Protein AF-A0A8H4J637-F1 (afdb_monomer_lite)

InterPro domains:
  IPR002347 Short-chain dehydrogenase/reductase SDR [PF00106] (34-231)
  IPR002347 Short-chain dehydrogenase/reductase SDR [PR00080] (111-122)
  IPR002347 Short-chain dehydrogenase/reductase SDR [PR00080] (170-178)
  IPR002347 Short-chain dehydrogenase/reductase SDR [PR00080] (190-209)
  IPR002347 Short-chain dehydrogenase/reductase SDR [PR00081] (35-52)
  IPR002347 Short-chain dehydrogenase/reductase SDR [PR00081] (111-122)
  IPR002347 Short-chain dehydrogenase/reductase SDR [PR00081] (164-180)
  IPR002347 Short-chain dehydrogenase/reductase SDR [PR00081] (190-209)
  IPR002347 Short-chain dehydrogenase/reductase SDR [PR00081] (212-229)
  IPR002347 Short-chain dehydrogenase/reductase SDR [PR00081] (251-271)
  IPR020904 Short-chain dehydrogenase/reductase, conserved site [PS00061] (177-205)
  IPR024761 Transcription factor IIIC, 90kDa subunit, N-terminal [PF12657] (303-774)
  IPR024764 Transcription factor IIIC, putative zinc-finger [PF12660] (960-1113)
  IPR036291 NAD(P)-binding domain superfamily [SSF51735] (32-277)

Organism: NCBI:txid55169

Structure (mmCIF, N/CA/C/O backbone):
data_AF-A0A8H4J637-F1
#
_entry.id   AF-A0A8H4J637-F1
#
loop_
_atom_site.group_PDB
_atom_site.id
_atom_site.type_symbol
_atom_site.label_atom_id
_atom_site.label_alt_id
_atom_site.label_comp_id
_atom_site.label_asym_id
_atom_site.label_entity_id
_atom_site.label_seq_id
_atom_site.pdbx_PDB_ins_code
_atom_site.Cartn_x
_atom_site.Cartn_y
_atom_site.Cartn_z
_atom_site.occupancy
_atom_site.B_iso_or_equiv
_atom_site.auth_seq_id
_atom_site.auth_comp_id
_atom_site.auth_asym_id
_atom_site.auth_atom_id
_atom_site.pdbx_PDB_model_num
ATOM 1 N N . MET A 1 1 ? 51.122 30.339 42.042 1.00 33.25 1 MET A N 1
ATOM 2 C CA . MET A 1 1 ? 51.150 31.579 41.240 1.00 33.25 1 MET A CA 1
ATOM 3 C C . MET A 1 1 ? 49.736 31.823 40.741 1.00 33.25 1 MET A C 1
ATOM 5 O O . MET A 1 1 ? 49.238 30.938 40.066 1.00 33.25 1 MET A O 1
ATOM 9 N N . SER A 1 2 ? 49.131 32.930 41.206 1.00 28.73 2 SER A N 1
ATOM 10 C CA . SER A 1 2 ? 48.133 33.833 40.570 1.00 28.73 2 SER A CA 1
ATOM 11 C C . SER A 1 2 ? 47.030 33.281 39.650 1.00 28.73 2 SER A C 1
ATOM 13 O O . SER A 1 2 ? 47.307 32.439 38.815 1.00 28.73 2 SER A O 1
ATOM 15 N N . ALA A 1 3 ? 45.824 33.839 39.542 1.00 30.41 3 ALA A N 1
ATOM 16 C CA . ALA A 1 3 ? 45.003 34.821 40.263 1.00 30.41 3 ALA A CA 1
ATOM 17 C C . ALA A 1 3 ? 43.721 34.991 39.402 1.00 30.41 3 ALA A C 1
ATOM 19 O O . ALA A 1 3 ? 43.816 34.920 38.183 1.00 30.41 3 ALA A O 1
ATOM 20 N N . GLU A 1 4 ? 42.575 35.191 40.062 1.00 31.62 4 GLU A N 1
ATOM 21 C CA . GLU A 1 4 ? 41.431 36.080 39.741 1.00 31.62 4 GLU A CA 1
ATOM 22 C C . GLU A 1 4 ? 40.896 36.298 38.302 1.00 31.62 4 GLU A C 1
ATOM 24 O O . GLU A 1 4 ? 41.634 36.611 37.375 1.00 31.62 4 GLU A O 1
ATOM 29 N N . GLY A 1 5 ? 39.554 36.357 38.176 1.00 28.81 5 GLY A N 1
ATOM 30 C CA . GLY A 1 5 ? 38.908 37.184 37.140 1.00 28.81 5 GLY A CA 1
ATOM 31 C C . GLY A 1 5 ? 37.484 36.806 36.709 1.00 28.81 5 GLY A C 1
ATOM 32 O O . GLY A 1 5 ? 37.292 36.168 35.687 1.00 28.81 5 GLY A O 1
ATOM 33 N N . SER A 1 6 ? 36.485 37.265 37.460 1.00 28.22 6 SER A N 1
ATOM 34 C CA . SER A 1 6 ? 35.027 37.135 37.270 1.00 28.22 6 SER A CA 1
ATOM 35 C C . SER A 1 6 ? 34.410 37.841 36.044 1.00 28.22 6 SER A C 1
ATOM 37 O O . SER A 1 6 ? 34.829 38.950 35.713 1.00 28.22 6 SER A O 1
ATOM 39 N N . ARG A 1 7 ? 33.247 37.354 35.568 1.00 28.98 7 ARG A N 1
ATOM 40 C CA . ARG A 1 7 ? 32.063 38.210 35.308 1.00 28.98 7 ARG A CA 1
ATOM 41 C C . ARG A 1 7 ? 30.745 37.422 35.368 1.00 28.98 7 ARG A C 1
ATOM 43 O O . ARG A 1 7 ? 30.606 36.377 34.746 1.00 28.98 7 ARG A O 1
ATOM 50 N N . ALA A 1 8 ? 29.813 37.950 36.160 1.00 27.31 8 ALA A N 1
ATOM 51 C CA . ALA A 1 8 ? 28.506 37.397 36.497 1.00 27.31 8 ALA A CA 1
ATOM 52 C C . ALA A 1 8 ? 27.410 37.794 35.490 1.00 27.31 8 ALA A C 1
ATOM 54 O O . ALA A 1 8 ? 27.463 38.884 34.920 1.00 27.31 8 ALA A O 1
ATOM 55 N N . VAL A 1 9 ? 26.386 36.944 35.358 1.00 30.98 9 VAL A N 1
ATOM 56 C CA . VAL A 1 9 ? 25.078 37.261 34.758 1.00 30.98 9 VAL A CA 1
ATOM 57 C C . VAL A 1 9 ? 24.000 37.018 35.823 1.00 30.98 9 VAL A C 1
ATOM 59 O O . VAL A 1 9 ? 24.049 36.032 36.554 1.00 30.98 9 VAL A O 1
ATOM 62 N N . SER A 1 10 ? 23.088 37.980 35.952 1.00 26.70 10 SER A N 1
ATOM 63 C CA . SER A 1 10 ? 22.083 38.137 37.011 1.00 26.70 10 SER A CA 1
ATOM 64 C C . SER A 1 10 ? 21.003 37.034 37.045 1.00 26.70 10 SER A C 1
ATOM 66 O O . SER A 1 10 ? 20.682 36.481 35.994 1.00 26.70 10 SER A O 1
ATOM 68 N N . PRO A 1 11 ? 20.365 36.754 38.204 1.00 27.47 11 PRO A N 1
ATOM 69 C CA . PRO A 1 11 ? 19.273 35.787 38.313 1.00 27.47 11 PRO A CA 1
ATOM 70 C C . PRO A 1 11 ? 17.901 36.408 37.995 1.00 27.47 11 PRO A C 1
ATOM 72 O O . PRO A 1 11 ? 17.584 37.509 38.443 1.00 27.47 11 PRO A O 1
ATOM 75 N N . ILE A 1 12 ? 17.069 35.662 37.264 1.00 29.38 12 ILE A N 1
ATOM 76 C CA . ILE A 1 12 ? 15.636 35.932 37.055 1.00 29.38 12 ILE A CA 1
ATOM 77 C C . ILE A 1 12 ? 14.861 35.503 38.328 1.00 29.38 12 ILE A C 1
ATOM 79 O O . ILE A 1 12 ? 15.235 34.494 38.936 1.00 29.38 12 ILE A O 1
ATOM 83 N N . PRO A 1 13 ? 13.815 36.229 38.781 1.00 27.88 13 PRO A N 1
ATOM 84 C CA . PRO A 1 13 ? 13.176 35.991 40.077 1.00 27.88 13 PRO A CA 1
ATOM 85 C C . PRO A 1 13 ? 12.314 34.719 40.074 1.00 27.88 13 PRO A C 1
ATOM 87 O O . PRO A 1 13 ? 11.590 34.451 39.117 1.00 27.88 13 PRO A O 1
ATOM 90 N N . ARG A 1 14 ? 12.345 33.961 41.177 1.00 27.88 14 ARG A N 1
ATOM 91 C CA . ARG A 1 14 ? 11.391 32.871 41.446 1.00 27.88 14 ARG A CA 1
ATOM 92 C C . ARG A 1 14 ? 10.028 33.459 41.843 1.00 27.88 14 ARG A C 1
ATOM 94 O O . ARG A 1 14 ? 10.020 34.328 42.713 1.00 27.88 14 ARG A O 1
ATOM 101 N N . PRO A 1 15 ? 8.893 32.966 41.317 1.00 29.30 15 PRO A N 1
ATOM 102 C CA . PRO A 1 15 ? 7.592 33.270 41.895 1.00 29.30 15 PRO A CA 1
ATOM 103 C C . PRO A 1 15 ? 7.423 32.509 43.214 1.00 29.30 15 PRO A C 1
ATOM 105 O O . PRO A 1 15 ? 7.674 31.303 43.294 1.00 29.30 15 PRO A O 1
ATOM 108 N N . GLU A 1 16 ? 7.006 33.231 44.247 1.00 29.34 16 GLU A N 1
ATOM 109 C CA . GLU A 1 16 ? 6.632 32.711 45.558 1.00 29.34 16 GLU A CA 1
ATOM 110 C C . GLU A 1 16 ? 5.425 31.764 45.430 1.00 29.34 16 GLU A C 1
ATOM 112 O O . GLU A 1 16 ? 4.379 32.130 44.895 1.00 29.34 16 GLU A O 1
ATOM 117 N N . ARG A 1 17 ? 5.565 30.525 45.923 1.00 31.83 17 ARG A N 1
ATOM 118 C CA . ARG A 1 17 ? 4.435 29.605 46.107 1.00 31.83 17 ARG A CA 1
ATOM 119 C C . ARG A 1 17 ? 3.643 30.052 47.332 1.00 31.83 17 ARG A C 1
ATOM 121 O O . ARG A 1 17 ? 4.052 29.782 48.457 1.00 31.83 17 ARG A O 1
ATOM 128 N N . GLY A 1 18 ? 2.507 30.701 47.103 1.00 28.88 18 GLY A N 1
ATOM 129 C CA . GLY A 1 18 ? 1.421 30.735 48.075 1.00 28.88 18 GLY A CA 1
ATOM 130 C C . GLY A 1 18 ? 0.741 29.367 48.119 1.00 28.88 18 GLY A C 1
ATOM 131 O O . GLY A 1 18 ? 0.280 28.869 47.094 1.00 28.88 18 GLY A O 1
ATOM 132 N N . GLU A 1 19 ? 0.707 28.754 49.299 1.00 38.88 19 GLU A N 1
ATOM 133 C CA . GLU A 1 19 ? -0.114 27.583 49.596 1.00 38.88 19 GLU A CA 1
ATOM 134 C C . GLU A 1 19 ? -1.595 27.912 49.359 1.00 38.88 19 GLU A C 1
ATOM 136 O O . GLU A 1 19 ? -2.231 28.619 50.138 1.00 38.88 19 GLU A O 1
ATOM 141 N N . GLN A 1 20 ? -2.158 27.370 48.282 1.00 27.89 20 GLN A N 1
ATOM 142 C CA . GLN A 1 20 ? -3.582 27.076 48.195 1.00 27.89 20 GLN A CA 1
ATOM 143 C C . GLN A 1 20 ? -3.714 25.566 48.024 1.00 27.89 20 GLN A C 1
ATOM 145 O O . GLN A 1 20 ? -3.155 24.984 47.094 1.00 27.89 20 GLN A O 1
ATOM 150 N N . ALA A 1 21 ? -4.410 24.929 48.967 1.00 27.83 21 ALA A N 1
ATOM 151 C CA . ALA A 1 21 ? -4.774 23.522 48.885 1.00 27.83 21 ALA A CA 1
ATOM 152 C C . ALA A 1 21 ? -5.475 23.241 47.541 1.00 27.83 21 ALA A C 1
ATOM 154 O O . ALA A 1 21 ? -6.267 24.080 47.097 1.00 27.83 21 ALA A O 1
ATOM 155 N N . PRO A 1 22 ? -5.210 22.094 46.886 1.00 28.56 22 PRO A N 1
ATOM 156 C CA . PRO A 1 22 ? -5.816 21.786 45.601 1.00 28.56 22 PRO A CA 1
ATOM 157 C C . PRO A 1 22 ? -7.336 21.754 45.761 1.00 28.56 22 PRO A C 1
ATOM 159 O O . PRO A 1 22 ? -7.895 20.962 46.522 1.00 28.56 22 PRO A O 1
ATOM 162 N N . THR A 1 23 ? -8.010 22.651 45.051 1.00 27.16 23 THR A N 1
ATOM 163 C CA . THR A 1 23 ? -9.452 22.599 44.854 1.00 27.16 23 THR A CA 1
ATOM 164 C C . THR A 1 23 ? -9.750 21.328 44.066 1.00 27.16 23 THR A C 1
ATOM 166 O O . THR A 1 23 ? -9.355 21.185 42.914 1.00 27.16 23 THR A O 1
ATOM 169 N N . VAL A 1 24 ? -10.402 20.370 44.729 1.00 30.77 24 VAL A N 1
ATOM 170 C CA . VAL A 1 24 ? -10.871 19.114 44.135 1.00 30.77 24 VAL A CA 1
ATOM 171 C C . VAL A 1 24 ? -11.756 19.456 42.937 1.00 30.77 24 VAL A C 1
ATOM 173 O O . VAL A 1 24 ? -12.840 20.016 43.106 1.00 30.77 24 VAL A O 1
ATOM 176 N N . SER A 1 25 ? -11.286 19.144 41.726 1.00 30.86 25 SER A N 1
ATOM 177 C CA . SER A 1 25 ? -12.090 19.254 40.513 1.00 30.86 25 SER A CA 1
ATOM 178 C C . SER A 1 25 ? -13.346 18.403 40.678 1.00 30.86 25 SER A C 1
ATOM 180 O O . SER A 1 25 ? -13.259 17.237 41.067 1.00 30.86 25 SER A O 1
ATOM 182 N N . ILE A 1 26 ? -14.512 18.975 40.389 1.00 40.03 26 ILE A N 1
ATOM 183 C CA . ILE A 1 26 ? -15.789 18.262 40.390 1.00 40.03 26 ILE A CA 1
ATOM 184 C C . ILE A 1 26 ? -15.709 17.194 39.291 1.00 40.03 26 ILE A C 1
ATOM 186 O O . ILE A 1 26 ? -15.887 17.503 38.115 1.00 40.03 26 ILE A O 1
ATOM 190 N N . VAL A 1 27 ? -15.396 15.949 39.660 1.00 52.50 27 VAL A N 1
ATOM 191 C CA . VAL A 1 27 ? -15.491 14.806 38.746 1.00 52.50 27 VAL A CA 1
ATOM 192 C C . VAL A 1 27 ? -16.965 14.695 38.334 1.00 52.50 27 VAL A C 1
ATOM 194 O O . VAL A 1 27 ? -17.827 14.611 39.217 1.00 52.50 27 VAL A O 1
ATOM 197 N N . PRO A 1 28 ? -17.301 14.744 37.031 1.00 59.03 28 PRO A N 1
ATOM 198 C CA . PRO A 1 28 ? -18.675 14.566 36.584 1.00 59.03 28 PRO A CA 1
ATOM 199 C C . PRO A 1 28 ? -19.211 13.233 37.119 1.00 59.03 28 PRO A C 1
ATOM 201 O O . PRO A 1 28 ? -18.548 12.207 36.988 1.00 59.03 28 PRO A O 1
ATOM 204 N N . SER A 1 29 ? -20.401 13.223 37.729 1.00 80.62 29 SER A N 1
ATOM 205 C CA . SER A 1 29 ? -21.023 11.995 38.253 1.00 80.62 29 SER A CA 1
ATOM 206 C C . SER A 1 29 ? -21.611 11.128 37.127 1.00 80.62 29 SER A C 1
ATOM 208 O O . SER A 1 29 ? -22.809 10.842 37.110 1.00 80.62 29 SER A O 1
ATOM 210 N N . SER A 1 30 ? -20.780 10.765 36.148 1.00 87.44 30 SER A N 1
ATOM 211 C CA . SER A 1 30 ? -21.153 10.051 34.922 1.00 87.44 30 SER A CA 1
ATOM 212 C C . SER A 1 30 ? -21.674 8.635 35.173 1.00 87.44 30 SER A C 1
ATOM 214 O O . SER A 1 30 ? -22.438 8.122 34.361 1.00 87.44 30 SER A O 1
ATOM 216 N N . LEU A 1 31 ? -21.316 8.023 36.307 1.00 92.56 31 LEU A N 1
ATOM 217 C CA . LEU A 1 31 ? -21.710 6.664 36.696 1.00 92.56 31 LEU A CA 1
ATOM 218 C C . LEU A 1 31 ? -22.735 6.652 37.836 1.00 92.56 31 LEU A C 1
ATOM 220 O O . LEU A 1 31 ? -22.899 5.647 38.528 1.00 92.56 31 LEU A O 1
ATOM 224 N N . ARG A 1 32 ? -23.432 7.772 38.063 1.00 92.31 32 ARG A N 1
ATOM 225 C CA . ARG A 1 32 ? -24.406 7.893 39.151 1.00 92.31 32 ARG A CA 1
ATOM 226 C C . ARG A 1 32 ? -25.466 6.790 39.085 1.00 92.31 32 ARG A C 1
ATOM 228 O O . ARG A 1 32 ? -26.199 6.684 38.106 1.00 92.31 32 ARG A O 1
ATOM 235 N N . GLY A 1 33 ? -25.587 6.031 40.174 1.00 88.19 33 GLY A N 1
ATOM 236 C CA . GLY A 1 33 ? -26.599 4.978 40.321 1.00 88.19 33 GLY A CA 1
ATOM 237 C C . GLY A 1 33 ? -26.280 3.679 39.574 1.00 88.19 33 GLY A C 1
ATOM 238 O O . GLY A 1 33 ? -27.129 2.794 39.534 1.00 88.19 33 GLY A O 1
ATOM 239 N N . LYS A 1 34 ? -25.080 3.557 38.994 1.00 94.56 34 LYS A N 1
ATOM 240 C CA . LYS A 1 34 ? -24.568 2.311 38.413 1.00 94.56 34 LYS A CA 1
ATOM 241 C C . LYS A 1 34 ? -23.966 1.428 39.497 1.00 94.56 34 LYS A C 1
ATOM 243 O O . LYS A 1 34 ? -23.293 1.948 40.380 1.00 94.56 34 LYS A O 1
ATOM 248 N N . THR A 1 35 ? -24.156 0.114 39.417 1.00 97.38 35 THR A N 1
ATOM 249 C CA . THR A 1 35 ? -23.536 -0.840 40.354 1.00 97.38 35 THR A CA 1
ATOM 250 C C . THR A 1 35 ? -22.340 -1.536 39.713 1.00 97.38 35 THR A C 1
ATOM 252 O O . THR A 1 35 ? -22.473 -2.122 38.639 1.00 97.38 35 THR A O 1
ATOM 255 N N . ALA A 1 36 ? -21.185 -1.509 40.380 1.00 98.12 36 ALA A N 1
ATOM 256 C CA . ALA A 1 36 ? -19.939 -2.099 39.915 1.00 98.12 36 ALA A CA 1
ATOM 257 C C . ALA A 1 36 ? -19.403 -3.173 40.871 1.00 98.12 36 ALA A C 1
ATOM 259 O O . ALA A 1 36 ? -19.192 -2.918 42.058 1.00 98.12 36 ALA A O 1
ATOM 260 N N . ILE A 1 37 ? -19.104 -4.356 40.333 1.00 98.56 37 ILE A N 1
ATOM 261 C CA . ILE A 1 37 ? -18.324 -5.387 41.024 1.00 98.56 37 ILE A CA 1
ATOM 262 C C . ILE A 1 37 ? -16.882 -5.313 40.533 1.00 98.56 37 ILE A C 1
ATOM 264 O O . ILE A 1 37 ? -16.626 -5.511 39.347 1.00 98.56 37 ILE A O 1
ATOM 268 N N . VAL A 1 38 ? -15.934 -5.071 41.442 1.00 98.19 38 VAL A N 1
ATOM 269 C CA . VAL A 1 38 ? -14.495 -5.116 41.143 1.00 98.19 38 VAL A CA 1
ATOM 270 C C . VAL A 1 38 ? -13.879 -6.252 41.951 1.00 98.19 38 VAL A C 1
ATOM 272 O O . VAL A 1 38 ? -13.854 -6.202 43.179 1.00 98.19 38 VAL A O 1
ATOM 275 N N . SER A 1 39 ? -13.387 -7.292 41.280 1.00 97.38 39 SER A N 1
ATOM 276 C CA . SER A 1 39 ? -12.758 -8.439 41.955 1.00 97.38 39 SER A CA 1
ATOM 277 C C . SER A 1 39 ? -11.345 -8.116 42.458 1.00 97.38 39 SER A C 1
ATOM 279 O O . SER A 1 39 ? -10.598 -7.396 41.795 1.00 97.38 39 SER A O 1
ATOM 281 N N . GLY A 1 40 ? -10.953 -8.657 43.619 1.00 94.88 40 GLY A N 1
ATOM 282 C CA . GLY A 1 40 ? -9.624 -8.441 44.212 1.00 94.88 40 GLY A CA 1
ATOM 283 C C . GLY A 1 40 ? -9.291 -6.961 44.432 1.00 94.88 40 GLY A C 1
ATOM 284 O O . GLY A 1 40 ? -8.280 -6.471 43.932 1.00 94.88 40 GLY A O 1
ATOM 285 N N . SER A 1 41 ? -10.176 -6.232 45.111 1.00 96.00 41 SER A N 1
ATOM 286 C CA . SER A 1 41 ? -10.208 -4.764 45.123 1.00 96.00 41 SER A CA 1
ATOM 287 C C . SER A 1 41 ? -9.974 -4.110 46.482 1.00 96.00 41 SER A C 1
ATOM 289 O O . SER A 1 41 ? -10.109 -2.897 46.597 1.00 96.00 41 SER A O 1
ATOM 291 N N . CYS A 1 42 ? -9.560 -4.869 47.497 1.00 91.19 42 CYS A N 1
ATOM 292 C CA . CYS A 1 42 ? -9.188 -4.310 48.801 1.00 91.19 42 CYS A CA 1
ATOM 293 C C . CYS A 1 42 ? -7.853 -3.537 48.797 1.00 91.19 42 CYS A C 1
ATOM 295 O O . CYS A 1 42 ? -7.636 -2.718 49.682 1.00 91.19 42 CYS A O 1
ATOM 297 N N . HIS A 1 43 ? -6.976 -3.741 47.802 1.00 90.25 43 HIS A N 1
ATOM 298 C CA . HIS A 1 43 ? -5.696 -3.030 47.674 1.00 90.25 43 HIS A CA 1
ATOM 299 C C . HIS A 1 43 ? -5.226 -2.888 46.210 1.00 90.25 43 HIS A C 1
ATOM 301 O O . HIS A 1 43 ? -5.741 -3.537 45.297 1.00 90.25 43 HIS A O 1
ATOM 307 N N . GLY A 1 44 ? -4.184 -2.080 45.979 1.00 92.44 44 GLY A N 1
ATOM 308 C CA . GLY A 1 44 ? -3.511 -1.947 44.679 1.00 92.44 44 GLY A CA 1
ATOM 309 C C . GLY A 1 44 ? -4.415 -1.401 43.566 1.00 92.44 44 GLY A C 1
ATOM 310 O O . GLY A 1 44 ? -5.212 -0.496 43.798 1.00 92.44 44 GLY A O 1
ATOM 311 N N . ILE A 1 45 ? -4.295 -1.964 42.357 1.00 93.56 45 ILE A N 1
ATOM 312 C CA . ILE A 1 45 ? -5.059 -1.541 41.166 1.00 93.56 45 ILE A CA 1
ATOM 313 C C . ILE A 1 45 ? -6.571 -1.608 41.411 1.00 93.56 45 ILE A C 1
ATOM 315 O O . ILE A 1 45 ? -7.288 -0.663 41.094 1.00 93.56 45 ILE A O 1
ATOM 319 N N . GLY A 1 46 ? -7.061 -2.684 42.032 1.00 95.62 46 GLY A N 1
ATOM 320 C CA . GLY A 1 46 ? -8.490 -2.841 42.297 1.00 95.62 46 GLY A CA 1
ATOM 321 C C . GLY A 1 46 ? -9.045 -1.781 43.258 1.00 95.62 46 GLY A C 1
ATOM 322 O O . GLY A 1 46 ? -10.147 -1.286 43.030 1.00 95.62 46 GLY A O 1
ATOM 323 N N . ALA A 1 47 ? -8.271 -1.369 44.268 1.00 96.06 47 ALA A N 1
ATOM 324 C CA . ALA A 1 47 ? -8.669 -0.294 45.182 1.00 96.06 47 ALA A CA 1
ATOM 325 C C . ALA A 1 47 ? -8.741 1.072 44.479 1.00 96.06 47 ALA A C 1
ATOM 327 O O . ALA A 1 47 ? -9.681 1.838 44.710 1.00 96.06 47 ALA A O 1
ATOM 328 N N . ALA A 1 48 ? -7.798 1.357 43.575 1.00 96.12 48 ALA A N 1
ATOM 329 C CA . ALA A 1 48 ? -7.833 2.567 42.755 1.00 96.12 48 ALA A CA 1
ATOM 330 C C . ALA A 1 48 ? -9.051 2.577 41.813 1.00 96.12 48 ALA A C 1
ATOM 332 O O . ALA A 1 48 ? -9.743 3.589 41.722 1.00 96.12 48 ALA A O 1
ATOM 333 N N . ILE A 1 49 ? -9.379 1.438 41.187 1.00 97.50 49 ILE A N 1
ATOM 334 C CA . ILE A 1 49 ? -10.572 1.296 40.333 1.00 97.50 49 ILE A CA 1
ATOM 335 C C . ILE A 1 49 ? -11.854 1.545 41.136 1.00 97.50 49 ILE A C 1
ATOM 337 O O . ILE A 1 49 ? -12.699 2.325 40.707 1.00 97.50 49 ILE A O 1
ATOM 341 N N . VAL A 1 50 ? -12.006 0.922 42.309 1.00 97.50 50 VAL A N 1
ATOM 342 C CA . VAL A 1 50 ? -13.175 1.140 43.180 1.00 97.50 50 VAL A CA 1
ATOM 343 C C . VAL A 1 50 ? -13.297 2.610 43.579 1.00 97.50 50 VAL A C 1
ATOM 345 O O . VAL A 1 50 ? -14.393 3.169 43.530 1.00 97.50 50 VAL A O 1
ATOM 348 N N . THR A 1 51 ? -12.181 3.245 43.942 1.00 96.56 51 THR A N 1
ATOM 349 C CA . THR A 1 51 ? -12.146 4.658 44.340 1.00 96.56 51 THR A CA 1
ATOM 350 C C . THR A 1 51 ? -12.571 5.569 43.191 1.00 96.56 51 THR A C 1
ATOM 352 O O . THR A 1 51 ? -13.405 6.450 43.390 1.00 96.56 51 THR A O 1
ATOM 355 N N . GLU A 1 52 ? -12.070 5.324 41.980 1.00 96.62 52 GLU A N 1
ATOM 356 C CA . GLU A 1 52 ? -12.402 6.104 40.786 1.00 96.62 52 GLU A CA 1
ATOM 357 C C . GLU A 1 52 ? -13.870 5.918 40.361 1.00 96.62 52 GLU A C 1
ATOM 359 O O . GLU A 1 52 ? -14.588 6.899 40.151 1.00 96.62 52 GLU A O 1
ATOM 364 N N . LEU A 1 53 ? -14.359 4.672 40.291 1.00 96.56 53 LEU A N 1
ATOM 365 C CA . LEU A 1 53 ? -15.756 4.383 39.940 1.00 96.56 53 LEU A CA 1
ATOM 366 C C . LEU A 1 53 ? -16.723 4.960 40.985 1.00 96.56 53 LEU A C 1
ATOM 368 O O . LEU A 1 53 ? -17.735 5.569 40.626 1.00 96.56 53 LEU A O 1
ATOM 372 N N . SER A 1 54 ? -16.389 4.836 42.275 1.00 95.94 54 SER A N 1
ATOM 373 C CA . SER A 1 54 ? -17.147 5.475 43.352 1.00 95.94 54 SER A CA 1
ATOM 374 C C . SER A 1 54 ? -17.091 6.997 43.234 1.00 95.94 54 SER A C 1
ATOM 376 O O . SER A 1 54 ? -18.125 7.644 43.345 1.00 95.94 54 SER A O 1
ATOM 378 N N . GLY A 1 55 ? -15.936 7.592 42.924 1.00 93.50 55 GLY A N 1
ATOM 379 C CA . GLY A 1 55 ? -15.784 9.033 42.689 1.00 93.50 55 GLY A CA 1
ATOM 380 C C . GLY A 1 55 ? -16.696 9.575 41.581 1.00 93.50 55 GLY A C 1
ATOM 381 O O . GLY A 1 55 ? -17.188 10.699 41.681 1.00 93.50 55 GLY A O 1
ATOM 382 N N . ARG A 1 56 ? -17.009 8.745 40.578 1.00 93.94 56 ARG A N 1
ATOM 383 C CA . ARG A 1 56 ? -17.950 9.043 39.479 1.00 93.94 56 ARG A CA 1
ATOM 384 C C . ARG A 1 56 ? -19.416 8.726 39.795 1.00 93.94 56 ARG A C 1
ATOM 386 O O . ARG A 1 56 ? -20.284 8.949 38.950 1.00 93.94 56 ARG A O 1
ATOM 393 N N . GLY A 1 57 ? -19.723 8.261 41.006 1.00 93.75 57 GLY A N 1
ATOM 394 C CA . GLY A 1 57 ? -21.090 8.053 41.494 1.00 93.75 57 GLY A CA 1
ATOM 395 C C . GLY A 1 57 ? -21.601 6.610 41.461 1.00 93.75 57 GLY A C 1
ATOM 396 O O . GLY A 1 57 ? -22.792 6.409 41.721 1.00 93.75 57 GLY A O 1
ATOM 397 N N . ALA A 1 58 ? -20.751 5.625 41.154 1.00 96.19 58 ALA A N 1
ATOM 398 C CA . ALA A 1 58 ? -21.143 4.218 41.168 1.00 96.19 58 ALA A CA 1
ATOM 399 C C . ALA A 1 58 ? -21.264 3.667 42.600 1.00 96.19 58 ALA A C 1
ATOM 401 O O . ALA A 1 58 ? -20.529 4.068 43.507 1.00 96.19 58 ALA A O 1
ATOM 402 N N . TYR A 1 59 ? -22.170 2.709 42.787 1.00 97.88 59 TYR A N 1
ATOM 403 C CA . TYR A 1 59 ? -22.187 1.819 43.942 1.00 97.88 59 TYR A CA 1
ATOM 404 C C . TYR A 1 59 ? -21.180 0.708 43.696 1.00 97.88 59 TYR A C 1
ATOM 406 O O . TYR A 1 59 ? -21.164 0.130 42.612 1.00 97.88 59 TYR A O 1
ATOM 414 N N . VAL A 1 60 ? -20.317 0.424 44.663 1.00 97.94 60 VAL A N 1
ATOM 415 C CA . VAL A 1 60 ? -19.135 -0.412 44.417 1.00 97.94 60 VAL A CA 1
ATOM 416 C C . VAL A 1 60 ? -19.027 -1.558 45.411 1.00 97.94 60 VAL A C 1
ATOM 418 O O . VAL A 1 60 ? -19.228 -1.389 46.612 1.00 97.94 60 VAL A O 1
ATOM 421 N N . VAL A 1 61 ? -18.677 -2.735 44.903 1.00 98.19 61 VAL A N 1
ATOM 422 C CA . VAL A 1 61 ? -18.395 -3.922 45.712 1.00 98.19 61 VAL A CA 1
ATOM 423 C C . VAL A 1 61 ? -16.889 -4.107 45.817 1.00 98.19 61 VAL A C 1
ATOM 425 O O . VAL A 1 61 ? -16.203 -4.251 44.802 1.00 98.19 61 VAL A O 1
ATOM 428 N N . ILE A 1 62 ? -16.396 -4.132 47.054 1.00 98.06 62 ILE A N 1
ATOM 429 C CA . ILE A 1 62 ? -15.007 -4.427 47.392 1.00 98.06 62 ILE A CA 1
ATOM 430 C C . ILE A 1 62 ? -14.906 -5.923 47.679 1.00 98.06 62 ILE A C 1
ATOM 432 O O . ILE A 1 62 ? -15.492 -6.418 48.639 1.00 98.06 62 ILE A O 1
ATOM 436 N N . ASN A 1 63 ? -14.161 -6.654 46.858 1.00 97.81 63 ASN A N 1
ATOM 437 C CA . ASN A 1 63 ? -13.940 -8.084 47.042 1.00 97.81 63 ASN A CA 1
ATOM 438 C C . ASN A 1 63 ? -12.545 -8.352 47.611 1.00 97.81 63 ASN A C 1
ATOM 440 O O . ASN A 1 63 ? -11.548 -7.831 47.105 1.00 97.81 63 ASN A O 1
ATOM 444 N N . TYR A 1 64 ? -12.489 -9.226 48.613 1.00 96.38 64 TYR A N 1
ATOM 445 C CA . TYR A 1 64 ? -11.261 -9.752 49.199 1.00 96.38 64 TYR A CA 1
ATOM 446 C C . TYR A 1 64 ? -11.387 -11.273 49.435 1.00 96.38 64 TYR A C 1
ATOM 448 O O . TYR A 1 64 ? -12.495 -11.758 49.673 1.00 96.38 64 TYR A O 1
ATOM 456 N N . PRO A 1 65 ? -10.293 -12.050 49.326 1.00 93.56 65 PRO A N 1
ATOM 457 C CA . PRO A 1 65 ? -10.371 -13.515 49.294 1.00 93.56 65 PRO A CA 1
ATOM 458 C C . PRO A 1 65 ? -10.376 -14.200 50.669 1.00 93.56 65 PRO A C 1
ATOM 460 O O . PRO A 1 65 ? -10.831 -15.335 50.754 1.00 93.56 65 PRO A O 1
ATOM 463 N N . ASP A 1 66 ? -9.863 -13.552 51.721 1.00 92.00 66 ASP A N 1
ATOM 464 C CA . ASP A 1 66 ? -9.647 -14.170 53.039 1.00 92.00 66 ASP A CA 1
ATOM 465 C C . ASP A 1 66 ? -10.099 -13.243 54.182 1.00 92.00 66 ASP A C 1
ATOM 467 O O . ASP A 1 66 ? -9.837 -12.038 54.105 1.00 92.00 66 ASP A O 1
ATOM 471 N N . PRO A 1 67 ? -10.733 -13.759 55.254 1.00 93.69 67 PRO A N 1
ATOM 472 C CA . PRO A 1 67 ? -11.131 -12.962 56.416 1.00 93.69 67 PRO A CA 1
ATOM 473 C C . PRO A 1 67 ? -10.008 -12.115 57.035 1.00 93.69 67 PRO A C 1
ATOM 475 O O . PRO A 1 67 ? -10.292 -11.068 57.613 1.00 93.69 67 PRO A O 1
ATOM 478 N N . SER A 1 68 ? -8.736 -12.500 56.889 1.00 94.00 68 SER A N 1
ATOM 479 C CA . SER A 1 68 ? -7.595 -11.720 57.380 1.00 94.00 68 SER A CA 1
ATOM 480 C C . SER A 1 68 ? -7.483 -10.328 56.749 1.00 94.00 68 SER A C 1
ATOM 482 O O . SER A 1 68 ? -6.843 -9.457 57.329 1.00 94.00 68 SER A O 1
ATOM 484 N N . LEU A 1 69 ? -8.080 -10.114 55.571 1.00 94.06 69 LEU A N 1
ATOM 485 C CA . LEU A 1 69 ? -8.078 -8.839 54.842 1.00 94.06 69 LEU A CA 1
ATOM 486 C C . LEU A 1 69 ? -9.344 -8.001 55.091 1.00 94.06 69 LEU A C 1
ATOM 488 O O . LEU A 1 69 ? -9.514 -6.947 54.476 1.00 94.06 69 LEU A O 1
ATOM 492 N N . GLU A 1 70 ? -10.238 -8.444 55.982 1.00 93.81 70 GLU A N 1
ATOM 493 C CA . GLU A 1 70 ? -11.500 -7.751 56.261 1.00 93.81 70 GLU A CA 1
ATOM 494 C C . GLU A 1 70 ? -11.278 -6.318 56.760 1.00 93.81 70 GLU A C 1
ATOM 496 O O . GLU A 1 70 ? -11.961 -5.400 56.307 1.00 93.81 70 GLU A O 1
ATOM 501 N N . GLU A 1 71 ? -10.305 -6.105 57.648 1.00 93.94 71 GLU A N 1
ATOM 502 C CA . GLU A 1 71 ? -10.014 -4.773 58.187 1.00 93.94 71 GLU A CA 1
ATOM 503 C C . GLU A 1 71 ? -9.550 -3.806 57.087 1.00 93.94 71 GLU A C 1
ATOM 505 O O . GLU A 1 71 ? -10.036 -2.681 57.003 1.00 93.94 71 GLU A O 1
ATOM 510 N N . GLU A 1 72 ? -8.673 -4.253 56.182 1.00 92.56 72 GLU A N 1
ATOM 511 C CA . GLU A 1 72 ? -8.213 -3.445 55.043 1.00 92.56 72 GLU A CA 1
ATOM 512 C C . GLU A 1 72 ? -9.369 -3.089 54.101 1.00 92.56 72 GLU A C 1
ATOM 514 O O . GLU A 1 72 ? -9.512 -1.936 53.684 1.00 92.56 72 GLU A O 1
ATOM 519 N N . ALA A 1 73 ? -10.239 -4.061 53.807 1.00 94.56 73 ALA A N 1
ATOM 520 C CA . ALA A 1 73 ? -11.408 -3.844 52.966 1.00 94.56 73 ALA A CA 1
ATOM 521 C C . ALA A 1 73 ? -12.403 -2.858 53.607 1.00 94.56 73 ALA A C 1
ATOM 523 O O . ALA A 1 73 ? -12.913 -1.973 52.915 1.00 94.56 73 ALA A O 1
ATOM 524 N N . ARG A 1 74 ? -12.639 -2.956 54.924 1.00 94.75 74 ARG A N 1
ATOM 525 C CA . ARG A 1 74 ? -13.486 -2.018 55.683 1.00 94.75 74 ARG A CA 1
ATOM 526 C C . ARG A 1 74 ? -12.871 -0.623 55.768 1.00 94.75 74 ARG A C 1
ATOM 528 O O . ARG A 1 74 ? -13.600 0.365 55.656 1.00 94.75 74 ARG A O 1
ATOM 535 N N . MET A 1 75 ? -11.549 -0.517 55.909 1.00 93.81 75 MET A N 1
ATOM 536 C CA . MET A 1 75 ? -10.863 0.773 55.858 1.00 93.81 75 MET A CA 1
ATOM 537 C C . MET A 1 75 ? -11.063 1.441 54.499 1.00 93.81 75 MET A C 1
ATOM 539 O O . MET A 1 75 ? -11.510 2.587 54.469 1.00 93.81 75 MET A O 1
ATOM 543 N N . LEU A 1 76 ? -10.835 0.731 53.386 1.00 95.12 76 LEU A N 1
ATOM 544 C CA . LEU A 1 76 ? -11.108 1.265 52.048 1.00 95.12 76 LEU A CA 1
ATOM 545 C C . LEU A 1 76 ? -12.578 1.679 51.913 1.00 95.12 76 LEU A C 1
ATOM 547 O O . LEU A 1 76 ? -12.848 2.809 51.510 1.00 95.12 76 LEU A O 1
ATOM 551 N N . GLN A 1 77 ? -13.514 0.817 52.322 1.00 95.75 77 GLN A N 1
ATOM 552 C CA . GLN A 1 77 ? -14.954 1.096 52.297 1.00 95.75 77 GLN A CA 1
ATOM 553 C C . GLN A 1 77 ? -15.298 2.414 53.008 1.00 95.75 77 GLN A C 1
ATOM 555 O O . GLN A 1 77 ? -16.060 3.219 52.477 1.00 95.75 77 GLN A O 1
ATOM 560 N N . SER A 1 78 ? -14.692 2.676 54.171 1.00 94.94 78 SER A N 1
ATOM 561 C CA . SER A 1 78 ? -14.941 3.891 54.960 1.00 94.94 78 SER A CA 1
ATOM 562 C C . SER A 1 78 ? -14.498 5.193 54.273 1.00 94.94 78 SER A C 1
ATOM 564 O O . SER A 1 78 ? -14.979 6.269 54.631 1.00 94.94 78 SER A O 1
ATOM 566 N N . THR A 1 79 ? -13.608 5.113 53.275 1.00 93.88 79 THR A N 1
ATOM 567 C CA . THR A 1 79 ? -13.138 6.279 52.504 1.00 93.88 79 THR A CA 1
ATOM 568 C C . THR A 1 79 ? -14.068 6.657 51.347 1.00 93.88 79 THR A C 1
ATOM 570 O O . THR A 1 79 ? -13.977 7.765 50.811 1.00 93.88 79 THR A O 1
ATOM 573 N N . LEU A 1 80 ? -14.977 5.758 50.960 1.00 93.69 80 LEU A N 1
ATOM 574 C CA . LEU A 1 80 ? -15.843 5.923 49.799 1.00 93.69 80 LEU A CA 1
ATOM 575 C C . LEU A 1 80 ? -17.105 6.703 50.168 1.00 93.69 80 LEU A C 1
ATOM 577 O O . LEU A 1 80 ? -17.747 6.463 51.186 1.00 93.69 80 LEU A O 1
ATOM 581 N N . ARG A 1 81 ? -17.481 7.657 49.312 1.00 87.56 81 ARG A N 1
ATOM 582 C CA . ARG A 1 81 ? -18.634 8.542 49.559 1.00 87.56 81 ARG A CA 1
ATOM 583 C C . ARG A 1 81 ? -19.966 7.950 49.105 1.00 87.56 81 ARG A C 1
ATOM 585 O O . ARG A 1 81 ? -21.008 8.351 49.614 1.00 87.56 81 ARG A O 1
ATOM 592 N N . ASN A 1 82 ? -19.937 7.051 48.124 1.00 92.81 82 ASN A N 1
ATOM 593 C CA . ASN A 1 82 ? -21.126 6.399 47.579 1.00 92.81 82 ASN A CA 1
ATOM 594 C C . ASN A 1 82 ? -21.332 5.015 48.217 1.00 92.81 82 ASN A C 1
ATOM 596 O O . ASN A 1 82 ? -20.370 4.450 48.746 1.00 92.81 82 ASN A O 1
ATOM 600 N N . PRO A 1 83 ? -22.563 4.464 48.178 1.00 95.19 83 PRO A N 1
ATOM 601 C CA . PRO A 1 83 ? -22.862 3.134 48.697 1.00 95.19 83 PRO A CA 1
ATOM 602 C C . PRO A 1 83 ? -21.837 2.088 48.261 1.00 95.19 83 PRO A C 1
ATOM 604 O O . PRO A 1 83 ? -21.519 1.950 47.079 1.00 95.19 83 PRO A O 1
ATOM 607 N N . SER A 1 84 ? -21.304 1.367 49.237 1.00 96.88 84 SER A N 1
ATOM 608 C CA . SER A 1 84 ? -20.310 0.330 49.013 1.00 96.88 84 SER A CA 1
ATOM 609 C C . SER A 1 84 ? -20.481 -0.797 50.020 1.00 96.88 84 SER A C 1
ATOM 611 O O . SER A 1 84 ? -20.939 -0.564 51.140 1.00 96.88 84 SER A O 1
ATOM 613 N N . THR A 1 85 ? -20.110 -2.013 49.628 1.00 97.50 85 THR A N 1
ATOM 614 C CA . THR A 1 85 ? -20.058 -3.187 50.514 1.00 97.50 85 THR A CA 1
ATOM 615 C C . THR A 1 85 ? -18.726 -3.911 50.346 1.00 97.50 85 THR A C 1
ATOM 617 O O . THR A 1 85 ? -18.181 -3.954 49.240 1.00 97.50 85 THR A O 1
ATOM 620 N N . ALA A 1 86 ? -18.191 -4.456 51.437 1.00 97.50 86 ALA A N 1
ATOM 621 C CA . ALA A 1 86 ? -16.992 -5.282 51.441 1.00 97.50 86 ALA A CA 1
ATOM 622 C C . ALA A 1 86 ? -17.397 -6.747 51.653 1.00 97.50 86 ALA A C 1
ATOM 624 O O . ALA A 1 86 ? -17.991 -7.079 52.675 1.00 97.50 86 ALA A O 1
ATOM 625 N N . ILE A 1 87 ? -17.077 -7.615 50.690 1.00 97.88 87 ILE A N 1
ATOM 626 C CA . ILE A 1 87 ? -17.516 -9.016 50.670 1.00 97.88 87 ILE A CA 1
ATOM 627 C C . ILE A 1 87 ? -16.308 -9.951 50.577 1.00 97.88 87 ILE A C 1
ATOM 629 O O . ILE A 1 87 ? -15.520 -9.895 49.622 1.00 97.88 87 ILE A O 1
ATOM 633 N N . CYS A 1 88 ? -16.209 -10.856 51.554 1.00 97.62 88 CYS A N 1
ATOM 634 C CA . CYS A 1 88 ? -15.239 -11.943 51.554 1.00 97.62 88 CYS A CA 1
ATOM 635 C C . CYS A 1 88 ? -15.696 -13.050 50.596 1.00 97.62 88 CYS A C 1
ATOM 637 O O . CYS A 1 88 ? -16.684 -13.735 50.857 1.00 97.62 88 CYS A O 1
ATOM 639 N N . ALA A 1 89 ? -14.989 -13.230 49.483 1.00 97.25 89 ALA A N 1
ATOM 640 C CA . ALA A 1 89 ? -15.256 -14.314 48.546 1.00 97.25 89 ALA A CA 1
ATOM 641 C C . ALA A 1 89 ? -13.976 -14.726 47.812 1.00 97.25 89 ALA A C 1
ATOM 643 O O . ALA A 1 89 ? -13.385 -13.926 47.079 1.00 97.25 89 ALA A O 1
ATOM 644 N N . ASP A 1 90 ? -13.582 -15.990 47.972 1.00 96.44 90 ASP A N 1
ATOM 645 C CA . ASP A 1 90 ? -12.471 -16.592 47.238 1.00 96.44 90 ASP A CA 1
ATOM 646 C C . ASP A 1 90 ? -12.904 -16.975 45.817 1.00 96.44 90 ASP A C 1
ATOM 648 O O . ASP A 1 90 ? -13.625 -17.949 45.600 1.00 96.44 90 ASP A O 1
ATOM 652 N N . LEU A 1 91 ? -12.439 -16.210 44.831 1.00 97.19 91 LEU A N 1
ATOM 653 C CA . LEU A 1 91 ? -12.770 -16.420 43.421 1.00 97.19 91 LEU A CA 1
ATOM 654 C C . LEU A 1 91 ? -12.029 -17.595 42.772 1.00 97.19 91 LEU A C 1
ATOM 656 O O . LEU A 1 91 ? -12.359 -17.958 41.645 1.00 97.19 91 LEU A O 1
ATOM 660 N N . SER A 1 92 ? -11.062 -18.210 43.461 1.00 95.25 92 SER A N 1
ATOM 661 C CA . SER A 1 92 ? -10.479 -19.478 43.016 1.00 95.25 92 SER A CA 1
ATOM 662 C C . SER A 1 92 ? -11.402 -20.667 43.319 1.00 95.25 92 SER A C 1
ATOM 664 O O . SER A 1 92 ? -11.358 -21.685 42.617 1.00 95.25 92 SER A O 1
ATOM 666 N N . ALA A 1 93 ? -12.299 -20.530 44.304 1.00 94.06 93 ALA A N 1
ATOM 667 C CA . ALA A 1 93 ? -13.271 -21.549 44.671 1.00 94.06 93 ALA A CA 1
ATOM 668 C C . ALA A 1 93 ? -14.475 -21.572 43.702 1.00 94.06 93 ALA A C 1
ATOM 670 O O . ALA A 1 93 ? -15.003 -20.515 43.343 1.00 94.06 93 ALA A O 1
ATOM 671 N N . PRO A 1 94 ? -15.009 -22.757 43.336 1.00 91.06 94 PRO A N 1
ATOM 672 C CA . PRO A 1 94 ? -16.134 -22.868 42.398 1.00 91.06 94 PRO A CA 1
ATOM 673 C C . PRO A 1 94 ? -17.403 -22.098 42.800 1.00 91.06 94 PRO A C 1
ATOM 675 O O . PRO A 1 94 ? -18.178 -21.690 41.939 1.00 91.06 94 PRO A O 1
ATOM 678 N N . THR A 1 95 ? -17.637 -21.898 44.100 1.00 93.94 95 THR A N 1
ATOM 679 C CA . THR A 1 95 ? -18.822 -21.202 44.631 1.00 93.94 95 THR A CA 1
ATOM 680 C C . THR A 1 95 ? -18.596 -19.715 44.898 1.00 93.94 95 THR A C 1
ATOM 682 O O . THR A 1 95 ? -19.571 -18.993 45.111 1.00 93.94 95 THR A O 1
ATOM 685 N N . GLY A 1 96 ? -17.346 -19.240 44.887 1.00 95.94 96 GLY A N 1
ATOM 686 C CA . GLY A 1 96 ? -17.003 -17.884 45.322 1.00 95.94 96 GLY A CA 1
ATOM 687 C C . GLY A 1 96 ? -17.601 -16.797 44.437 1.00 95.94 96 GLY A C 1
ATOM 688 O O . GLY A 1 96 ? -18.198 -15.851 44.942 1.00 95.94 96 GLY A O 1
ATOM 689 N N . ALA A 1 97 ? -17.531 -16.975 43.116 1.00 97.31 97 ALA A N 1
ATOM 690 C CA . ALA A 1 97 ? -18.122 -16.057 42.142 1.00 97.31 97 ALA A CA 1
ATOM 691 C C . ALA A 1 97 ? -19.633 -15.857 42.356 1.00 97.31 97 ALA A C 1
ATOM 693 O O . ALA A 1 97 ? -20.120 -14.729 42.388 1.00 97.31 97 ALA A O 1
ATOM 694 N N . LYS A 1 98 ? -20.371 -16.958 42.546 1.00 96.94 98 LYS A N 1
ATOM 695 C CA . LYS A 1 98 ? -21.818 -16.923 42.784 1.00 96.94 98 LYS A CA 1
ATOM 696 C C . LYS A 1 98 ? -22.149 -16.237 44.111 1.00 96.94 98 LYS A C 1
ATOM 698 O O . LYS A 1 98 ? -23.014 -15.368 44.135 1.00 96.94 98 LYS A O 1
ATOM 703 N N . HIS A 1 99 ? -21.431 -16.588 45.181 1.00 97.69 99 HIS A N 1
ATOM 704 C CA . HIS A 1 99 ? -21.610 -15.970 46.494 1.00 97.69 99 HIS A CA 1
ATOM 705 C C . HIS A 1 99 ? -21.375 -14.453 46.454 1.00 97.69 99 HIS A C 1
ATOM 707 O O . HIS A 1 99 ? -22.192 -13.702 46.981 1.00 97.69 99 HIS A O 1
ATOM 713 N N . LEU A 1 100 ? -20.313 -14.000 45.772 1.00 98.31 100 LEU A N 1
ATOM 714 C CA . LEU A 1 100 ? -19.998 -12.578 45.629 1.00 98.31 100 LEU A CA 1
ATOM 715 C C . LEU A 1 100 ? -21.145 -11.800 44.969 1.00 98.31 100 LEU A C 1
ATOM 717 O O . LEU A 1 100 ? -21.522 -10.739 45.459 1.00 98.31 100 LEU A O 1
ATOM 721 N N . VAL A 1 101 ? -21.707 -12.326 43.876 1.00 98.19 101 VAL A N 1
ATOM 722 C CA . VAL A 1 101 ? -22.805 -11.667 43.148 1.00 98.19 101 VAL A CA 1
ATOM 723 C C . VAL A 1 101 ? -24.094 -11.655 43.972 1.00 98.19 101 VAL A C 1
ATOM 725 O O . VAL A 1 101 ? -24.733 -10.612 44.078 1.00 98.19 101 VAL A O 1
ATOM 728 N N . GLU A 1 102 ? -24.473 -12.779 44.586 1.00 97.62 102 GLU A N 1
ATOM 729 C CA . GLU A 1 102 ? -25.696 -12.866 45.398 1.00 97.62 102 GLU A CA 1
ATOM 730 C C . GLU A 1 102 ? -25.641 -11.927 46.608 1.00 97.62 102 GLU A C 1
ATOM 732 O O . GLU A 1 102 ? -26.596 -11.193 46.863 1.00 97.62 102 GLU A O 1
ATOM 737 N N . GLN A 1 103 ? -24.507 -11.893 47.312 1.00 97.56 103 GLN A N 1
ATOM 738 C CA . GLN A 1 103 ? -24.330 -11.019 48.467 1.00 97.56 103 GLN A CA 1
ATOM 739 C C . GLN A 1 103 ? -24.278 -9.538 48.057 1.00 97.56 103 GLN A C 1
ATOM 741 O O . GLN A 1 103 ? -24.872 -8.702 48.733 1.00 97.56 103 GLN A O 1
ATOM 746 N N . ALA A 1 104 ? -23.657 -9.207 46.918 1.00 97.69 104 ALA A N 1
ATOM 747 C CA . ALA A 1 104 ? -23.621 -7.842 46.391 1.00 97.69 104 ALA A CA 1
ATOM 748 C C . ALA A 1 104 ? -25.019 -7.270 46.115 1.00 97.69 104 ALA A C 1
ATOM 750 O O . ALA A 1 104 ? -25.298 -6.125 46.473 1.00 97.69 104 ALA A O 1
ATOM 751 N N . LEU A 1 105 ? -25.898 -8.067 45.496 1.00 97.19 105 LEU A N 1
ATOM 752 C CA . LEU A 1 105 ? -27.280 -7.672 45.206 1.00 97.19 105 LEU A CA 1
ATOM 753 C C . LEU A 1 105 ? -28.069 -7.398 46.497 1.00 97.19 105 LEU A C 1
ATOM 755 O O . LEU A 1 105 ? -28.822 -6.425 46.564 1.00 97.19 105 LEU A O 1
ATOM 759 N N . VAL A 1 106 ? -27.867 -8.231 47.526 1.00 97.38 106 VAL A N 1
ATOM 760 C CA . VAL A 1 106 ? -28.520 -8.097 48.839 1.00 97.38 106 VAL A CA 1
ATOM 761 C C . VAL A 1 106 ? -28.011 -6.869 49.593 1.00 97.38 106 VAL A C 1
ATOM 763 O O . VAL A 1 106 ? -28.815 -6.034 50.002 1.00 97.38 106 VAL A O 1
ATOM 766 N N . ASP A 1 107 ? -26.694 -6.731 49.751 1.00 96.81 107 ASP A N 1
ATOM 767 C CA . ASP A 1 107 ? -26.080 -5.684 50.576 1.00 96.81 107 ASP A CA 1
ATOM 768 C C . ASP A 1 107 ? -26.307 -4.279 50.012 1.00 96.81 107 ASP A C 1
ATOM 770 O O . ASP A 1 107 ? -26.553 -3.335 50.765 1.00 96.81 107 ASP A O 1
ATOM 774 N N . LEU A 1 108 ? -26.230 -4.128 48.685 1.00 95.00 108 LEU A N 1
ATOM 775 C CA . LEU A 1 108 ? -26.474 -2.849 48.015 1.00 95.00 108 LEU A CA 1
ATOM 776 C C . LEU A 1 108 ? -27.962 -2.611 47.719 1.00 95.00 108 LEU A C 1
ATOM 778 O O . LEU A 1 108 ? -28.323 -1.510 47.303 1.00 95.00 108 LEU A O 1
ATOM 782 N N . ASN A 1 109 ? -28.821 -3.609 47.958 1.00 95.50 109 ASN A N 1
ATOM 783 C CA . ASN A 1 109 ? -30.255 -3.581 47.673 1.00 95.50 109 ASN A CA 1
ATOM 784 C C . ASN A 1 109 ? -30.559 -3.156 46.220 1.00 95.50 109 ASN A C 1
ATOM 786 O O . ASN A 1 109 ? -31.336 -2.231 45.962 1.00 95.50 109 ASN A O 1
ATOM 790 N N . VAL A 1 110 ? -29.917 -3.832 45.264 1.00 94.44 110 VAL A N 1
ATOM 791 C CA . VAL A 1 110 ? -30.038 -3.577 43.819 1.00 94.44 110 VAL A CA 1
ATOM 792 C C . VAL A 1 110 ? -30.466 -4.838 43.070 1.00 94.44 110 VAL A C 1
ATOM 794 O O . VAL A 1 110 ? -30.286 -5.955 43.544 1.00 94.44 110 VAL A O 1
ATOM 797 N N . SER A 1 111 ? -31.044 -4.665 41.879 1.00 92.81 111 SER A N 1
ATOM 798 C CA . SER A 1 111 ? -31.493 -5.779 41.025 1.00 92.81 111 SER A CA 1
ATOM 799 C C . SER A 1 111 ? -30.580 -6.051 39.828 1.00 92.81 111 SER A C 1
ATOM 801 O O . SER A 1 111 ? -30.715 -7.091 39.185 1.00 92.81 111 SER A O 1
ATOM 803 N N . THR A 1 112 ? -29.657 -5.135 39.529 1.00 94.25 112 THR A N 1
ATOM 804 C CA . THR A 1 112 ? -28.764 -5.208 38.371 1.00 94.25 112 THR A CA 1
ATOM 805 C C . THR A 1 112 ? -27.323 -4.915 38.756 1.00 94.25 112 THR A C 1
ATOM 807 O O . THR A 1 112 ? -27.059 -4.104 39.644 1.00 94.25 112 THR A O 1
ATOM 810 N N . ILE A 1 113 ? -26.396 -5.531 38.027 1.00 97.19 113 ILE A N 1
ATOM 811 C CA . ILE A 1 113 ? -24.968 -5.218 38.054 1.00 97.19 113 ILE A CA 1
ATOM 812 C C . ILE A 1 113 ? -24.628 -4.573 36.711 1.00 97.19 113 ILE A C 1
ATOM 814 O O . ILE A 1 113 ? -24.677 -5.228 35.674 1.00 97.19 113 ILE A O 1
ATOM 818 N N . ASP A 1 114 ? -24.329 -3.276 36.710 1.00 96.00 114 ASP A N 1
ATOM 819 C CA . ASP A 1 114 ? -24.043 -2.531 35.482 1.00 96.00 114 ASP A CA 1
ATOM 820 C C . ASP A 1 114 ? -22.613 -2.759 34.988 1.00 96.00 114 ASP A C 1
ATOM 822 O O . ASP A 1 114 ? -22.376 -2.783 33.781 1.00 96.00 114 ASP A O 1
ATOM 826 N N . ILE A 1 115 ? -21.660 -2.900 35.912 1.00 97.88 115 ILE A N 1
ATOM 827 C CA . ILE A 1 115 ? -20.227 -2.956 35.622 1.00 97.88 115 ILE A CA 1
ATOM 828 C C . ILE A 1 115 ? -19.611 -4.178 36.314 1.00 97.88 115 ILE A C 1
ATOM 830 O O . ILE A 1 115 ? -19.719 -4.343 37.528 1.00 97.88 115 ILE A O 1
ATOM 834 N N . LEU A 1 116 ? -18.908 -5.010 35.551 1.00 98.38 116 LEU A N 1
ATOM 835 C CA . LEU A 1 116 ? -18.038 -6.064 36.061 1.00 98.38 116 LEU A CA 1
ATOM 836 C C . LEU A 1 116 ? -16.592 -5.755 35.678 1.00 98.38 116 LEU A C 1
ATOM 838 O O . LEU A 1 116 ? -16.258 -5.703 34.497 1.00 98.38 116 LEU A O 1
ATOM 842 N N . VAL A 1 117 ? -15.727 -5.620 36.679 1.00 98.31 117 VAL A N 1
ATOM 843 C CA . VAL A 1 117 ? -14.281 -5.525 36.496 1.00 98.31 117 VAL A CA 1
ATOM 844 C C . VAL A 1 117 ? -13.619 -6.784 37.049 1.00 98.31 117 VAL A C 1
ATOM 846 O O . VAL A 1 117 ? -13.501 -6.993 38.264 1.00 98.31 117 VAL A O 1
ATOM 849 N N . ASN A 1 118 ? -13.166 -7.638 36.138 1.00 98.00 118 ASN A N 1
ATOM 850 C CA . ASN A 1 118 ? -12.358 -8.798 36.470 1.00 98.00 118 ASN A CA 1
ATOM 851 C C . ASN A 1 118 ? -10.902 -8.344 36.648 1.00 98.00 118 ASN A C 1
ATOM 853 O O . ASN A 1 118 ? -10.220 -8.067 35.667 1.00 98.00 118 ASN A O 1
ATOM 857 N N . ASN A 1 119 ? -10.447 -8.230 37.897 1.00 97.06 119 ASN A N 1
ATOM 858 C CA . ASN A 1 119 ? -9.123 -7.742 38.286 1.00 97.06 119 ASN A CA 1
ATOM 859 C C . ASN A 1 119 ? -8.347 -8.743 39.159 1.00 97.06 119 ASN A C 1
ATOM 861 O O . ASN A 1 119 ? -7.121 -8.780 39.073 1.00 97.06 119 ASN A O 1
ATOM 865 N N . ALA A 1 120 ? -9.023 -9.593 39.941 1.00 95.12 120 ALA A N 1
ATOM 866 C CA . ALA A 1 120 ? -8.357 -10.539 40.839 1.00 95.12 120 ALA A CA 1
ATOM 867 C C . ALA A 1 120 ? -7.352 -11.435 40.095 1.00 95.12 120 ALA A C 1
ATOM 869 O O . ALA A 1 120 ? -7.711 -12.148 39.162 1.00 95.12 120 ALA A O 1
ATOM 870 N N . ALA A 1 121 ? -6.089 -11.411 40.511 1.00 92.62 121 ALA A N 1
ATOM 871 C CA . ALA A 1 121 ? -5.066 -12.267 39.935 1.00 92.62 121 ALA A CA 1
ATOM 872 C C . ALA A 1 121 ? -3.967 -12.584 40.950 1.00 92.62 121 ALA A C 1
ATOM 874 O O . ALA A 1 121 ? -3.674 -11.786 41.841 1.00 92.62 121 ALA A O 1
ATOM 875 N N . ARG A 1 122 ? -3.327 -13.739 40.773 1.00 90.31 122 ARG A N 1
ATOM 876 C CA . ARG A 1 122 ? -2.091 -14.127 41.455 1.00 90.31 122 ARG A CA 1
ATOM 877 C C . ARG A 1 122 ? -0.972 -14.314 40.443 1.00 90.31 122 ARG A C 1
ATOM 879 O O . ARG A 1 122 ? -1.200 -14.723 39.302 1.00 90.31 122 ARG A O 1
ATOM 886 N N . ILE A 1 123 ? 0.239 -14.012 40.889 1.00 88.69 123 ILE A N 1
ATOM 887 C CA . ILE A 1 123 ? 1.469 -14.203 40.133 1.00 88.69 123 ILE A CA 1
ATOM 888 C C . ILE A 1 123 ? 2.401 -15.096 40.943 1.00 88.69 123 ILE A C 1
ATOM 890 O O . ILE A 1 123 ? 2.599 -14.874 42.136 1.00 88.69 123 ILE A O 1
ATOM 894 N N . VAL A 1 124 ? 2.956 -16.113 40.290 1.00 89.31 124 VAL A N 1
ATOM 895 C CA . VAL A 1 124 ? 4.056 -16.918 40.822 1.00 89.31 124 VAL A CA 1
ATOM 896 C C . VAL A 1 124 ? 5.216 -16.791 39.848 1.00 89.31 124 VAL A C 1
ATOM 898 O O . VAL A 1 124 ? 5.080 -17.136 38.676 1.00 89.31 124 VAL A O 1
ATOM 901 N N . LEU A 1 125 ? 6.338 -16.264 40.337 1.00 88.00 125 LEU A N 1
ATOM 902 C CA . LEU A 1 125 ? 7.561 -16.079 39.562 1.00 88.00 125 LEU A CA 1
ATOM 903 C C . LEU A 1 125 ? 8.519 -17.229 39.865 1.00 88.00 125 LEU A C 1
ATOM 905 O O . LEU A 1 125 ? 9.175 -17.223 40.905 1.00 88.00 125 LEU A O 1
ATOM 909 N N . LYS A 1 126 ? 8.590 -18.225 38.979 1.00 89.38 126 LYS A N 1
ATOM 910 C CA . LYS A 1 126 ? 9.541 -19.341 39.092 1.00 89.38 126 LYS A CA 1
ATOM 911 C C . LYS A 1 126 ? 10.070 -19.762 37.716 1.00 89.38 126 LYS A C 1
ATOM 913 O O . LYS A 1 126 ? 9.323 -19.696 36.735 1.00 89.38 126 LYS A O 1
ATOM 918 N N . PRO A 1 127 ? 11.333 -20.214 37.632 1.00 88.88 127 PRO A N 1
ATOM 919 C CA . PRO A 1 127 ? 11.832 -20.940 36.470 1.00 88.88 127 PRO A CA 1
ATOM 920 C C . PRO A 1 127 ? 10.926 -22.125 36.120 1.00 88.88 127 PRO A C 1
ATOM 922 O O . PRO A 1 127 ? 10.317 -22.730 37.006 1.00 88.88 127 PRO A O 1
ATOM 925 N N . LEU A 1 128 ? 10.831 -22.467 34.831 1.00 90.56 128 LEU A N 1
ATOM 926 C CA . LEU A 1 128 ? 9.899 -23.497 34.357 1.00 90.56 128 LEU A CA 1
ATOM 927 C C . LEU A 1 128 ? 10.131 -24.866 35.019 1.00 90.56 128 LEU A C 1
ATOM 929 O O . LEU A 1 128 ? 9.172 -25.566 35.318 1.00 90.56 128 LEU A O 1
ATOM 933 N N . ASP A 1 129 ? 11.385 -25.222 35.284 1.00 92.38 129 ASP A N 1
ATOM 934 C CA . ASP A 1 129 ? 11.807 -26.465 35.940 1.00 92.38 129 ASP A CA 1
ATOM 935 C C . ASP A 1 129 ? 11.498 -26.514 37.448 1.00 92.38 129 ASP A C 1
ATOM 937 O O . ASP A 1 129 ? 11.586 -27.576 38.060 1.00 92.38 129 ASP A O 1
ATOM 941 N N . GLN A 1 130 ? 11.105 -25.385 38.045 1.00 94.81 130 GLN A N 1
ATOM 942 C CA . GLN A 1 130 ? 10.752 -25.263 39.464 1.00 94.81 130 GLN A CA 1
ATOM 943 C C . GLN A 1 130 ? 9.252 -25.041 39.696 1.00 94.81 130 GLN A C 1
ATOM 945 O O . GLN A 1 130 ? 8.808 -24.978 40.846 1.00 94.81 130 GLN A O 1
ATOM 950 N N . LEU A 1 131 ? 8.469 -24.895 38.625 1.00 93.62 131 LEU A N 1
ATOM 951 C CA . LEU A 1 131 ? 7.022 -24.752 38.719 1.00 93.62 131 LEU A CA 1
ATOM 952 C C . LEU A 1 131 ? 6.370 -26.087 39.074 1.00 93.62 131 LEU A C 1
ATOM 954 O O . LEU A 1 131 ? 6.624 -27.118 38.454 1.00 93.62 131 LEU A O 1
ATOM 958 N N . LEU A 1 132 ? 5.489 -26.046 40.069 1.00 95.75 132 LEU A N 1
ATOM 959 C CA . LEU A 1 132 ? 4.708 -27.191 40.516 1.00 95.75 132 LEU A CA 1
ATOM 960 C C . LEU A 1 132 ? 3.296 -27.143 39.927 1.00 95.75 132 LEU A C 1
ATOM 962 O O . LEU A 1 132 ? 2.777 -26.086 39.569 1.00 95.75 132 LEU A O 1
ATOM 966 N N . LEU A 1 133 ? 2.622 -28.293 39.899 1.00 95.19 133 LEU A N 1
ATOM 967 C CA . LEU A 1 133 ? 1.211 -28.365 39.506 1.00 95.19 133 LEU A CA 1
ATOM 968 C C . LEU A 1 133 ? 0.317 -27.487 40.405 1.00 95.19 133 LEU A C 1
ATOM 970 O O . LEU A 1 133 ? -0.655 -26.897 39.943 1.00 95.19 133 LEU A O 1
ATOM 974 N N . GLU A 1 134 ? 0.675 -27.341 41.678 1.00 96.06 134 GLU A N 1
ATOM 975 C CA . GLU A 1 134 ? -0.007 -26.438 42.611 1.00 96.06 134 GLU A CA 1
ATOM 976 C C . GLU A 1 134 ? 0.121 -24.961 42.200 1.00 96.06 134 GLU A C 1
ATOM 978 O O . GLU A 1 134 ? -0.835 -24.200 42.361 1.00 96.06 134 GLU A O 1
ATOM 983 N N . ASP A 1 135 ? 1.251 -24.553 41.606 1.00 95.00 135 ASP A N 1
ATOM 984 C CA . ASP A 1 135 ? 1.432 -23.194 41.076 1.00 95.00 135 ASP A CA 1
ATOM 985 C C . ASP A 1 135 ? 0.522 -22.965 39.859 1.00 95.00 135 ASP A C 1
ATOM 987 O O . ASP A 1 135 ? -0.094 -21.903 39.728 1.00 95.00 135 ASP A O 1
ATOM 991 N N . TYR A 1 136 ? 0.383 -23.984 38.998 1.00 95.81 136 TYR A N 1
ATOM 992 C CA . TYR A 1 136 ? -0.571 -23.970 37.887 1.00 95.81 136 TYR A CA 1
ATOM 993 C C . TYR A 1 136 ? -2.000 -23.786 38.392 1.00 95.81 136 TYR A C 1
ATOM 995 O O . TYR A 1 136 ? -2.672 -22.854 37.953 1.00 95.81 136 TYR A O 1
ATOM 1003 N N . HIS A 1 137 ? -2.443 -24.618 39.342 1.00 95.19 137 HIS A N 1
ATOM 1004 C CA . HIS A 1 137 ? -3.777 -24.495 39.929 1.00 95.19 137 HIS A CA 1
ATOM 1005 C C . HIS A 1 137 ? -3.975 -23.117 40.554 1.00 95.19 137 HIS A C 1
ATOM 1007 O O . HIS A 1 137 ? -4.947 -22.445 40.239 1.00 95.19 137 HIS A O 1
ATOM 1013 N N . THR A 1 138 ? -3.012 -22.633 41.337 1.00 93.69 138 THR A N 1
ATOM 1014 C CA . THR A 1 138 ? -3.092 -21.318 41.985 1.00 93.69 138 THR A CA 1
ATOM 1015 C C . THR A 1 138 ? -3.305 -20.175 40.986 1.00 93.69 138 THR A C 1
ATOM 1017 O O . THR A 1 138 ? -4.114 -19.281 41.243 1.00 93.69 138 THR A O 1
ATOM 1020 N N . MET A 1 139 ? -2.597 -20.180 39.850 1.00 95.25 139 MET A N 1
ATOM 1021 C CA . MET A 1 139 ? -2.715 -19.121 38.842 1.00 95.25 139 MET A CA 1
ATOM 1022 C C . MET A 1 139 ? -3.928 -19.303 37.929 1.00 95.25 139 MET A C 1
ATOM 1024 O O . MET A 1 139 ? -4.680 -18.352 37.739 1.00 95.25 139 MET A O 1
ATOM 1028 N N . PHE A 1 140 ? -4.155 -20.491 37.364 1.00 97.06 140 PHE A N 1
ATOM 1029 C CA . PHE A 1 140 ? -5.259 -20.712 36.422 1.00 97.06 140 PHE A CA 1
ATOM 1030 C C . PHE A 1 140 ? -6.628 -20.695 37.105 1.00 97.06 140 PHE A C 1
ATOM 1032 O O . PHE A 1 140 ? -7.580 -20.155 36.533 1.00 97.06 140 PHE A O 1
ATOM 1039 N N . ASP A 1 141 ? -6.735 -21.219 38.329 1.00 96.56 141 ASP A N 1
ATOM 1040 C CA . ASP A 1 141 ? -8.010 -21.276 39.044 1.00 96.56 141 ASP A CA 1
ATOM 1041 C C . ASP A 1 141 ? -8.521 -19.876 39.405 1.00 96.56 141 ASP A C 1
ATOM 1043 O O . ASP A 1 141 ? -9.724 -19.627 39.358 1.00 96.56 141 ASP A O 1
ATOM 1047 N N . LEU A 1 142 ? -7.619 -18.939 39.707 1.00 96.12 142 LEU A N 1
ATOM 1048 C CA . LEU A 1 142 ? -7.988 -17.555 39.988 1.00 96.12 142 LEU A CA 1
ATOM 1049 C C . LEU A 1 142 ? -8.033 -16.692 38.717 1.00 96.12 142 LEU A C 1
ATOM 1051 O O . LEU A 1 142 ? -9.065 -16.092 38.424 1.00 96.12 142 LEU A O 1
ATOM 1055 N N . ASN A 1 143 ? -6.937 -16.639 37.950 1.00 96.25 143 ASN A N 1
ATOM 1056 C CA . ASN A 1 143 ? -6.774 -15.680 36.850 1.00 96.25 143 ASN A CA 1
ATOM 1057 C C . ASN A 1 143 ? -7.690 -15.994 35.659 1.00 96.25 143 ASN A C 1
ATOM 1059 O O . ASN A 1 143 ? -8.083 -15.076 34.948 1.00 96.25 143 ASN A O 1
ATOM 1063 N N . ILE A 1 144 ? -8.015 -17.272 35.419 1.00 96.31 144 ILE A N 1
ATOM 1064 C CA . ILE A 1 144 ? -8.877 -17.691 34.302 1.00 96.31 144 ILE A CA 1
ATOM 1065 C C . ILE A 1 144 ? -10.221 -18.195 34.799 1.00 96.31 144 ILE A C 1
ATOM 1067 O O . ILE A 1 144 ? -11.261 -17.671 34.394 1.00 96.31 144 ILE A O 1
ATOM 1071 N N . ARG A 1 145 ? -10.221 -19.211 35.674 1.00 96.50 145 ARG A N 1
ATOM 1072 C CA . ARG A 1 145 ? -11.477 -19.819 36.123 1.00 96.50 145 ARG A CA 1
ATOM 1073 C C . ARG A 1 145 ? -12.336 -18.834 36.906 1.00 96.50 145 ARG A C 1
ATOM 1075 O O . ARG A 1 145 ? -13.530 -18.735 36.628 1.00 96.50 145 ARG A O 1
ATOM 1082 N N . GLY A 1 146 ? -11.724 -18.046 37.785 1.00 97.00 146 GLY A N 1
ATOM 1083 C CA . GLY A 1 146 ? -12.398 -16.949 38.474 1.00 97.00 146 GLY A CA 1
ATOM 1084 C C . GLY A 1 146 ? -13.069 -15.963 37.511 1.00 97.00 146 GLY A C 1
ATOM 1085 O O . GLY A 1 146 ? -14.235 -15.627 37.710 1.00 97.00 146 GLY A O 1
ATOM 1086 N N . TYR A 1 147 ? -12.390 -15.561 36.427 1.00 96.94 147 TYR A N 1
ATOM 1087 C CA . TYR A 1 147 ? -12.930 -14.603 35.448 1.00 96.94 147 TYR A CA 1
ATOM 1088 C C . TYR A 1 147 ? -14.162 -15.153 34.733 1.00 96.94 147 TYR A C 1
ATOM 1090 O O . TYR A 1 147 ? -15.179 -14.460 34.652 1.00 96.94 147 TYR A O 1
ATOM 1098 N N . PHE A 1 148 ? -14.111 -16.389 34.222 1.00 95.38 148 PHE A N 1
ATOM 1099 C CA . PHE A 1 148 ? -15.264 -16.923 33.495 1.00 95.38 148 PHE A CA 1
ATOM 1100 C C . PHE A 1 148 ? -16.437 -17.242 34.430 1.00 95.38 148 PHE A C 1
ATOM 1102 O O . PHE A 1 148 ? -17.576 -16.962 34.058 1.00 95.38 148 PHE A O 1
ATOM 1109 N N . LEU A 1 149 ? -16.192 -17.764 35.643 1.00 98.06 149 LEU A N 1
ATOM 1110 C CA . LEU A 1 149 ? -17.259 -18.054 36.610 1.00 98.06 149 LEU A CA 1
ATOM 1111 C C . LEU A 1 149 ? -17.933 -16.773 37.106 1.00 98.06 149 LEU A C 1
ATOM 1113 O O . LEU A 1 149 ? -19.160 -16.721 37.198 1.00 98.06 149 LEU A O 1
ATOM 1117 N N . LEU A 1 150 ? -17.152 -15.727 37.393 1.00 98.19 150 LEU A N 1
ATOM 1118 C CA . LEU A 1 150 ? -17.695 -14.437 37.811 1.00 98.19 150 LEU A CA 1
ATOM 1119 C C . LEU A 1 150 ? -18.468 -13.763 36.681 1.00 98.19 150 LEU A C 1
ATOM 1121 O O . LEU A 1 150 ? -19.574 -13.273 36.903 1.00 98.19 150 LEU A O 1
ATOM 1125 N N . THR A 1 151 ? -17.947 -13.827 35.455 1.00 97.88 151 THR A N 1
ATOM 1126 C CA . THR A 1 151 ? -18.670 -13.347 34.274 1.00 97.88 151 THR A CA 1
ATOM 1127 C C . THR A 1 151 ? -20.003 -14.079 34.124 1.00 97.88 151 THR A C 1
ATOM 1129 O O . THR A 1 151 ? -21.040 -13.424 34.077 1.00 97.88 151 THR A O 1
ATOM 1132 N N . GLN A 1 152 ? -20.011 -15.419 34.153 1.00 97.19 152 GLN A N 1
ATOM 1133 C CA . GLN A 1 152 ? -21.236 -16.226 34.079 1.00 97.19 152 GLN A CA 1
ATOM 1134 C C . GLN A 1 152 ? -22.250 -15.883 35.177 1.00 97.19 152 GLN A C 1
ATOM 1136 O O . GLN A 1 152 ? -23.446 -15.819 34.892 1.00 97.19 152 GLN A O 1
ATOM 1141 N N . ALA A 1 153 ? -21.790 -15.650 36.409 1.00 97.88 153 ALA A N 1
ATOM 1142 C CA . ALA A 1 153 ? -22.654 -15.298 37.532 1.00 97.88 153 ALA A CA 1
ATOM 1143 C C . ALA A 1 153 ? -23.311 -13.915 37.371 1.00 97.88 153 ALA A C 1
ATOM 1145 O O . ALA A 1 153 ? -24.437 -13.728 37.827 1.00 97.88 153 ALA A O 1
ATOM 1146 N N . VAL A 1 154 ? -22.642 -12.964 36.708 1.00 97.81 154 VAL A N 1
ATOM 1147 C CA . VAL A 1 154 ? -23.153 -11.601 36.479 1.00 97.81 154 VAL A CA 1
ATOM 1148 C C . VAL A 1 154 ? -24.116 -11.514 35.291 1.00 97.81 154 VAL A C 1
ATOM 1150 O O . VAL A 1 154 ? -25.045 -10.710 35.342 1.00 97.81 154 VAL A O 1
ATOM 1153 N N . LEU A 1 155 ? -23.953 -12.343 34.249 1.00 96.12 155 LEU A N 1
ATOM 1154 C CA . LEU A 1 155 ? -24.764 -12.283 33.016 1.00 96.12 155 LEU A CA 1
ATOM 1155 C C . LEU A 1 155 ? -26.289 -12.150 33.236 1.00 96.12 155 LEU A C 1
ATOM 1157 O O . LEU A 1 155 ? -26.902 -11.346 32.531 1.00 96.12 155 LEU A O 1
ATOM 1161 N N . PRO A 1 156 ? -26.935 -12.878 34.175 1.00 95.31 156 PRO A N 1
ATOM 1162 C CA . PRO A 1 156 ? -28.380 -12.767 34.404 1.00 95.31 156 PRO A CA 1
ATOM 1163 C C . PRO A 1 156 ? -28.832 -11.413 34.969 1.00 95.31 156 PRO A C 1
ATOM 1165 O O . PRO A 1 156 ? -30.013 -11.087 34.877 1.00 95.31 156 PRO A O 1
ATOM 1168 N N . TYR A 1 157 ? -27.909 -10.647 35.552 1.00 96.06 157 TYR A N 1
ATOM 1169 C CA . TYR A 1 157 ? -28.170 -9.388 36.252 1.00 96.06 157 TYR A CA 1
ATOM 1170 C C . TYR A 1 157 ? -27.677 -8.161 35.474 1.00 96.06 157 TYR A C 1
ATOM 1172 O O . TYR A 1 157 ? -27.757 -7.043 35.984 1.00 96.06 157 TYR A O 1
ATOM 1180 N N . LEU A 1 158 ? -27.164 -8.341 34.253 1.00 94.69 158 LEU A N 1
ATOM 1181 C CA . LEU A 1 158 ? -26.782 -7.217 33.403 1.00 94.69 158 LEU A CA 1
ATOM 1182 C C . LEU A 1 158 ? -28.025 -6.422 32.966 1.00 94.69 158 LEU A C 1
ATOM 1184 O O . LEU A 1 158 ? -29.054 -7.017 32.619 1.00 94.69 158 LEU A O 1
ATOM 1188 N N . PRO A 1 159 ? -27.952 -5.080 32.932 1.00 88.38 159 PRO A N 1
ATOM 1189 C CA . PRO A 1 159 ? -29.042 -4.265 32.420 1.00 88.38 159 PRO A CA 1
ATOM 1190 C C . PRO A 1 159 ? -29.210 -4.503 30.914 1.00 88.38 159 PRO A C 1
ATOM 1192 O O . PRO A 1 159 ? -28.234 -4.542 30.163 1.00 88.38 159 PRO A O 1
ATOM 1195 N N . LYS A 1 160 ? -30.459 -4.630 30.457 1.00 80.06 160 LYS A N 1
ATOM 1196 C CA . LYS A 1 160 ? -30.765 -4.731 29.024 1.00 80.06 160 LYS A CA 1
ATOM 1197 C C . LYS A 1 160 ? -30.559 -3.378 28.340 1.00 80.06 160 LYS A C 1
ATOM 1199 O O . LYS A 1 160 ? -30.815 -2.333 28.936 1.00 80.06 160 LYS A O 1
ATOM 1204 N N . LYS A 1 161 ? -30.115 -3.405 27.083 1.00 72.94 161 LYS A N 1
ATOM 1205 C CA . LYS A 1 161 ? -29.999 -2.206 26.241 1.00 72.94 161 LYS A CA 1
ATOM 1206 C C . LYS A 1 161 ? -31.398 -1.663 25.912 1.00 72.94 161 LYS A C 1
ATOM 1208 O O . LYS A 1 161 ? -32.323 -2.453 25.708 1.00 72.94 161 LYS A O 1
ATOM 1213 N N . ASN A 1 162 ? -31.562 -0.340 25.874 1.00 64.56 162 ASN A N 1
ATOM 1214 C CA . ASN A 1 162 ? -32.846 0.277 25.537 1.00 64.56 162 ASN A CA 1
ATOM 1215 C C . ASN A 1 162 ? -33.213 0.031 24.063 1.00 64.56 162 ASN A C 1
ATOM 1217 O O . ASN A 1 162 ? -32.348 -0.219 23.222 1.00 64.56 162 ASN A O 1
ATOM 1221 N N . THR A 1 163 ? -34.506 0.124 23.740 1.00 51.41 163 THR A N 1
ATOM 1222 C CA . THR A 1 163 ? -35.057 -0.152 22.398 1.00 51.41 163 THR A CA 1
ATOM 1223 C C . THR A 1 163 ? -34.549 0.782 21.299 1.00 51.41 163 THR A C 1
ATOM 1225 O O . THR A 1 163 ? -34.665 0.444 20.128 1.00 51.41 163 THR A O 1
ATOM 1228 N N . ASP A 1 164 ? -33.991 1.939 21.658 1.00 51.53 164 ASP A N 1
ATOM 1229 C CA . ASP A 1 164 ? -33.385 2.893 20.722 1.00 51.53 164 ASP A CA 1
ATOM 1230 C C . ASP A 1 164 ? -31.936 2.542 20.330 1.00 51.53 164 ASP A C 1
ATOM 1232 O O . ASP A 1 164 ? -31.365 3.197 19.467 1.00 51.53 164 ASP A O 1
ATOM 1236 N N . GLY A 1 165 ? -31.325 1.522 20.949 1.00 53.50 165 GLY A N 1
ATOM 1237 C CA . GLY A 1 165 ? -29.964 1.069 20.645 1.00 53.50 165 GLY A CA 1
ATOM 1238 C C . GLY A 1 165 ? -28.836 2.011 21.090 1.00 53.50 165 GLY A C 1
ATOM 1239 O O . GLY A 1 165 ? -27.667 1.639 20.951 1.00 53.50 165 GLY A O 1
ATOM 1240 N N . THR A 1 166 ? -29.159 3.179 21.658 1.00 46.97 166 THR A N 1
ATOM 1241 C CA . THR A 1 166 ? -28.215 4.288 21.914 1.00 46.97 166 THR A CA 1
ATOM 1242 C C . THR A 1 166 ? -27.869 4.492 23.386 1.00 46.97 166 THR A C 1
ATOM 1244 O O . THR A 1 166 ? -26.886 5.165 23.683 1.00 46.97 166 THR A O 1
ATOM 1247 N N . SER A 1 167 ? -28.643 3.911 24.310 1.00 55.03 167 SER A N 1
ATOM 1248 C CA . SER A 1 167 ? -28.423 4.070 25.750 1.00 55.03 167 SER A CA 1
ATOM 1249 C C . SER A 1 167 ? -28.623 2.772 26.546 1.00 55.03 167 SER A C 1
ATOM 1251 O O . SER A 1 167 ? -29.519 1.968 26.268 1.00 55.03 167 SER A O 1
ATOM 1253 N N . GLY A 1 168 ? -27.780 2.559 27.561 1.00 65.44 168 GLY A N 1
ATOM 1254 C CA . GLY A 1 168 ? -27.873 1.432 28.497 1.00 65.44 168 GLY A CA 1
ATOM 1255 C C . GLY A 1 168 ? -26.966 0.241 28.159 1.00 65.44 168 GLY A C 1
ATOM 1256 O O . GLY A 1 168 ? -26.043 0.336 27.349 1.00 65.44 168 GLY A O 1
ATOM 1257 N N . GLY A 1 169 ? -27.204 -0.898 28.816 1.00 83.56 169 GLY A N 1
ATOM 1258 C CA . GLY A 1 169 ? -26.376 -2.101 28.666 1.00 83.56 169 GLY A CA 1
ATOM 1259 C C . GLY A 1 169 ? -25.247 -2.238 29.693 1.00 83.56 169 GLY A C 1
ATOM 1260 O O . GLY A 1 169 ? -24.801 -1.255 30.283 1.00 83.56 169 GLY A O 1
ATOM 1261 N N . GLY A 1 170 ? -24.797 -3.473 29.925 1.00 91.75 170 GLY A N 1
ATOM 1262 C CA . GLY A 1 170 ? -23.714 -3.780 30.867 1.00 91.75 170 GLY A CA 1
ATOM 1263 C C . GLY A 1 170 ? -22.315 -3.421 30.351 1.00 91.75 170 GLY A C 1
ATOM 1264 O O . GLY A 1 170 ? -22.118 -3.213 29.150 1.00 91.75 170 GLY A O 1
ATOM 1265 N N . ARG A 1 171 ? -21.326 -3.380 31.247 1.00 94.12 171 ARG A N 1
ATOM 1266 C CA . ARG A 1 171 ? -19.902 -3.177 30.932 1.00 94.12 171 ARG A CA 1
ATOM 1267 C C . ARG A 1 171 ? -19.067 -4.267 31.594 1.00 94.12 171 ARG A C 1
ATOM 1269 O O . ARG A 1 171 ? -19.114 -4.416 32.811 1.00 94.12 171 ARG A O 1
ATOM 1276 N N . ILE A 1 172 ? -18.304 -5.020 30.808 1.00 96.69 172 ILE A N 1
ATOM 1277 C CA . ILE A 1 172 ? -17.362 -6.025 31.312 1.00 96.69 172 ILE A CA 1
ATOM 1278 C C . ILE A 1 172 ? -15.947 -5.580 30.942 1.00 96.69 172 ILE A C 1
ATOM 1280 O O . ILE A 1 172 ? -15.641 -5.384 29.766 1.00 96.69 172 ILE A O 1
ATOM 1284 N N . VAL A 1 173 ? -15.080 -5.426 31.941 1.00 96.94 173 VAL A N 1
ATOM 1285 C CA . VAL A 1 173 ? -13.675 -5.044 31.766 1.00 96.94 173 VAL A CA 1
ATOM 1286 C C . VAL A 1 173 ? -12.777 -6.103 32.394 1.00 96.94 173 VAL A C 1
ATOM 1288 O O . VAL A 1 173 ? -12.822 -6.336 33.601 1.00 96.94 173 VAL A O 1
ATOM 1291 N N . ASN A 1 174 ? -11.940 -6.735 31.578 1.00 96.44 174 ASN A N 1
ATOM 1292 C CA . ASN A 1 174 ? -10.987 -7.751 32.015 1.00 96.44 174 ASN A CA 1
ATOM 1293 C C . ASN A 1 174 ? -9.577 -7.158 32.109 1.00 96.44 174 ASN A C 1
ATOM 1295 O O . ASN A 1 174 ? -9.078 -6.572 31.146 1.00 96.44 174 ASN A O 1
ATOM 1299 N N . LEU A 1 175 ? -8.913 -7.330 33.253 1.00 94.00 175 LEU A N 1
ATOM 1300 C CA . LEU A 1 175 ? -7.533 -6.890 33.448 1.00 94.00 175 LEU A CA 1
ATOM 1301 C C . LEU A 1 175 ? -6.562 -7.975 32.965 1.00 94.00 175 LEU A C 1
ATOM 1303 O O . LEU A 1 175 ? -6.384 -9.035 33.572 1.00 94.00 175 LEU A O 1
ATOM 1307 N N . CYS A 1 176 ? -5.879 -7.675 31.871 1.00 89.12 176 CYS A N 1
ATOM 1308 C CA . CYS A 1 176 ? -4.796 -8.473 31.319 1.00 89.12 176 CYS A CA 1
ATOM 1309 C C . CYS A 1 176 ? -3.447 -8.055 31.938 1.00 89.12 176 CYS A C 1
ATOM 1311 O O . CYS A 1 176 ? -3.364 -7.835 33.147 1.00 89.12 176 CYS A O 1
ATOM 1313 N N . SER A 1 177 ? -2.378 -8.041 31.145 1.00 84.88 177 SER A N 1
ATOM 1314 C CA . SER A 1 177 ? -1.030 -7.587 31.490 1.00 84.88 177 SER A CA 1
ATOM 1315 C C . SER A 1 177 ? -0.201 -7.493 30.210 1.00 84.88 177 SER A C 1
ATOM 1317 O O . SER A 1 177 ? -0.387 -8.317 29.310 1.00 84.88 177 SER A O 1
ATOM 1319 N N . GLY A 1 178 ? 0.774 -6.580 30.161 1.00 75.69 178 GLY A N 1
ATOM 1320 C CA . GLY A 1 178 ? 1.823 -6.605 29.133 1.00 75.69 178 GLY A CA 1
ATOM 1321 C C . GLY A 1 178 ? 2.510 -7.976 29.010 1.00 75.69 178 GLY A C 1
ATOM 1322 O O . GLY A 1 178 ? 2.832 -8.402 27.900 1.00 75.69 178 GLY A O 1
ATOM 1323 N N . SER A 1 179 ? 2.594 -8.737 30.111 1.00 79.62 179 SER A N 1
ATOM 1324 C CA . SER A 1 179 ? 3.132 -10.107 30.142 1.00 79.62 179 SER A CA 1
ATOM 1325 C C . SER A 1 179 ? 2.377 -11.115 29.268 1.00 79.62 179 SER A C 1
ATOM 1327 O O . SER A 1 179 ? 2.899 -12.196 29.025 1.00 79.62 179 SER A O 1
ATOM 1329 N N . ALA A 1 180 ? 1.159 -10.810 28.800 1.00 78.81 180 ALA A N 1
ATOM 1330 C CA . ALA A 1 180 ? 0.443 -11.664 27.846 1.00 78.81 180 ALA A CA 1
ATOM 1331 C C . ALA A 1 180 ? 1.171 -11.792 26.501 1.00 78.81 180 ALA A C 1
ATOM 1333 O O . ALA A 1 180 ? 0.969 -12.770 25.785 1.00 78.81 180 ALA A O 1
ATOM 1334 N N . ARG A 1 181 ? 1.980 -10.784 26.155 1.00 73.50 181 ARG A N 1
ATOM 1335 C CA . ARG A 1 181 ? 2.683 -10.682 24.872 1.00 73.50 181 ARG A CA 1
ATOM 1336 C C . ARG A 1 181 ? 4.192 -10.546 25.041 1.00 73.50 181 ARG A C 1
ATOM 1338 O O . ARG A 1 181 ? 4.923 -11.103 24.236 1.00 73.50 181 ARG A O 1
ATOM 1345 N N . MET A 1 182 ? 4.633 -9.859 26.096 1.00 69.44 182 MET A N 1
ATOM 1346 C CA . MET A 1 182 ? 6.043 -9.666 26.454 1.00 69.44 182 MET A CA 1
ATOM 1347 C C . MET A 1 182 ? 6.293 -10.242 27.857 1.00 69.44 182 MET A C 1
ATOM 1349 O O . MET A 1 182 ? 6.278 -9.507 28.849 1.00 69.44 182 MET A O 1
ATOM 1353 N N . PRO A 1 183 ? 6.367 -11.578 27.994 1.00 75.19 183 PRO A N 1
ATOM 1354 C CA . PRO A 1 183 ? 6.548 -12.213 29.289 1.00 75.19 183 PRO A CA 1
ATOM 1355 C C . PRO A 1 183 ? 7.975 -12.027 29.808 1.00 75.19 183 PRO A C 1
ATOM 1357 O O . PRO A 1 183 ? 8.937 -12.378 29.135 1.00 75.19 183 PRO A O 1
ATOM 1360 N N . GLY A 1 184 ? 8.114 -11.573 31.054 1.00 69.38 184 GLY A N 1
ATOM 1361 C CA . GLY A 1 184 ? 9.416 -11.535 31.716 1.00 69.38 184 GLY A CA 1
ATOM 1362 C C . GLY A 1 184 ? 9.936 -12.933 32.077 1.00 69.38 184 GLY A C 1
ATOM 1363 O O . GLY A 1 184 ? 9.186 -13.914 32.144 1.00 69.38 184 GLY A O 1
ATOM 1364 N N . VAL A 1 185 ? 11.231 -13.024 32.388 1.00 78.12 185 VAL A N 1
ATOM 1365 C CA . VAL A 1 185 ? 11.854 -14.254 32.907 1.00 78.12 185 VAL A CA 1
ATOM 1366 C C . VAL A 1 185 ? 11.064 -14.773 34.119 1.00 78.12 185 VAL A C 1
ATOM 1368 O O . VAL A 1 185 ? 10.597 -13.994 34.950 1.00 78.12 185 VAL A O 1
ATOM 1371 N N . ASN A 1 186 ? 10.907 -16.098 34.220 1.00 87.75 186 ASN A N 1
ATOM 1372 C CA . ASN A 1 186 ? 10.169 -16.789 35.289 1.00 87.75 186 ASN A CA 1
ATOM 1373 C C . ASN A 1 186 ? 8.641 -16.545 35.319 1.00 87.75 186 ASN A C 1
ATOM 1375 O O . ASN A 1 186 ? 7.998 -16.862 36.318 1.00 87.75 186 ASN A O 1
ATOM 1379 N N . GLN A 1 187 ? 8.038 -16.017 34.243 1.00 89.31 187 GLN A N 1
ATOM 1380 C CA . GLN A 1 187 ? 6.593 -15.718 34.170 1.00 89.31 187 GLN A CA 1
ATOM 1381 C C . GLN A 1 187 ? 5.769 -16.701 33.324 1.00 89.31 187 GLN A C 1
ATOM 1383 O O . GLN A 1 187 ? 4.620 -16.399 33.019 1.00 89.31 187 GLN A O 1
ATOM 1388 N N . SER A 1 188 ? 6.303 -17.861 32.929 1.00 91.19 188 SER A N 1
ATOM 1389 C CA . SER A 1 188 ? 5.697 -18.740 31.907 1.00 91.19 188 SER A CA 1
ATOM 1390 C C . SER A 1 188 ? 4.197 -19.022 32.111 1.00 91.19 188 SER A C 1
ATOM 1392 O O . SER A 1 188 ? 3.393 -18.761 31.216 1.00 91.19 188 SER A O 1
ATOM 1394 N N . LEU A 1 189 ? 3.787 -19.491 33.295 1.00 94.25 189 LEU A N 1
ATOM 1395 C CA . LEU A 1 189 ? 2.373 -19.760 33.588 1.00 94.25 189 LEU A CA 1
ATOM 1396 C C . LEU A 1 189 ? 1.544 -18.484 33.772 1.00 94.25 189 LEU A C 1
ATOM 1398 O O . LEU A 1 189 ? 0.400 -18.437 33.325 1.00 94.25 189 LEU A O 1
ATOM 1402 N N . TYR A 1 190 ? 2.103 -17.433 34.376 1.00 93.25 190 TYR A N 1
ATOM 1403 C CA . TYR A 1 190 ? 1.401 -16.155 34.523 1.00 93.25 190 TYR A CA 1
ATOM 1404 C C . TYR A 1 190 ? 1.083 -15.536 33.155 1.00 93.25 190 TYR A C 1
ATOM 1406 O O . TYR A 1 190 ? -0.069 -15.196 32.881 1.00 93.25 190 TYR A O 1
ATOM 1414 N N . ALA A 1 191 ? 2.078 -15.474 32.272 1.00 89.94 191 ALA A N 1
ATOM 1415 C CA . ALA A 1 191 ? 1.941 -15.036 30.892 1.00 89.94 191 ALA A CA 1
ATOM 1416 C C . ALA A 1 191 ? 0.889 -15.851 30.136 1.00 89.94 191 ALA A C 1
ATOM 1418 O O . ALA A 1 191 ? 0.014 -15.267 29.499 1.00 89.94 191 ALA A O 1
ATOM 1419 N N . ALA A 1 192 ? 0.895 -17.181 30.292 1.00 94.44 192 ALA A N 1
ATOM 1420 C CA . ALA A 1 192 ? -0.125 -18.050 29.711 1.00 94.44 192 ALA A CA 1
ATOM 1421 C C . ALA A 1 192 ? -1.541 -17.683 30.194 1.00 94.44 192 ALA A C 1
ATOM 1423 O O . ALA A 1 192 ? -2.453 -17.576 29.374 1.00 94.44 192 ALA A O 1
ATOM 1424 N N . THR A 1 193 ? -1.735 -17.403 31.493 1.00 96.69 193 THR A N 1
ATOM 1425 C CA . THR A 1 193 ? -3.044 -16.927 31.985 1.00 96.69 193 THR A CA 1
ATOM 1426 C C . THR A 1 193 ? -3.432 -15.572 31.391 1.00 96.69 193 THR A C 1
ATOM 1428 O O . THR A 1 193 ? -4.589 -15.353 31.046 1.00 96.69 193 THR A O 1
ATOM 1431 N N . LYS A 1 194 ? -2.489 -14.645 31.208 1.00 93.06 194 LYS A N 1
ATOM 1432 C CA . LYS A 1 194 ? -2.800 -13.322 30.651 1.00 93.06 194 LYS A CA 1
ATOM 1433 C C . LYS A 1 194 ? -3.082 -13.382 29.142 1.00 93.06 194 LYS A C 1
ATOM 1435 O O . LYS A 1 194 ? -4.052 -12.776 28.695 1.00 93.06 194 LYS A O 1
ATOM 1440 N N . GLY A 1 195 ? -2.363 -14.210 28.384 1.00 89.94 195 GLY A N 1
ATOM 1441 C CA . GLY A 1 195 ? -2.690 -14.512 26.985 1.00 89.94 195 GLY A CA 1
ATOM 1442 C C . GLY A 1 195 ? -4.069 -15.165 26.827 1.00 89.94 195 GLY A C 1
ATOM 1443 O O . GLY A 1 195 ? -4.847 -14.784 25.949 1.00 89.94 195 GLY A O 1
ATOM 1444 N N . ALA A 1 196 ? -4.426 -16.082 27.732 1.00 94.69 196 ALA A N 1
ATOM 1445 C CA . ALA A 1 196 ? -5.757 -16.680 27.764 1.00 94.69 196 ALA A CA 1
ATOM 1446 C C . ALA A 1 196 ? -6.859 -15.654 28.095 1.00 94.69 196 ALA A C 1
ATOM 1448 O O . ALA A 1 196 ? -7.891 -15.676 27.432 1.00 94.69 196 ALA A O 1
ATOM 1449 N N . ILE A 1 197 ? -6.644 -14.705 29.020 1.00 93.31 197 ILE A N 1
ATOM 1450 C CA . ILE A 1 197 ? -7.584 -13.586 29.264 1.00 93.31 197 ILE A CA 1
ATOM 1451 C C . ILE A 1 197 ? -7.775 -12.734 28.009 1.00 93.31 197 ILE A C 1
ATOM 1453 O O . ILE A 1 197 ? -8.902 -12.334 27.709 1.00 93.31 197 ILE A O 1
ATOM 1457 N N . GLU A 1 198 ? -6.702 -12.446 27.270 1.00 87.19 198 GLU A N 1
ATOM 1458 C CA . GLU A 1 198 ? -6.794 -11.638 26.054 1.00 87.19 198 GLU A CA 1
ATOM 1459 C C . GLU A 1 198 ? -7.659 -12.330 24.989 1.00 87.19 198 GLU A C 1
ATOM 1461 O O . GLU A 1 198 ? -8.566 -11.718 24.423 1.00 87.19 198 GLU A O 1
ATOM 1466 N N . SER A 1 199 ? -7.416 -13.621 24.744 1.00 86.44 199 SER A N 1
ATOM 1467 C CA . SER A 1 199 ? -8.213 -14.420 23.808 1.00 86.44 199 SER A CA 1
ATOM 1468 C C . SER A 1 199 ? -9.663 -14.582 24.283 1.00 86.44 199 SER A C 1
ATOM 1470 O O . SER A 1 199 ? -10.594 -14.346 23.512 1.00 86.44 199 SER A O 1
ATOM 1472 N N . PHE A 1 200 ? -9.861 -14.875 25.570 1.00 90.94 200 PHE A N 1
ATOM 1473 C CA . PHE A 1 200 ? -11.176 -14.989 26.202 1.00 90.94 200 PHE A CA 1
ATOM 1474 C C . PHE A 1 200 ? -11.998 -13.704 26.055 1.00 90.94 200 PHE A C 1
ATOM 1476 O O . PHE A 1 200 ? -13.168 -13.751 25.685 1.00 90.94 200 PHE A O 1
ATOM 1483 N N . SER A 1 201 ? -11.378 -12.541 26.264 1.00 90.69 201 SER A N 1
ATOM 1484 C CA . SER A 1 201 ? -12.050 -11.242 26.133 1.00 90.69 201 SER A CA 1
ATOM 1485 C C . SER A 1 201 ? -12.508 -10.969 24.699 1.00 90.69 201 SER A C 1
ATOM 1487 O O . SER A 1 201 ? -13.609 -10.461 24.507 1.00 90.69 201 SER A O 1
ATOM 1489 N N . LYS A 1 202 ? -11.706 -11.348 23.692 1.00 83.62 202 LYS A N 1
ATOM 1490 C CA . LYS A 1 202 ? -12.079 -11.226 22.272 1.00 83.62 202 LYS A CA 1
ATOM 1491 C C . LYS A 1 202 ? -13.270 -12.117 21.920 1.00 83.62 202 LYS A C 1
ATOM 1493 O O . LYS A 1 202 ? -14.183 -11.647 21.251 1.00 83.62 202 LYS A O 1
ATOM 1498 N N . ALA A 1 203 ? -13.286 -13.362 22.400 1.00 86.25 203 ALA A N 1
ATOM 1499 C CA . ALA A 1 203 ? -14.413 -14.271 22.186 1.00 86.25 203 ALA A CA 1
ATOM 1500 C C . ALA A 1 203 ? -15.704 -13.714 22.811 1.00 86.25 203 ALA A C 1
ATOM 1502 O O . ALA A 1 203 ? -16.723 -13.573 22.138 1.00 86.25 203 ALA A O 1
ATOM 1503 N N . LEU A 1 204 ? -15.638 -13.276 24.072 1.00 89.75 204 LEU A N 1
ATOM 1504 C CA . LEU A 1 204 ? -16.789 -12.694 24.762 1.00 89.75 204 LEU A CA 1
ATOM 1505 C C . LEU A 1 204 ? -17.286 -11.387 24.129 1.00 89.75 204 LEU A C 1
ATOM 1507 O O . LEU A 1 204 ? -18.489 -11.130 24.142 1.00 89.75 204 LEU A O 1
ATOM 1511 N N . ALA A 1 205 ? -16.391 -10.572 23.563 1.00 88.06 205 ALA A N 1
ATOM 1512 C CA . ALA A 1 205 ? -16.754 -9.352 22.844 1.00 88.06 205 ALA A CA 1
ATOM 1513 C C . ALA A 1 205 ? -17.575 -9.629 21.577 1.00 88.06 205 ALA A C 1
ATOM 1515 O O . ALA A 1 205 ? -18.301 -8.747 21.130 1.00 88.06 205 ALA A O 1
ATOM 1516 N N . VAL A 1 206 ? -17.504 -10.836 21.015 1.00 78.44 206 VAL A N 1
ATOM 1517 C CA . VAL A 1 206 ? -18.354 -11.262 19.896 1.00 78.44 206 VAL A CA 1
ATOM 1518 C C . VAL A 1 206 ? -19.639 -11.919 20.412 1.00 78.44 206 VAL A C 1
ATOM 1520 O O . VAL A 1 206 ? -20.729 -11.610 19.937 1.00 78.44 206 VAL A O 1
ATOM 1523 N N . GLU A 1 207 ? -19.531 -12.796 21.413 1.00 87.00 207 GLU A N 1
ATOM 1524 C CA . GLU A 1 207 ? -20.646 -13.637 21.871 1.00 87.00 207 GLU A CA 1
ATOM 1525 C C . GLU A 1 207 ? -21.680 -12.907 22.740 1.00 87.00 207 GLU A C 1
ATOM 1527 O O . GLU A 1 207 ? -22.885 -13.156 22.631 1.00 87.00 207 GLU A O 1
ATOM 1532 N N . LEU A 1 208 ? -21.232 -12.036 23.648 1.00 88.88 208 LEU A N 1
ATOM 1533 C CA . LEU A 1 208 ? -22.097 -11.475 24.687 1.00 88.88 208 LEU A CA 1
ATOM 1534 C C . LEU A 1 208 ? -22.925 -10.260 24.244 1.00 88.88 208 LEU A C 1
ATOM 1536 O O . LEU A 1 208 ? -24.101 -10.214 24.623 1.00 88.88 208 LEU A O 1
ATOM 1540 N N . PRO A 1 209 ? -22.409 -9.291 23.456 1.00 88.56 209 PRO A N 1
ATOM 1541 C CA . PRO A 1 209 ? -23.183 -8.102 23.100 1.00 88.56 209 PRO A CA 1
ATOM 1542 C C . PRO A 1 209 ? -24.516 -8.389 22.394 1.00 88.56 209 PRO A C 1
ATOM 1544 O O . PRO A 1 209 ? -25.515 -7.809 22.824 1.00 88.56 209 PRO A O 1
ATOM 1547 N N . PRO A 1 210 ? -24.610 -9.305 21.401 1.00 82.25 210 PRO A N 1
ATOM 1548 C CA . PRO A 1 210 ? -25.881 -9.591 20.728 1.00 82.25 210 PRO A CA 1
ATOM 1549 C C . PRO A 1 210 ? -26.963 -10.139 21.668 1.00 82.25 210 PRO A C 1
ATOM 1551 O O . PRO A 1 210 ? -28.151 -9.903 21.459 1.00 82.25 210 PRO A O 1
ATOM 1554 N N . LYS A 1 211 ? -26.560 -10.874 22.714 1.00 86.56 211 LYS A N 1
ATOM 1555 C CA . LYS A 1 211 ? -27.478 -11.568 23.627 1.00 86.56 211 LYS A CA 1
ATOM 1556 C C . LYS A 1 211 ? -27.808 -10.766 24.887 1.00 86.56 211 LYS A C 1
ATOM 1558 O O . LYS A 1 211 ? -28.944 -10.809 25.355 1.00 86.56 211 LYS A O 1
ATOM 1563 N N . TYR A 1 212 ? -26.825 -10.067 25.449 1.00 86.69 212 TYR A N 1
ATOM 1564 C CA . TYR A 1 212 ? -26.937 -9.385 26.742 1.00 86.69 212 TYR A CA 1
ATOM 1565 C C . TYR A 1 212 ? -26.895 -7.857 26.629 1.00 86.69 212 TYR A C 1
ATOM 1567 O O . TYR A 1 212 ? -27.182 -7.171 27.606 1.00 86.69 212 TYR A O 1
ATOM 1575 N N . GLY A 1 213 ? -26.574 -7.304 25.454 1.00 85.88 213 GLY A N 1
ATOM 1576 C CA . GLY A 1 213 ? -26.506 -5.858 25.246 1.00 85.88 213 GLY A CA 1
ATOM 1577 C C . GLY A 1 213 ? -25.388 -5.178 26.037 1.00 85.88 213 GLY A C 1
ATOM 1578 O O . GLY A 1 213 ? -25.547 -4.026 26.425 1.00 85.88 213 GLY A O 1
ATOM 1579 N N . CYS A 1 214 ? -24.286 -5.879 26.316 1.00 89.88 214 CYS A N 1
ATOM 1580 C CA . CYS A 1 214 ? -23.123 -5.360 27.039 1.00 89.88 214 CYS A CA 1
ATOM 1581 C C . CYS A 1 214 ? -21.914 -5.141 26.120 1.00 89.88 214 CYS A C 1
ATOM 1583 O O . CYS A 1 214 ? -21.876 -5.682 25.021 1.00 89.88 214 CYS A O 1
ATOM 1585 N N . THR A 1 215 ? -20.900 -4.415 26.592 1.00 90.94 215 THR A N 1
ATOM 1586 C CA . THR A 1 215 ? -19.566 -4.392 25.965 1.00 90.94 215 THR A CA 1
ATOM 1587 C C . THR A 1 215 ? -18.585 -5.245 26.760 1.00 90.94 215 THR A C 1
ATOM 1589 O O . THR A 1 215 ? -18.724 -5.387 27.979 1.00 90.94 215 THR A O 1
ATOM 1592 N N . VAL A 1 216 ? -17.593 -5.815 26.073 1.00 92.44 216 VAL A N 1
ATOM 1593 C CA . VAL A 1 216 ? -16.501 -6.558 26.708 1.00 92.44 216 VAL A CA 1
ATOM 1594 C C . VAL A 1 216 ? -15.176 -5.985 26.232 1.00 92.44 216 VAL A C 1
ATOM 1596 O O . VAL A 1 216 ? -14.850 -6.020 25.047 1.00 92.44 216 VAL A O 1
ATOM 1599 N N . ASN A 1 217 ? -14.405 -5.450 27.172 1.00 91.06 217 ASN A N 1
ATOM 1600 C CA . ASN A 1 217 ? -13.123 -4.822 26.899 1.00 91.06 217 ASN A CA 1
ATOM 1601 C C . ASN A 1 217 ? -12.019 -5.417 27.765 1.00 91.06 217 ASN A C 1
ATOM 1603 O O . ASN A 1 217 ? -12.251 -5.955 28.847 1.00 91.06 217 ASN A O 1
ATOM 1607 N N . CYS A 1 218 ? -10.795 -5.293 27.273 1.00 89.19 218 CYS A N 1
ATOM 1608 C CA . CYS A 1 218 ? -9.596 -5.758 27.941 1.00 89.19 218 CYS A CA 1
ATOM 1609 C C . CYS A 1 218 ? -8.663 -4.567 28.177 1.00 89.19 218 CYS A C 1
ATOM 1611 O O . CYS A 1 218 ? -8.369 -3.822 27.243 1.00 89.19 218 CYS A O 1
ATOM 1613 N N . VAL A 1 219 ? -8.189 -4.396 29.412 1.00 89.06 219 VAL A N 1
ATOM 1614 C CA . VAL A 1 219 ? -7.176 -3.394 29.776 1.00 89.06 219 VAL A CA 1
ATOM 1615 C C . VAL A 1 219 ? -5.886 -4.128 30.097 1.00 89.06 219 VAL A C 1
ATOM 1617 O O . VAL A 1 219 ? -5.897 -5.079 30.873 1.00 89.06 219 VAL A O 1
ATOM 1620 N N . SE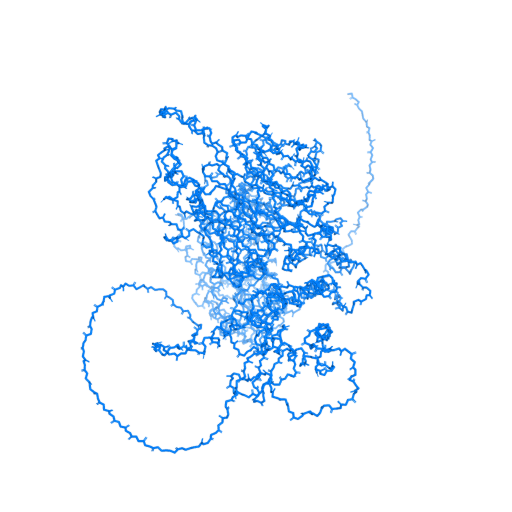R A 1 220 ? -4.772 -3.705 29.503 1.00 86.25 220 SER A N 1
ATOM 1621 C CA . SER A 1 220 ? -3.470 -4.354 29.672 1.00 86.25 220 SER A CA 1
ATOM 1622 C C . SER A 1 220 ? -2.465 -3.393 30.305 1.00 86.25 220 SER A C 1
ATOM 1624 O O . SER A 1 220 ? -1.774 -2.680 29.577 1.00 86.25 220 SER A O 1
ATOM 1626 N N . PRO A 1 221 ? -2.377 -3.339 31.646 1.00 83.06 221 PRO A N 1
ATOM 1627 C CA . PRO A 1 221 ? -1.389 -2.508 32.317 1.00 83.06 221 PRO A CA 1
ATOM 1628 C C . PRO A 1 221 ? 0.042 -2.947 31.989 1.00 83.06 221 PRO A C 1
ATOM 1630 O O . PRO A 1 221 ? 0.318 -4.141 31.833 1.00 83.06 221 PRO A O 1
ATOM 1633 N N . GLY A 1 222 ? 0.945 -1.967 31.920 1.00 79.56 222 GLY A N 1
ATOM 1634 C CA . GLY A 1 222 ? 2.387 -2.198 31.989 1.00 79.56 222 GLY A CA 1
ATOM 1635 C C . GLY A 1 222 ? 2.836 -2.482 33.426 1.00 79.56 222 GLY A C 1
ATOM 1636 O O . GLY A 1 222 ? 2.072 -2.987 34.249 1.00 79.56 222 GLY A O 1
ATOM 1637 N N . ILE A 1 223 ? 4.077 -2.130 33.757 1.00 80.81 223 ILE A N 1
ATOM 1638 C CA . ILE A 1 223 ? 4.593 -2.283 35.122 1.00 80.81 223 ILE A CA 1
ATOM 1639 C C . ILE A 1 223 ? 3.979 -1.196 36.012 1.00 80.81 223 ILE A C 1
ATOM 1641 O O . ILE A 1 223 ? 4.289 -0.014 35.859 1.00 80.81 223 ILE A O 1
ATOM 1645 N N . ILE A 1 224 ? 3.104 -1.608 36.933 1.00 85.38 224 ILE A N 1
ATOM 1646 C CA . ILE A 1 224 ? 2.449 -0.726 37.904 1.00 85.38 224 ILE A CA 1
ATOM 1647 C C . ILE A 1 224 ? 3.049 -0.958 39.283 1.00 85.38 224 ILE A C 1
ATOM 1649 O O . ILE A 1 224 ? 3.049 -2.077 39.801 1.00 85.38 224 ILE A O 1
ATOM 1653 N N . GLU A 1 225 ? 3.520 0.117 39.900 1.00 86.06 225 GLU A N 1
ATOM 1654 C CA . GLU A 1 225 ? 4.025 0.078 41.261 1.00 86.06 225 GLU A CA 1
ATOM 1655 C C . GLU A 1 225 ? 2.860 -0.104 42.237 1.00 86.06 225 GLU A C 1
ATOM 1657 O O . GLU A 1 225 ? 2.052 0.794 42.466 1.00 86.06 225 GLU A O 1
ATOM 1662 N N . THR A 1 226 ? 2.753 -1.303 42.807 1.00 84.56 226 THR A N 1
ATOM 1663 C CA . THR A 1 226 ? 1.699 -1.657 43.764 1.00 84.56 226 THR A CA 1
ATOM 1664 C C . THR A 1 226 ? 2.292 -2.043 45.117 1.00 84.56 226 THR A C 1
ATOM 1666 O O . THR A 1 226 ? 3.439 -2.499 45.176 1.00 84.56 226 THR A O 1
ATOM 1669 N N . PRO A 1 227 ? 1.513 -1.952 46.213 1.00 83.12 227 PRO A N 1
ATOM 1670 C CA . PRO A 1 227 ? 1.937 -2.472 47.512 1.00 83.12 227 PRO A CA 1
ATOM 1671 C C . PRO A 1 227 ? 2.356 -3.947 47.454 1.00 83.12 227 PRO A C 1
ATOM 1673 O O . PRO A 1 227 ? 3.357 -4.317 48.058 1.00 83.12 227 PRO A O 1
ATOM 1676 N N . GLY A 1 228 ? 1.648 -4.770 46.668 1.00 79.75 228 GLY A N 1
ATOM 1677 C CA . GLY A 1 228 ? 1.979 -6.185 46.474 1.00 79.75 228 GLY A CA 1
ATOM 1678 C C . GLY A 1 228 ? 3.330 -6.399 45.788 1.00 79.75 228 GLY A C 1
ATOM 1679 O O . GLY A 1 228 ? 4.115 -7.225 46.241 1.00 79.75 228 GLY A O 1
ATOM 1680 N N . MET A 1 229 ? 3.642 -5.610 44.753 1.00 81.56 229 MET A N 1
ATOM 1681 C CA . MET A 1 229 ? 4.955 -5.648 44.097 1.00 81.56 229 MET A CA 1
ATOM 1682 C C . MET A 1 229 ? 6.072 -5.240 45.067 1.00 81.56 229 MET A C 1
ATOM 1684 O O . MET A 1 229 ? 7.049 -5.970 45.218 1.00 81.56 229 MET A O 1
ATOM 1688 N N . ARG A 1 230 ? 5.897 -4.118 45.779 1.00 79.56 230 ARG A N 1
ATOM 1689 C CA . ARG A 1 230 ? 6.847 -3.630 46.795 1.00 79.56 230 ARG A CA 1
ATOM 1690 C C . ARG A 1 230 ? 7.082 -4.651 47.913 1.00 79.56 230 ARG A C 1
ATOM 1692 O O . ARG A 1 230 ? 8.208 -4.790 48.365 1.00 79.56 230 ARG A O 1
ATOM 1699 N N . ALA A 1 231 ? 6.037 -5.351 48.357 1.00 78.62 231 ALA A N 1
ATOM 1700 C CA . ALA A 1 231 ? 6.128 -6.357 49.416 1.00 78.62 231 ALA A CA 1
ATOM 1701 C C . ALA A 1 231 ? 6.790 -7.667 48.956 1.00 78.62 231 ALA A C 1
ATOM 1703 O O . ALA A 1 231 ? 7.284 -8.424 49.788 1.00 78.62 231 ALA A O 1
ATOM 1704 N N . SER A 1 232 ? 6.800 -7.937 47.647 1.00 74.38 232 SER A N 1
ATOM 1705 C CA . SER A 1 232 ? 7.399 -9.143 47.060 1.00 74.38 232 SER A CA 1
ATOM 1706 C C . SER A 1 232 ? 8.905 -9.040 46.791 1.00 74.38 232 SER A C 1
ATOM 1708 O O . SER A 1 232 ? 9.485 -10.005 46.304 1.00 74.38 232 SER A O 1
ATOM 1710 N N . MET A 1 233 ? 9.525 -7.893 47.088 1.00 79.56 233 MET A N 1
ATOM 1711 C CA . MET A 1 233 ? 10.934 -7.605 46.799 1.00 79.56 233 MET A CA 1
ATOM 1712 C C . MET A 1 233 ? 11.638 -7.026 48.028 1.00 79.56 233 MET A C 1
ATOM 1714 O O . MET A 1 233 ? 11.045 -6.253 48.785 1.00 79.56 233 MET A O 1
ATOM 1718 N N . THR A 1 234 ? 12.920 -7.343 48.217 1.00 82.50 234 THR A N 1
ATOM 1719 C CA . THR A 1 234 ? 13.743 -6.637 49.212 1.00 82.50 234 THR A CA 1
ATOM 1720 C C . THR A 1 234 ? 14.077 -5.213 48.738 1.00 82.50 234 THR A C 1
ATOM 1722 O O . THR A 1 234 ? 13.997 -4.914 47.541 1.00 82.50 234 THR A O 1
ATOM 1725 N N . PRO A 1 235 ? 14.475 -4.293 49.640 1.00 80.94 235 PRO A N 1
ATOM 1726 C CA . PRO A 1 235 ? 14.918 -2.955 49.245 1.00 80.94 235 PRO A CA 1
ATOM 1727 C C . PRO A 1 235 ? 16.059 -2.965 48.216 1.00 80.94 235 PRO A C 1
ATOM 1729 O O . PRO A 1 235 ? 16.096 -2.104 47.338 1.00 80.94 235 PRO A O 1
ATOM 1732 N N . GLU A 1 236 ? 16.965 -3.939 48.303 1.00 79.75 236 GLU A N 1
ATOM 1733 C CA . GLU A 1 236 ? 18.082 -4.119 47.374 1.00 79.75 236 GLU A CA 1
ATOM 1734 C C . GLU A 1 236 ? 17.604 -4.601 45.996 1.00 79.75 236 GLU A C 1
ATOM 1736 O O . GLU A 1 236 ? 18.026 -4.055 44.978 1.00 79.75 236 GLU A O 1
ATOM 1741 N N . GLU A 1 237 ? 16.683 -5.570 45.949 1.00 78.44 237 GLU A N 1
ATOM 1742 C CA . GLU A 1 237 ? 16.073 -6.052 44.700 1.00 78.44 237 GLU A CA 1
ATOM 1743 C C . GLU A 1 237 ? 15.286 -4.940 43.999 1.00 78.44 237 GLU A C 1
ATOM 1745 O O . GLU A 1 237 ? 15.412 -4.745 42.789 1.00 78.44 237 GLU A O 1
ATOM 1750 N N . TRP A 1 238 ? 14.536 -4.143 44.764 1.00 79.94 238 TRP A N 1
ATOM 1751 C CA . TRP A 1 238 ? 13.833 -2.978 44.236 1.00 79.94 238 TRP A CA 1
ATOM 1752 C C . TRP A 1 238 ? 14.802 -1.933 43.670 1.00 79.94 238 TRP A C 1
ATOM 1754 O O . TRP A 1 238 ? 14.574 -1.418 42.577 1.00 79.94 238 TRP A O 1
ATOM 1764 N N . GLN A 1 239 ? 15.904 -1.632 44.367 1.00 81.12 239 GLN A N 1
ATOM 1765 C CA . GLN A 1 239 ? 16.931 -0.708 43.863 1.00 81.12 239 GLN A CA 1
ATOM 1766 C C . GLN A 1 239 ? 17.617 -1.214 42.590 1.00 81.12 239 GLN A C 1
ATOM 1768 O O . GLN A 1 239 ? 18.019 -0.397 41.764 1.00 81.12 239 GLN A O 1
ATOM 1773 N N . PHE A 1 240 ? 17.735 -2.531 42.418 1.00 78.62 240 PHE A N 1
ATOM 1774 C CA . PHE A 1 240 ? 18.310 -3.137 41.221 1.00 78.62 240 PHE A CA 1
ATOM 1775 C C . PHE A 1 240 ? 17.348 -3.114 40.023 1.00 78.62 240 PHE A C 1
ATOM 1777 O O . PHE A 1 240 ? 17.755 -2.782 38.910 1.00 78.62 240 PHE A O 1
ATOM 1784 N N . ILE A 1 241 ? 16.068 -3.426 40.243 1.00 76.19 241 ILE A N 1
ATOM 1785 C CA . ILE A 1 241 ? 15.057 -3.526 39.179 1.00 76.19 241 ILE A CA 1
ATOM 1786 C C . ILE A 1 241 ? 14.519 -2.146 38.777 1.00 76.19 241 ILE A C 1
ATOM 1788 O O . ILE A 1 241 ? 14.178 -1.928 37.614 1.00 76.19 241 ILE A O 1
ATOM 1792 N N . LYS A 1 242 ? 14.458 -1.184 39.707 1.00 78.31 242 LYS A N 1
ATOM 1793 C CA . LYS A 1 242 ? 13.890 0.147 39.447 1.00 78.31 242 LYS A CA 1
ATOM 1794 C C . LYS A 1 242 ? 14.515 0.836 38.223 1.00 78.31 242 LYS A C 1
ATOM 1796 O O . LYS A 1 242 ? 13.740 1.188 37.342 1.00 78.31 242 LYS A O 1
ATOM 1801 N N . PRO A 1 243 ? 15.850 0.951 38.066 1.00 77.38 243 PRO A N 1
ATOM 1802 C CA . PRO A 1 243 ? 16.447 1.546 36.865 1.00 77.38 243 PRO A CA 1
ATOM 1803 C C . PRO A 1 243 ? 16.074 0.824 35.561 1.00 77.38 243 PRO A C 1
ATOM 1805 O O . PRO A 1 243 ? 15.949 1.464 34.520 1.00 77.38 243 PRO A O 1
ATOM 1808 N N . GLN A 1 244 ? 15.860 -0.498 35.604 1.00 73.62 244 GLN A N 1
ATOM 1809 C CA . GLN A 1 244 ? 15.424 -1.272 34.437 1.00 73.62 244 GLN A CA 1
ATOM 1810 C C . GLN A 1 244 ? 13.991 -0.894 34.047 1.00 73.62 244 GLN A C 1
ATOM 1812 O O . GLN A 1 244 ? 13.735 -0.594 32.884 1.00 73.62 244 GLN A O 1
ATOM 1817 N N . ILE A 1 245 ? 13.081 -0.793 35.022 1.00 70.44 245 ILE A N 1
ATOM 1818 C CA . ILE A 1 245 ? 11.712 -0.305 34.793 1.00 70.44 245 ILE A CA 1
ATOM 1819 C C . ILE A 1 245 ? 11.737 1.121 34.229 1.00 70.44 245 ILE A C 1
ATOM 1821 O O . ILE A 1 245 ? 11.047 1.409 33.256 1.00 70.44 245 ILE A O 1
ATOM 1825 N N . GLU A 1 246 ? 12.553 2.007 34.805 1.00 75.75 246 GLU A N 1
ATOM 1826 C CA . GLU A 1 246 ? 12.697 3.390 34.337 1.00 75.75 246 GLU A CA 1
ATOM 1827 C C . GLU A 1 246 ? 13.216 3.458 32.891 1.00 75.75 246 GLU A C 1
ATOM 1829 O O . GLU A 1 246 ? 12.774 4.313 32.129 1.00 75.75 246 GLU A O 1
ATOM 1834 N N . SER A 1 247 ? 14.086 2.528 32.483 1.00 68.88 247 SER A N 1
ATOM 1835 C CA . SER A 1 247 ? 14.576 2.437 31.101 1.00 68.88 247 SER A CA 1
ATOM 1836 C C . SER A 1 247 ? 13.547 1.882 30.106 1.00 68.88 247 SER A C 1
ATOM 1838 O O . SER A 1 247 ? 13.608 2.207 28.924 1.00 68.88 247 SER A O 1
ATOM 1840 N N . MET A 1 248 ? 12.584 1.080 30.576 1.00 60.59 248 MET A N 1
ATOM 1841 C CA . MET A 1 248 ? 11.539 0.469 29.742 1.00 60.59 248 MET A CA 1
ATOM 1842 C C . MET A 1 248 ? 10.303 1.366 29.558 1.00 60.59 248 MET A C 1
ATOM 1844 O O . MET A 1 248 ? 9.477 1.083 28.692 1.00 60.59 248 MET A O 1
ATOM 1848 N N . VAL A 1 249 ? 10.143 2.433 30.355 1.00 60.50 249 VAL A N 1
ATOM 1849 C CA . VAL A 1 249 ? 8.967 3.323 30.308 1.00 60.50 249 VAL A CA 1
ATOM 1850 C C . VAL A 1 249 ? 9.317 4.672 29.650 1.00 60.50 249 VAL A C 1
ATOM 1852 O O . VAL A 1 249 ? 9.837 5.569 30.322 1.00 60.50 249 VAL A O 1
ATOM 1855 N N . PRO A 1 250 ? 8.985 4.877 28.358 1.00 56.38 250 PRO A N 1
ATOM 1856 C CA . PRO A 1 250 ? 9.501 5.996 27.558 1.00 56.38 250 PRO A CA 1
ATOM 1857 C C . PRO A 1 250 ? 8.967 7.383 27.952 1.00 56.38 250 PRO A C 1
ATOM 1859 O O . PRO A 1 250 ? 9.638 8.383 27.721 1.00 56.38 250 PRO A O 1
ATOM 1862 N N . VAL A 1 251 ? 7.771 7.469 28.543 1.00 52.12 251 VAL A N 1
ATOM 1863 C CA . VAL A 1 251 ? 7.065 8.748 28.778 1.00 52.12 251 VAL A CA 1
ATOM 1864 C C . VAL A 1 251 ? 7.406 9.394 30.130 1.00 52.12 251 VAL A C 1
ATOM 1866 O O . VAL A 1 251 ? 7.125 10.573 30.334 1.00 52.12 251 VAL A O 1
ATOM 1869 N N . GLY A 1 252 ? 8.033 8.674 31.067 1.00 62.47 252 GLY A N 1
ATOM 1870 C CA . GLY A 1 252 ? 8.217 9.218 32.419 1.00 62.47 252 GLY A CA 1
ATOM 1871 C C . GLY A 1 252 ? 9.317 8.622 33.282 1.00 62.47 252 GLY A C 1
ATOM 1872 O O . GLY A 1 252 ? 9.393 9.023 34.441 1.00 62.47 252 GLY A O 1
ATOM 1873 N N . ALA A 1 253 ? 10.133 7.692 32.765 1.00 76.31 253 ALA A N 1
ATOM 1874 C CA . ALA A 1 253 ? 11.191 7.013 33.520 1.00 76.31 253 ALA A CA 1
ATOM 1875 C C . ALA A 1 253 ? 10.740 6.608 34.940 1.00 76.31 253 ALA A C 1
ATOM 1877 O O . ALA A 1 253 ? 11.403 6.907 35.929 1.00 76.31 253 ALA A O 1
ATOM 1878 N N . ARG A 1 254 ? 9.551 5.997 35.043 1.00 82.56 254 ARG A N 1
ATOM 1879 C CA . ARG A 1 254 ? 8.960 5.479 36.286 1.00 82.56 254 ARG A CA 1
ATOM 1880 C C . ARG A 1 254 ? 7.971 4.361 35.983 1.00 82.56 254 ARG A C 1
ATOM 1882 O O . ARG A 1 254 ? 7.416 4.312 34.890 1.00 82.56 254 ARG A O 1
ATOM 1889 N N . ALA A 1 255 ? 7.686 3.526 36.977 1.00 79.56 255 ALA A N 1
ATOM 1890 C CA . ALA A 1 255 ? 6.524 2.647 36.930 1.00 79.56 255 ALA A CA 1
ATOM 1891 C C . ALA A 1 255 ? 5.217 3.464 36.859 1.00 79.56 255 ALA A C 1
ATOM 1893 O O . ALA A 1 255 ? 5.137 4.602 37.346 1.00 79.56 255 ALA A O 1
ATOM 1894 N N . GLY A 1 256 ? 4.185 2.873 36.259 1.00 82.31 256 GLY A N 1
ATOM 1895 C CA . GLY A 1 256 ? 2.838 3.429 36.319 1.00 82.31 256 GLY A CA 1
ATOM 1896 C C . GLY A 1 256 ? 2.283 3.369 37.742 1.00 82.31 256 GLY A C 1
ATOM 1897 O O . GLY A 1 256 ? 2.736 2.564 38.561 1.00 82.31 256 GLY A O 1
ATOM 1898 N N . VAL A 1 257 ? 1.289 4.201 38.035 1.00 88.31 257 VAL A N 1
ATOM 1899 C CA . VAL A 1 257 ? 0.568 4.170 39.317 1.00 88.31 257 VAL A CA 1
ATOM 1900 C C . VAL A 1 257 ? -0.838 3.581 39.137 1.00 88.31 257 VAL A C 1
ATOM 1902 O O . VAL A 1 257 ? -1.403 3.674 38.044 1.00 88.31 257 VAL A O 1
ATOM 1905 N N . PRO A 1 258 ? -1.420 2.937 40.167 1.00 89.75 258 PRO A N 1
ATOM 1906 C CA . PRO A 1 258 ? -2.747 2.318 40.091 1.00 89.75 258 PRO A CA 1
ATOM 1907 C C . PRO A 1 258 ? -3.859 3.212 39.518 1.00 89.75 258 PRO A C 1
ATOM 1909 O O . PRO A 1 258 ? -4.736 2.723 38.804 1.00 89.75 258 PRO A O 1
ATOM 1912 N N . GLU A 1 259 ? -3.816 4.514 39.795 1.00 92.50 259 GLU A N 1
ATOM 1913 C CA . GLU A 1 259 ? -4.800 5.508 39.360 1.00 92.50 259 GLU A CA 1
ATOM 1914 C C . GLU A 1 259 ? -4.843 5.658 37.833 1.00 92.50 259 GLU A C 1
ATOM 1916 O O . GLU A 1 259 ? -5.917 5.819 37.256 1.00 92.50 259 GLU A O 1
ATOM 1921 N N . GLU A 1 260 ? -3.701 5.516 37.155 1.00 87.25 260 GLU A N 1
ATOM 1922 C CA . GLU A 1 260 ? -3.614 5.611 35.692 1.00 87.25 260 GLU A CA 1
ATOM 1923 C C . GLU A 1 260 ? -4.385 4.467 35.014 1.00 87.25 260 GLU A C 1
ATOM 1925 O O . GLU A 1 260 ? -5.050 4.665 33.995 1.00 87.25 260 GLU A O 1
ATOM 1930 N N . VAL A 1 261 ? -4.366 3.272 35.617 1.00 89.44 261 VAL A N 1
ATOM 1931 C CA . VAL A 1 261 ? -5.181 2.132 35.168 1.00 89.44 261 VAL A CA 1
ATOM 1932 C C . VAL A 1 261 ? -6.655 2.365 35.496 1.00 89.44 261 VAL A C 1
ATOM 1934 O O . VAL A 1 261 ? -7.525 2.064 34.676 1.00 89.44 261 VAL A O 1
ATOM 1937 N N . ALA A 1 262 ? -6.945 2.922 36.674 1.00 93.06 262 ALA A N 1
ATOM 1938 C CA . ALA A 1 262 ? -8.307 3.210 37.103 1.00 93.06 262 ALA A CA 1
ATOM 1939 C C . ALA A 1 262 ? -9.027 4.176 36.150 1.00 93.06 262 ALA A C 1
ATOM 1941 O O . ALA A 1 262 ? -10.191 3.942 35.826 1.00 93.06 262 ALA A O 1
ATOM 1942 N N . TRP A 1 263 ? -8.338 5.194 35.624 1.00 91.00 263 TRP A N 1
ATOM 1943 C CA . TRP A 1 263 ? -8.909 6.116 34.635 1.00 91.00 263 TRP A CA 1
ATOM 1944 C C . TRP A 1 263 ? -9.274 5.431 33.316 1.00 91.00 263 TRP A C 1
ATOM 1946 O O . TRP A 1 263 ? -10.351 5.688 32.774 1.00 91.00 263 TRP A O 1
ATOM 1956 N N . ALA A 1 264 ? -8.430 4.519 32.824 1.00 89.31 264 ALA A N 1
ATOM 1957 C CA . ALA A 1 264 ? -8.719 3.745 31.616 1.00 89.31 264 ALA A CA 1
ATOM 1958 C C . ALA A 1 264 ? -9.927 2.811 31.811 1.00 89.31 264 ALA A C 1
ATOM 1960 O O . ALA A 1 264 ? -10.799 2.723 30.945 1.00 89.31 264 ALA A O 1
ATOM 1961 N N . VAL A 1 265 ? -10.015 2.151 32.971 1.00 93.88 265 VAL A N 1
ATOM 1962 C CA . VAL A 1 265 ? -11.171 1.314 33.328 1.00 93.88 265 VAL A CA 1
ATOM 1963 C C . VAL A 1 265 ? -12.437 2.161 33.449 1.00 93.88 265 VAL A C 1
ATOM 1965 O O . VAL A 1 265 ? -13.475 1.781 32.912 1.00 93.88 265 VAL A O 1
ATOM 1968 N N . ALA A 1 266 ? -12.361 3.323 34.099 1.00 93.25 266 ALA A N 1
ATOM 1969 C CA . ALA A 1 266 ? -13.501 4.215 34.260 1.00 93.25 266 ALA A CA 1
ATOM 1970 C C . ALA A 1 266 ? -14.031 4.714 32.912 1.00 93.25 266 ALA A C 1
ATOM 1972 O O . ALA A 1 266 ? -15.239 4.667 32.700 1.00 93.25 266 ALA A O 1
ATOM 1973 N N . PHE A 1 267 ? -13.146 5.096 31.982 1.00 91.25 267 PHE A N 1
ATOM 1974 C CA . PHE A 1 267 ? -13.510 5.466 30.609 1.00 91.25 267 PHE A CA 1
ATOM 1975 C C . PHE A 1 267 ? -14.334 4.372 29.912 1.00 91.25 267 PHE A C 1
ATOM 1977 O O . PHE A 1 267 ? -15.398 4.663 29.369 1.00 91.25 267 PHE A O 1
ATOM 1984 N N . LEU A 1 268 ? -13.889 3.113 29.998 1.00 91.06 268 LEU A N 1
ATOM 1985 C CA . LEU A 1 268 ? -14.581 1.946 29.429 1.00 91.06 268 LEU A CA 1
ATOM 1986 C C . LEU A 1 268 ? -15.924 1.624 30.098 1.00 91.06 268 LEU A C 1
ATOM 1988 O O . LEU A 1 268 ? -16.715 0.839 29.573 1.00 91.06 268 LEU A O 1
ATOM 1992 N N . CYS A 1 269 ? -16.173 2.194 31.274 1.00 92.25 269 CYS A N 1
ATOM 1993 C CA . CYS A 1 269 ? -17.433 2.043 31.985 1.00 92.25 269 CYS A CA 1
ATOM 1994 C C . CYS A 1 269 ? -18.439 3.153 31.642 1.00 92.25 269 CYS A C 1
ATOM 1996 O O . CYS A 1 269 ? -19.618 3.016 31.964 1.00 92.25 269 CYS A O 1
ATOM 1998 N N . GLU A 1 270 ? -18.015 4.244 30.995 1.00 88.94 270 GLU A N 1
ATOM 1999 C CA . GLU A 1 270 ? -18.899 5.367 30.672 1.00 88.94 270 GLU A CA 1
ATOM 2000 C C . GLU A 1 270 ? -19.763 5.106 29.436 1.00 88.94 270 GLU A C 1
ATOM 2002 O O . GLU A 1 270 ? -19.395 4.369 28.521 1.00 88.94 270 GLU A O 1
ATOM 2007 N N . GLU A 1 271 ? -20.902 5.796 29.349 1.00 83.19 271 GLU A N 1
ATOM 2008 C CA . GLU A 1 271 ? -21.815 5.694 28.202 1.00 83.19 271 GLU A CA 1
ATOM 2009 C C . GLU A 1 271 ? -21.165 6.118 26.876 1.00 83.19 271 GLU A C 1
ATOM 2011 O O . GLU A 1 271 ? -21.476 5.572 25.820 1.00 83.19 271 GLU A O 1
ATOM 2016 N N . ARG A 1 272 ? -20.196 7.041 26.927 1.00 78.81 272 ARG A N 1
ATOM 2017 C CA . ARG A 1 272 ? -19.429 7.497 25.754 1.00 78.81 272 ARG A CA 1
ATOM 2018 C C . ARG A 1 272 ? -18.575 6.392 25.122 1.00 78.81 272 ARG A C 1
ATOM 2020 O O . ARG A 1 272 ? -18.182 6.527 23.972 1.00 78.81 272 ARG A O 1
ATOM 2027 N N . SER A 1 273 ? -18.323 5.302 25.850 1.00 76.50 273 SER A N 1
ATOM 2028 C CA . SER A 1 273 ? -17.619 4.109 25.363 1.00 76.50 273 SER A CA 1
ATOM 2029 C C . SER A 1 273 ? -18.570 2.975 24.942 1.00 76.50 273 SER A C 1
ATOM 2031 O O . SER A 1 273 ? -18.145 1.838 24.759 1.00 76.50 273 SER A O 1
ATOM 2033 N N . SER A 1 274 ? -19.868 3.261 24.769 1.00 70.50 274 SER A N 1
ATOM 2034 C CA . SER A 1 274 ? -20.913 2.267 24.452 1.00 70.50 274 SER A CA 1
ATOM 2035 C C . SER A 1 274 ? -20.697 1.489 23.150 1.00 70.50 274 SER A C 1
ATOM 2037 O O . SER A 1 274 ? -21.298 0.426 22.989 1.00 70.50 274 SER A O 1
ATOM 2039 N N . ASN A 1 275 ? -19.839 1.984 22.249 1.00 60.53 275 ASN A N 1
ATOM 2040 C CA . ASN A 1 275 ? -19.454 1.298 21.013 1.00 60.53 275 ASN A CA 1
ATOM 2041 C C . ASN A 1 275 ? -17.982 0.840 20.990 1.00 60.53 275 ASN A C 1
ATOM 2043 O O . ASN A 1 275 ? -17.483 0.405 19.956 1.00 60.53 275 ASN A O 1
ATOM 2047 N N . THR A 1 276 ? -17.280 0.929 22.122 1.00 65.25 276 THR A N 1
ATOM 2048 C CA . THR A 1 276 ? -15.925 0.396 22.279 1.00 65.25 276 THR A CA 1
ATOM 2049 C C . THR A 1 276 ? -16.022 -1.064 22.708 1.00 65.25 276 THR A C 1
ATOM 2051 O O . THR A 1 276 ? -16.553 -1.370 23.780 1.00 65.25 276 THR A O 1
ATOM 2054 N N . ASN A 1 277 ? -15.528 -1.974 21.872 1.00 46.44 277 ASN A N 1
ATOM 2055 C CA . ASN A 1 277 ? -15.592 -3.412 22.107 1.00 46.44 277 ASN A CA 1
ATOM 2056 C C . ASN A 1 277 ? -14.279 -4.071 21.652 1.00 46.44 277 ASN A C 1
ATOM 2058 O O . ASN A 1 277 ? -13.619 -3.591 20.733 1.00 46.44 277 ASN A O 1
ATOM 2062 N N . ALA A 1 278 ? -13.901 -5.175 22.290 1.00 41.44 278 ALA A N 1
ATOM 2063 C CA . ALA A 1 278 ? -12.695 -5.962 22.036 1.00 41.44 278 ALA A CA 1
ATOM 2064 C C . ALA A 1 278 ? -11.346 -5.388 22.526 1.00 41.44 278 ALA A C 1
ATOM 2066 O O . ALA A 1 278 ? -10.611 -6.194 23.089 1.00 41.44 278 ALA A O 1
ATOM 2067 N N . ASN A 1 279 ? -10.978 -4.097 22.385 1.00 52.66 279 ASN A N 1
ATOM 2068 C CA . ASN A 1 279 ? -9.714 -3.548 22.950 1.00 52.66 279 ASN A CA 1
ATOM 2069 C C . ASN A 1 279 ? -9.640 -2.004 23.031 1.00 52.66 279 ASN A C 1
ATOM 2071 O O . ASN A 1 279 ? -9.968 -1.321 22.068 1.00 52.66 279 ASN A O 1
ATOM 2075 N N . VAL A 1 280 ? -9.033 -1.469 24.104 1.00 38.66 280 VAL A N 1
ATOM 2076 C CA . VAL A 1 280 ? -8.402 -0.130 24.115 1.00 38.66 280 VAL A CA 1
ATOM 2077 C C . VAL A 1 280 ? -6.904 -0.304 24.340 1.00 38.66 280 VAL A C 1
ATOM 2079 O O . VAL A 1 280 ? -6.476 -0.902 25.327 1.00 38.66 280 VAL A O 1
ATOM 2082 N N . ARG A 1 281 ? -6.105 0.207 23.401 1.00 44.22 281 ARG A N 1
ATOM 2083 C CA . ARG A 1 281 ? -4.644 0.307 23.489 1.00 44.22 281 ARG A CA 1
ATOM 2084 C C . ARG A 1 281 ? -4.306 1.783 23.680 1.00 44.22 281 ARG A C 1
ATOM 2086 O O . ARG A 1 281 ? -4.874 2.617 22.983 1.00 44.22 281 ARG A O 1
ATOM 2093 N N . ALA A 1 282 ? -3.409 2.114 24.604 1.00 27.30 282 ALA A N 1
ATOM 2094 C CA . ALA A 1 282 ? -2.823 3.450 24.616 1.00 27.30 282 ALA A CA 1
ATOM 2095 C C . ALA A 1 282 ? -1.957 3.583 23.350 1.00 27.30 282 ALA A C 1
ATOM 2097 O O . ALA A 1 282 ? -0.971 2.864 23.208 1.00 27.30 282 ALA A O 1
ATOM 2098 N N . LEU A 1 283 ? -2.393 4.422 22.409 1.00 24.72 283 LEU A N 1
ATOM 2099 C CA . LEU A 1 283 ? -1.733 4.690 21.130 1.00 24.72 283 LEU A CA 1
ATOM 2100 C C . LEU A 1 283 ? -0.925 5.986 21.232 1.00 24.72 283 LEU A C 1
ATOM 2102 O O . LEU A 1 283 ? -1.433 6.988 21.735 1.00 24.72 283 LEU A O 1
ATOM 2106 N N . ALA A 1 284 ? 0.302 5.974 20.714 1.00 24.06 284 ALA A N 1
ATOM 2107 C CA . ALA A 1 284 ? 1.083 7.172 20.432 1.00 24.06 284 ALA A CA 1
ATOM 2108 C C . ALA A 1 284 ? 1.507 7.165 18.949 1.00 24.06 284 ALA A C 1
ATOM 2110 O O . ALA A 1 284 ? 2.165 6.226 18.524 1.00 24.06 284 ALA A O 1
ATOM 2111 N N . MET A 1 285 ? 1.055 8.212 18.240 1.00 31.11 285 MET A N 1
ATOM 2112 C CA 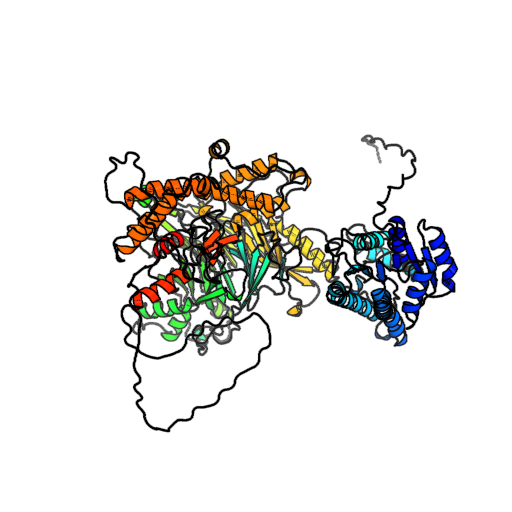. MET A 1 285 ? 1.486 8.884 16.989 1.00 31.11 285 MET A CA 1
ATOM 2113 C C . MET A 1 285 ? 2.065 8.104 15.780 1.00 31.11 285 MET A C 1
ATOM 2115 O O . MET A 1 285 ? 2.908 7.230 15.916 1.00 31.11 285 MET A O 1
ATOM 2119 N N . HIS A 1 286 ? 1.616 8.541 14.586 1.00 42.94 286 HIS A N 1
ATOM 2120 C CA . HIS A 1 286 ? 1.973 8.134 13.211 1.00 42.94 286 HIS A CA 1
ATOM 2121 C C . HIS A 1 286 ? 2.116 6.617 12.987 1.00 42.94 286 HIS A C 1
ATOM 2123 O O . HIS A 1 286 ? 3.216 6.069 12.949 1.00 42.94 286 HIS A O 1
ATOM 2129 N N . GLU A 1 287 ? 0.990 5.924 12.782 1.00 54.16 287 GLU A N 1
ATOM 2130 C CA . GLU A 1 287 ? 1.005 4.491 12.470 1.00 54.16 287 GLU A CA 1
ATOM 2131 C C . GLU A 1 287 ? 1.585 4.238 11.067 1.00 54.16 287 GLU A C 1
ATOM 2133 O O . GLU A 1 287 ? 0.956 4.521 10.046 1.00 54.16 287 GLU A O 1
ATOM 2138 N N . ALA A 1 288 ? 2.793 3.669 11.012 1.00 64.62 288 ALA A N 1
ATOM 2139 C CA . ALA A 1 288 ? 3.313 3.046 9.801 1.00 64.62 288 ALA A CA 1
ATOM 2140 C C . ALA A 1 288 ? 2.377 1.909 9.355 1.00 64.62 288 ALA A C 1
ATOM 2142 O O . ALA A 1 288 ? 1.855 1.155 10.178 1.00 64.62 288 ALA A O 1
ATOM 2143 N N . ILE A 1 289 ? 2.188 1.747 8.046 1.00 82.06 289 ILE A N 1
ATOM 2144 C CA . ILE A 1 289 ? 1.362 0.667 7.500 1.00 82.06 289 ILE A CA 1
ATOM 2145 C C . ILE A 1 289 ? 2.163 -0.632 7.605 1.00 82.06 289 ILE A C 1
ATOM 2147 O O . ILE A 1 289 ? 3.237 -0.745 7.014 1.00 82.06 289 ILE A O 1
ATOM 2151 N N . ILE A 1 290 ? 1.653 -1.613 8.349 1.00 82.88 290 ILE A N 1
ATOM 2152 C CA . ILE A 1 290 ? 2.337 -2.891 8.576 1.00 82.88 290 ILE A CA 1
ATOM 2153 C C . ILE A 1 290 ? 1.696 -3.981 7.714 1.00 82.88 290 ILE A C 1
ATOM 2155 O O . ILE A 1 290 ? 0.526 -4.317 7.895 1.00 82.88 290 ILE A O 1
ATOM 2159 N N . LEU A 1 291 ? 2.481 -4.565 6.810 1.00 84.06 291 LEU A N 1
ATOM 2160 C CA . LEU A 1 291 ? 2.077 -5.665 5.933 1.00 84.06 291 LEU A CA 1
ATOM 2161 C C . LEU A 1 291 ? 2.715 -6.982 6.373 1.00 84.06 291 LEU A C 1
ATOM 2163 O O . LEU A 1 291 ? 3.816 -6.996 6.920 1.00 84.06 291 LEU A O 1
ATOM 2167 N N . ALA A 1 292 ? 2.019 -8.094 6.136 1.00 76.06 292 ALA A N 1
ATOM 2168 C CA . ALA A 1 292 ? 2.368 -9.414 6.668 1.00 76.06 292 ALA A CA 1
ATOM 2169 C C . ALA A 1 292 ? 3.448 -10.177 5.877 1.00 76.06 292 ALA A C 1
ATOM 2171 O O . ALA A 1 292 ? 3.799 -11.284 6.275 1.00 76.06 292 ALA A O 1
ATOM 2172 N N . ASN A 1 293 ? 3.953 -9.602 4.783 1.00 79.31 293 ASN A N 1
ATOM 2173 C CA . ASN A 1 293 ? 4.905 -10.237 3.876 1.00 79.31 293 ASN A CA 1
ATOM 2174 C C . ASN A 1 293 ? 6.171 -9.387 3.735 1.00 79.31 293 ASN A C 1
ATOM 2176 O O . ASN A 1 293 ? 6.102 -8.156 3.804 1.00 79.31 293 ASN A O 1
ATOM 2180 N N . TRP A 1 294 ? 7.320 -10.030 3.519 1.00 80.81 294 TRP A N 1
ATOM 2181 C CA . TRP A 1 294 ? 8.573 -9.346 3.194 1.00 80.81 294 TRP A CA 1
ATOM 2182 C C . TRP A 1 294 ? 8.664 -8.948 1.725 1.00 80.81 294 TRP A C 1
ATOM 2184 O O . TRP A 1 294 ? 8.093 -9.632 0.874 1.00 80.81 294 TRP A O 1
ATOM 2194 N N . PRO A 1 295 ? 9.435 -7.896 1.407 1.00 88.25 295 PRO A N 1
ATOM 2195 C CA . PRO A 1 295 ? 9.669 -7.528 0.026 1.00 88.25 295 PRO A CA 1
ATOM 2196 C C . PRO A 1 295 ? 10.581 -8.552 -0.662 1.00 88.25 295 PRO A C 1
ATOM 2198 O O . PRO A 1 295 ? 11.538 -9.028 -0.055 1.00 88.25 295 PRO A O 1
ATOM 2201 N N . SER A 1 296 ? 10.306 -8.892 -1.923 1.00 86.88 296 SER A N 1
ATOM 2202 C CA . SER A 1 296 ? 11.100 -9.889 -2.674 1.00 86.88 296 SER A CA 1
ATOM 2203 C C . SER A 1 296 ? 12.300 -9.314 -3.418 1.00 86.88 296 SER A C 1
ATOM 2205 O O . SER A 1 296 ? 13.230 -10.045 -3.752 1.00 86.88 296 SER A O 1
ATOM 2207 N N . CYS A 1 297 ? 12.289 -8.017 -3.714 1.00 88.31 297 CYS A N 1
ATOM 2208 C CA . CYS A 1 297 ? 13.300 -7.371 -4.543 1.00 88.31 297 CYS A CA 1
ATOM 2209 C C . CYS A 1 297 ? 13.686 -5.990 -3.998 1.00 88.31 297 CYS A C 1
ATOM 2211 O O . CYS A 1 297 ? 12.993 -5.409 -3.162 1.00 88.31 297 CYS A O 1
ATOM 2213 N N . LEU A 1 298 ? 14.805 -5.450 -4.482 1.00 87.50 298 LEU A N 1
ATOM 2214 C CA . LEU A 1 298 ? 15.134 -4.037 -4.277 1.00 87.50 298 LEU A CA 1
ATOM 2215 C C . LEU A 1 298 ? 14.216 -3.170 -5.150 1.00 87.50 298 LEU A C 1
ATOM 2217 O O . LEU A 1 298 ? 13.764 -3.619 -6.202 1.00 87.50 298 LEU A O 1
ATOM 2221 N N . ASN A 1 299 ? 13.947 -1.933 -4.724 1.00 88.56 299 ASN A N 1
ATOM 2222 C CA . ASN A 1 299 ? 12.977 -1.045 -5.372 1.00 88.56 299 ASN A CA 1
ATOM 2223 C C . ASN A 1 299 ? 11.594 -1.720 -5.529 1.00 88.56 299 ASN A C 1
ATOM 2225 O O . ASN A 1 299 ? 10.932 -1.613 -6.556 1.00 88.56 299 ASN A O 1
ATOM 2229 N N . SER A 1 300 ? 11.164 -2.434 -4.487 1.00 92.00 300 SER A N 1
ATOM 2230 C CA . SER A 1 300 ? 9.914 -3.202 -4.422 1.00 92.00 300 SER A CA 1
ATOM 2231 C C . SER A 1 300 ? 8.632 -2.374 -4.318 1.00 92.00 300 SER A C 1
ATOM 2233 O O . SER A 1 300 ? 7.566 -2.970 -4.209 1.00 92.00 300 SER A O 1
ATOM 2235 N N . LEU A 1 301 ? 8.700 -1.040 -4.325 1.00 93.62 301 LEU A N 1
ATOM 2236 C CA . LEU A 1 301 ? 7.553 -0.156 -4.101 1.00 93.62 301 LEU A CA 1
ATOM 2237 C C . LEU A 1 301 ? 7.335 0.778 -5.293 1.00 93.62 301 LEU A C 1
ATOM 2239 O O . LEU A 1 301 ? 8.272 1.446 -5.735 1.00 93.62 301 LEU A O 1
ATOM 2243 N N . ALA A 1 302 ? 6.093 0.871 -5.765 1.00 93.94 302 ALA A N 1
ATOM 2244 C CA . ALA A 1 302 ? 5.699 1.779 -6.841 1.00 93.94 302 ALA A CA 1
ATOM 2245 C C . ALA A 1 302 ? 4.352 2.452 -6.536 1.00 93.94 302 ALA A C 1
ATOM 2247 O O . ALA A 1 302 ? 3.399 1.791 -6.117 1.00 93.94 302 ALA A O 1
ATOM 2248 N N . TRP A 1 303 ? 4.244 3.759 -6.791 1.00 93.50 303 TRP A N 1
ATOM 2249 C CA . TRP A 1 303 ? 3.027 4.542 -6.543 1.00 93.50 303 TRP A CA 1
ATOM 2250 C C . TRP A 1 303 ? 2.381 4.978 -7.859 1.00 93.50 303 TRP A C 1
ATOM 2252 O O . TRP A 1 303 ? 2.998 5.665 -8.669 1.00 93.50 303 TRP A O 1
ATOM 2262 N N . SER A 1 304 ? 1.134 4.569 -8.084 1.00 92.38 304 SER A N 1
ATOM 2263 C CA . SER A 1 304 ? 0.384 4.909 -9.297 1.00 92.38 304 SER A CA 1
ATOM 2264 C C . SER A 1 304 ? -0.190 6.328 -9.271 1.00 92.38 304 SER A C 1
ATOM 2266 O O . SER A 1 304 ? -0.472 6.890 -8.211 1.00 92.38 304 SER A O 1
ATOM 2268 N N . HIS A 1 305 ? -0.509 6.856 -10.457 1.00 85.12 305 HIS A N 1
ATOM 2269 C CA . HIS A 1 305 ? -1.278 8.100 -10.633 1.00 85.12 305 HIS A CA 1
ATOM 2270 C C . HIS A 1 305 ? -2.718 8.007 -10.084 1.00 85.12 305 HIS A C 1
ATOM 2272 O O . HIS A 1 305 ? -3.390 9.031 -9.916 1.00 85.12 305 HIS A O 1
ATOM 2278 N N . ASP A 1 306 ? -3.157 6.792 -9.744 1.00 83.38 306 ASP A N 1
ATOM 2279 C CA . ASP A 1 306 ? -4.465 6.458 -9.171 1.00 83.38 306 ASP A CA 1
ATOM 2280 C C . ASP A 1 306 ? -4.436 6.388 -7.637 1.00 83.38 306 ASP A C 1
ATOM 2282 O O . ASP A 1 306 ? -5.410 5.975 -7.013 1.00 83.38 306 ASP A O 1
ATOM 2286 N N . CYS A 1 307 ? -3.316 6.795 -7.031 1.00 86.31 307 CYS A N 1
ATOM 2287 C CA . CYS A 1 307 ? -3.057 6.754 -5.594 1.00 86.31 307 CYS A CA 1
ATOM 2288 C C . CYS A 1 307 ? -2.962 5.340 -5.000 1.00 86.31 307 CYS A C 1
ATOM 2290 O O . CYS A 1 307 ? -2.960 5.181 -3.786 1.00 86.31 307 CYS A O 1
ATOM 2292 N N . ILE A 1 308 ? -2.830 4.310 -5.835 1.00 92.38 308 ILE A N 1
ATOM 2293 C CA . ILE A 1 308 ? -2.597 2.930 -5.393 1.00 92.38 308 ILE A CA 1
ATOM 2294 C C . ILE A 1 308 ? -1.094 2.714 -5.225 1.00 92.38 308 ILE A C 1
ATOM 2296 O O . ILE A 1 308 ? -0.333 2.966 -6.168 1.00 92.38 308 ILE A O 1
ATOM 2300 N N . LEU A 1 309 ? -0.682 2.245 -4.050 1.00 94.56 309 LEU A N 1
ATOM 2301 C CA . LEU A 1 309 ? 0.694 1.842 -3.762 1.00 94.56 309 LEU A CA 1
ATOM 2302 C C . LEU A 1 309 ? 0.820 0.331 -3.978 1.00 94.56 309 LEU A C 1
ATOM 2304 O O . LEU A 1 309 ? 0.003 -0.424 -3.464 1.00 94.56 309 LEU A O 1
ATOM 2308 N N . ALA A 1 310 ? 1.825 -0.116 -4.725 1.00 95.81 310 ALA A N 1
ATOM 2309 C CA . ALA A 1 310 ? 2.119 -1.532 -4.923 1.00 95.81 310 ALA A CA 1
ATOM 2310 C C . ALA A 1 310 ? 3.423 -1.902 -4.220 1.00 95.81 310 ALA A C 1
ATOM 2312 O O . ALA A 1 310 ? 4.417 -1.199 -4.400 1.00 95.81 310 ALA A O 1
ATOM 2313 N N . LEU A 1 311 ? 3.421 -3.008 -3.475 1.00 95.44 311 LEU A N 1
ATOM 2314 C CA . LEU A 1 311 ? 4.602 -3.627 -2.878 1.00 95.44 311 LEU A CA 1
ATOM 2315 C C . LEU A 1 311 ? 4.801 -5.040 -3.447 1.00 95.44 311 LEU A C 1
ATOM 2317 O O . LEU A 1 311 ? 3.924 -5.893 -3.333 1.00 95.44 311 LEU A O 1
ATOM 2321 N N . ALA A 1 312 ? 5.975 -5.300 -4.018 1.00 94.38 312 ALA A N 1
ATOM 2322 C CA . ALA A 1 312 ? 6.410 -6.630 -4.434 1.00 94.38 312 ALA A CA 1
ATOM 2323 C C . ALA A 1 312 ? 6.818 -7.463 -3.211 1.00 94.38 312 ALA A C 1
ATOM 2325 O O . ALA A 1 312 ? 7.812 -7.141 -2.559 1.00 94.38 312 ALA A O 1
ATOM 2326 N N . ALA A 1 313 ? 6.060 -8.519 -2.910 1.00 89.88 313 ALA A N 1
ATOM 2327 C CA . ALA A 1 313 ? 6.197 -9.311 -1.694 1.00 89.88 313 ALA A CA 1
ATOM 2328 C C . ALA A 1 313 ? 6.162 -10.825 -1.982 1.00 89.88 313 ALA A C 1
ATOM 2330 O O . ALA A 1 313 ? 5.124 -11.491 -1.895 1.00 89.88 313 ALA A O 1
ATOM 2331 N N . GLY A 1 314 ? 7.319 -11.378 -2.349 1.00 85.69 314 GLY A N 1
ATOM 2332 C CA . GLY A 1 314 ? 7.493 -12.805 -2.639 1.00 85.69 314 GLY A CA 1
ATOM 2333 C C . GLY A 1 314 ? 6.724 -13.235 -3.887 1.00 85.69 314 GLY A C 1
ATOM 2334 O O . GLY A 1 314 ? 6.967 -12.760 -4.995 1.00 85.69 314 GLY A O 1
ATOM 2335 N N . GLU A 1 315 ? 5.768 -14.138 -3.689 1.00 89.00 315 GLU A N 1
ATOM 2336 C CA . GLU A 1 315 ? 4.861 -14.650 -4.724 1.00 89.00 315 GLU A CA 1
ATOM 2337 C C . GLU A 1 315 ? 3.700 -13.695 -5.058 1.00 89.00 315 GLU A C 1
ATOM 2339 O O . GLU A 1 315 ? 2.890 -13.965 -5.954 1.00 89.00 315 GLU A O 1
ATOM 2344 N N . THR A 1 316 ? 3.580 -12.605 -4.300 1.00 91.00 316 THR A N 1
ATOM 2345 C CA . THR A 1 316 ? 2.427 -11.707 -4.333 1.00 91.00 316 THR A CA 1
ATOM 2346 C C . THR A 1 316 ? 2.829 -10.258 -4.563 1.00 91.00 316 THR A C 1
ATOM 2348 O O . THR A 1 316 ? 3.960 -9.848 -4.303 1.00 91.00 316 THR A O 1
ATOM 2351 N N . VAL A 1 317 ? 1.876 -9.471 -5.050 1.00 94.44 317 VAL A N 1
ATOM 2352 C CA . VAL A 1 317 ? 1.920 -8.014 -4.986 1.00 94.44 317 VAL A CA 1
ATOM 2353 C C . VAL A 1 317 ? 0.808 -7.554 -4.049 1.00 94.44 317 VAL A C 1
ATOM 2355 O O . VAL A 1 317 ? -0.361 -7.889 -4.247 1.00 94.44 317 VAL A O 1
ATOM 2358 N N . GLU A 1 318 ? 1.190 -6.788 -3.036 1.00 93.75 318 GLU A N 1
ATOM 2359 C CA . GLU A 1 318 ? 0.289 -6.138 -2.087 1.00 93.75 318 GLU A CA 1
ATOM 2360 C C . GLU A 1 318 ? -0.083 -4.763 -2.652 1.00 93.75 318 GLU A C 1
ATOM 2362 O O . GLU A 1 318 ? 0.796 -3.930 -2.887 1.00 93.75 318 GLU A O 1
ATOM 2367 N N . LEU A 1 319 ? -1.368 -4.518 -2.898 1.00 94.31 319 LEU A N 1
ATOM 2368 C CA . LEU A 1 319 ? -1.874 -3.226 -3.351 1.00 94.31 319 LEU A CA 1
ATOM 2369 C C . LEU A 1 319 ? -2.585 -2.514 -2.207 1.00 94.31 319 LEU A C 1
ATOM 2371 O O . LEU A 1 319 ? -3.596 -2.991 -1.697 1.00 94.31 319 LEU A O 1
ATOM 2375 N N . LEU A 1 320 ? -2.105 -1.330 -1.854 1.00 92.19 320 LEU A N 1
ATOM 2376 C CA . LEU A 1 320 ? -2.764 -0.453 -0.901 1.00 92.19 320 LEU A CA 1
ATOM 2377 C C . LEU A 1 320 ? -3.608 0.560 -1.664 1.00 92.19 320 LEU A C 1
ATOM 2379 O O . LEU A 1 320 ? -3.084 1.388 -2.411 1.00 92.19 320 LEU A O 1
ATOM 2383 N N . VAL A 1 321 ? -4.923 0.489 -1.467 1.00 89.44 321 VAL A N 1
ATOM 2384 C CA . VAL A 1 321 ? -5.912 1.407 -2.043 1.00 89.44 321 VAL A CA 1
ATOM 2385 C C . VAL A 1 321 ? -6.422 2.338 -0.937 1.00 89.44 321 VAL A C 1
ATOM 2387 O O . VAL A 1 321 ? -6.908 1.843 0.082 1.00 89.44 321 VAL A O 1
ATOM 2390 N N . PRO A 1 322 ? -6.340 3.670 -1.083 1.00 82.31 322 PRO A N 1
ATOM 2391 C CA . PRO A 1 322 ? -6.704 4.580 -0.005 1.00 82.31 322 PRO A CA 1
ATOM 2392 C C . PRO A 1 322 ? -8.220 4.605 0.226 1.00 82.31 322 PRO A C 1
ATOM 2394 O O . PRO A 1 322 ? -9.029 4.572 -0.708 1.00 82.31 322 PRO A O 1
ATOM 2397 N N . VAL A 1 323 ? -8.623 4.715 1.491 1.00 75.50 323 VAL A N 1
ATOM 2398 C CA . VAL A 1 323 ? -10.022 4.895 1.890 1.00 75.50 323 VAL A CA 1
ATOM 2399 C C . VAL A 1 323 ? -10.359 6.383 1.864 1.00 75.50 323 VAL A C 1
ATOM 2401 O O . VAL A 1 323 ? -9.985 7.156 2.748 1.00 75.50 323 VAL A O 1
ATOM 2404 N N . LEU A 1 324 ? -11.077 6.790 0.816 1.00 68.38 324 LEU A N 1
ATOM 2405 C CA . LEU A 1 324 ? -11.442 8.189 0.561 1.00 68.38 324 LEU A CA 1
ATOM 2406 C C . LEU A 1 324 ? -12.872 8.550 0.985 1.00 68.38 324 LEU A C 1
ATOM 2408 O O . LEU A 1 324 ? -13.266 9.709 0.880 1.00 68.38 324 LEU A O 1
ATOM 2412 N N . ARG A 1 325 ? -13.655 7.573 1.455 1.00 60.66 325 ARG A N 1
ATOM 2413 C CA . ARG A 1 325 ? -15.025 7.772 1.935 1.00 60.66 325 ARG A CA 1
ATOM 2414 C C . ARG A 1 325 ? -15.117 7.595 3.442 1.00 60.66 325 ARG A C 1
ATOM 2416 O O . ARG A 1 325 ? -14.597 6.624 3.976 1.00 60.66 325 ARG A O 1
ATOM 2423 N N . ALA A 1 326 ? -15.839 8.499 4.098 1.00 47.03 326 ALA A N 1
ATOM 2424 C CA . ALA A 1 326 ? -16.506 8.196 5.359 1.00 47.03 326 ALA A CA 1
ATOM 2425 C C . ALA A 1 326 ? -17.878 7.613 5.012 1.00 47.03 326 ALA A C 1
ATOM 2427 O O . ALA A 1 326 ? -18.851 8.360 4.928 1.00 47.03 326 ALA A O 1
ATOM 2428 N N . ASP A 1 327 ? -17.954 6.318 4.717 1.00 41.84 327 ASP A N 1
ATOM 2429 C CA . ASP A 1 327 ? -19.257 5.684 4.535 1.00 41.84 327 ASP A CA 1
ATOM 2430 C C . ASP A 1 327 ? -19.887 5.450 5.912 1.00 41.84 327 ASP A C 1
ATOM 2432 O O . ASP A 1 327 ? -19.369 4.697 6.734 1.00 41.84 327 ASP A O 1
ATOM 2436 N N . SER A 1 328 ? -21.003 6.134 6.170 1.00 34.84 328 SER A N 1
ATOM 2437 C CA . SER A 1 328 ? -21.934 5.809 7.255 1.00 34.84 328 SER A CA 1
ATOM 2438 C C . SER A 1 328 ? -22.919 4.698 6.870 1.00 34.84 328 SER A C 1
ATOM 2440 O O . SER A 1 328 ? -23.665 4.249 7.735 1.00 34.84 328 SER A O 1
ATOM 2442 N N . ASP A 1 329 ? -22.926 4.256 5.602 1.00 34.19 329 ASP A N 1
ATOM 2443 C CA . ASP A 1 329 ? -24.034 3.471 5.035 1.00 34.19 329 ASP A CA 1
ATOM 2444 C C . ASP A 1 329 ? -23.621 2.101 4.441 1.00 34.19 329 ASP A C 1
ATOM 2446 O O . ASP A 1 329 ? -24.499 1.281 4.175 1.00 34.19 329 ASP A O 1
ATOM 2450 N N . ASP A 1 330 ? -22.325 1.787 4.285 1.00 37.97 330 ASP A N 1
ATOM 2451 C CA . ASP A 1 330 ? -21.869 0.446 3.863 1.00 37.97 330 ASP A CA 1
ATOM 2452 C C . ASP A 1 330 ? -21.739 -0.485 5.084 1.00 37.97 330 ASP A C 1
ATOM 2454 O O . ASP A 1 330 ? -20.666 -0.692 5.651 1.00 37.97 330 ASP A O 1
ATOM 2458 N N . ILE A 1 331 ? -22.873 -1.053 5.500 1.00 34.84 331 ILE A N 1
ATOM 2459 C CA . ILE A 1 331 ? -23.005 -1.964 6.653 1.00 34.84 331 ILE A CA 1
ATOM 2460 C C . ILE A 1 331 ? -22.402 -3.369 6.391 1.00 34.84 331 ILE A C 1
ATOM 2462 O O . ILE A 1 331 ? -22.234 -4.142 7.331 1.00 34.84 331 ILE A O 1
ATOM 2466 N N . ASP A 1 332 ? -21.977 -3.699 5.166 1.00 32.03 332 ASP A N 1
ATOM 2467 C CA . ASP A 1 332 ? -21.695 -5.095 4.773 1.00 32.03 332 ASP A CA 1
ATOM 2468 C C . ASP A 1 332 ? -20.214 -5.521 4.681 1.00 32.03 332 ASP A C 1
ATOM 2470 O O . ASP A 1 332 ? -19.934 -6.679 4.378 1.00 32.03 332 ASP A O 1
ATOM 2474 N N . THR A 1 333 ? -19.229 -4.652 4.951 1.00 36.47 333 THR A N 1
ATOM 2475 C CA . THR A 1 333 ? -17.803 -5.038 4.782 1.00 36.47 333 THR A CA 1
ATOM 2476 C C . THR A 1 333 ? -17.096 -5.526 6.048 1.00 36.47 333 THR A C 1
ATOM 2478 O O . THR A 1 333 ? -15.950 -5.961 5.968 1.00 36.47 333 THR A O 1
ATOM 2481 N N . GLY A 1 334 ? -17.735 -5.491 7.223 1.00 32.25 334 GLY A N 1
ATOM 2482 C CA . GLY A 1 334 ? -17.131 -5.987 8.472 1.00 32.25 334 GLY A CA 1
ATOM 2483 C C . GLY A 1 334 ? -15.849 -5.256 8.921 1.00 32.25 334 GLY A C 1
ATOM 2484 O O . GLY A 1 334 ? -15.212 -5.679 9.886 1.00 32.25 334 GLY A O 1
ATOM 2485 N N . LEU A 1 335 ? -15.466 -4.159 8.258 1.00 33.22 335 LEU A N 1
ATOM 2486 C CA . LEU A 1 335 ? -14.275 -3.366 8.562 1.00 33.22 335 LEU A CA 1
ATOM 2487 C C . LEU A 1 335 ? -14.592 -2.358 9.679 1.00 33.22 335 LEU A C 1
ATOM 2489 O O . LEU A 1 335 ? -15.087 -1.260 9.439 1.00 33.22 335 LEU A O 1
ATOM 2493 N N . GLN A 1 336 ? -14.325 -2.746 10.927 1.00 29.17 336 GLN A N 1
ATOM 2494 C CA . GLN A 1 336 ? -14.343 -1.846 12.084 1.00 29.17 336 GLN A CA 1
ATOM 2495 C C . GLN A 1 336 ? -12.967 -1.169 12.257 1.00 29.17 336 GLN A C 1
ATOM 2497 O O . GLN A 1 336 ? -11.983 -1.858 12.518 1.00 29.17 336 GLN A O 1
ATOM 2502 N N . GLY A 1 337 ? -12.895 0.169 12.193 1.00 34.97 337 GLY A N 1
ATOM 2503 C CA . GLY A 1 337 ? -11.754 0.962 12.692 1.00 34.97 337 GLY A CA 1
ATOM 2504 C C . GLY A 1 337 ? -11.032 1.866 11.679 1.00 34.97 337 GLY A C 1
ATOM 2505 O O . GLY A 1 337 ? -11.281 1.819 10.482 1.00 34.97 337 GLY A O 1
ATOM 2506 N N . THR A 1 338 ? -10.124 2.695 12.204 1.00 42.69 338 THR A N 1
ATOM 2507 C CA . THR A 1 338 ? -9.314 3.802 11.635 1.00 42.69 338 THR A CA 1
ATOM 2508 C C . THR A 1 338 ? -8.430 3.494 10.408 1.00 42.69 338 THR A C 1
ATOM 2510 O O . THR A 1 338 ? -7.498 4.245 10.122 1.00 42.69 338 THR A O 1
ATOM 2513 N N . GLN A 1 339 ? -8.680 2.414 9.664 1.00 52.09 339 GLN A N 1
ATOM 2514 C CA . GLN A 1 339 ? -7.840 2.008 8.535 1.00 52.09 339 GLN A CA 1
ATOM 2515 C C . GLN A 1 339 ? -7.919 3.011 7.372 1.00 52.09 339 GLN A C 1
ATOM 2517 O O . GLN A 1 339 ? -8.946 3.154 6.711 1.00 52.09 339 GLN A O 1
ATOM 2522 N N . GLN A 1 340 ? -6.803 3.697 7.102 1.00 68.75 340 GLN A N 1
ATOM 2523 C CA . GLN A 1 340 ? -6.672 4.643 5.984 1.00 68.75 340 GLN A CA 1
ATOM 2524 C C . GLN A 1 340 ? -6.499 3.956 4.619 1.00 68.75 340 GLN A C 1
ATOM 2526 O O . GLN A 1 340 ? -6.702 4.593 3.584 1.00 68.75 340 GLN A O 1
ATOM 2531 N N . TRP A 1 341 ? -6.145 2.670 4.611 1.00 81.81 341 TRP A N 1
ATOM 2532 C CA . TRP A 1 341 ? -5.815 1.893 3.418 1.00 81.81 341 TRP A CA 1
ATOM 2533 C C . TRP A 1 341 ? -6.516 0.534 3.440 1.00 81.81 341 TRP A C 1
ATOM 2535 O O . TRP A 1 341 ? -6.539 -0.140 4.468 1.00 81.81 341 TRP A O 1
ATOM 2545 N N . ILE A 1 342 ? -7.047 0.122 2.291 1.00 84.88 342 ILE A N 1
ATOM 2546 C CA . ILE A 1 342 ? -7.507 -1.242 2.022 1.00 84.88 342 ILE A CA 1
ATOM 2547 C C . ILE A 1 342 ? -6.347 -1.987 1.377 1.00 84.88 342 ILE A C 1
ATOM 2549 O O . ILE A 1 342 ? -5.826 -1.542 0.354 1.00 84.88 342 ILE A O 1
ATOM 2553 N N . ASN A 1 343 ? -5.962 -3.114 1.967 1.00 88.19 343 ASN A N 1
ATOM 2554 C CA . ASN A 1 343 ? -4.951 -3.989 1.396 1.00 88.19 343 ASN A CA 1
ATOM 2555 C C . ASN A 1 343 ? -5.596 -5.046 0.492 1.00 88.19 343 ASN A C 1
ATOM 2557 O O . ASN A 1 343 ? -6.516 -5.753 0.905 1.00 88.19 343 ASN A O 1
ATOM 2561 N N . VAL A 1 344 ? -5.105 -5.145 -0.738 1.00 89.62 344 VAL A N 1
ATOM 2562 C CA . VAL A 1 344 ? -5.536 -6.103 -1.750 1.00 89.62 344 VAL A CA 1
ATOM 2563 C C . VAL A 1 344 ? -4.345 -6.960 -2.156 1.00 89.62 344 VAL A C 1
ATOM 2565 O O . VAL A 1 344 ? -3.359 -6.470 -2.697 1.00 89.62 344 VAL A O 1
ATOM 2568 N N . HIS A 1 345 ? -4.462 -8.263 -1.938 1.00 89.31 345 HIS A N 1
ATOM 2569 C CA . HIS A 1 345 ? -3.395 -9.222 -2.201 1.00 89.31 345 HIS A CA 1
ATOM 2570 C C . HIS A 1 345 ? -3.599 -9.889 -3.564 1.00 89.31 345 HIS A C 1
ATOM 2572 O O . HIS A 1 345 ? -4.636 -10.516 -3.795 1.00 89.31 345 HIS A O 1
ATOM 2578 N N . ILE A 1 346 ? -2.613 -9.794 -4.461 1.00 92.25 346 ILE A N 1
ATOM 2579 C CA . ILE A 1 346 ? -2.652 -10.441 -5.780 1.00 92.25 346 ILE A CA 1
ATOM 2580 C C . ILE A 1 346 ? -1.506 -11.435 -5.885 1.00 92.25 346 ILE A C 1
ATOM 2582 O O . ILE A 1 346 ? -0.340 -11.066 -5.774 1.00 92.25 346 ILE A O 1
ATOM 2586 N N . ARG A 1 347 ? -1.825 -12.701 -6.158 1.00 91.75 347 ARG A N 1
ATOM 2587 C CA . ARG A 1 347 ? -0.818 -13.732 -6.418 1.00 91.75 347 ARG A CA 1
ATOM 2588 C C . ARG A 1 347 ? -0.392 -13.698 -7.882 1.00 91.75 347 ARG A C 1
ATOM 2590 O O . ARG A 1 347 ? -1.202 -13.966 -8.767 1.00 91.75 347 ARG A O 1
ATOM 2597 N N . THR A 1 348 ? 0.870 -13.366 -8.134 1.00 91.38 348 THR A N 1
ATOM 2598 C CA . THR A 1 348 ? 1.378 -13.075 -9.484 1.00 91.38 348 THR A CA 1
ATOM 2599 C C . THR A 1 348 ? 2.284 -14.165 -10.046 1.00 91.38 348 THR A C 1
ATOM 2601 O O . THR A 1 348 ? 2.513 -14.178 -11.256 1.00 91.38 348 THR A O 1
ATOM 2604 N N . ASN A 1 349 ? 2.745 -15.103 -9.213 1.00 89.25 349 ASN A N 1
ATOM 2605 C CA . ASN A 1 349 ? 3.643 -16.187 -9.613 1.00 89.25 349 ASN A CA 1
ATOM 2606 C C . ASN A 1 349 ? 2.958 -17.362 -10.332 1.00 89.25 349 ASN A C 1
ATOM 2608 O O . ASN A 1 349 ? 3.633 -18.216 -10.901 1.00 89.25 349 ASN A O 1
ATOM 2612 N N . LEU A 1 350 ? 1.624 -17.434 -10.321 1.00 89.75 350 LEU A N 1
ATOM 2613 C CA . LEU A 1 350 ? 0.887 -18.521 -10.963 1.00 89.75 350 LEU A CA 1
ATOM 2614 C C . LEU A 1 350 ? 0.744 -18.261 -12.468 1.00 89.75 350 LEU A C 1
ATOM 2616 O O . LEU A 1 350 ? 0.085 -17.307 -12.887 1.00 89.75 350 LEU A O 1
ATOM 2620 N N . PHE A 1 351 ? 1.352 -19.114 -13.289 1.00 88.50 351 PHE A N 1
ATOM 2621 C CA . PHE A 1 351 ? 1.227 -19.093 -14.747 1.00 88.50 351 PHE A CA 1
ATOM 2622 C C . PHE A 1 351 ? 0.525 -20.359 -15.232 1.00 88.50 351 PHE A C 1
ATOM 2624 O O . PHE A 1 351 ? 0.819 -21.468 -14.787 1.00 88.50 351 PHE A O 1
ATOM 2631 N N . THR A 1 352 ? -0.411 -20.196 -16.159 1.00 88.75 352 THR A N 1
ATOM 2632 C CA . THR A 1 352 ? -0.987 -21.311 -16.910 1.00 88.75 352 THR A CA 1
ATOM 2633 C C . THR A 1 352 ? 0.013 -21.810 -17.955 1.00 88.75 352 THR A C 1
ATOM 2635 O O . THR A 1 352 ? 0.861 -21.054 -18.430 1.00 88.75 352 THR A O 1
ATOM 2638 N N . SER A 1 353 ? -0.120 -23.066 -18.393 1.00 84.38 353 SER A N 1
ATOM 2639 C CA . SER A 1 353 ? 0.759 -23.647 -19.425 1.00 84.38 353 SER A CA 1
ATOM 2640 C C . SER A 1 353 ? 0.713 -22.906 -20.770 1.00 84.38 353 SER A C 1
ATOM 2642 O O . SER A 1 353 ? 1.646 -23.012 -21.565 1.00 84.38 353 SER A O 1
ATOM 2644 N N . ASN A 1 354 ? -0.365 -22.154 -21.020 1.00 84.94 354 ASN A N 1
ATOM 2645 C CA . ASN A 1 354 ? -0.516 -21.311 -22.205 1.00 84.94 354 ASN A CA 1
ATOM 2646 C C . ASN A 1 354 ? 0.239 -19.978 -22.082 1.00 84.94 354 ASN A C 1
ATOM 2648 O O . ASN A 1 354 ? 0.644 -19.424 -23.097 1.00 84.94 354 ASN A O 1
ATOM 2652 N N . GLU A 1 355 ? 0.406 -19.457 -20.863 1.00 87.25 355 GLU A N 1
ATOM 2653 C CA . GLU A 1 355 ? 1.136 -18.210 -20.599 1.00 87.25 355 GLU A CA 1
ATOM 2654 C C . GLU A 1 355 ? 2.645 -18.445 -20.503 1.00 87.25 355 GLU A C 1
ATOM 2656 O O . GLU A 1 355 ? 3.437 -17.655 -21.006 1.00 87.25 355 GLU A O 1
ATOM 2661 N N . VAL A 1 356 ? 3.061 -19.536 -19.860 1.00 84.62 356 VAL A N 1
ATOM 2662 C CA . VAL A 1 356 ? 4.468 -19.940 -19.794 1.00 84.62 356 VAL A CA 1
ATOM 2663 C C . VAL A 1 356 ? 4.541 -21.429 -20.082 1.00 84.62 356 VAL A C 1
ATOM 2665 O O . VAL A 1 356 ? 4.138 -22.264 -19.273 1.00 84.62 356 VAL A O 1
ATOM 2668 N N . THR A 1 357 ? 5.038 -21.764 -21.269 1.00 81.94 357 THR A N 1
ATOM 2669 C CA . THR A 1 357 ? 5.216 -23.156 -21.676 1.00 81.94 357 THR A CA 1
ATOM 2670 C C . THR A 1 357 ? 6.432 -23.748 -20.960 1.00 81.94 357 THR A C 1
ATOM 2672 O O . THR A 1 357 ? 7.520 -23.174 -21.069 1.00 81.94 357 THR A O 1
ATOM 2675 N N . PRO A 1 358 ? 6.290 -24.891 -20.263 1.00 77.62 358 PRO A N 1
ATOM 2676 C CA . PRO A 1 358 ? 7.426 -25.602 -19.691 1.00 77.62 358 PRO A CA 1
ATOM 2677 C C . PRO A 1 358 ? 8.402 -26.005 -20.798 1.00 77.62 358 PRO A C 1
ATOM 2679 O O . PRO A 1 358 ? 8.001 -26.596 -21.802 1.00 77.62 358 PRO A O 1
ATOM 2682 N N . VAL A 1 359 ? 9.675 -25.675 -20.622 1.00 79.31 359 VAL A N 1
ATOM 2683 C CA . VAL A 1 359 ? 10.748 -25.958 -21.581 1.00 79.31 359 VAL A CA 1
ATOM 2684 C C . VAL A 1 359 ? 11.953 -26.532 -20.848 1.00 79.31 359 VAL A C 1
ATOM 2686 O O . VAL A 1 359 ? 12.134 -26.268 -19.662 1.00 79.31 359 VAL A O 1
ATOM 2689 N N . ASP A 1 360 ? 12.786 -27.299 -21.551 1.00 78.19 360 ASP A N 1
ATOM 2690 C CA . ASP A 1 360 ? 14.031 -27.820 -20.983 1.00 78.19 360 ASP A CA 1
ATOM 2691 C C . ASP A 1 360 ? 15.087 -26.706 -20.814 1.00 78.19 360 ASP A C 1
ATOM 2693 O O . ASP A 1 360 ? 15.119 -25.765 -21.622 1.00 78.19 360 ASP A O 1
ATOM 2697 N N . PRO A 1 361 ? 15.991 -26.803 -19.819 1.00 77.81 361 PRO A N 1
ATOM 2698 C CA . PRO A 1 361 ? 17.065 -25.832 -19.613 1.00 77.81 361 PRO A CA 1
ATOM 2699 C C . PRO A 1 361 ? 17.937 -25.614 -20.857 1.00 77.81 361 PRO A C 1
ATOM 2701 O O . PRO A 1 361 ? 18.291 -26.567 -21.555 1.00 77.81 361 PRO A O 1
ATOM 2704 N N . LEU A 1 362 ? 18.322 -24.361 -21.132 1.00 76.00 362 LEU A N 1
ATOM 2705 C CA . LEU A 1 362 ? 19.299 -24.076 -22.194 1.00 76.00 362 LEU A CA 1
ATOM 2706 C C . LEU A 1 362 ? 20.693 -24.644 -21.846 1.00 76.00 362 LEU A C 1
ATOM 2708 O O . LEU A 1 362 ? 21.013 -24.840 -20.670 1.00 76.00 362 LEU A O 1
ATOM 2712 N N . PRO A 1 363 ? 21.568 -24.861 -22.851 1.00 72.56 363 PRO A N 1
ATOM 2713 C CA . PRO A 1 363 ? 22.933 -25.328 -22.622 1.00 72.56 363 PRO A CA 1
ATOM 2714 C C . PRO A 1 363 ? 23.716 -24.431 -21.654 1.00 72.56 363 PRO A C 1
ATOM 2716 O O . PRO A 1 363 ? 23.511 -23.219 -21.613 1.00 72.56 363 PRO A O 1
ATOM 2719 N N . SER A 1 364 ? 24.706 -24.998 -20.955 1.00 65.38 364 SER A N 1
ATOM 2720 C CA . SER A 1 364 ? 25.552 -24.268 -19.991 1.00 65.38 364 SER A CA 1
ATOM 2721 C C . SER A 1 364 ? 26.222 -23.017 -20.569 1.00 65.38 364 SER A C 1
ATOM 2723 O O . SER A 1 364 ? 26.425 -22.044 -19.855 1.00 65.38 364 SER A O 1
ATOM 2725 N N . ARG A 1 365 ? 26.496 -22.997 -21.879 1.00 62.50 365 ARG A N 1
ATOM 2726 C CA . ARG A 1 365 ? 27.039 -21.832 -22.603 1.00 62.50 365 ARG A CA 1
ATOM 2727 C C . ARG A 1 365 ? 26.103 -20.614 -22.622 1.00 62.50 365 ARG A C 1
ATOM 2729 O O . ARG A 1 365 ? 26.564 -19.512 -22.885 1.00 62.50 365 ARG A O 1
ATOM 2736 N N . ALA A 1 366 ? 24.811 -20.814 -22.373 1.00 64.06 366 ALA A N 1
ATOM 2737 C CA . ALA A 1 366 ? 23.802 -19.764 -22.278 1.00 64.06 366 ALA A CA 1
ATOM 2738 C C . ALA A 1 366 ? 23.500 -19.352 -20.822 1.00 64.06 366 ALA A C 1
ATOM 2740 O O . ALA A 1 366 ? 22.588 -18.557 -20.614 1.00 64.06 366 ALA A O 1
ATOM 2741 N N . ASN A 1 367 ? 24.217 -19.906 -19.827 1.00 64.19 367 ASN A N 1
ATOM 2742 C CA . ASN A 1 367 ? 24.083 -19.586 -18.396 1.00 64.19 367 ASN A CA 1
ATOM 2743 C C . ASN A 1 367 ? 22.621 -19.511 -17.904 1.00 64.19 367 ASN A C 1
ATOM 2745 O O . ASN A 1 367 ? 22.229 -18.617 -17.155 1.00 64.19 367 ASN A O 1
ATOM 2749 N N . SER A 1 368 ? 21.796 -20.461 -18.345 1.00 65.06 368 SER A N 1
ATOM 2750 C CA . SER A 1 368 ? 20.362 -20.478 -18.080 1.00 65.06 368 SER A CA 1
ATOM 2751 C C . SER A 1 368 ? 19.993 -21.563 -17.090 1.00 65.06 368 SER A C 1
ATOM 2753 O O . SER A 1 368 ? 20.109 -22.747 -17.396 1.00 65.06 368 SER A O 1
ATOM 2755 N N . VAL A 1 369 ? 19.446 -21.157 -15.952 1.00 59.66 369 VAL A N 1
ATOM 2756 C CA . VAL A 1 369 ? 18.805 -22.084 -15.013 1.00 59.66 369 VAL A CA 1
ATOM 2757 C C . VAL A 1 369 ? 17.379 -21.631 -14.661 1.00 59.66 369 VAL A C 1
ATOM 2759 O O . VAL A 1 369 ? 16.690 -22.330 -13.943 1.00 59.66 369 VAL A O 1
ATOM 2762 N N . GLY A 1 370 ? 16.944 -20.445 -15.105 1.00 57.50 370 GLY A N 1
ATOM 2763 C CA . GLY A 1 370 ? 15.971 -19.632 -14.368 1.00 57.50 370 GLY A CA 1
ATOM 2764 C C . GLY A 1 370 ? 14.521 -19.594 -14.855 1.00 57.50 370 GLY A C 1
ATOM 2765 O O . GLY A 1 370 ? 13.685 -19.196 -14.062 1.00 57.50 370 GLY A O 1
ATOM 2766 N N . GLU A 1 371 ? 14.162 -19.972 -16.084 1.00 71.69 371 GLU A N 1
ATOM 2767 C CA . GLU A 1 371 ? 12.724 -20.015 -16.449 1.00 71.69 371 GLU A CA 1
ATOM 2768 C C . GLU A 1 371 ? 12.092 -21.361 -16.064 1.00 71.69 371 GLU A C 1
ATOM 2770 O O . GLU A 1 371 ? 10.899 -21.442 -15.792 1.00 71.69 371 GLU A O 1
ATOM 2775 N N . GLU A 1 372 ? 12.914 -22.407 -15.984 1.00 67.62 372 GLU A N 1
ATOM 2776 C CA . GLU A 1 372 ? 12.493 -23.800 -15.865 1.00 67.62 372 GLU A CA 1
ATOM 2777 C C . GLU A 1 372 ? 12.362 -24.280 -14.411 1.00 67.62 372 GLU A C 1
ATOM 2779 O O . GLU A 1 372 ? 11.566 -25.174 -14.131 1.00 67.62 372 GLU A O 1
ATOM 2784 N N . ILE A 1 373 ? 13.137 -23.700 -13.483 1.00 76.19 373 ILE A N 1
ATOM 2785 C CA . ILE A 1 373 ? 13.139 -24.087 -12.055 1.00 76.19 373 ILE A CA 1
ATOM 2786 C C . ILE A 1 373 ? 12.641 -22.977 -11.123 1.00 76.19 373 ILE A C 1
ATOM 2788 O O . ILE A 1 373 ? 12.618 -23.160 -9.906 1.00 76.19 373 ILE A O 1
ATOM 2792 N N . SER A 1 374 ? 12.316 -21.805 -11.666 1.00 82.62 374 SER A N 1
ATOM 2793 C CA . SER A 1 374 ? 11.984 -20.636 -10.856 1.00 82.62 374 SER A CA 1
ATOM 2794 C C . SER A 1 374 ? 10.606 -20.746 -10.207 1.00 82.62 374 SER A C 1
ATOM 2796 O O . SER A 1 374 ? 9.623 -21.133 -10.838 1.00 82.62 374 SER A O 1
ATOM 2798 N N . THR A 1 375 ? 10.524 -20.297 -8.953 1.00 83.69 375 THR A N 1
ATOM 2799 C CA . THR A 1 375 ? 9.275 -20.101 -8.198 1.00 83.69 375 THR A CA 1
ATOM 2800 C C . THR A 1 375 ? 8.429 -18.941 -8.730 1.00 83.69 375 THR A C 1
ATOM 2802 O O . THR A 1 375 ? 7.295 -18.750 -8.292 1.00 83.69 375 THR A O 1
ATOM 2805 N N . SER A 1 376 ? 8.955 -18.192 -9.708 1.00 88.38 376 SER A N 1
ATOM 2806 C CA . SER A 1 376 ? 8.306 -17.063 -10.380 1.00 88.38 376 SER A CA 1
ATOM 2807 C C . SER A 1 376 ? 7.894 -15.931 -9.433 1.00 88.38 376 SER A C 1
ATOM 2809 O O . SER A 1 376 ? 6.899 -15.248 -9.663 1.00 88.38 376 SER A O 1
ATOM 2811 N N . GLU A 1 377 ? 8.673 -15.725 -8.371 1.00 91.19 377 GLU A N 1
ATOM 2812 C CA . GLU A 1 377 ? 8.555 -14.587 -7.455 1.00 91.19 377 GLU A CA 1
ATOM 2813 C C . GLU A 1 377 ? 8.707 -13.240 -8.170 1.00 91.19 377 GLU A C 1
ATOM 2815 O O . GLU A 1 377 ? 9.281 -13.144 -9.257 1.00 91.19 377 GLU A O 1
ATOM 2820 N N . VAL A 1 378 ? 8.202 -12.175 -7.553 1.00 93.38 378 VAL A N 1
ATOM 2821 C CA . VAL A 1 378 ? 8.233 -10.831 -8.131 1.00 93.38 378 VAL A CA 1
ATOM 2822 C C . VAL A 1 378 ? 9.644 -10.244 -8.053 1.00 93.38 378 VAL A C 1
ATOM 2824 O O . VAL A 1 378 ? 10.188 -10.062 -6.966 1.00 93.38 378 VAL A O 1
ATOM 2827 N N . ALA A 1 379 ? 10.214 -9.908 -9.210 1.00 91.69 379 ALA A N 1
ATOM 2828 C CA . ALA A 1 379 ? 11.556 -9.349 -9.357 1.00 91.69 379 ALA A CA 1
ATOM 2829 C C . ALA A 1 379 ? 11.568 -7.825 -9.571 1.00 91.69 379 ALA A C 1
ATOM 2831 O O . ALA A 1 379 ? 12.528 -7.168 -9.176 1.00 91.69 379 ALA A O 1
ATOM 2832 N N . ALA A 1 380 ? 10.532 -7.261 -10.202 1.00 93.06 380 ALA A N 1
ATOM 2833 C CA . ALA A 1 380 ? 10.349 -5.815 -10.341 1.00 93.06 380 ALA A CA 1
ATOM 2834 C C . ALA A 1 380 ? 8.885 -5.466 -10.642 1.00 93.06 380 ALA A C 1
ATOM 2836 O O . ALA A 1 380 ? 8.168 -6.248 -11.273 1.00 93.06 380 ALA A O 1
ATOM 2837 N N . ILE A 1 381 ? 8.463 -4.271 -10.228 1.00 95.81 381 ILE A N 1
ATOM 2838 C CA . ILE A 1 381 ? 7.133 -3.722 -10.504 1.00 95.81 381 ILE A CA 1
ATOM 2839 C C . ILE A 1 381 ? 7.224 -2.257 -10.926 1.00 95.81 381 ILE A C 1
ATOM 2841 O O . ILE A 1 381 ? 8.099 -1.533 -10.455 1.00 95.81 381 ILE A O 1
ATOM 2845 N N . ASP A 1 382 ? 6.307 -1.823 -11.788 1.00 94.88 382 ASP A N 1
ATOM 2846 C CA . ASP A 1 382 ? 6.097 -0.402 -12.077 1.00 94.88 382 ASP A CA 1
ATOM 2847 C C . ASP A 1 382 ? 4.708 -0.157 -12.682 1.00 94.88 382 ASP A C 1
ATOM 2849 O O . ASP A 1 382 ? 4.120 -1.035 -13.325 1.00 94.88 382 ASP A O 1
ATOM 2853 N N . TRP A 1 383 ? 4.185 1.050 -12.500 1.00 94.69 383 TRP A N 1
ATOM 2854 C CA . TRP A 1 383 ? 2.867 1.436 -12.994 1.00 94.69 383 TRP A CA 1
ATOM 2855 C C . TRP A 1 383 ? 2.945 2.063 -14.382 1.00 94.69 383 TRP A C 1
ATOM 2857 O O . TRP A 1 383 ? 3.791 2.911 -14.654 1.00 94.69 383 TRP A O 1
ATOM 2867 N N . SER A 1 384 ? 2.002 1.701 -15.251 1.00 92.06 384 SER A N 1
ATOM 2868 C CA . SER A 1 384 ? 1.813 2.404 -16.515 1.00 92.06 384 SER A CA 1
ATOM 2869 C C . SER A 1 384 ? 1.358 3.849 -16.270 1.00 92.06 384 SER A C 1
ATOM 2871 O O . SER A 1 384 ? 0.727 4.141 -15.247 1.00 92.06 384 SER A O 1
ATOM 2873 N N . PRO A 1 385 ? 1.548 4.748 -17.250 1.00 84.94 385 PRO A N 1
ATOM 2874 C CA . PRO A 1 385 ? 0.808 6.002 -17.291 1.00 84.94 385 PRO A CA 1
ATOM 2875 C C . PRO A 1 385 ? -0.713 5.749 -17.265 1.00 84.94 385 PRO A C 1
ATOM 2877 O O . PRO A 1 385 ? -1.169 4.677 -17.696 1.00 84.94 385 PRO A O 1
ATOM 2880 N N . PRO A 1 386 ? -1.514 6.719 -16.791 1.00 79.56 386 PRO A N 1
ATOM 2881 C CA . PRO A 1 386 ? -2.968 6.606 -16.787 1.00 79.56 386 PRO A CA 1
ATOM 2882 C C . PRO A 1 386 ? -3.517 6.552 -18.218 1.00 79.56 386 PRO A C 1
ATOM 2884 O O . PRO A 1 386 ? -2.992 7.196 -19.128 1.00 79.56 386 PRO A O 1
ATOM 2887 N N . GLY A 1 387 ? -4.603 5.802 -18.418 1.00 75.56 387 GLY A N 1
ATOM 2888 C CA . GLY A 1 387 ? -5.265 5.665 -19.724 1.00 75.56 387 GLY A CA 1
ATOM 2889 C C . GLY A 1 387 ? -5.234 4.258 -20.317 1.00 75.56 387 GLY A C 1
ATOM 2890 O O . GLY A 1 387 ? -5.937 4.005 -21.293 1.00 75.56 387 GLY A O 1
ATOM 2891 N N . LEU A 1 388 ? -4.456 3.343 -19.733 1.00 80.50 388 LEU A N 1
ATOM 2892 C CA . LEU A 1 388 ? -4.290 1.990 -20.259 1.00 80.50 388 LEU A CA 1
ATOM 2893 C C . LEU A 1 388 ? -5.352 1.016 -19.716 1.00 80.50 388 LEU A C 1
ATOM 2895 O O . LEU A 1 388 ? -5.902 0.212 -20.471 1.00 80.50 388 LEU A O 1
ATOM 2899 N N . ALA A 1 389 ? -5.682 1.102 -18.426 1.00 81.94 389 ALA A N 1
ATOM 2900 C CA . ALA A 1 389 ? -6.743 0.305 -17.808 1.00 81.94 389 ALA A CA 1
ATOM 2901 C C . ALA A 1 389 ? -8.119 0.996 -17.905 1.00 81.94 389 ALA A C 1
ATOM 2903 O O . ALA A 1 389 ? -8.234 2.171 -18.272 1.00 81.94 389 ALA A O 1
ATOM 2904 N N . LYS A 1 390 ? -9.183 0.254 -17.574 1.00 77.19 390 LYS A N 1
ATOM 2905 C CA . LYS A 1 390 ? -10.576 0.725 -17.626 1.00 77.19 390 LYS A CA 1
ATOM 2906 C C . LYS A 1 390 ? -10.752 2.033 -16.837 1.00 77.19 390 LYS A C 1
ATOM 2908 O O . LYS A 1 390 ? -10.095 2.243 -15.821 1.00 77.19 390 LYS A O 1
ATOM 2913 N N . HIS A 1 391 ? -11.619 2.926 -17.323 1.00 72.88 391 HIS A N 1
ATOM 2914 C CA . HIS A 1 391 ? -11.862 4.254 -16.727 1.00 72.88 391 HIS A CA 1
ATOM 2915 C C . HIS A 1 391 ? -10.589 5.107 -16.591 1.00 72.88 391 HIS A C 1
ATOM 2917 O O . HIS A 1 391 ? -10.361 5.767 -15.576 1.00 72.88 391 HIS A O 1
ATOM 2923 N N . THR A 1 392 ? -9.736 5.085 -17.622 1.00 72.44 392 THR A N 1
ATOM 2924 C CA . THR A 1 392 ? -8.430 5.771 -17.647 1.00 72.44 392 THR A CA 1
ATOM 2925 C C . THR A 1 392 ? -7.514 5.372 -16.483 1.00 72.44 392 THR A C 1
ATOM 2927 O O . THR A 1 392 ? -6.768 6.183 -15.938 1.00 72.44 392 THR A O 1
ATOM 2930 N N . GLY A 1 393 ? -7.605 4.114 -16.053 1.00 79.94 393 GLY A N 1
ATOM 2931 C CA . GLY A 1 393 ? -6.783 3.533 -14.996 1.00 79.94 393 GLY A CA 1
ATOM 2932 C C . GLY A 1 393 ? -5.320 3.343 -15.391 1.00 79.94 393 GLY A C 1
ATOM 2933 O O . GLY A 1 393 ? -4.981 3.304 -16.579 1.00 79.94 393 GLY A O 1
ATOM 2934 N N . CYS A 1 394 ? -4.469 3.177 -14.383 1.00 88.69 394 CYS A N 1
ATOM 2935 C CA . CYS A 1 394 ? -3.124 2.629 -14.549 1.00 88.69 394 CYS A CA 1
ATOM 2936 C C . CYS A 1 394 ? -3.184 1.091 -14.600 1.00 88.69 394 CYS A C 1
ATOM 2938 O O . CYS A 1 394 ? -3.994 0.468 -13.914 1.00 88.69 394 CYS A O 1
ATOM 2940 N N . ALA A 1 395 ? -2.311 0.472 -15.392 1.00 93.25 395 ALA A N 1
ATOM 2941 C CA . ALA A 1 395 ? -2.042 -0.962 -15.349 1.00 93.25 395 ALA A CA 1
ATOM 2942 C C . ALA A 1 395 ? -0.716 -1.212 -14.616 1.00 93.25 395 ALA A C 1
ATOM 2944 O O . ALA A 1 395 ? 0.193 -0.384 -14.670 1.00 93.25 395 ALA A O 1
ATOM 2945 N N . LEU A 1 396 ? -0.594 -2.348 -13.940 1.00 96.75 396 LEU A N 1
ATOM 2946 C CA . LEU A 1 396 ? 0.617 -2.737 -13.226 1.00 96.75 396 LEU A CA 1
ATOM 2947 C C . LEU A 1 396 ? 1.454 -3.676 -14.098 1.00 96.75 396 LEU A C 1
ATOM 2949 O O . LEU A 1 396 ? 0.966 -4.722 -14.523 1.00 96.75 396 LEU A O 1
ATOM 2953 N N . ALA A 1 397 ? 2.718 -3.340 -14.334 1.00 97.44 397 ALA A N 1
ATOM 2954 C CA . ALA A 1 397 ? 3.687 -4.272 -14.895 1.00 97.44 397 ALA A CA 1
ATOM 2955 C C . ALA A 1 397 ? 4.385 -5.041 -13.768 1.00 97.44 397 ALA A C 1
ATOM 2957 O O . ALA A 1 397 ? 4.845 -4.442 -12.797 1.00 97.44 397 ALA A O 1
ATOM 2958 N N . VAL A 1 398 ? 4.475 -6.363 -13.913 1.00 97.19 398 VAL A N 1
ATOM 2959 C CA . VAL A 1 398 ? 5.111 -7.272 -12.955 1.00 97.19 398 VAL A CA 1
ATOM 2960 C C . VAL A 1 398 ? 6.093 -8.165 -13.704 1.00 97.19 398 VAL A C 1
ATOM 2962 O O . VAL A 1 398 ? 5.681 -9.003 -14.514 1.00 97.19 398 VAL A O 1
ATOM 2965 N N . LEU A 1 399 ? 7.385 -7.979 -13.431 1.00 95.25 399 LEU A N 1
ATOM 2966 C CA . LEU A 1 399 ? 8.459 -8.858 -13.883 1.00 95.25 399 LEU A CA 1
ATOM 2967 C C . LEU A 1 399 ? 8.689 -9.935 -12.826 1.00 95.25 399 LEU A C 1
ATOM 2969 O O . LEU A 1 399 ? 8.971 -9.611 -11.673 1.00 95.25 399 LEU A O 1
ATOM 2973 N N . ALA A 1 400 ? 8.590 -11.201 -13.217 1.00 93.50 400 ALA A N 1
ATOM 2974 C CA . ALA A 1 400 ? 8.870 -12.335 -12.345 1.00 93.50 400 ALA A CA 1
ATOM 2975 C C . ALA A 1 400 ? 10.308 -12.857 -12.526 1.00 93.50 400 ALA A C 1
ATOM 2977 O O . ALA A 1 400 ? 10.959 -12.620 -13.546 1.00 93.50 400 ALA A O 1
ATOM 2978 N N . THR A 1 401 ? 10.815 -13.609 -11.547 1.00 90.62 401 THR A N 1
ATOM 2979 C CA . THR A 1 401 ? 12.169 -14.198 -11.550 1.00 90.62 401 THR A CA 1
ATOM 2980 C C . THR A 1 401 ? 12.383 -15.237 -12.654 1.00 90.62 401 THR A C 1
ATOM 2982 O O . THR A 1 401 ? 13.522 -15.541 -12.994 1.00 90.62 401 THR A O 1
ATOM 2985 N N . ASN A 1 402 ? 11.307 -15.748 -13.259 1.00 89.06 402 ASN A N 1
ATOM 2986 C CA . ASN A 1 402 ? 11.346 -16.560 -14.480 1.00 89.06 402 ASN A CA 1
ATOM 2987 C C . ASN A 1 402 ? 11.551 -15.723 -15.768 1.00 89.06 402 ASN A C 1
ATOM 2989 O O . ASN A 1 402 ? 11.440 -16.257 -16.869 1.00 89.06 402 ASN A O 1
ATOM 2993 N N . LEU A 1 403 ? 11.838 -14.419 -15.640 1.00 90.75 403 LEU A N 1
ATOM 2994 C CA . LEU A 1 403 ? 12.066 -13.460 -16.732 1.00 90.75 403 LEU A CA 1
ATOM 2995 C C . LEU A 1 403 ? 10.837 -13.214 -17.619 1.00 90.75 403 LEU A C 1
ATOM 2997 O O . LEU A 1 403 ? 10.964 -12.760 -18.764 1.00 90.75 403 LEU A O 1
ATOM 3001 N N . SER A 1 404 ? 9.643 -13.494 -17.088 1.00 92.44 404 SER A N 1
ATOM 3002 C CA . SER A 1 404 ? 8.374 -13.149 -17.721 1.00 92.44 404 SER A CA 1
ATOM 3003 C C . SER A 1 404 ? 7.853 -11.800 -17.227 1.00 92.44 404 SER A C 1
ATOM 3005 O O . SER A 1 404 ? 7.755 -11.554 -16.023 1.00 92.44 404 SER A O 1
ATOM 3007 N N . LEU A 1 405 ? 7.530 -10.907 -18.165 1.00 95.94 405 LEU A N 1
ATOM 3008 C CA . LEU A 1 405 ? 6.930 -9.606 -17.881 1.00 95.94 405 LEU A CA 1
ATOM 3009 C C . LEU A 1 405 ? 5.441 -9.662 -18.194 1.00 95.94 405 LEU A C 1
ATOM 3011 O O . LEU A 1 405 ? 5.033 -9.847 -19.344 1.00 95.94 405 LEU A O 1
ATOM 3015 N N . SER A 1 406 ? 4.633 -9.477 -17.159 1.00 96.38 406 SER A N 1
ATOM 3016 C CA . SER A 1 406 ? 3.180 -9.535 -17.239 1.00 96.38 406 SER A CA 1
ATOM 3017 C C . SER A 1 406 ? 2.538 -8.185 -16.938 1.00 96.38 406 SER A C 1
ATOM 3019 O O . SER A 1 406 ? 3.039 -7.426 -16.112 1.00 96.38 406 SER A O 1
ATOM 3021 N N . ILE A 1 407 ? 1.426 -7.884 -17.608 1.00 96.56 407 ILE A N 1
ATOM 3022 C CA . ILE A 1 407 ? 0.618 -6.684 -17.367 1.00 96.56 407 ILE A CA 1
ATOM 3023 C C . ILE A 1 407 ? -0.664 -7.096 -16.654 1.00 96.56 407 ILE A C 1
ATOM 3025 O O . ILE A 1 407 ? -1.345 -8.030 -17.085 1.00 96.56 407 ILE A O 1
ATOM 3029 N N . TRP A 1 408 ? -0.996 -6.380 -15.588 1.00 96.12 408 TRP A N 1
ATOM 3030 C CA . TRP A 1 408 ? -2.162 -6.594 -14.745 1.00 96.12 408 TRP A CA 1
ATOM 3031 C C . TRP A 1 408 ? -3.052 -5.356 -14.751 1.00 96.12 408 TRP A C 1
ATOM 3033 O O . TRP A 1 408 ? -2.566 -4.229 -14.663 1.00 96.12 408 TRP A O 1
ATOM 3043 N N . ALA A 1 409 ? -4.363 -5.555 -14.836 1.00 92.69 409 ALA A N 1
ATOM 3044 C CA . ALA A 1 409 ? -5.339 -4.472 -14.782 1.00 92.69 409 ALA A CA 1
ATOM 3045 C C . ALA A 1 409 ? -6.582 -4.905 -13.997 1.00 92.69 409 ALA A C 1
ATOM 3047 O O . ALA A 1 409 ? -6.928 -6.088 -13.980 1.00 92.69 409 ALA A O 1
ATOM 3048 N N . SER A 1 410 ? -7.248 -3.939 -13.360 1.00 89.38 410 SER A N 1
ATOM 3049 C CA . SER A 1 410 ? -8.568 -4.144 -12.759 1.00 89.38 410 SER A CA 1
ATOM 3050 C C . SER A 1 410 ? -9.660 -4.044 -13.826 1.00 89.38 410 SER A C 1
ATOM 3052 O O . SER A 1 410 ? -9.736 -3.055 -14.560 1.00 89.38 410 SER A O 1
ATOM 3054 N N . ASP A 1 411 ? -10.540 -5.044 -13.878 1.00 79.31 411 ASP A N 1
ATOM 3055 C CA . ASP A 1 411 ? -11.734 -5.044 -14.736 1.00 79.31 411 ASP A CA 1
ATOM 3056 C C . ASP A 1 411 ? -12.907 -4.230 -14.142 1.00 79.31 411 ASP A C 1
ATOM 3058 O O . ASP A 1 411 ? -13.854 -3.882 -14.858 1.00 79.31 411 ASP A O 1
ATOM 3062 N N . SER A 1 412 ? -12.877 -3.969 -12.829 1.00 75.00 412 SER A N 1
ATOM 3063 C CA . SER A 1 412 ? -13.958 -3.323 -12.060 1.00 75.00 412 SER A CA 1
ATOM 3064 C C . SER A 1 412 ? -13.395 -2.562 -10.845 1.00 75.00 412 SER A C 1
ATOM 3066 O O . SER A 1 412 ? -12.544 -1.689 -11.019 1.00 75.00 412 SER A O 1
ATOM 3068 N N . ASP A 1 413 ? -13.844 -2.860 -9.622 1.00 79.38 413 ASP A N 1
ATOM 3069 C CA . ASP A 1 413 ? -13.399 -2.179 -8.401 1.00 79.38 413 ASP A CA 1
ATOM 3070 C C . ASP A 1 413 ? -11.972 -2.617 -8.004 1.00 79.38 413 ASP A C 1
ATOM 3072 O O . ASP A 1 413 ? -11.763 -3.795 -7.685 1.00 79.38 413 ASP A O 1
ATOM 3076 N N . PRO A 1 414 ? -10.980 -1.704 -7.983 1.00 82.69 414 PRO A N 1
ATOM 3077 C CA . PRO A 1 414 ? -9.603 -2.033 -7.616 1.00 82.69 414 PRO A CA 1
ATOM 3078 C C . PRO A 1 414 ? -9.442 -2.498 -6.160 1.00 82.69 414 PRO A C 1
ATOM 3080 O O . PRO A 1 414 ? -8.407 -3.077 -5.840 1.00 82.69 414 PRO A O 1
ATOM 3083 N N . LYS A 1 415 ? -10.439 -2.285 -5.287 1.00 84.19 415 LYS A N 1
ATOM 3084 C CA . LYS A 1 415 ? -10.436 -2.738 -3.884 1.00 84.19 415 LYS A CA 1
ATOM 3085 C C . LYS A 1 415 ? -10.688 -4.238 -3.726 1.00 84.19 415 LYS A C 1
ATOM 3087 O O . LYS A 1 415 ? -10.533 -4.773 -2.633 1.00 84.19 415 LYS A O 1
ATOM 3092 N N . ILE A 1 416 ? -11.109 -4.925 -4.786 1.00 83.44 416 ILE A N 1
ATOM 3093 C CA . ILE A 1 416 ? -11.456 -6.346 -4.735 1.00 83.44 416 ILE A CA 1
ATOM 3094 C C . ILE A 1 416 ? -10.364 -7.153 -5.435 1.00 83.44 416 ILE A C 1
ATOM 3096 O O . ILE A 1 416 ? -10.172 -7.008 -6.633 1.00 83.44 416 ILE A O 1
ATOM 3100 N N . ALA A 1 417 ? -9.708 -8.086 -4.742 1.00 84.50 417 ALA A N 1
ATOM 3101 C CA . ALA A 1 417 ? -8.612 -8.879 -5.323 1.00 84.50 417 ALA A CA 1
ATOM 3102 C C . ALA A 1 417 ? -8.981 -9.577 -6.647 1.00 84.50 417 ALA A C 1
ATOM 3104 O O . ALA A 1 417 ? -8.207 -9.555 -7.599 1.00 84.50 417 ALA A O 1
ATOM 3105 N N . ARG A 1 418 ? -10.199 -10.129 -6.753 1.00 86.12 418 ARG A N 1
ATOM 3106 C CA . ARG A 1 418 ? -10.677 -10.835 -7.960 1.00 86.12 418 ARG A CA 1
ATOM 3107 C C . ARG A 1 418 ? -10.864 -9.941 -9.195 1.00 86.12 418 ARG A C 1
ATOM 3109 O O . ARG A 1 418 ? -11.076 -10.470 -10.286 1.00 86.12 418 ARG A O 1
ATOM 3116 N N . SER A 1 419 ? -10.891 -8.615 -9.031 1.00 86.88 419 SER A N 1
ATOM 3117 C CA . SER A 1 419 ? -11.034 -7.684 -10.157 1.00 86.88 419 SER A CA 1
ATOM 3118 C C . SER A 1 419 ? -9.739 -7.558 -10.954 1.00 86.88 419 SER A C 1
ATOM 3120 O O . SER A 1 419 ? -9.795 -7.275 -12.150 1.00 86.88 419 SER A O 1
ATOM 3122 N N . TRP A 1 420 ? -8.597 -7.811 -10.312 1.00 92.19 420 TRP A N 1
ATOM 3123 C CA . TRP A 1 420 ? -7.280 -7.749 -10.920 1.00 92.19 420 TRP A CA 1
ATOM 3124 C C . TRP A 1 420 ? -6.969 -9.031 -11.676 1.00 92.19 420 TRP A C 1
ATOM 3126 O O . TRP A 1 420 ? -7.002 -10.130 -11.120 1.00 92.19 420 TRP A O 1
ATOM 3136 N N . LYS A 1 421 ? -6.635 -8.888 -12.957 1.00 92.62 421 LYS A N 1
ATOM 3137 C CA . LYS A 1 421 ? -6.291 -10.015 -13.825 1.00 92.62 421 LYS A CA 1
ATOM 3138 C C . LYS A 1 421 ? -5.036 -9.723 -14.620 1.00 92.62 421 LYS A C 1
ATOM 3140 O O . LYS A 1 421 ? -4.794 -8.583 -15.021 1.00 92.62 421 LYS A O 1
ATOM 3145 N N . ARG A 1 422 ? -4.274 -10.780 -14.900 1.00 94.38 422 ARG A N 1
ATOM 3146 C CA . ARG A 1 422 ? -3.201 -10.733 -15.888 1.00 94.38 422 ARG A CA 1
ATOM 3147 C C . ARG A 1 422 ? -3.825 -10.628 -17.278 1.00 94.38 422 ARG A C 1
ATOM 3149 O O . ARG A 1 422 ? -4.556 -11.519 -17.701 1.00 94.38 422 ARG A O 1
ATOM 3156 N N . VAL A 1 423 ? -3.562 -9.524 -17.970 1.00 93.69 423 VAL A N 1
ATOM 3157 C CA . VAL A 1 423 ? -4.137 -9.233 -19.293 1.00 93.69 423 VAL A CA 1
ATOM 3158 C C . VAL A 1 423 ? -3.171 -9.537 -20.435 1.00 93.69 423 VAL A C 1
ATOM 3160 O O . VAL A 1 423 ? -3.618 -9.870 -21.531 1.00 93.69 423 VAL A O 1
ATOM 3163 N N . LEU A 1 424 ? -1.858 -9.445 -20.192 1.00 94.50 424 LEU A N 1
ATOM 3164 C CA . LEU A 1 424 ? -0.812 -9.712 -21.183 1.00 94.50 424 LEU A CA 1
ATOM 3165 C C . LEU A 1 424 ? 0.430 -10.338 -20.541 1.00 94.50 424 LEU A C 1
ATOM 3167 O O . LEU A 1 424 ? 0.776 -10.020 -19.404 1.00 94.50 424 LEU A O 1
ATOM 3171 N N . VAL A 1 425 ? 1.140 -11.153 -21.324 1.00 95.56 425 VAL A N 1
ATOM 3172 C CA . VAL A 1 425 ? 2.525 -11.584 -21.081 1.00 95.56 425 VAL A CA 1
ATOM 3173 C C . VAL A 1 425 ? 3.351 -11.136 -22.284 1.00 95.56 425 VAL A C 1
ATOM 3175 O O . VAL A 1 425 ? 3.153 -11.624 -23.399 1.00 95.56 425 VAL A O 1
ATOM 3178 N N . LEU A 1 426 ? 4.240 -10.161 -22.083 1.00 95.38 426 LEU A N 1
ATOM 3179 C CA . LEU A 1 426 ? 4.923 -9.460 -23.178 1.00 95.38 426 LEU A CA 1
ATOM 3180 C C . LEU A 1 426 ? 5.959 -10.332 -23.898 1.00 95.38 426 LEU A C 1
ATOM 3182 O O . LEU A 1 426 ? 6.265 -10.091 -25.066 1.00 95.38 426 LEU A O 1
ATOM 3186 N N . ASN A 1 427 ? 6.445 -11.389 -23.248 1.00 93.94 427 ASN A N 1
ATOM 3187 C CA . ASN A 1 427 ? 7.397 -12.337 -23.828 1.00 93.94 427 ASN A CA 1
ATOM 3188 C C . ASN A 1 427 ? 6.869 -12.993 -25.115 1.00 93.94 427 ASN A C 1
ATOM 3190 O O . ASN A 1 427 ? 7.651 -13.231 -26.034 1.00 93.94 427 ASN A O 1
ATOM 3194 N N . HIS A 1 428 ? 5.556 -13.237 -25.217 1.00 92.50 428 HIS A N 1
ATOM 3195 C CA . HIS A 1 428 ? 4.951 -13.806 -26.426 1.00 92.50 428 HIS A CA 1
ATOM 3196 C C . HIS A 1 428 ? 5.061 -12.874 -27.633 1.00 92.50 428 HIS A C 1
ATOM 3198 O O . HIS A 1 428 ? 5.208 -13.341 -28.761 1.00 92.50 428 HIS A O 1
ATOM 3204 N N . GLU A 1 429 ? 4.981 -11.560 -27.415 1.00 92.38 429 GLU A N 1
ATOM 3205 C CA . GLU A 1 429 ? 5.112 -10.598 -28.507 1.00 92.38 429 GLU A CA 1
ATOM 3206 C C . GLU A 1 429 ? 6.563 -10.490 -28.973 1.00 92.38 429 GLU A C 1
ATOM 3208 O O . GLU A 1 429 ? 6.815 -10.488 -30.175 1.00 92.38 429 GLU A O 1
ATOM 3213 N N . LEU A 1 430 ? 7.528 -10.503 -28.046 1.00 90.81 430 LEU A N 1
ATOM 3214 C CA . LEU A 1 430 ? 8.950 -10.567 -28.401 1.00 90.81 430 LEU A CA 1
ATOM 3215 C C . LEU A 1 430 ? 9.269 -11.814 -29.226 1.00 90.81 430 LEU A C 1
ATOM 3217 O O . LEU A 1 430 ? 9.985 -11.740 -30.221 1.00 90.81 430 LEU A O 1
ATOM 3221 N N . GLU A 1 431 ? 8.704 -12.955 -28.843 1.00 87.88 431 GLU A N 1
ATOM 3222 C CA . GLU A 1 431 ? 8.874 -14.208 -29.567 1.00 87.88 431 GLU A CA 1
ATOM 3223 C C . GLU A 1 431 ? 8.333 -14.136 -31.003 1.00 87.88 431 GLU A C 1
ATOM 3225 O O . GLU A 1 431 ? 9.048 -14.497 -31.942 1.00 87.88 431 GLU A O 1
ATOM 3230 N N . ARG A 1 432 ? 7.112 -13.614 -31.192 1.00 88.25 432 ARG A N 1
ATOM 3231 C CA . ARG A 1 432 ? 6.518 -13.399 -32.525 1.00 88.25 432 ARG A CA 1
ATOM 3232 C C . ARG A 1 432 ? 7.329 -12.408 -33.356 1.00 88.25 432 ARG A C 1
ATOM 3234 O O . ARG A 1 432 ? 7.582 -12.644 -34.535 1.00 88.25 432 ARG A O 1
ATOM 3241 N N . TYR A 1 433 ? 7.762 -11.312 -32.743 1.00 86.81 433 TYR A N 1
ATOM 3242 C CA . TYR A 1 433 ? 8.562 -10.288 -33.404 1.00 86.81 433 TYR A CA 1
ATOM 3243 C C . TYR A 1 433 ? 9.910 -10.837 -33.888 1.00 86.81 433 TYR A C 1
ATOM 3245 O O . TYR A 1 433 ? 10.288 -10.629 -35.042 1.00 86.81 433 TYR A O 1
ATOM 3253 N N . CYS A 1 434 ? 10.610 -11.608 -33.048 1.00 81.69 434 CYS A N 1
ATOM 3254 C CA . CYS A 1 434 ? 11.872 -12.242 -33.424 1.00 81.69 434 CYS A CA 1
ATOM 3255 C C . CYS A 1 434 ? 11.719 -13.221 -34.597 1.00 81.69 434 CYS A C 1
ATOM 3257 O O . CYS A 1 434 ? 12.586 -13.243 -35.471 1.00 81.69 434 CYS A O 1
ATOM 3259 N N . GLN A 1 435 ? 10.631 -13.998 -34.643 1.00 80.88 435 GLN A N 1
ATOM 3260 C CA . GLN A 1 435 ? 10.340 -14.898 -35.767 1.00 80.88 435 GLN A CA 1
ATOM 3261 C C . GLN A 1 435 ? 10.167 -14.130 -37.084 1.00 80.88 435 GLN A C 1
ATOM 3263 O O . GLN A 1 435 ? 10.717 -14.533 -38.108 1.00 80.88 435 GLN A O 1
ATOM 3268 N N . ASN A 1 436 ? 9.450 -13.004 -37.045 1.00 80.38 436 ASN A N 1
ATOM 3269 C CA . ASN A 1 436 ? 9.147 -12.210 -38.235 1.00 80.38 436 ASN A CA 1
ATOM 3270 C C . ASN A 1 436 ? 10.380 -11.517 -38.834 1.00 80.38 436 ASN A C 1
ATOM 3272 O O . ASN A 1 436 ? 10.470 -11.394 -40.052 1.00 80.38 436 ASN A O 1
ATOM 3276 N N . ILE A 1 437 ? 11.315 -11.049 -38.001 1.00 73.56 437 ILE A N 1
ATOM 3277 C CA . ILE A 1 437 ? 12.479 -10.281 -38.472 1.00 73.56 437 ILE A CA 1
ATOM 3278 C C . ILE A 1 437 ? 13.599 -11.167 -38.998 1.00 73.56 437 ILE A C 1
ATOM 3280 O O . ILE A 1 437 ? 14.202 -10.846 -40.020 1.00 73.56 437 ILE A O 1
ATOM 3284 N N . TYR A 1 438 ? 13.925 -12.241 -38.280 1.00 69.00 438 TYR A N 1
ATOM 3285 C CA . TYR A 1 438 ? 15.150 -12.988 -38.557 1.00 69.00 438 TYR A CA 1
ATOM 3286 C C . TYR A 1 438 ? 14.930 -14.204 -39.464 1.00 69.00 438 TYR A C 1
ATOM 3288 O O . TYR A 1 438 ? 15.884 -14.626 -40.118 1.00 69.00 438 TYR A O 1
ATOM 3296 N N . GLY A 1 439 ? 13.698 -14.725 -39.565 1.00 57.34 439 GLY A N 1
ATOM 3297 C CA . GLY A 1 439 ? 13.388 -15.941 -40.327 1.00 57.34 439 GLY A CA 1
ATOM 3298 C C . GLY A 1 439 ? 14.231 -17.162 -39.909 1.00 57.34 439 GLY A C 1
ATOM 3299 O O . GLY A 1 439 ? 15.116 -17.079 -39.060 1.00 57.34 439 GLY A O 1
ATOM 3300 N N . GLU A 1 440 ? 13.986 -18.326 -40.515 1.00 52.72 440 GLU A N 1
ATOM 3301 C CA . GLU A 1 440 ? 14.829 -19.519 -40.287 1.00 52.72 440 GLU A CA 1
ATOM 3302 C C . GLU A 1 440 ? 16.217 -19.411 -40.967 1.00 52.72 440 GLU A C 1
ATOM 3304 O O . GLU A 1 440 ? 17.141 -20.141 -40.613 1.00 52.72 440 GLU A O 1
ATOM 3309 N N . GLU A 1 441 ? 16.400 -18.487 -41.921 1.00 45.75 441 GLU A N 1
ATOM 3310 C CA . GLU A 1 441 ? 17.574 -18.439 -42.814 1.00 45.75 441 GLU A CA 1
ATOM 3311 C C . GLU A 1 441 ? 18.740 -17.538 -42.349 1.00 45.75 441 GLU A C 1
ATOM 3313 O O . GLU A 1 441 ? 19.800 -17.539 -42.981 1.00 45.75 441 GLU A O 1
ATOM 3318 N N . ALA A 1 442 ? 18.632 -16.806 -41.232 1.00 49.38 442 ALA A N 1
ATOM 3319 C CA . ALA A 1 442 ? 19.718 -15.956 -40.715 1.00 49.38 442 ALA A CA 1
ATOM 3320 C C . ALA A 1 442 ? 20.820 -16.756 -39.977 1.00 49.38 442 ALA A C 1
ATOM 3322 O O . ALA A 1 442 ? 21.193 -16.466 -38.837 1.00 49.38 442 ALA A O 1
ATOM 3323 N N . ILE A 1 443 ? 21.366 -17.793 -40.619 1.00 47.09 443 ILE A N 1
ATOM 3324 C CA . ILE A 1 443 ? 22.387 -18.676 -40.041 1.00 47.09 443 ILE A CA 1
ATOM 3325 C C . ILE A 1 443 ? 23.787 -18.205 -40.449 1.00 47.09 443 ILE A C 1
ATOM 3327 O O . ILE A 1 443 ? 24.399 -18.731 -41.376 1.00 47.09 443 ILE A O 1
ATOM 3331 N N . ARG A 1 444 ? 24.342 -17.250 -39.694 1.00 46.25 444 ARG A N 1
ATOM 3332 C CA . ARG A 1 444 ? 25.788 -17.214 -39.401 1.00 46.25 444 ARG A CA 1
ATOM 3333 C C . ARG A 1 444 ? 26.007 -16.825 -37.936 1.00 46.25 444 ARG A C 1
ATOM 3335 O O . ARG A 1 444 ? 25.614 -15.751 -37.499 1.00 46.25 444 ARG A O 1
ATOM 3342 N N . GLY A 1 445 ? 26.579 -17.744 -37.162 1.00 54.41 445 GLY A N 1
ATOM 3343 C CA . GLY A 1 445 ? 27.034 -17.568 -35.776 1.00 54.41 445 GLY A CA 1
ATOM 3344 C C . GLY A 1 445 ? 26.975 -18.891 -34.999 1.00 54.41 445 GLY A C 1
ATOM 3345 O O . GLY A 1 445 ? 26.296 -19.817 -35.432 1.00 54.41 445 GLY A O 1
ATOM 3346 N N . GLU A 1 446 ? 27.677 -18.983 -33.870 1.00 55.28 446 GLU A N 1
ATOM 3347 C CA . GLU A 1 446 ? 27.948 -20.254 -33.169 1.00 55.28 446 GLU A CA 1
ATOM 3348 C C . GLU A 1 446 ? 26.771 -20.838 -32.358 1.00 55.28 446 GLU A C 1
ATOM 3350 O O . GLU A 1 446 ? 26.761 -22.037 -32.088 1.00 55.28 446 GLU A O 1
ATOM 3355 N N . LEU A 1 447 ? 25.777 -20.022 -31.976 1.00 65.62 447 LEU A N 1
ATOM 3356 C CA . LEU A 1 447 ? 24.567 -20.458 -31.253 1.00 65.62 447 LEU A CA 1
ATOM 3357 C C . LEU A 1 447 ? 23.437 -20.833 -32.221 1.00 65.62 447 LEU A C 1
ATOM 3359 O O . LEU A 1 447 ? 23.219 -20.107 -33.197 1.00 65.62 447 LEU A O 1
ATOM 3363 N N . ASP A 1 448 ? 22.691 -21.898 -31.919 1.00 74.25 448 ASP A N 1
ATOM 3364 C CA . ASP A 1 448 ? 21.503 -22.317 -32.668 1.00 74.25 448 ASP A CA 1
ATOM 3365 C C . ASP A 1 448 ? 20.366 -21.287 -32.561 1.00 74.25 448 ASP A C 1
ATOM 3367 O O . ASP A 1 448 ? 20.297 -20.477 -31.630 1.00 74.25 448 ASP A O 1
ATOM 3371 N N . TRP A 1 449 ? 19.483 -21.292 -33.561 1.00 75.12 449 TRP A N 1
ATOM 3372 C CA . TRP A 1 449 ? 18.380 -20.334 -33.674 1.00 75.12 449 TRP A CA 1
ATOM 3373 C C . TRP A 1 449 ? 17.477 -20.348 -32.432 1.00 75.12 449 TRP A C 1
ATOM 3375 O O . TRP A 1 449 ? 17.153 -19.285 -31.899 1.00 75.12 449 TRP A O 1
ATOM 3385 N N . GLU A 1 450 ? 17.126 -21.537 -31.939 1.00 78.31 450 GLU A N 1
ATOM 3386 C CA . GLU A 1 450 ? 16.177 -21.694 -30.838 1.00 78.31 450 GLU A CA 1
ATOM 3387 C C . GLU A 1 450 ? 16.742 -21.119 -29.532 1.00 78.31 450 GLU A C 1
ATOM 3389 O O . GLU A 1 450 ? 16.039 -20.408 -28.811 1.00 78.31 450 GLU A O 1
ATOM 3394 N N . THR A 1 451 ? 18.042 -21.298 -29.271 1.00 79.38 451 THR A N 1
ATOM 3395 C CA . THR A 1 451 ? 18.710 -20.634 -28.141 1.00 79.38 451 THR A CA 1
ATOM 3396 C C . THR A 1 451 ? 18.675 -19.113 -28.272 1.00 79.38 451 THR A C 1
ATOM 3398 O O . THR A 1 451 ? 18.331 -18.427 -27.311 1.00 79.38 451 THR A O 1
ATOM 3401 N N . ARG A 1 452 ? 18.974 -18.545 -29.450 1.00 78.56 452 ARG A N 1
ATOM 3402 C CA . ARG A 1 452 ? 18.929 -17.079 -29.644 1.00 78.56 452 ARG A CA 1
ATOM 3403 C C . ARG A 1 452 ? 17.524 -16.525 -29.448 1.00 78.56 452 ARG A C 1
ATOM 3405 O O . ARG A 1 452 ? 17.359 -15.514 -28.773 1.00 78.56 452 ARG A O 1
ATOM 3412 N N . ARG A 1 453 ? 16.515 -17.197 -30.001 1.00 82.25 453 ARG A N 1
ATOM 3413 C CA . ARG A 1 453 ? 15.099 -16.861 -29.814 1.00 82.25 453 ARG A CA 1
ATOM 3414 C C . ARG A 1 453 ? 14.724 -16.861 -28.331 1.00 82.25 453 ARG A C 1
ATOM 3416 O O . ARG A 1 453 ? 14.114 -15.903 -27.857 1.00 82.25 453 ARG A O 1
ATOM 3423 N N . ARG A 1 454 ? 15.133 -17.893 -27.583 1.00 83.75 454 ARG A N 1
ATOM 3424 C CA . ARG A 1 454 ? 14.886 -17.995 -26.136 1.00 83.75 454 ARG A CA 1
ATOM 3425 C C . ARG A 1 454 ? 15.592 -16.902 -25.332 1.00 83.75 454 ARG A C 1
ATOM 3427 O O . ARG A 1 454 ? 14.987 -16.357 -24.418 1.00 83.75 454 ARG A O 1
ATOM 3434 N N . LEU A 1 455 ? 16.815 -16.515 -25.687 1.00 83.81 455 LEU A N 1
ATOM 3435 C CA . LEU A 1 455 ? 17.492 -15.378 -25.046 1.00 83.81 455 LEU A CA 1
ATOM 3436 C C . LEU A 1 455 ? 16.785 -14.048 -25.362 1.00 83.81 455 LEU A C 1
ATOM 3438 O O . LEU A 1 455 ? 16.598 -13.211 -24.483 1.00 83.81 455 LEU A O 1
ATOM 3442 N N . ARG A 1 456 ? 16.309 -13.858 -26.597 1.00 86.69 456 ARG A N 1
ATOM 3443 C CA . ARG A 1 456 ? 15.641 -12.611 -26.996 1.00 86.69 456 ARG A CA 1
ATOM 3444 C C . ARG A 1 456 ? 14.255 -12.411 -26.377 1.00 86.69 456 ARG A C 1
ATOM 3446 O O . ARG A 1 456 ? 13.837 -11.268 -26.197 1.00 86.69 456 ARG A O 1
ATOM 3453 N N . ARG A 1 457 ? 13.549 -13.491 -26.020 1.00 88.56 457 ARG A N 1
ATOM 3454 C CA . ARG A 1 457 ? 12.247 -13.399 -25.333 1.00 88.56 457 ARG A CA 1
ATOM 3455 C C . ARG A 1 457 ? 12.356 -13.151 -23.826 1.00 88.56 457 ARG A C 1
ATOM 3457 O O . ARG A 1 457 ? 11.348 -12.796 -23.228 1.00 88.56 457 ARG A O 1
ATOM 3464 N N . ARG A 1 458 ? 13.506 -13.402 -23.190 1.00 88.75 458 ARG A N 1
ATOM 3465 C CA . ARG A 1 458 ? 13.680 -13.320 -21.727 1.00 88.75 458 ARG A CA 1
ATOM 3466 C C . ARG A 1 458 ? 13.944 -11.890 -21.300 1.00 88.75 458 ARG A C 1
ATOM 3468 O O . ARG A 1 458 ? 14.986 -11.344 -21.643 1.00 88.75 458 ARG A O 1
ATOM 3475 N N . ILE A 1 459 ? 13.012 -11.299 -20.560 1.00 92.69 459 ILE A N 1
ATOM 3476 C CA . ILE A 1 459 ? 13.056 -9.878 -20.209 1.00 92.69 459 ILE A CA 1
ATOM 3477 C C . ILE A 1 459 ? 13.842 -9.687 -18.908 1.00 92.69 459 ILE A C 1
ATOM 3479 O O . ILE A 1 459 ? 13.602 -10.385 -17.927 1.00 92.69 459 ILE A O 1
ATOM 3483 N N . ARG A 1 460 ? 14.778 -8.733 -18.899 1.00 88.69 460 ARG A N 1
ATOM 3484 C CA . ARG A 1 460 ? 15.654 -8.422 -17.753 1.00 88.69 460 ARG A CA 1
ATOM 3485 C C . ARG A 1 460 ? 15.286 -7.141 -17.029 1.00 88.69 460 ARG A C 1
ATOM 3487 O O . ARG A 1 460 ? 15.415 -7.068 -15.813 1.00 88.69 460 ARG A O 1
ATOM 3494 N N . SER A 1 461 ? 14.858 -6.137 -17.777 1.00 92.00 461 SER A N 1
ATOM 3495 C CA . SER A 1 461 ? 14.496 -4.826 -17.258 1.00 92.00 461 SER A CA 1
ATOM 3496 C C . SER A 1 461 ? 13.420 -4.220 -18.138 1.00 92.00 461 SER A C 1
ATOM 3498 O O . SER A 1 461 ? 13.283 -4.591 -19.308 1.00 92.00 461 SER A O 1
ATOM 3500 N N . PHE A 1 462 ? 12.666 -3.276 -17.590 1.00 95.75 462 PHE A N 1
ATOM 3501 C CA . PHE A 1 462 ? 11.666 -2.539 -18.342 1.00 95.75 462 PHE A CA 1
ATOM 3502 C C . PHE A 1 462 ? 11.510 -1.113 -17.814 1.00 95.75 462 PHE A C 1
ATOM 3504 O O . PHE A 1 462 ? 11.835 -0.834 -16.664 1.00 95.75 462 PHE A O 1
ATOM 3511 N N . ALA A 1 463 ? 11.014 -0.219 -18.666 1.00 94.62 463 ALA A N 1
ATOM 3512 C CA . ALA A 1 463 ? 10.659 1.145 -18.295 1.00 94.62 463 ALA A CA 1
ATOM 3513 C C . ALA A 1 463 ? 9.449 1.613 -19.106 1.00 94.62 463 ALA A C 1
ATOM 3515 O O . ALA A 1 463 ? 9.437 1.511 -20.338 1.00 94.62 463 ALA A O 1
ATOM 3516 N N . TRP A 1 464 ? 8.437 2.141 -18.421 1.00 93.25 464 TRP A N 1
ATOM 3517 C CA . TRP A 1 464 ? 7.297 2.771 -19.075 1.00 93.25 464 TRP A CA 1
ATOM 3518 C C . TRP A 1 464 ? 7.681 4.121 -19.676 1.00 93.25 464 TRP A C 1
ATOM 3520 O O . TRP A 1 464 ? 8.429 4.894 -19.079 1.00 93.25 464 TRP A O 1
ATOM 3530 N N . SER A 1 465 ? 7.127 4.427 -20.847 1.00 89.31 465 SER A N 1
ATOM 3531 C CA . SER A 1 465 ? 7.215 5.765 -21.420 1.00 89.31 465 SER A CA 1
ATOM 3532 C C . SER A 1 465 ? 6.268 6.716 -20.682 1.00 89.31 465 SER A C 1
ATOM 3534 O O . SER A 1 465 ? 5.080 6.402 -20.575 1.00 89.31 465 SER A O 1
ATOM 3536 N N . PRO A 1 466 ? 6.735 7.879 -20.191 1.00 83.62 466 PRO A N 1
ATOM 3537 C CA . PRO A 1 466 ? 5.854 8.900 -19.631 1.00 83.62 466 PRO A CA 1
ATOM 3538 C C . PRO A 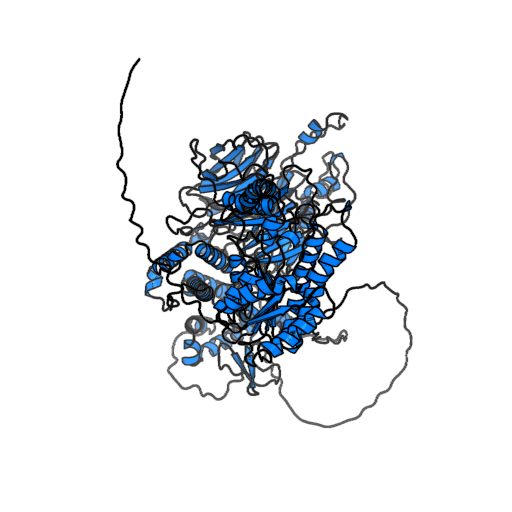1 466 ? 4.867 9.434 -20.675 1.00 83.62 466 PRO A C 1
ATOM 3540 O O . PRO A 1 466 ? 5.112 9.356 -21.879 1.00 83.62 466 PRO A O 1
ATOM 3543 N N . LYS A 1 467 ? 3.763 10.043 -20.234 1.00 74.69 467 LYS A N 1
ATOM 3544 C CA . LYS A 1 467 ? 2.830 10.698 -21.158 1.00 74.69 467 LYS A CA 1
ATOM 3545 C C . LYS A 1 467 ? 3.430 12.021 -21.681 1.00 74.69 467 LYS A C 1
ATOM 3547 O O . LYS A 1 467 ? 3.998 12.783 -20.895 1.00 74.69 467 LYS A O 1
ATOM 3552 N N . PRO A 1 468 ? 3.341 12.313 -22.989 1.00 69.56 468 PRO A N 1
ATOM 3553 C CA . PRO A 1 468 ? 3.785 13.584 -23.571 1.00 69.56 468 PRO A CA 1
ATOM 3554 C C . PRO A 1 468 ? 2.945 14.771 -23.070 1.00 69.56 468 PRO A C 1
ATOM 3556 O O . PRO A 1 468 ? 1.739 14.642 -22.860 1.00 69.56 468 PRO A O 1
ATOM 3559 N N . ARG A 1 469 ? 3.549 15.961 -22.949 1.00 60.66 469 ARG A N 1
ATOM 3560 C CA . ARG A 1 469 ? 2.829 17.170 -22.517 1.00 60.66 469 ARG A CA 1
ATOM 3561 C C . ARG A 1 469 ? 2.192 17.893 -23.699 1.00 60.66 469 ARG A C 1
ATOM 3563 O O . ARG A 1 469 ? 2.898 18.479 -24.509 1.00 60.66 469 ARG A O 1
ATOM 3570 N N . LEU A 1 470 ? 0.861 17.939 -23.748 1.00 53.09 470 LEU A N 1
ATOM 3571 C CA . LEU A 1 470 ? 0.116 18.587 -24.841 1.00 53.09 470 LEU A CA 1
ATOM 3572 C C . LEU A 1 470 ? 0.465 20.073 -25.038 1.00 53.09 470 LEU A C 1
ATOM 3574 O O . LEU A 1 470 ? 0.531 20.539 -26.170 1.00 53.09 470 LEU A O 1
ATOM 3578 N N . SER A 1 471 ? 0.759 20.801 -23.957 1.00 49.62 471 SER A N 1
ATOM 3579 C CA . SER A 1 471 ? 1.118 22.226 -23.996 1.00 49.62 471 SER A CA 1
ATOM 3580 C C . SER A 1 471 ? 2.481 22.532 -24.628 1.00 49.62 471 SER A C 1
ATOM 3582 O O . SER A 1 471 ? 2.762 23.692 -24.915 1.00 49.62 471 SER A O 1
ATOM 3584 N N . GLN A 1 472 ? 3.336 21.523 -24.831 1.00 48.81 472 GLN A N 1
ATOM 3585 C CA . GLN A 1 472 ? 4.634 21.686 -25.499 1.00 48.81 472 GLN A CA 1
ATOM 3586 C C . GLN A 1 472 ? 4.515 21.652 -27.030 1.00 48.81 472 GLN A C 1
ATOM 3588 O O . GLN A 1 472 ? 5.452 22.036 -27.723 1.00 48.81 472 GLN A O 1
ATOM 3593 N N . PHE A 1 473 ? 3.368 21.232 -27.568 1.00 51.03 473 PHE A N 1
ATOM 3594 C CA . PHE A 1 473 ? 3.122 21.179 -29.006 1.00 51.03 473 PHE A CA 1
ATOM 3595 C C . PHE A 1 473 ? 2.403 22.456 -29.470 1.00 51.03 473 PHE A C 1
ATOM 3597 O O . PHE A 1 473 ? 1.544 22.991 -28.772 1.00 51.03 473 PHE A O 1
ATOM 3604 N N . SER A 1 474 ? 2.769 22.983 -30.643 1.00 44.38 474 SER A N 1
ATOM 3605 C CA . SER A 1 474 ? 2.200 24.239 -31.157 1.00 44.38 474 SER A CA 1
ATOM 3606 C C . SER A 1 474 ? 0.695 24.128 -31.458 1.00 44.38 474 SER A C 1
ATOM 3608 O O . SER A 1 474 ? 0.222 23.074 -31.877 1.00 44.38 474 SER A O 1
ATOM 3610 N N . GLU A 1 475 ? -0.061 25.230 -31.338 1.00 40.44 475 GLU A N 1
ATOM 3611 C CA . GLU A 1 475 ? -1.499 25.269 -31.683 1.00 40.44 475 GLU A CA 1
ATOM 3612 C C . GLU A 1 475 ? -1.789 24.796 -33.118 1.00 40.44 475 GLU A C 1
ATOM 3614 O O . GLU A 1 475 ? -2.835 24.197 -33.360 1.00 40.44 475 GLU A O 1
ATOM 3619 N N . ARG A 1 476 ? -0.856 25.001 -34.062 1.00 35.41 476 ARG A N 1
ATOM 3620 C CA . ARG A 1 476 ? -0.972 24.475 -35.433 1.00 35.41 476 ARG A CA 1
ATOM 3621 C C . ARG A 1 476 ? -0.873 22.950 -35.481 1.00 35.41 476 ARG A C 1
ATOM 3623 O O . ARG A 1 476 ? -1.675 22.326 -36.164 1.00 35.41 476 ARG A O 1
ATOM 3630 N N . SER A 1 477 ? 0.035 22.340 -34.717 1.00 41.31 477 SER A N 1
ATOM 3631 C CA . SER A 1 477 ? 0.129 20.875 -34.626 1.00 41.31 477 SER A CA 1
ATOM 3632 C C . SER A 1 477 ? -1.072 20.249 -33.913 1.00 41.31 477 SER A C 1
ATOM 3634 O O . SER A 1 477 ? -1.388 19.102 -34.187 1.00 41.31 477 SER A O 1
ATOM 3636 N N . ILE A 1 478 ? -1.756 20.991 -33.037 1.00 40.41 478 ILE A N 1
ATOM 3637 C CA . ILE A 1 478 ? -2.970 20.543 -32.331 1.00 40.41 478 ILE A CA 1
ATOM 3638 C C . ILE A 1 478 ? -4.229 20.689 -33.206 1.00 40.41 478 ILE A C 1
ATOM 3640 O O . ILE A 1 478 ? -5.158 19.900 -33.065 1.00 40.41 478 ILE A O 1
ATOM 3644 N N . GLN A 1 479 ? -4.280 21.685 -34.099 1.00 36.78 479 GLN A N 1
ATOM 3645 C CA . GLN A 1 479 ? -5.412 21.903 -35.014 1.00 36.78 479 GLN A CA 1
ATOM 3646 C C . GLN A 1 479 ? -5.394 20.973 -36.236 1.00 36.78 479 GLN A C 1
ATOM 3648 O O . GLN A 1 479 ? -6.465 20.574 -36.688 1.00 36.78 479 GLN A O 1
ATOM 3653 N N . ASP A 1 480 ? -4.210 20.609 -36.740 1.00 33.19 480 ASP A N 1
ATOM 3654 C CA . ASP A 1 480 ? -4.059 19.673 -37.866 1.00 33.19 480 ASP A CA 1
ATOM 3655 C C . ASP A 1 480 ? -3.955 18.198 -37.419 1.00 33.19 480 ASP A C 1
ATOM 3657 O O . ASP A 1 480 ? -4.172 17.286 -38.219 1.00 33.19 480 ASP A O 1
ATOM 3661 N N . ALA A 1 481 ? -3.647 17.932 -36.143 1.00 35.94 481 ALA A N 1
ATOM 3662 C CA . ALA A 1 481 ? -3.738 16.593 -35.571 1.00 35.94 481 ALA A CA 1
ATOM 3663 C C . ALA A 1 481 ? -5.157 16.354 -35.054 1.00 35.94 481 ALA A C 1
ATOM 3665 O O . ALA A 1 481 ? -5.519 16.810 -33.972 1.00 35.94 481 ALA A O 1
ATOM 3666 N N . GLU A 1 482 ? -5.954 15.574 -35.788 1.00 33.75 482 GLU A N 1
ATOM 3667 C CA . GLU A 1 482 ? -7.282 15.143 -35.324 1.00 33.75 482 GLU A CA 1
ATOM 3668 C C . GLU A 1 482 ? -7.243 14.447 -33.945 1.00 33.75 482 GLU A C 1
ATOM 3670 O O . GLU A 1 482 ? -8.273 14.369 -33.282 1.00 33.75 482 GLU A O 1
ATOM 3675 N N . PHE A 1 483 ? -6.078 13.993 -33.463 1.00 39.75 483 PHE A N 1
ATOM 3676 C CA . PHE A 1 483 ? -5.865 13.455 -32.118 1.00 39.75 483 PHE A CA 1
ATOM 3677 C C . PHE A 1 483 ? -4.393 13.646 -31.722 1.00 39.75 483 PHE A C 1
ATOM 3679 O O . PHE A 1 483 ? -3.531 13.361 -32.553 1.00 39.75 483 PHE A O 1
ATOM 3686 N N . PRO A 1 484 ? -4.038 14.034 -30.481 1.00 41.59 484 PRO A N 1
ATOM 3687 C CA . PRO A 1 484 ? -2.672 13.843 -30.014 1.00 41.59 484 PRO A CA 1
ATOM 3688 C C . PRO A 1 484 ? -2.409 12.334 -29.929 1.00 41.59 484 PRO A C 1
ATOM 3690 O O . PRO A 1 484 ? -2.850 11.660 -28.997 1.00 41.59 484 PRO A O 1
ATOM 3693 N N . VAL A 1 485 ? -1.757 11.791 -30.954 1.00 47.84 485 VAL A N 1
ATOM 3694 C CA . VAL A 1 485 ? -1.306 10.401 -31.022 1.00 47.84 485 VAL A CA 1
ATOM 3695 C C . VAL A 1 485 ? -0.163 10.250 -30.029 1.00 47.84 485 VAL A C 1
ATOM 3697 O O . VAL A 1 485 ? 0.853 10.915 -30.181 1.00 47.84 485 VAL A O 1
ATOM 3700 N N . ASN A 1 486 ? -0.306 9.395 -29.018 1.00 51.97 486 ASN A N 1
ATOM 3701 C CA . ASN A 1 486 ? 0.836 8.713 -28.405 1.00 51.97 486 ASN A CA 1
ATOM 3702 C C . ASN A 1 486 ? 0.327 7.486 -27.637 1.00 51.97 486 ASN A C 1
ATOM 3704 O O . ASN A 1 486 ? -0.369 7.604 -26.629 1.00 51.97 486 ASN A O 1
ATOM 3708 N N . GLY A 1 487 ? 0.621 6.298 -28.171 1.00 61.59 487 GLY A N 1
ATOM 3709 C CA . GLY A 1 487 ? 0.283 5.020 -27.544 1.00 61.59 487 GLY A CA 1
ATOM 3710 C C . GLY A 1 487 ? 1.034 4.810 -26.227 1.00 61.59 487 GLY A C 1
ATOM 3711 O O . GLY A 1 487 ? 2.018 5.488 -25.934 1.00 61.59 487 GLY A O 1
ATOM 3712 N N . SER A 1 488 ? 0.582 3.853 -25.418 1.00 80.69 488 SER A N 1
ATOM 3713 C CA . SER A 1 488 ? 1.308 3.456 -24.211 1.00 80.69 488 SER A CA 1
ATOM 3714 C C . SER A 1 488 ? 2.519 2.613 -24.606 1.00 80.69 488 SER A C 1
ATOM 3716 O O . SER A 1 488 ? 2.367 1.455 -24.993 1.00 80.69 488 SER A O 1
ATOM 3718 N N . PHE A 1 489 ? 3.716 3.197 -24.534 1.00 88.56 489 PHE A N 1
ATOM 3719 C CA . PHE A 1 489 ? 4.962 2.500 -24.847 1.00 88.56 489 PHE A CA 1
ATOM 3720 C C . PHE A 1 489 ? 5.648 1.962 -23.590 1.00 88.56 489 PHE A C 1
ATOM 3722 O O . PHE A 1 489 ? 5.642 2.598 -22.535 1.00 88.56 489 PHE A O 1
ATOM 3729 N N . ILE A 1 490 ? 6.291 0.808 -23.732 1.00 93.38 490 ILE A N 1
ATOM 3730 C CA . ILE A 1 490 ? 7.168 0.206 -22.731 1.00 93.38 490 ILE A CA 1
ATOM 3731 C C . ILE A 1 490 ? 8.463 -0.235 -23.418 1.00 93.38 490 ILE A C 1
ATOM 3733 O O . ILE A 1 490 ? 8.430 -0.900 -24.453 1.00 93.38 490 ILE A O 1
ATOM 3737 N N . ALA A 1 491 ? 9.612 0.163 -22.876 1.00 94.88 491 ALA A N 1
ATOM 3738 C CA . ALA A 1 491 ? 10.909 -0.355 -23.300 1.00 94.88 491 ALA A CA 1
ATOM 3739 C C . ALA A 1 491 ? 11.242 -1.590 -22.468 1.00 94.88 491 ALA A C 1
ATOM 3741 O O . ALA A 1 491 ? 11.064 -1.567 -21.251 1.00 94.88 491 ALA A O 1
ATOM 3742 N N . VAL A 1 492 ? 11.750 -2.641 -23.106 1.00 95.81 492 VAL A N 1
ATOM 3743 C CA . VAL A 1 492 ? 12.195 -3.874 -22.448 1.00 95.81 492 VAL A CA 1
ATOM 3744 C C . VAL A 1 492 ? 13.599 -4.242 -22.910 1.00 95.81 492 VAL A C 1
ATOM 3746 O O . VAL A 1 492 ? 13.923 -4.077 -24.088 1.00 95.81 492 VAL A O 1
ATOM 3749 N N . SER A 1 493 ? 14.429 -4.743 -21.996 1.00 93.06 493 SER A N 1
ATOM 3750 C CA . SER A 1 493 ? 15.728 -5.340 -22.319 1.00 93.06 493 SER A CA 1
ATOM 3751 C C . SER A 1 493 ? 15.685 -6.856 -22.190 1.00 93.06 493 SER A C 1
ATOM 3753 O O . SER A 1 493 ? 14.896 -7.383 -21.402 1.00 93.06 493 SER A O 1
ATOM 3755 N N . ASN A 1 494 ? 16.539 -7.564 -22.933 1.00 89.06 494 ASN A N 1
ATOM 3756 C CA . ASN A 1 494 ? 16.584 -9.028 -22.908 1.00 89.06 494 ASN A CA 1
ATOM 3757 C C . ASN A 1 494 ? 17.984 -9.625 -22.670 1.00 89.06 494 ASN A C 1
ATOM 3759 O O . ASN A 1 494 ? 18.988 -8.911 -22.625 1.00 89.06 494 ASN A O 1
ATOM 3763 N N . ASP A 1 495 ? 18.052 -10.956 -22.539 1.00 83.44 495 ASP A N 1
ATOM 3764 C CA . ASP A 1 495 ? 19.312 -11.706 -22.368 1.00 83.44 495 ASP A CA 1
ATOM 3765 C C . ASP A 1 495 ? 20.262 -11.604 -23.561 1.00 83.44 495 ASP A C 1
ATOM 3767 O O . ASP A 1 495 ? 21.458 -11.860 -23.431 1.00 83.44 495 ASP A O 1
ATOM 3771 N N . TYR A 1 496 ? 19.745 -11.231 -24.728 1.00 80.88 496 TYR A N 1
ATOM 3772 C CA . TYR A 1 496 ? 20.549 -11.010 -25.922 1.00 80.88 496 TYR A CA 1
ATOM 3773 C C . TYR A 1 496 ? 21.113 -9.581 -26.005 1.00 80.88 496 TYR A C 1
ATOM 3775 O O . TYR A 1 496 ? 21.755 -9.230 -26.991 1.00 80.88 496 TYR A O 1
ATOM 3783 N N . ASN A 1 497 ? 20.905 -8.763 -24.966 1.00 81.75 497 ASN A N 1
ATOM 3784 C CA . ASN A 1 497 ? 21.311 -7.360 -24.907 1.00 81.75 497 ASN A CA 1
ATOM 3785 C C . ASN A 1 497 ? 20.610 -6.465 -25.946 1.00 81.75 497 ASN A C 1
ATOM 3787 O O . ASN A 1 497 ? 21.141 -5.431 -26.358 1.00 81.75 497 ASN A O 1
ATOM 3791 N N . ASP A 1 498 ? 19.406 -6.854 -26.368 1.00 86.44 498 ASP A N 1
ATOM 3792 C CA . ASP A 1 498 ? 18.539 -5.969 -27.130 1.00 86.44 498 ASP A CA 1
ATOM 3793 C C . ASP A 1 498 ? 17.745 -5.053 -26.209 1.00 86.44 498 ASP A C 1
ATOM 3795 O O . ASP A 1 498 ? 17.400 -5.416 -25.083 1.00 86.44 498 ASP A O 1
ATOM 3799 N N . VAL A 1 499 ? 17.360 -3.911 -26.764 1.00 91.44 499 VAL A N 1
ATOM 3800 C CA . VAL A 1 499 ? 16.293 -3.060 -26.260 1.00 91.44 499 VAL A CA 1
ATOM 3801 C C . VAL A 1 499 ? 15.177 -3.035 -27.296 1.00 91.44 499 VAL A C 1
ATOM 3803 O O . VAL A 1 499 ? 15.401 -2.687 -28.456 1.00 91.44 499 VAL A O 1
ATOM 3806 N N . VAL A 1 500 ? 13.965 -3.393 -26.888 1.00 91.94 500 VAL A N 1
ATOM 3807 C CA . VAL A 1 500 ? 12.773 -3.381 -27.743 1.00 91.94 500 VAL A CA 1
ATOM 3808 C C . VAL A 1 500 ? 11.753 -2.417 -27.151 1.00 91.94 500 VAL A C 1
ATOM 3810 O O . VAL A 1 500 ? 11.484 -2.458 -25.953 1.00 91.94 500 VAL A O 1
ATOM 3813 N N . ILE A 1 501 ? 11.175 -1.551 -27.983 1.00 92.31 501 ILE A N 1
ATOM 3814 C CA . ILE A 1 501 ? 10.022 -0.729 -27.606 1.00 92.31 501 ILE A CA 1
ATOM 3815 C C . ILE A 1 501 ? 8.768 -1.466 -28.055 1.00 92.31 501 ILE A C 1
ATOM 3817 O O . ILE A 1 501 ? 8.605 -1.772 -29.238 1.00 92.31 501 ILE A O 1
ATOM 3821 N N . LEU A 1 502 ? 7.878 -1.725 -27.106 1.00 91.69 502 LEU A N 1
ATOM 3822 C CA . LEU A 1 502 ? 6.567 -2.309 -27.336 1.00 91.69 502 LEU A CA 1
ATOM 3823 C C . LEU A 1 502 ? 5.502 -1.225 -27.151 1.00 91.69 502 LEU A C 1
ATOM 3825 O O . LEU A 1 502 ? 5.522 -0.490 -26.165 1.00 91.69 502 LEU A O 1
ATOM 3829 N N . ARG A 1 503 ? 4.549 -1.142 -28.077 1.00 89.06 503 ARG A N 1
ATOM 3830 C CA . ARG A 1 503 ? 3.290 -0.417 -27.895 1.00 89.06 503 ARG A CA 1
ATOM 3831 C C . ARG A 1 503 ? 2.258 -1.370 -27.316 1.00 89.06 503 ARG A C 1
ATOM 3833 O O . ARG A 1 503 ? 2.101 -2.476 -27.826 1.00 89.06 503 ARG A O 1
ATOM 3840 N N . ILE A 1 504 ? 1.546 -0.938 -26.285 1.00 88.12 504 ILE A N 1
ATOM 3841 C CA . ILE A 1 504 ? 0.448 -1.695 -25.690 1.00 88.12 504 ILE A CA 1
ATOM 3842 C C . ILE A 1 504 ? -0.873 -1.059 -26.097 1.00 88.12 504 ILE A C 1
ATOM 3844 O O . ILE A 1 504 ? -1.123 0.116 -25.824 1.00 88.12 504 ILE A O 1
ATOM 3848 N N . ASP A 1 505 ? -1.728 -1.869 -26.711 1.00 84.56 505 ASP A N 1
ATOM 3849 C CA . ASP A 1 505 ? -3.076 -1.496 -27.101 1.00 84.56 505 ASP A CA 1
ATOM 3850 C C . ASP A 1 505 ? -4.072 -2.184 -26.155 1.00 84.56 505 ASP A C 1
ATOM 3852 O O . ASP A 1 505 ? -4.054 -3.398 -25.948 1.00 84.56 505 ASP A O 1
ATOM 3856 N N . SER A 1 506 ? -4.944 -1.385 -25.545 1.00 81.31 506 SER A N 1
ATOM 3857 C CA . SER A 1 506 ? -5.987 -1.842 -24.622 1.00 81.31 506 SER A CA 1
ATOM 3858 C C . SER A 1 506 ? -7.359 -1.740 -25.293 1.00 81.31 506 SER A C 1
ATOM 3860 O O . SER A 1 506 ? -7.587 -0.786 -26.037 1.00 81.31 506 SER A O 1
ATOM 3862 N N . PRO A 1 507 ? -8.316 -2.642 -25.000 1.00 74.38 507 PRO A N 1
ATOM 3863 C CA . PRO A 1 507 ? -9.695 -2.525 -25.485 1.00 74.38 507 PRO A CA 1
ATOM 3864 C C . PRO A 1 507 ? -10.434 -1.311 -24.898 1.00 74.38 507 PRO A C 1
ATOM 3866 O O . PRO A 1 507 ? -11.531 -0.966 -25.339 1.00 74.38 507 PRO A O 1
ATOM 3869 N N . PHE A 1 508 ? -9.845 -0.686 -23.877 1.00 69.81 508 PHE A N 1
ATOM 3870 C CA . PHE A 1 508 ? -10.309 0.556 -23.271 1.00 69.81 508 PHE A CA 1
ATOM 3871 C C . PHE A 1 508 ? -9.537 1.776 -23.791 1.00 69.81 508 PHE A C 1
ATOM 3873 O O . PHE A 1 508 ? -9.912 2.905 -23.485 1.00 69.81 508 PHE A O 1
ATOM 3880 N N . SER A 1 509 ? -8.472 1.565 -24.575 1.00 58.66 509 SER A N 1
ATOM 3881 C CA . SER A 1 509 ? -7.693 2.649 -25.162 1.00 58.66 509 SER A CA 1
ATOM 3882 C C . SER A 1 509 ? -8.519 3.367 -26.219 1.00 58.66 509 SER A C 1
ATOM 3884 O O . SER A 1 509 ? -8.990 2.776 -27.192 1.00 58.66 509 SER A O 1
ATOM 3886 N N . PHE A 1 510 ? -8.639 4.679 -26.054 1.00 48.56 510 PHE A N 1
ATOM 3887 C CA . PHE A 1 510 ? -9.320 5.547 -27.007 1.00 48.56 510 PHE A CA 1
ATOM 3888 C C . PHE A 1 510 ? -8.646 5.550 -28.390 1.00 48.56 510 PHE A C 1
ATOM 3890 O O . PHE A 1 510 ? -9.305 5.762 -29.404 1.00 48.56 510 PHE A O 1
ATOM 3897 N N . PHE A 1 511 ? -7.338 5.287 -28.432 1.00 49.91 511 PHE A N 1
ATOM 3898 C CA . PHE A 1 511 ? -6.515 5.363 -29.640 1.00 49.91 511 PHE A CA 1
ATOM 3899 C C . PHE A 1 511 ? -6.664 4.142 -30.557 1.00 49.91 511 PHE A C 1
ATOM 3901 O O . PHE A 1 511 ? -6.300 4.210 -31.728 1.00 49.91 511 PHE A O 1
ATOM 3908 N N . SER A 1 512 ? -7.228 3.040 -30.049 1.00 49.19 512 SER A N 1
ATOM 3909 C CA . SER A 1 512 ? -7.517 1.838 -30.835 1.00 49.19 512 SER A CA 1
ATOM 3910 C C . SER A 1 512 ? -8.958 1.374 -30.593 1.00 49.19 512 SER A C 1
ATOM 3912 O O . SER A 1 512 ? -9.190 0.330 -29.986 1.00 49.19 512 SER A O 1
ATOM 3914 N N . PRO A 1 513 ? -9.971 2.115 -31.090 1.00 50.75 513 PRO A N 1
ATOM 3915 C CA . PRO A 1 513 ? -11.383 1.776 -30.873 1.00 50.75 513 PRO A CA 1
ATOM 3916 C C . PRO A 1 513 ? -11.796 0.446 -31.530 1.00 50.75 513 PRO A C 1
ATOM 3918 O O . PRO A 1 513 ? -12.866 -0.087 -31.241 1.00 50.75 513 PRO A O 1
ATOM 3921 N N . SER A 1 514 ? -10.952 -0.093 -32.418 1.00 49.41 514 SER A N 1
ATOM 3922 C CA . SER A 1 514 ? -11.122 -1.415 -33.030 1.00 49.41 514 SER A CA 1
ATOM 3923 C C . SER A 1 514 ? -10.562 -2.566 -32.181 1.00 49.41 514 SER A C 1
ATOM 3925 O O . SER A 1 514 ? -10.918 -3.723 -32.422 1.00 49.41 514 SER A O 1
ATOM 3927 N N . ALA A 1 515 ? -9.720 -2.279 -31.178 1.00 59.91 515 ALA A N 1
ATOM 3928 C CA . ALA A 1 515 ? -9.148 -3.293 -30.305 1.00 59.91 515 ALA A CA 1
ATOM 3929 C C . ALA A 1 515 ? -10.243 -3.899 -29.419 1.00 59.91 515 ALA A C 1
ATOM 3931 O O . ALA A 1 515 ? -10.854 -3.243 -28.580 1.00 59.91 515 ALA A O 1
ATOM 3932 N N . THR A 1 516 ? -10.504 -5.190 -29.607 1.00 69.19 516 THR A N 1
ATOM 3933 C CA . THR A 1 516 ? -11.476 -5.943 -28.794 1.00 69.19 516 THR A CA 1
ATOM 3934 C C . THR A 1 516 ? -10.822 -6.681 -27.629 1.00 69.19 516 THR A C 1
ATOM 3936 O O . THR A 1 516 ? -11.518 -7.163 -26.736 1.00 69.19 516 THR A O 1
ATOM 3939 N N . LYS A 1 517 ? -9.490 -6.776 -27.638 1.00 84.31 517 LYS A N 1
ATOM 3940 C CA . LYS A 1 517 ? -8.655 -7.443 -26.640 1.00 84.31 517 LYS A CA 1
ATOM 3941 C C . LYS A 1 517 ? -7.377 -6.641 -26.443 1.00 84.31 517 LYS A C 1
ATOM 3943 O O . LYS A 1 517 ? -7.010 -5.847 -27.303 1.00 84.31 517 LYS A O 1
ATOM 3948 N N . TRP A 1 518 ? -6.711 -6.889 -25.323 1.00 89.44 518 TRP A N 1
ATOM 3949 C CA . TRP A 1 518 ? -5.370 -6.380 -25.086 1.00 89.44 518 TRP A CA 1
ATOM 3950 C C . TRP A 1 518 ? -4.391 -6.995 -26.089 1.00 89.44 518 TRP A C 1
ATOM 3952 O O . TRP A 1 518 ? -4.438 -8.203 -26.340 1.00 89.44 518 TRP A O 1
ATOM 3962 N N . SER A 1 519 ? -3.503 -6.178 -26.643 1.00 90.06 519 SER A N 1
ATOM 3963 C CA . SER A 1 519 ? -2.400 -6.623 -27.492 1.00 90.06 519 SER A CA 1
ATOM 3964 C C . SER A 1 519 ? -1.152 -5.786 -27.237 1.00 90.06 519 SER A C 1
ATOM 3966 O O . SER A 1 519 ? -1.208 -4.685 -26.693 1.00 90.06 519 SER A O 1
ATOM 3968 N N . ALA A 1 520 ? -0.005 -6.338 -27.611 1.00 91.19 520 ALA A N 1
ATOM 3969 C CA . ALA A 1 520 ? 1.255 -5.621 -27.647 1.00 91.19 520 ALA A CA 1
ATOM 3970 C C . ALA A 1 520 ? 1.843 -5.761 -29.049 1.00 91.19 520 ALA A C 1
ATOM 3972 O O . ALA A 1 520 ? 1.615 -6.778 -29.701 1.00 91.19 520 ALA A O 1
ATOM 3973 N N . HIS A 1 521 ? 2.582 -4.750 -29.493 1.00 89.12 521 HIS A N 1
ATOM 3974 C CA . HIS A 1 521 ? 3.241 -4.729 -30.794 1.00 89.12 521 HIS A CA 1
ATOM 3975 C C . HIS A 1 521 ? 4.633 -4.127 -30.651 1.00 89.12 521 HIS A C 1
ATOM 3977 O O . HIS A 1 521 ? 4.781 -3.030 -30.113 1.00 89.12 521 HIS A O 1
ATOM 3983 N N . ALA A 1 522 ? 5.660 -4.822 -31.129 1.00 88.81 522 ALA A N 1
ATOM 3984 C CA . ALA A 1 522 ? 7.004 -4.259 -31.180 1.00 88.81 522 ALA A CA 1
ATOM 3985 C C . ALA A 1 522 ? 7.112 -3.200 -32.287 1.00 88.81 522 ALA A C 1
ATOM 3987 O O . ALA A 1 522 ? 6.800 -3.473 -33.444 1.00 88.81 522 ALA A O 1
ATOM 3988 N N . VAL A 1 523 ? 7.540 -1.990 -31.913 1.00 86.44 523 VAL A N 1
ATOM 3989 C CA . VAL A 1 523 ? 7.611 -0.824 -32.816 1.00 86.44 523 VAL A CA 1
ATOM 3990 C C . VAL A 1 523 ? 9.046 -0.426 -33.150 1.00 86.44 523 VAL A C 1
ATOM 3992 O O . VAL A 1 523 ? 9.307 0.057 -34.245 1.00 86.44 523 VAL A O 1
ATOM 3995 N N . ALA A 1 524 ? 9.983 -0.649 -32.226 1.00 85.31 524 ALA A N 1
ATOM 3996 C CA . ALA A 1 524 ? 11.390 -0.322 -32.416 1.00 85.31 524 ALA A CA 1
ATOM 3997 C C . ALA A 1 524 ? 12.277 -1.373 -31.759 1.00 85.31 524 ALA A C 1
ATOM 3999 O O . ALA A 1 524 ? 11.932 -1.931 -30.716 1.00 85.31 524 ALA A O 1
ATOM 4000 N N . HIS A 1 525 ? 13.456 -1.593 -32.328 1.00 87.19 525 HIS A N 1
ATOM 4001 C CA . HIS A 1 525 ? 14.451 -2.514 -31.796 1.00 87.19 525 HIS A CA 1
ATOM 4002 C C . HIS A 1 525 ? 15.851 -1.938 -31.972 1.00 87.19 525 HIS A C 1
ATOM 4004 O O . HIS A 1 525 ? 16.189 -1.393 -33.021 1.00 87.19 525 HIS A O 1
ATOM 4010 N N . LEU A 1 526 ? 16.650 -2.069 -30.922 1.00 85.94 526 LEU A N 1
ATOM 4011 C CA . LEU A 1 526 ? 18.068 -1.769 -30.887 1.00 85.94 526 LEU A CA 1
ATOM 4012 C C . LEU A 1 526 ? 18.788 -3.028 -30.404 1.00 85.94 526 LEU A C 1
ATOM 4014 O O . LEU A 1 526 ? 18.524 -3.504 -29.303 1.00 85.94 526 LEU A O 1
ATOM 4018 N N . SER A 1 527 ? 19.710 -3.550 -31.210 1.00 81.19 527 SER A N 1
ATOM 4019 C CA . SER A 1 527 ? 20.610 -4.631 -30.800 1.00 81.19 527 SER A CA 1
ATOM 4020 C C . SER A 1 527 ? 21.987 -4.042 -30.531 1.00 81.19 527 SER A C 1
ATOM 4022 O O . SER A 1 527 ? 22.566 -3.408 -31.413 1.00 81.19 527 SER A O 1
ATOM 4024 N N . GLN A 1 528 ? 22.507 -4.232 -29.324 1.00 70.44 528 GLN A N 1
ATOM 4025 C CA . GLN A 1 528 ? 23.915 -3.981 -29.039 1.00 70.44 528 GLN A CA 1
ATOM 4026 C C . GLN A 1 528 ? 24.663 -5.280 -29.332 1.00 70.44 528 GLN A C 1
ATOM 4028 O O . GLN A 1 528 ? 24.396 -6.279 -28.666 1.00 70.44 528 GLN A O 1
ATOM 4033 N N . GLU A 1 529 ? 25.552 -5.296 -30.337 1.00 56.12 529 GLU A N 1
ATOM 4034 C CA . GLU A 1 529 ? 26.325 -6.502 -30.662 1.00 56.12 529 GLU A CA 1
ATOM 4035 C C . GLU A 1 529 ? 27.031 -7.001 -29.394 1.00 56.12 529 GLU A C 1
ATOM 4037 O O . GLU A 1 529 ? 27.870 -6.285 -28.830 1.00 56.12 529 GLU A O 1
ATOM 4042 N N . PRO A 1 530 ? 26.713 -8.215 -28.915 1.00 53.69 530 PRO A N 1
ATOM 4043 C CA . PRO A 1 530 ? 27.505 -8.802 -27.861 1.00 53.69 530 PRO A CA 1
ATOM 4044 C C . PRO A 1 530 ? 28.900 -9.019 -28.451 1.00 53.69 530 PRO A C 1
ATOM 4046 O O . PRO A 1 530 ? 29.024 -9.596 -29.535 1.00 53.69 530 PRO A O 1
ATOM 4049 N N . LYS A 1 531 ? 29.961 -8.606 -27.753 1.00 48.66 531 LYS A N 1
ATOM 4050 C CA . LYS A 1 531 ? 31.310 -9.102 -28.054 1.00 48.66 531 LYS A CA 1
ATOM 4051 C C . LYS A 1 531 ? 31.367 -10.582 -27.663 1.00 48.66 531 LYS A C 1
ATOM 4053 O O . LYS A 1 531 ? 31.939 -10.938 -26.645 1.00 48.66 531 LYS A O 1
ATOM 4058 N N . LEU A 1 532 ? 30.706 -11.442 -28.433 1.00 48.84 532 LEU A N 1
ATOM 4059 C CA . LEU A 1 532 ? 30.783 -12.893 -28.304 1.00 48.84 532 LEU A CA 1
ATOM 4060 C C . LEU A 1 532 ? 32.124 -13.355 -28.888 1.00 48.84 532 LEU A C 1
ATOM 4062 O O . LEU A 1 532 ? 32.152 -14.068 -29.884 1.00 48.84 532 LEU A O 1
ATOM 4066 N N . ASP A 1 533 ? 33.237 -12.990 -28.254 1.00 43.81 533 ASP A N 1
ATOM 4067 C CA . ASP A 1 533 ? 34.436 -13.829 -28.314 1.00 43.81 533 ASP A CA 1
ATOM 4068 C C . ASP A 1 533 ? 34.215 -14.983 -27.323 1.00 43.81 533 ASP A C 1
ATOM 4070 O O . ASP A 1 533 ? 34.890 -15.104 -26.305 1.00 43.81 533 ASP A O 1
ATOM 4074 N N . LEU A 1 534 ? 33.207 -15.828 -27.586 1.00 46.50 534 LEU A N 1
ATOM 4075 C CA . LEU A 1 534 ? 33.029 -17.064 -26.831 1.00 46.50 534 LEU A CA 1
ATOM 4076 C C . LEU A 1 534 ? 34.261 -17.922 -27.100 1.00 46.50 534 LEU A C 1
ATOM 4078 O O . LEU A 1 534 ? 34.378 -18.556 -28.147 1.00 46.50 534 LEU A O 1
ATOM 4082 N N . HIS A 1 535 ? 35.209 -17.952 -26.167 1.00 40.16 535 HIS A N 1
ATOM 4083 C CA . HIS A 1 535 ? 36.314 -18.886 -26.282 1.00 40.16 535 HIS A CA 1
ATOM 4084 C C . HIS A 1 535 ? 35.740 -20.314 -26.382 1.00 40.16 535 HIS A C 1
ATOM 4086 O O . HIS A 1 535 ? 34.999 -20.743 -25.494 1.00 40.16 535 HIS A O 1
ATOM 4092 N N . PRO A 1 536 ? 36.094 -21.102 -27.419 1.00 41.78 536 PRO A N 1
ATOM 4093 C CA . PRO A 1 536 ? 35.489 -22.415 -27.668 1.00 41.78 536 PRO A CA 1
ATOM 4094 C C . PRO A 1 536 ? 35.804 -23.464 -26.585 1.00 41.78 536 PRO A C 1
ATOM 4096 O O . PRO A 1 536 ? 35.272 -24.573 -26.629 1.00 41.78 536 PRO A O 1
ATOM 4099 N N . ASN A 1 537 ? 36.632 -23.114 -25.595 1.00 40.62 537 ASN A N 1
ATOM 4100 C CA . ASN A 1 537 ? 36.922 -23.908 -24.410 1.00 40.62 537 ASN A CA 1
ATOM 4101 C C . ASN A 1 537 ? 36.759 -23.041 -23.151 1.00 40.62 537 ASN A C 1
ATOM 4103 O O . ASN A 1 537 ? 37.609 -22.173 -22.931 1.00 40.62 537 ASN A O 1
ATOM 4107 N N . PRO A 1 538 ? 35.759 -23.290 -22.284 1.00 42.56 538 PRO A N 1
ATOM 4108 C CA . PRO A 1 538 ? 35.801 -22.749 -20.933 1.00 42.56 538 PRO A CA 1
ATOM 4109 C C . PRO A 1 538 ? 37.062 -23.303 -20.264 1.00 42.56 538 PRO A C 1
ATOM 4111 O O . PRO A 1 538 ? 37.216 -24.518 -20.110 1.00 42.56 538 PRO A O 1
ATOM 4114 N N . ARG A 1 539 ? 38.019 -22.436 -19.917 1.00 44.41 539 ARG A N 1
ATOM 4115 C CA . ARG A 1 539 ? 39.146 -22.856 -19.080 1.00 44.41 539 ARG A CA 1
ATOM 4116 C C . ARG A 1 539 ? 38.557 -23.259 -17.722 1.00 44.41 539 ARG A C 1
ATOM 4118 O O . ARG A 1 539 ? 37.892 -22.432 -17.107 1.00 44.41 539 ARG A O 1
ATOM 4125 N N . PRO A 1 540 ? 38.790 -24.481 -17.221 1.00 44.28 540 PRO A N 1
ATOM 4126 C CA . PRO A 1 540 ? 38.057 -25.023 -16.072 1.00 44.28 540 PRO A CA 1
ATOM 4127 C C . PRO A 1 540 ? 38.358 -24.361 -14.708 1.00 44.28 540 PRO A C 1
ATOM 4129 O O . PRO A 1 540 ? 37.967 -24.908 -13.684 1.00 44.28 540 PRO A O 1
ATOM 4132 N N . PHE A 1 541 ? 39.043 -23.208 -14.658 1.00 43.44 541 PHE A N 1
ATOM 4133 C CA . PHE A 1 541 ? 39.576 -22.645 -13.408 1.00 43.44 541 PHE A CA 1
ATOM 4134 C C . PHE A 1 541 ? 39.433 -21.125 -13.208 1.00 43.44 541 PHE A C 1
ATOM 4136 O O . PHE A 1 541 ? 39.937 -20.625 -12.208 1.00 43.44 541 PHE A O 1
ATOM 4143 N N . LEU A 1 542 ? 38.743 -20.377 -14.077 1.00 47.25 542 LEU A N 1
ATOM 4144 C CA . LEU A 1 542 ? 38.527 -18.933 -13.875 1.00 47.25 542 LEU A CA 1
ATOM 4145 C C . LEU A 1 542 ? 37.053 -18.572 -14.086 1.00 47.25 542 LEU A C 1
ATOM 4147 O O . LEU A 1 542 ? 36.658 -18.139 -15.162 1.00 47.25 542 LEU A O 1
ATOM 4151 N N . LEU A 1 543 ? 36.248 -18.761 -13.034 1.00 52.34 543 LEU A N 1
ATOM 4152 C CA . LEU A 1 543 ? 34.848 -18.316 -12.975 1.00 52.34 543 LEU A CA 1
ATOM 4153 C C . LEU A 1 543 ? 34.723 -16.805 -13.262 1.00 52.34 543 LEU A C 1
ATOM 4155 O O . LEU A 1 543 ? 33.760 -16.390 -13.898 1.00 52.34 543 LEU A O 1
ATOM 4159 N N . ASP A 1 544 ? 35.722 -16.013 -12.858 1.00 46.56 544 ASP A N 1
ATOM 4160 C CA . ASP A 1 544 ? 35.761 -14.553 -13.027 1.00 46.56 544 ASP A CA 1
ATOM 4161 C C . ASP A 1 544 ? 35.772 -14.101 -14.497 1.00 46.56 544 ASP A C 1
ATOM 4163 O O . ASP A 1 544 ? 34.994 -13.224 -14.858 1.00 46.56 544 ASP A O 1
ATOM 4167 N N . GLU A 1 545 ? 36.587 -14.713 -15.369 1.00 46.09 545 GLU A N 1
ATOM 4168 C CA . GLU A 1 545 ? 36.650 -14.319 -16.792 1.00 46.09 545 GLU A CA 1
ATOM 4169 C C . GLU A 1 545 ? 35.334 -14.651 -17.517 1.00 46.09 545 GLU A C 1
ATOM 4171 O O . GLU A 1 545 ? 34.817 -13.844 -18.282 1.00 46.09 545 GLU A O 1
ATOM 4176 N N . THR A 1 546 ? 34.720 -15.799 -17.205 1.00 48.22 546 THR A N 1
ATOM 4177 C CA . THR A 1 546 ? 33.413 -16.190 -17.764 1.00 48.22 546 THR A CA 1
ATOM 4178 C C . THR A 1 546 ? 32.230 -15.377 -17.226 1.00 48.22 546 THR A C 1
ATOM 4180 O O . THR A 1 546 ? 31.207 -15.283 -17.902 1.00 48.22 546 THR A O 1
ATOM 4183 N N . LEU A 1 547 ? 32.346 -14.796 -16.026 1.00 51.66 547 LEU A N 1
ATOM 4184 C CA . LEU A 1 547 ? 31.362 -13.859 -15.468 1.00 51.66 547 LEU A CA 1
ATOM 4185 C C . LEU A 1 547 ? 31.517 -12.443 -16.051 1.00 51.66 547 LEU A C 1
ATOM 4187 O O . LEU A 1 547 ? 30.566 -11.661 -16.015 1.00 51.66 547 LEU A O 1
ATOM 4191 N N . ASP A 1 548 ? 32.691 -12.107 -16.591 1.00 49.91 548 ASP A N 1
ATOM 4192 C CA . ASP A 1 548 ? 32.987 -10.779 -17.129 1.00 49.91 548 ASP A CA 1
ATOM 4193 C C . ASP A 1 548 ? 32.502 -10.567 -18.581 1.00 49.91 548 ASP A C 1
ATOM 4195 O O . ASP A 1 548 ? 32.231 -9.418 -18.946 1.00 49.91 548 ASP A O 1
ATOM 4199 N N . ASP A 1 549 ? 32.300 -11.636 -19.366 1.00 51.09 549 ASP A N 1
ATOM 4200 C CA . ASP A 1 549 ? 32.002 -11.576 -20.814 1.00 51.09 549 ASP A CA 1
ATOM 4201 C C . ASP A 1 549 ? 30.519 -11.353 -21.192 1.00 51.09 549 ASP A C 1
ATOM 4203 O O . ASP A 1 549 ? 30.223 -10.957 -22.321 1.00 51.09 549 ASP A O 1
ATOM 4207 N N . GLN A 1 550 ? 29.557 -11.563 -20.282 1.00 53.44 550 GLN A N 1
ATOM 4208 C CA . GLN A 1 550 ? 28.121 -11.386 -20.572 1.00 53.44 550 GLN A CA 1
ATOM 4209 C C . GLN A 1 550 ? 27.453 -10.377 -19.630 1.00 53.44 550 GLN A C 1
ATOM 4211 O O . GLN A 1 550 ? 27.069 -10.709 -18.511 1.00 53.44 550 GLN A O 1
ATOM 4216 N N . ARG A 1 551 ? 27.250 -9.136 -20.101 1.00 66.62 551 ARG A N 1
ATOM 4217 C CA . ARG A 1 551 ? 26.545 -8.076 -19.354 1.00 66.62 551 ARG A CA 1
ATOM 4218 C C . ARG A 1 551 ? 25.329 -7.566 -20.118 1.00 66.62 551 ARG A C 1
ATOM 4220 O O . ARG A 1 551 ? 25.425 -6.637 -20.918 1.00 66.62 551 ARG A O 1
ATOM 4227 N N . TYR A 1 552 ? 24.188 -8.191 -19.844 1.00 76.00 552 TYR A N 1
ATOM 4228 C CA . TYR A 1 552 ? 22.876 -7.726 -20.291 1.00 76.00 552 TYR A CA 1
ATOM 4229 C C . TYR A 1 552 ? 22.513 -6.382 -19.642 1.00 76.00 552 TYR A C 1
ATOM 4231 O O . TYR A 1 552 ? 22.995 -6.039 -18.560 1.00 76.00 552 TYR A O 1
ATOM 4239 N N . ILE A 1 553 ? 21.632 -5.626 -20.293 1.00 84.56 553 ILE A N 1
ATOM 4240 C CA . ILE A 1 553 ? 21.066 -4.392 -19.741 1.00 84.56 553 ILE A CA 1
ATOM 4241 C C . ILE A 1 553 ? 20.150 -4.735 -18.560 1.00 84.56 553 ILE A C 1
ATOM 4243 O O . ILE A 1 553 ? 19.052 -5.263 -18.746 1.00 84.56 553 ILE A O 1
ATOM 4247 N N . SER A 1 554 ? 20.599 -4.419 -17.344 1.00 77.69 554 SER A N 1
ATOM 4248 C CA . SER A 1 554 ? 19.872 -4.666 -16.089 1.00 77.69 554 SER A CA 1
ATOM 4249 C C . SER A 1 554 ? 18.944 -3.521 -15.675 1.00 77.69 554 SER A C 1
ATOM 4251 O O . SER A 1 554 ? 17.981 -3.740 -14.942 1.00 77.69 554 SER A O 1
ATOM 4253 N N . ASN A 1 555 ? 19.209 -2.301 -16.146 1.00 84.94 555 ASN A N 1
ATOM 4254 C CA . ASN A 1 555 ? 18.477 -1.100 -15.754 1.00 84.94 555 ASN A CA 1
ATOM 4255 C C . ASN A 1 555 ? 18.121 -0.277 -16.994 1.00 84.94 555 ASN A C 1
ATOM 4257 O O . ASN A 1 555 ? 18.996 0.078 -17.786 1.00 84.94 555 ASN A O 1
ATOM 4261 N N . LEU A 1 556 ? 16.834 0.037 -17.124 1.00 91.19 556 LEU A N 1
ATOM 4262 C CA . LEU A 1 556 ? 16.270 0.930 -18.129 1.00 91.19 556 LEU A CA 1
ATOM 4263 C C . LEU A 1 556 ? 15.579 2.100 -17.434 1.00 91.19 556 LEU A C 1
ATOM 4265 O O . LEU A 1 556 ? 14.940 1.924 -16.401 1.00 91.19 556 LEU A O 1
ATOM 4269 N N . SER A 1 557 ? 15.687 3.292 -18.012 1.00 93.06 557 SER A N 1
ATOM 4270 C CA . SER A 1 557 ? 14.979 4.476 -17.528 1.00 93.06 557 SER A CA 1
ATOM 4271 C C . SER A 1 557 ? 14.630 5.392 -18.699 1.00 93.06 557 SER A C 1
ATOM 4273 O O . SER A 1 557 ? 15.496 5.743 -19.505 1.00 93.06 557 SER A O 1
ATOM 4275 N N . TRP A 1 558 ? 13.362 5.790 -18.801 1.00 92.94 558 TRP A N 1
ATOM 4276 C CA . TRP A 1 558 ? 12.821 6.581 -19.913 1.00 92.94 558 TRP A CA 1
ATOM 4277 C C . TRP A 1 558 ? 12.608 8.042 -19.487 1.00 92.94 558 TRP A C 1
ATOM 4279 O O . TRP A 1 558 ? 11.990 8.301 -18.455 1.00 92.94 558 TRP A O 1
ATOM 4289 N N . SER A 1 559 ? 13.134 9.004 -20.251 1.00 91.62 559 SER A N 1
ATOM 4290 C CA . SER A 1 559 ? 12.999 10.434 -19.943 1.00 91.62 559 SER A CA 1
ATOM 4291 C C . SER A 1 559 ? 11.585 10.974 -20.205 1.00 91.62 559 SER A C 1
ATOM 4293 O O . SER A 1 559 ? 10.813 10.404 -20.976 1.00 91.62 559 SER A O 1
ATOM 4295 N N . PRO A 1 560 ? 11.231 12.147 -19.669 1.00 86.19 560 PRO A N 1
ATOM 4296 C CA . PRO A 1 560 ? 10.071 12.874 -20.170 1.00 86.19 560 PRO A CA 1
ATOM 4297 C C . PRO A 1 560 ? 10.214 13.175 -21.672 1.00 86.19 560 PRO A C 1
ATOM 4299 O O . PRO A 1 560 ? 11.332 13.314 -22.178 1.00 86.19 560 PRO A O 1
ATOM 4302 N N . TRP A 1 561 ? 9.082 13.286 -22.370 1.00 82.56 561 TRP A N 1
ATOM 4303 C CA . TRP A 1 561 ? 9.055 13.733 -23.763 1.00 82.56 561 TRP A CA 1
ATOM 4304 C C . TRP A 1 561 ? 9.321 15.238 -23.855 1.00 82.56 561 TRP A C 1
ATOM 4306 O O . TRP A 1 561 ? 8.853 16.013 -23.015 1.00 82.56 561 TRP A O 1
ATOM 4316 N N . SER A 1 562 ? 10.027 15.636 -24.907 1.00 80.06 562 SER A N 1
ATOM 4317 C CA . SER A 1 562 ? 10.231 17.015 -25.340 1.00 80.06 562 SER A CA 1
ATOM 4318 C C . SER A 1 562 ? 9.888 17.160 -26.824 1.00 80.06 562 SER A C 1
ATOM 4320 O O . SER A 1 562 ? 9.652 16.178 -27.526 1.00 80.06 562 SER A O 1
ATOM 4322 N N . THR A 1 563 ? 9.829 18.394 -27.315 1.00 75.56 563 THR A N 1
ATOM 4323 C CA . THR A 1 563 ? 9.645 18.703 -28.739 1.00 75.56 563 THR A CA 1
ATOM 4324 C C . THR A 1 563 ? 10.914 19.314 -29.300 1.00 75.56 563 THR A C 1
ATOM 4326 O O . THR A 1 563 ? 11.459 20.245 -28.703 1.00 75.56 563 THR A O 1
ATOM 4329 N N . ASN A 1 564 ? 11.365 18.832 -30.456 1.00 71.75 564 ASN A N 1
ATOM 4330 C CA . ASN A 1 564 ? 12.474 19.457 -31.171 1.00 71.75 564 ASN A CA 1
ATOM 4331 C C . ASN A 1 564 ? 12.033 20.742 -31.912 1.00 71.75 564 ASN A C 1
ATOM 4333 O O . ASN A 1 564 ? 10.851 21.089 -31.931 1.00 71.75 564 ASN A O 1
ATOM 4337 N N . GLU A 1 565 ? 12.982 21.454 -32.533 1.00 70.69 565 GLU A N 1
ATOM 4338 C CA . GLU A 1 565 ? 12.709 22.690 -33.296 1.00 70.69 565 GLU A CA 1
ATOM 4339 C C . GLU A 1 565 ? 11.757 22.473 -34.489 1.00 70.69 565 GLU A C 1
ATOM 4341 O O . GLU A 1 565 ? 11.086 23.406 -34.927 1.00 70.69 565 GLU A O 1
ATOM 4346 N N . GLU A 1 566 ? 11.655 21.235 -34.981 1.00 67.19 566 GLU A N 1
ATOM 4347 C CA . GLU A 1 566 ? 10.760 20.816 -36.066 1.00 67.19 566 GLU A CA 1
ATOM 4348 C C . GLU A 1 566 ? 9.368 20.375 -35.562 1.00 67.19 566 GLU A C 1
ATOM 4350 O O . GLU A 1 566 ? 8.499 20.028 -36.360 1.00 67.19 566 GLU A O 1
ATOM 4355 N N . GLY A 1 567 ? 9.128 20.397 -34.243 1.00 67.19 567 GLY A N 1
ATOM 4356 C CA . GLY A 1 567 ? 7.859 20.014 -33.617 1.00 67.19 567 GLY A CA 1
ATOM 4357 C C . GLY A 1 567 ? 7.638 18.504 -33.456 1.00 67.19 567 GLY A C 1
ATOM 4358 O O . GLY A 1 567 ? 6.525 18.089 -33.126 1.00 67.19 567 GLY A O 1
ATOM 4359 N N . VAL A 1 568 ? 8.666 17.678 -33.670 1.00 73.25 568 VAL A N 1
ATOM 4360 C CA . VAL A 1 568 ? 8.616 16.219 -33.488 1.00 73.25 568 VAL A CA 1
ATOM 4361 C C . VAL A 1 568 ? 8.843 15.868 -32.008 1.00 73.25 568 VAL A C 1
ATOM 4363 O O . VAL A 1 568 ? 9.790 16.386 -31.405 1.00 73.25 568 VAL A O 1
ATOM 4366 N N . PRO A 1 569 ? 8.008 14.995 -31.407 1.00 77.44 569 PRO A N 1
ATOM 4367 C CA . PRO A 1 569 ? 8.249 14.465 -30.071 1.00 77.44 569 PRO A CA 1
ATOM 4368 C C . PRO A 1 569 ? 9.534 13.621 -30.004 1.00 77.44 569 PRO A C 1
ATOM 4370 O O . PRO A 1 569 ? 9.680 12.616 -30.707 1.00 77.44 569 PRO A O 1
ATOM 4373 N N . GLU A 1 570 ? 10.439 13.989 -29.101 1.00 84.12 570 GLU A N 1
ATOM 4374 C CA . GLU A 1 570 ? 11.676 13.267 -28.802 1.00 84.12 570 GLU A CA 1
ATOM 4375 C C . GLU A 1 570 ? 11.729 12.875 -27.315 1.00 84.12 570 GLU A C 1
ATOM 4377 O O . GLU A 1 570 ? 11.203 13.567 -26.445 1.00 84.12 570 GLU A O 1
ATOM 4382 N N . ALA A 1 571 ? 12.359 11.742 -27.015 1.00 88.62 571 ALA A N 1
ATOM 4383 C CA . ALA A 1 571 ? 12.672 11.302 -25.658 1.00 88.62 571 ALA A CA 1
ATOM 4384 C C . ALA A 1 571 ? 14.046 10.617 -25.629 1.00 88.62 571 ALA A C 1
ATOM 4386 O O . ALA A 1 571 ? 14.624 10.290 -26.668 1.00 88.62 571 ALA A O 1
ATOM 4387 N N . LEU A 1 572 ? 14.577 10.386 -24.433 1.00 92.25 572 LEU A N 1
ATOM 4388 C CA . LEU A 1 572 ? 15.855 9.731 -24.197 1.00 92.25 572 LEU A CA 1
ATOM 4389 C C . LEU A 1 572 ? 15.644 8.453 -23.393 1.00 92.25 572 LEU A C 1
ATOM 4391 O O . LEU A 1 572 ? 14.954 8.440 -22.374 1.00 92.25 572 LEU A O 1
ATOM 4395 N N . LEU A 1 573 ? 16.294 7.383 -23.831 1.00 93.12 573 LEU A N 1
ATOM 4396 C CA . LEU A 1 573 ? 16.384 6.142 -23.085 1.00 93.12 573 LEU A CA 1
ATOM 4397 C C . LEU A 1 573 ? 17.780 6.020 -22.488 1.00 93.12 573 LEU A C 1
ATOM 4399 O O . LEU A 1 573 ? 18.775 6.013 -23.215 1.00 93.12 573 LEU A O 1
ATOM 4403 N N . ALA A 1 574 ? 17.829 5.921 -21.164 1.00 92.81 574 ALA A N 1
ATOM 4404 C CA . ALA A 1 574 ? 19.045 5.671 -20.414 1.00 92.81 574 ALA A CA 1
ATOM 4405 C C . ALA A 1 574 ? 19.140 4.183 -20.082 1.00 92.81 574 ALA A C 1
ATOM 4407 O O . ALA A 1 574 ? 18.182 3.589 -19.579 1.00 92.81 574 ALA A O 1
ATOM 4408 N N . TYR A 1 575 ? 20.294 3.586 -20.358 1.00 90.06 575 TYR A N 1
ATOM 4409 C CA . TYR A 1 575 ? 20.552 2.179 -20.076 1.00 90.06 575 TYR A CA 1
ATOM 4410 C C . TYR A 1 575 ? 22.026 1.931 -19.784 1.00 90.06 575 TYR A C 1
ATOM 4412 O O . TYR A 1 575 ? 22.899 2.689 -20.206 1.00 90.06 575 TYR A O 1
ATOM 4420 N N . THR A 1 576 ? 22.308 0.857 -19.051 1.00 84.94 576 THR A N 1
ATOM 4421 C CA . THR A 1 576 ? 23.675 0.497 -18.663 1.00 84.94 576 THR A CA 1
ATOM 4422 C C . THR A 1 576 ? 24.049 -0.867 -19.220 1.00 84.94 576 THR A C 1
ATOM 4424 O O . THR A 1 576 ? 23.349 -1.847 -18.976 1.00 84.94 576 THR A O 1
ATOM 4427 N N . THR A 1 577 ? 25.159 -0.946 -19.948 1.00 80.25 577 THR A N 1
ATOM 4428 C CA . THR A 1 577 ? 25.736 -2.195 -20.471 1.00 80.25 577 THR A CA 1
ATOM 4429 C C . THR A 1 577 ? 27.253 -2.041 -20.548 1.00 80.25 577 THR A C 1
ATOM 4431 O O . THR A 1 577 ? 27.756 -0.923 -20.630 1.00 80.25 577 THR A O 1
ATOM 4434 N N . ASN A 1 578 ? 28.011 -3.139 -20.484 1.00 73.00 578 ASN A N 1
ATOM 4435 C CA . ASN A 1 578 ? 29.474 -3.119 -20.643 1.00 73.00 578 ASN A CA 1
ATOM 4436 C C . ASN A 1 578 ? 30.214 -2.067 -19.791 1.00 73.00 578 ASN A C 1
ATOM 4438 O O . ASN A 1 578 ? 31.171 -1.447 -20.257 1.00 73.00 578 ASN A O 1
ATOM 4442 N N . TYR A 1 579 ? 29.788 -1.879 -18.540 1.00 72.94 579 TYR A N 1
ATOM 4443 C CA . TYR A 1 579 ? 30.376 -0.912 -17.603 1.00 72.94 579 TYR A CA 1
ATOM 4444 C C . TYR A 1 579 ? 30.175 0.568 -17.962 1.00 72.94 579 TYR A C 1
ATOM 4446 O O . TYR A 1 579 ? 30.933 1.416 -17.498 1.00 72.94 579 TYR A O 1
ATOM 4454 N N . ARG A 1 580 ? 29.216 0.882 -18.836 1.00 80.25 580 ARG A N 1
ATOM 4455 C CA . ARG A 1 580 ? 28.986 2.233 -19.349 1.00 80.25 580 ARG A CA 1
ATOM 4456 C C . ARG A 1 580 ? 27.518 2.597 -19.265 1.00 80.25 580 ARG A C 1
ATOM 4458 O O . ARG A 1 580 ? 26.644 1.739 -19.407 1.00 80.25 580 ARG A O 1
ATOM 4465 N N . LEU A 1 581 ? 27.261 3.884 -19.064 1.00 87.81 581 LEU A N 1
ATOM 4466 C CA . LEU A 1 581 ? 25.928 4.461 -19.184 1.00 87.81 581 LEU A CA 1
ATOM 4467 C C . LEU A 1 581 ? 25.760 5.024 -20.592 1.00 87.81 581 LEU A C 1
ATOM 4469 O O . LEU A 1 581 ? 26.608 5.774 -21.066 1.00 87.81 581 LEU A O 1
ATOM 4473 N N . HIS A 1 582 ? 24.667 4.653 -21.247 1.00 88.56 582 HIS A N 1
ATOM 4474 C CA . HIS A 1 582 ? 24.327 5.059 -22.602 1.00 88.56 582 HIS A CA 1
ATOM 4475 C C . HIS A 1 582 ? 23.031 5.868 -22.584 1.00 88.56 582 HIS A C 1
ATOM 4477 O O . HIS A 1 582 ? 22.053 5.459 -21.954 1.00 88.56 582 HIS A O 1
ATOM 4483 N N . LEU A 1 583 ? 23.012 6.988 -23.308 1.00 91.81 583 LEU A N 1
ATOM 4484 C CA . LEU A 1 583 ? 21.804 7.753 -23.609 1.00 91.81 583 LEU A CA 1
ATOM 4485 C C . LEU A 1 583 ? 21.508 7.653 -25.104 1.00 91.81 583 LEU A C 1
ATOM 4487 O O . LEU A 1 583 ? 22.297 8.103 -25.939 1.00 91.81 583 LEU A O 1
ATOM 4491 N N . ARG A 1 584 ? 20.352 7.089 -25.451 1.00 91.38 584 ARG A N 1
ATOM 4492 C CA . ARG A 1 584 ? 19.894 6.940 -26.838 1.00 91.38 584 ARG A CA 1
ATOM 4493 C C . ARG A 1 584 ? 18.641 7.767 -27.075 1.00 91.38 584 ARG A C 1
ATOM 4495 O O . ARG A 1 584 ? 17.733 7.756 -26.249 1.00 91.38 584 ARG A O 1
ATOM 4502 N N . ARG A 1 585 ? 18.566 8.441 -28.225 1.00 90.50 585 ARG A N 1
ATOM 4503 C CA . ARG A 1 585 ? 17.354 9.159 -28.631 1.00 90.50 585 ARG A CA 1
ATOM 4504 C C . ARG A 1 585 ? 16.282 8.214 -29.141 1.00 90.50 585 ARG A C 1
ATOM 4506 O O . ARG A 1 585 ? 16.579 7.287 -29.896 1.00 90.50 585 ARG A O 1
ATOM 4513 N N . ILE A 1 586 ? 15.044 8.540 -28.804 1.00 88.38 586 ILE A N 1
ATOM 4514 C CA . ILE A 1 586 ? 13.834 7.978 -29.386 1.00 88.38 586 ILE A CA 1
ATOM 4515 C C . ILE A 1 586 ? 13.064 9.125 -30.041 1.00 88.38 586 ILE A C 1
ATOM 4517 O O . ILE A 1 586 ? 12.807 10.139 -29.392 1.00 88.38 586 ILE A O 1
ATOM 4521 N N . ARG A 1 587 ? 12.678 8.962 -31.309 1.00 82.94 587 ARG A N 1
ATOM 4522 C CA . ARG A 1 587 ? 11.735 9.859 -31.991 1.00 82.94 587 ARG A CA 1
ATOM 4523 C C . ARG A 1 587 ? 10.408 9.147 -32.194 1.00 82.94 587 ARG A C 1
ATOM 4525 O O . ARG A 1 587 ? 10.390 8.008 -32.663 1.00 82.94 587 ARG A O 1
ATOM 4532 N N . SER A 1 588 ? 9.313 9.822 -31.862 1.00 74.06 588 SER A N 1
ATOM 4533 C CA . SER A 1 588 ? 7.960 9.379 -32.204 1.00 74.06 588 SER A CA 1
ATOM 4534 C C . SER A 1 588 ? 7.409 10.285 -33.295 1.00 74.06 588 SER A C 1
ATOM 4536 O O . SER A 1 588 ? 7.582 11.501 -33.236 1.00 74.06 588 SER A O 1
ATOM 4538 N N . SER A 1 589 ? 6.756 9.716 -34.306 1.00 61.75 589 SER A N 1
ATOM 4539 C CA . SER A 1 589 ? 6.046 10.538 -35.286 1.00 61.75 589 SER A CA 1
ATOM 4540 C C . SER A 1 589 ? 4.760 11.078 -34.649 1.00 61.75 589 SER A C 1
ATOM 4542 O O . SER A 1 589 ? 3.976 10.281 -34.140 1.00 61.75 589 SER A O 1
ATOM 4544 N N . PRO A 1 590 ? 4.468 12.390 -34.727 1.00 47.69 590 PRO A N 1
ATOM 4545 C CA . PRO A 1 590 ? 3.250 12.964 -34.143 1.00 47.69 590 PRO A CA 1
ATOM 4546 C C . PRO A 1 590 ? 1.947 12.430 -34.770 1.00 47.69 590 PRO A C 1
ATOM 4548 O O . PRO A 1 590 ? 0.871 12.645 -34.218 1.00 47.69 590 PRO A O 1
ATOM 4551 N N . PHE A 1 591 ? 2.038 11.718 -35.901 1.00 44.91 591 PHE A N 1
ATOM 4552 C CA . PHE A 1 591 ? 0.903 11.154 -36.639 1.00 44.91 591 PHE A CA 1
ATOM 4553 C C . PHE A 1 591 ? 0.984 9.635 -36.846 1.00 44.91 591 PHE A C 1
ATOM 4555 O O . PHE A 1 591 ? 0.044 9.052 -37.385 1.00 44.91 591 PHE A O 1
ATOM 4562 N N . ALA A 1 592 ? 2.092 8.983 -36.468 1.00 46.84 592 ALA A N 1
ATOM 4563 C CA . ALA A 1 592 ? 2.261 7.541 -36.643 1.00 46.84 592 ALA A CA 1
ATOM 4564 C C . ALA A 1 592 ? 2.350 6.839 -35.292 1.00 46.84 592 ALA A C 1
ATOM 4566 O O . ALA A 1 592 ? 2.826 7.380 -34.302 1.00 46.84 592 ALA A O 1
ATOM 4567 N N . SER A 1 593 ? 1.905 5.592 -35.263 1.00 58.56 593 SER A N 1
ATOM 4568 C CA . SER A 1 593 ? 1.874 4.762 -34.064 1.00 58.56 593 SER A CA 1
ATOM 4569 C C . SER A 1 593 ? 3.230 4.139 -33.701 1.00 58.56 593 SER A C 1
ATOM 4571 O O . SER A 1 593 ? 3.276 3.156 -32.953 1.00 58.56 593 SER A O 1
ATOM 4573 N N . ASP A 1 594 ? 4.299 4.689 -34.275 1.00 65.44 594 ASP A N 1
ATOM 4574 C CA . ASP A 1 594 ? 5.608 4.070 -34.404 1.00 65.44 594 ASP A CA 1
ATOM 4575 C C . ASP A 1 594 ? 6.659 4.970 -33.750 1.00 65.44 594 ASP A C 1
ATOM 4577 O O . ASP A 1 594 ? 6.658 6.194 -33.916 1.00 65.44 594 ASP A O 1
ATOM 4581 N N . ALA A 1 595 ? 7.574 4.341 -33.021 1.00 73.00 595 ALA A N 1
ATOM 4582 C CA . ALA A 1 595 ? 8.743 4.983 -32.440 1.00 73.00 595 ALA A CA 1
ATOM 4583 C C . ALA A 1 595 ? 9.997 4.466 -33.152 1.00 73.00 595 ALA A C 1
ATOM 4585 O O . ALA A 1 595 ? 10.033 3.324 -33.605 1.00 73.00 595 ALA A O 1
ATOM 4586 N N . THR A 1 596 ? 11.037 5.288 -33.247 1.00 80.31 596 THR A N 1
ATOM 4587 C CA . THR A 1 596 ? 12.314 4.909 -33.867 1.00 80.31 596 THR A CA 1
ATOM 4588 C C . THR A 1 596 ? 13.485 5.304 -32.979 1.00 80.31 596 THR A C 1
ATOM 4590 O O . THR A 1 596 ? 13.438 6.324 -32.288 1.00 80.31 596 THR A O 1
ATOM 4593 N N . PHE A 1 597 ? 14.534 4.481 -32.981 1.00 79.25 597 PHE A N 1
ATOM 4594 C CA . PHE A 1 597 ? 15.794 4.786 -32.308 1.00 79.25 597 PHE A CA 1
ATOM 4595 C C . PHE A 1 597 ? 16.735 5.543 -33.241 1.00 79.25 597 PHE A C 1
ATOM 4597 O O . PHE A 1 597 ? 16.803 5.247 -34.436 1.00 79.25 597 PHE A O 1
ATOM 4604 N N . ASP A 1 598 ? 17.529 6.453 -32.678 1.00 78.62 598 ASP A N 1
ATOM 4605 C CA . ASP A 1 598 ? 18.686 6.996 -33.393 1.00 78.62 598 ASP A CA 1
ATOM 4606 C C . ASP A 1 598 ? 19.725 5.904 -33.682 1.00 78.62 598 ASP A C 1
ATOM 4608 O O . ASP A 1 598 ? 19.876 4.938 -32.931 1.00 78.62 598 ASP A O 1
ATOM 4612 N N . SER A 1 599 ? 20.493 6.066 -34.762 1.00 71.69 599 SER A N 1
ATOM 4613 C CA . SER A 1 599 ? 21.499 5.081 -35.178 1.00 71.69 599 SER A CA 1
ATOM 4614 C C . SER A 1 599 ? 22.702 4.995 -34.232 1.00 71.69 599 SER A C 1
ATOM 4616 O O . SER A 1 599 ? 23.344 3.948 -34.160 1.00 71.69 599 SER A O 1
ATOM 4618 N N . VAL A 1 600 ? 22.991 6.051 -33.460 1.00 80.06 600 VAL A N 1
ATOM 4619 C CA . VAL A 1 600 ? 24.111 6.114 -32.500 1.00 80.06 600 VAL A CA 1
ATOM 4620 C C . VAL A 1 600 ? 23.623 6.618 -31.136 1.00 80.06 600 VAL A C 1
ATOM 4622 O O . VAL A 1 600 ? 22.637 7.351 -31.060 1.00 80.06 600 VAL A O 1
ATOM 4625 N N . ASP A 1 601 ? 24.290 6.203 -30.054 1.00 82.06 601 ASP A N 1
ATOM 4626 C CA . ASP A 1 601 ? 24.084 6.795 -28.728 1.00 82.06 601 ASP A CA 1
ATOM 4627 C C . ASP A 1 601 ? 24.507 8.272 -28.749 1.00 82.06 601 ASP A C 1
ATOM 4629 O O . ASP A 1 601 ? 25.556 8.618 -29.290 1.00 82.06 601 ASP A O 1
ATOM 4633 N N . ILE A 1 602 ? 23.696 9.145 -28.153 1.00 86.81 602 ILE A N 1
ATOM 4634 C CA . ILE A 1 602 ? 23.978 10.586 -28.094 1.00 86.81 602 ILE A CA 1
ATOM 4635 C C . ILE A 1 602 ? 25.103 10.874 -27.096 1.00 86.81 602 ILE A C 1
ATOM 4637 O O . ILE A 1 602 ? 25.911 11.774 -27.303 1.00 86.81 602 ILE A O 1
ATOM 4641 N N . PHE A 1 603 ? 25.130 10.119 -25.999 1.00 87.69 603 PHE A N 1
ATOM 4642 C CA . PHE A 1 603 ? 26.079 10.296 -24.912 1.00 87.69 603 PHE A CA 1
ATOM 4643 C C . PHE A 1 603 ? 26.419 8.936 -24.301 1.00 87.69 603 PHE A C 1
ATOM 4645 O O . PHE A 1 603 ? 25.542 8.086 -24.124 1.00 87.69 603 PHE A O 1
ATOM 4652 N N . VAL A 1 604 ? 27.701 8.736 -23.995 1.00 86.19 604 VAL A N 1
ATOM 4653 C CA . VAL A 1 604 ? 28.217 7.527 -23.349 1.00 86.19 604 VAL A CA 1
ATOM 4654 C C . VAL A 1 604 ? 29.191 7.941 -22.258 1.00 86.19 604 VAL A C 1
ATOM 4656 O O . VAL A 1 604 ? 30.206 8.573 -22.545 1.00 86.19 604 VAL A O 1
ATOM 4659 N N . ASP A 1 605 ? 28.907 7.544 -21.024 1.00 83.00 605 ASP A N 1
ATOM 4660 C CA . ASP A 1 605 ? 29.782 7.789 -19.883 1.00 83.00 605 ASP A CA 1
ATOM 4661 C C . ASP A 1 605 ? 30.539 6.518 -19.486 1.00 83.00 605 ASP A C 1
ATOM 4663 O O . ASP A 1 605 ? 29.960 5.439 -19.332 1.00 83.00 605 ASP A O 1
ATOM 4667 N N . THR A 1 606 ? 31.854 6.660 -19.324 1.00 79.56 606 THR A N 1
ATOM 4668 C CA . THR A 1 606 ? 32.779 5.598 -18.905 1.00 79.56 606 THR A CA 1
ATOM 4669 C C . THR A 1 606 ? 33.254 5.747 -17.461 1.00 79.56 606 THR A C 1
ATOM 4671 O O . THR A 1 606 ? 34.038 4.920 -17.003 1.00 79.56 606 THR A O 1
ATOM 4674 N N . SER A 1 607 ? 32.872 6.827 -16.774 1.00 68.38 607 SER A N 1
ATOM 4675 C CA . SER A 1 607 ? 33.345 7.152 -15.425 1.00 68.38 607 SER A CA 1
ATOM 4676 C C . SER A 1 607 ? 32.621 6.370 -14.332 1.00 68.38 607 SER A C 1
ATOM 4678 O O . SER A 1 607 ? 33.221 6.046 -13.307 1.00 68.38 607 SER A O 1
ATOM 4680 N N . VAL A 1 608 ? 31.358 6.002 -14.559 1.00 66.62 608 VAL A N 1
ATOM 4681 C CA . VAL A 1 608 ? 30.628 5.142 -13.632 1.00 66.62 608 VAL A CA 1
ATOM 4682 C C . VAL A 1 608 ? 31.207 3.740 -13.732 1.00 66.62 608 VAL A C 1
ATOM 4684 O O . VAL A 1 608 ? 31.133 3.095 -14.774 1.00 66.62 608 VAL A O 1
ATOM 4687 N N . GLY A 1 609 ? 31.777 3.233 -12.642 1.00 60.31 609 GLY A N 1
ATOM 4688 C CA . GLY A 1 609 ? 32.136 1.823 -12.527 1.00 60.31 609 GLY A CA 1
ATOM 4689 C C . GLY A 1 609 ? 30.865 0.977 -12.458 1.00 60.31 609 GLY A C 1
ATOM 4690 O O . GLY A 1 609 ? 30.505 0.490 -11.390 1.00 60.31 609 GLY A O 1
ATOM 4691 N N . THR A 1 610 ? 30.142 0.810 -13.573 1.00 54.44 610 THR A N 1
ATOM 4692 C CA . THR A 1 610 ? 28.785 0.232 -13.584 1.00 54.44 610 THR A CA 1
ATOM 4693 C C . THR A 1 610 ? 28.776 -1.296 -13.438 1.00 54.44 610 THR A C 1
ATOM 4695 O O . THR A 1 610 ? 27.880 -1.962 -13.961 1.00 54.44 610 THR A O 1
ATOM 4698 N N . ARG A 1 611 ? 29.739 -1.898 -12.711 1.00 51.62 611 ARG A N 1
ATOM 4699 C CA . ARG A 1 611 ? 29.662 -3.329 -12.342 1.00 51.62 611 ARG A CA 1
ATOM 4700 C C . ARG A 1 611 ? 28.283 -3.641 -11.731 1.00 51.62 611 ARG A C 1
ATOM 4702 O O . ARG A 1 611 ? 27.798 -4.755 -11.896 1.00 51.62 611 ARG A O 1
ATOM 4709 N N . THR A 1 612 ? 27.689 -2.634 -11.078 1.00 51.44 612 THR A N 1
ATOM 4710 C CA . THR A 1 612 ? 26.450 -2.663 -10.301 1.00 51.44 612 THR A CA 1
ATOM 4711 C C . THR A 1 612 ? 25.780 -1.271 -10.277 1.00 51.44 612 THR A C 1
ATOM 4713 O O . THR A 1 612 ? 25.705 -0.651 -9.214 1.00 51.44 612 THR A O 1
ATOM 4716 N N . THR A 1 613 ? 25.351 -0.691 -11.406 1.00 55.44 613 THR A N 1
ATOM 4717 C CA . THR A 1 613 ? 24.404 0.443 -11.309 1.00 55.44 613 THR A CA 1
ATOM 4718 C C . THR A 1 613 ? 23.108 -0.096 -10.718 1.00 55.44 613 THR A C 1
ATOM 4720 O O . THR A 1 613 ? 22.417 -0.876 -11.358 1.00 55.44 613 THR A O 1
ATOM 4723 N N . GLN A 1 614 ? 22.829 0.233 -9.460 1.00 71.50 614 GLN A N 1
ATOM 4724 C CA . GLN A 1 614 ? 21.753 -0.403 -8.687 1.00 71.50 614 GLN A CA 1
ATOM 4725 C C . GLN A 1 614 ? 20.398 0.235 -8.978 1.00 71.50 614 GLN A C 1
ATOM 4727 O O . GLN A 1 614 ? 19.380 -0.451 -9.023 1.00 71.50 614 GLN A O 1
ATOM 4732 N N . LEU A 1 615 ? 20.399 1.545 -9.224 1.00 85.94 615 LEU A N 1
ATOM 4733 C CA . LEU A 1 615 ? 19.210 2.325 -9.522 1.00 85.94 615 LEU A CA 1
ATOM 4734 C C . LEU A 1 615 ? 19.549 3.387 -10.571 1.00 85.94 615 LEU A C 1
ATOM 4736 O O . LEU A 1 615 ? 20.553 4.092 -10.454 1.00 85.94 615 LEU A O 1
ATOM 4740 N N . LEU A 1 616 ? 18.696 3.484 -11.588 1.00 89.88 616 LEU A N 1
ATOM 4741 C CA . LEU A 1 616 ? 18.766 4.458 -12.671 1.00 89.88 616 LEU A CA 1
ATOM 4742 C C . LEU A 1 616 ? 17.376 5.082 -12.801 1.00 89.88 616 LEU A C 1
ATOM 4744 O O . LEU A 1 616 ? 16.425 4.359 -13.092 1.00 89.88 616 LEU A O 1
ATOM 4748 N N . ARG A 1 617 ? 17.229 6.386 -12.540 1.00 91.31 617 ARG A N 1
ATOM 4749 C CA . ARG A 1 617 ? 15.905 7.031 -12.542 1.00 91.31 617 ARG A CA 1
ATOM 4750 C C . ARG A 1 617 ? 15.972 8.469 -13.047 1.00 91.31 617 ARG A C 1
ATOM 4752 O O . ARG A 1 617 ? 16.776 9.267 -12.566 1.00 91.31 617 ARG A O 1
ATOM 4759 N N . TRP A 1 618 ? 15.114 8.792 -14.013 1.00 91.44 618 TRP A N 1
ATOM 4760 C CA . TRP A 1 618 ? 14.897 10.169 -14.460 1.00 91.44 618 TRP A CA 1
ATOM 4761 C C . TRP A 1 618 ? 14.045 10.926 -13.452 1.00 91.44 618 TRP A C 1
ATOM 4763 O O . TRP A 1 618 ? 13.101 10.373 -12.886 1.00 91.44 618 TRP A O 1
ATOM 4773 N N . MET A 1 619 ? 14.327 12.215 -13.294 1.00 86.69 619 MET A N 1
ATOM 4774 C CA . MET A 1 619 ? 13.358 13.120 -12.703 1.00 86.69 619 MET A CA 1
ATOM 4775 C C . MET A 1 619 ? 12.133 13.189 -13.638 1.00 86.69 619 MET A C 1
ATOM 4777 O O . MET A 1 619 ? 12.295 13.489 -14.824 1.00 86.69 619 MET A O 1
ATOM 4781 N N . PRO A 1 620 ? 10.904 12.948 -13.139 1.00 76.69 620 PRO A N 1
ATOM 4782 C CA . PRO A 1 620 ? 9.679 12.948 -13.956 1.00 76.69 620 PRO A CA 1
ATOM 4783 C C . PRO A 1 620 ? 9.396 14.259 -14.711 1.00 76.69 620 PRO A C 1
ATOM 4785 O O . PRO A 1 620 ? 8.555 14.314 -15.610 1.00 76.69 620 PRO A O 1
ATOM 4788 N N . ARG A 1 621 ? 10.100 15.335 -14.352 1.00 75.19 621 ARG A N 1
ATOM 4789 C CA . ARG A 1 621 ? 9.958 16.671 -14.913 1.00 75.19 621 ARG A CA 1
ATOM 4790 C C . ARG A 1 621 ? 11.334 17.313 -15.125 1.00 75.19 621 ARG A C 1
ATOM 4792 O O . ARG A 1 621 ? 12.229 17.145 -14.308 1.00 75.19 621 ARG A O 1
ATOM 4799 N N . GLY A 1 622 ? 11.458 18.104 -16.192 1.00 66.62 622 GLY A N 1
ATOM 4800 C CA . GLY A 1 622 ? 12.598 19.002 -16.393 1.00 66.62 622 GLY A CA 1
ATOM 4801 C C . GLY A 1 622 ? 12.533 20.239 -15.493 1.00 66.62 622 GLY A C 1
ATOM 4802 O O . GLY A 1 622 ? 11.452 20.787 -15.248 1.00 66.62 622 GLY A O 1
ATOM 4803 N N . CYS A 1 623 ? 13.694 20.670 -15.013 1.00 67.50 623 CYS A N 1
ATOM 4804 C CA . CYS A 1 623 ? 13.889 21.891 -14.239 1.00 67.50 623 CYS A CA 1
ATOM 4805 C C . CYS A 1 623 ? 14.478 22.947 -15.184 1.00 67.50 623 CYS A C 1
ATOM 4807 O O . CYS A 1 623 ? 15.603 22.796 -15.660 1.00 67.50 623 CYS A O 1
ATOM 4809 N N . GLY A 1 624 ? 13.703 23.976 -15.533 1.00 73.12 624 GLY A N 1
ATOM 4810 C CA . GLY A 1 624 ? 14.077 24.896 -16.612 1.00 73.12 624 GLY A CA 1
ATOM 4811 C C . GLY A 1 624 ? 14.250 24.176 -17.960 1.00 73.12 624 GLY A C 1
ATOM 4812 O O . GLY A 1 624 ? 13.349 23.467 -18.406 1.00 73.12 624 GLY A O 1
ATOM 4813 N N . GLU A 1 625 ? 15.411 24.348 -18.597 1.00 79.00 625 GLU A N 1
ATOM 4814 C CA . GLU A 1 625 ? 15.773 23.753 -19.900 1.00 79.00 625 GLU A CA 1
ATOM 4815 C C . GLU A 1 625 ? 16.603 22.455 -19.759 1.00 79.00 625 GLU A C 1
ATOM 4817 O O . GLU A 1 625 ? 17.309 22.062 -20.692 1.00 79.00 625 GLU A O 1
ATOM 4822 N N . VAL A 1 626 ? 16.557 21.790 -18.597 1.00 85.69 626 VAL A N 1
ATOM 4823 C CA . VAL A 1 626 ? 17.401 20.624 -18.275 1.00 85.69 626 VAL A CA 1
ATOM 4824 C C . VAL A 1 626 ? 16.576 19.479 -17.675 1.00 85.69 626 VAL A C 1
ATOM 4826 O O . VAL A 1 626 ? 15.675 19.696 -16.862 1.00 85.69 626 VAL A O 1
ATOM 4829 N N . TYR A 1 627 ? 16.901 18.242 -18.052 1.00 88.31 627 TYR A N 1
ATOM 4830 C CA . TYR A 1 627 ? 16.458 17.022 -17.376 1.00 88.31 627 TYR A CA 1
ATOM 4831 C C . TYR A 1 627 ? 17.560 16.476 -16.468 1.00 88.31 627 TYR A C 1
ATOM 4833 O O . TYR A 1 627 ? 18.723 16.441 -16.859 1.00 88.31 627 TYR A O 1
ATOM 4841 N N . TYR A 1 628 ? 17.182 15.984 -15.288 1.00 90.38 628 TYR A N 1
ATOM 4842 C CA . TYR A 1 628 ? 18.104 15.304 -14.380 1.00 90.38 628 TYR A CA 1
ATOM 4843 C C . TYR A 1 628 ? 17.912 13.788 -14.437 1.00 90.38 628 TYR A C 1
ATOM 4845 O O . TYR A 1 628 ? 16.788 13.288 -14.322 1.00 90.38 628 TYR A O 1
ATOM 4853 N N . LEU A 1 629 ? 19.015 13.058 -14.581 1.00 92.12 629 LEU A N 1
ATOM 4854 C CA . LEU A 1 629 ? 19.075 11.604 -14.457 1.00 92.12 629 LEU A CA 1
ATOM 4855 C C . LEU A 1 629 ? 19.995 11.242 -13.294 1.00 92.12 629 LEU A C 1
ATOM 4857 O O . LEU A 1 629 ? 21.146 11.669 -13.249 1.00 92.12 629 LEU A O 1
ATOM 4861 N N . MET A 1 630 ? 19.491 10.420 -12.377 1.00 91.25 630 MET A N 1
ATOM 4862 C CA . MET A 1 630 ? 20.267 9.900 -11.257 1.00 91.25 630 MET A CA 1
ATOM 4863 C C . MET A 1 630 ? 20.701 8.465 -11.538 1.00 91.25 630 MET A C 1
ATOM 4865 O O . MET A 1 630 ? 19.865 7.613 -11.855 1.00 91.25 630 MET A O 1
ATOM 4869 N N . ALA A 1 631 ? 21.995 8.198 -11.371 1.00 89.75 631 ALA A N 1
ATOM 4870 C CA . ALA A 1 631 ? 22.561 6.856 -11.382 1.00 89.75 631 ALA A CA 1
ATOM 4871 C C . ALA A 1 631 ? 23.333 6.597 -10.084 1.00 89.75 631 ALA A C 1
ATOM 4873 O O . ALA A 1 631 ? 24.147 7.413 -9.652 1.00 89.75 631 ALA A O 1
ATOM 4874 N N . PHE A 1 632 ? 23.095 5.442 -9.470 1.00 86.25 632 PHE A N 1
ATOM 4875 C CA . PHE A 1 632 ? 23.754 5.043 -8.227 1.00 86.25 632 PHE A CA 1
ATOM 4876 C C . PHE A 1 632 ? 24.620 3.810 -8.453 1.00 86.25 632 PHE A C 1
ATOM 4878 O O . PHE A 1 632 ? 24.173 2.827 -9.047 1.00 86.25 632 PHE A O 1
ATOM 4885 N N . SER A 1 633 ? 25.856 3.855 -7.965 1.00 82.12 633 SER A N 1
ATOM 4886 C CA . SER A 1 633 ? 26.806 2.743 -8.031 1.00 82.12 633 SER A CA 1
ATOM 4887 C C . SER A 1 633 ? 27.592 2.628 -6.725 1.00 82.12 633 SER A C 1
ATOM 4889 O O . SER A 1 633 ? 27.518 3.508 -5.869 1.00 82.12 633 SER A O 1
ATOM 4891 N N . GLN A 1 634 ? 28.412 1.583 -6.599 1.00 73.56 634 GLN A N 1
ATOM 4892 C CA . GLN A 1 634 ? 29.315 1.421 -5.453 1.00 73.56 634 GLN A CA 1
ATOM 4893 C C . GLN A 1 634 ? 30.327 2.570 -5.305 1.00 73.56 634 GLN A C 1
ATOM 4895 O O . GLN A 1 634 ? 30.840 2.779 -4.213 1.00 73.56 634 GLN A O 1
ATOM 4900 N N . SER A 1 635 ? 30.632 3.309 -6.379 1.00 74.06 635 SER A N 1
ATOM 4901 C CA . SER A 1 635 ? 31.575 4.433 -6.332 1.00 74.06 635 SER A CA 1
ATOM 4902 C C . SER A 1 635 ? 30.934 5.773 -5.961 1.00 74.06 635 SER A C 1
ATOM 4904 O O . SER A 1 635 ? 31.661 6.751 -5.822 1.00 74.06 635 SER A O 1
ATOM 4906 N N . GLY A 1 636 ? 29.605 5.847 -5.837 1.00 82.44 636 GLY A N 1
ATOM 4907 C CA . GLY A 1 636 ? 28.901 7.079 -5.478 1.00 82.44 636 GLY A CA 1
ATOM 4908 C C . GLY A 1 636 ? 27.585 7.295 -6.229 1.00 82.44 636 GLY A C 1
ATOM 4909 O O . GLY A 1 636 ? 27.141 6.449 -7.017 1.00 82.44 636 GLY A O 1
ATOM 4910 N N . ALA A 1 637 ? 26.976 8.457 -5.985 1.00 87.19 637 ALA A N 1
ATOM 4911 C CA . ALA A 1 637 ? 25.828 8.963 -6.733 1.00 87.19 637 ALA A CA 1
ATOM 4912 C C . ALA A 1 637 ? 26.292 9.884 -7.865 1.00 87.19 637 ALA A C 1
ATOM 4914 O O . ALA A 1 637 ? 27.115 10.770 -7.650 1.00 87.19 637 ALA A O 1
ATOM 4915 N N . PHE A 1 638 ? 25.727 9.692 -9.053 1.00 88.94 638 PHE A N 1
ATOM 4916 C CA . PHE A 1 638 ? 26.015 10.467 -10.253 1.00 88.94 638 PHE A CA 1
ATOM 4917 C C . PHE A 1 638 ? 24.737 11.172 -10.705 1.00 88.94 638 PHE A C 1
ATOM 4919 O O . PHE A 1 638 ? 23.700 10.529 -10.884 1.00 88.94 638 PHE A O 1
ATOM 4926 N N . CYS A 1 639 ? 24.817 12.488 -10.876 1.00 91.00 639 CYS A N 1
ATOM 4927 C CA . CYS A 1 639 ? 23.753 13.321 -11.416 1.00 91.00 639 CYS A CA 1
ATOM 4928 C C . CYS A 1 639 ? 24.159 13.790 -12.811 1.00 91.00 639 CYS A C 1
ATOM 4930 O O . CYS A 1 639 ? 25.163 14.484 -12.979 1.00 91.00 639 CYS A O 1
ATOM 4932 N N . TYR A 1 640 ? 23.366 13.401 -13.803 1.00 91.50 640 TYR A N 1
ATOM 4933 C CA . TYR A 1 640 ? 23.513 13.828 -15.186 1.00 91.50 640 TYR A CA 1
ATOM 4934 C C . TYR A 1 640 ? 22.543 14.965 -15.456 1.00 91.50 640 TYR A C 1
ATOM 4936 O O . TYR A 1 640 ? 21.329 14.797 -15.311 1.00 91.50 640 TYR A O 1
ATOM 4944 N N . GLU A 1 641 ? 23.077 16.104 -15.867 1.00 91.69 641 GLU A N 1
ATOM 4945 C CA . GLU A 1 641 ? 22.298 17.266 -16.272 1.00 91.69 641 GLU A CA 1
ATOM 4946 C C . GLU A 1 641 ? 22.251 17.269 -17.792 1.00 91.69 641 GLU A C 1
ATOM 4948 O O . GLU A 1 641 ? 23.256 17.486 -18.470 1.00 91.69 641 GLU A O 1
ATOM 4953 N N . VAL A 1 642 ? 21.081 16.948 -18.327 1.00 91.50 642 VAL A N 1
ATOM 4954 C CA . VAL A 1 642 ? 20.870 16.710 -19.750 1.00 91.50 642 VAL A CA 1
ATOM 4955 C C . VAL A 1 642 ? 20.088 17.887 -20.328 1.00 91.50 642 VAL A C 1
ATOM 4957 O O . VAL A 1 642 ? 18.888 18.005 -20.053 1.00 91.50 642 VAL A O 1
ATOM 4960 N N . PRO A 1 643 ? 20.716 18.777 -21.116 1.00 89.31 643 PRO A N 1
ATOM 4961 C CA . PRO A 1 643 ? 20.008 19.889 -21.739 1.00 89.31 643 PRO A CA 1
ATOM 4962 C C . PRO A 1 643 ? 18.914 19.376 -22.682 1.00 89.31 643 PRO A C 1
ATOM 4964 O O . PRO A 1 643 ? 19.163 18.503 -23.511 1.00 89.31 643 PRO A O 1
ATOM 4967 N N . ILE A 1 644 ? 17.706 19.940 -22.595 1.00 83.75 644 ILE A N 1
ATOM 4968 C CA . ILE A 1 644 ? 16.545 19.482 -23.379 1.00 83.75 644 ILE A CA 1
ATOM 4969 C C . ILE A 1 644 ? 16.793 19.645 -24.886 1.00 83.75 644 ILE A C 1
ATOM 4971 O O . ILE A 1 644 ? 16.434 18.771 -25.672 1.00 83.75 644 ILE A O 1
ATOM 4975 N N . ARG A 1 645 ? 17.414 20.762 -25.286 1.00 82.56 645 ARG A N 1
ATOM 4976 C CA . ARG A 1 645 ? 17.675 21.096 -26.698 1.00 82.56 645 ARG A CA 1
ATOM 4977 C C . ARG A 1 645 ? 18.927 20.430 -27.259 1.00 82.56 645 ARG A C 1
ATOM 4979 O O . ARG A 1 645 ? 18.964 20.113 -28.443 1.00 82.56 645 ARG A O 1
ATOM 4986 N N . ASP A 1 646 ? 19.935 20.220 -26.415 1.00 84.69 646 ASP A N 1
ATOM 4987 C CA . ASP A 1 646 ? 21.199 19.597 -26.807 1.00 84.69 646 ASP A CA 1
ATOM 4988 C C . ASP A 1 646 ? 21.643 18.522 -25.801 1.00 84.69 646 ASP A C 1
ATOM 4990 O O . ASP A 1 646 ? 22.540 18.749 -24.983 1.00 84.69 646 ASP A O 1
ATOM 4994 N N . PRO A 1 647 ? 21.040 17.320 -25.864 1.00 85.56 647 PRO A N 1
ATOM 4995 C CA . PRO A 1 647 ? 21.396 16.230 -24.961 1.00 85.56 647 PRO A CA 1
ATOM 4996 C C . PRO A 1 647 ? 22.847 15.743 -25.100 1.00 85.56 647 PRO A C 1
ATOM 4998 O O . PRO A 1 647 ? 23.334 15.032 -24.224 1.00 85.56 647 PRO A O 1
ATOM 5001 N N . ALA A 1 648 ? 23.553 16.086 -26.186 1.00 86.44 648 ALA A N 1
ATOM 5002 C CA . ALA A 1 648 ? 24.951 15.690 -26.369 1.00 86.44 648 ALA A CA 1
ATOM 5003 C C . ALA A 1 648 ? 25.889 16.424 -25.399 1.00 86.44 648 ALA A C 1
ATOM 5005 O O . ALA A 1 648 ? 26.916 15.874 -25.005 1.00 86.44 648 ALA A O 1
ATOM 5006 N N . ASN A 1 649 ? 25.511 17.627 -24.960 1.00 89.19 649 ASN A N 1
ATOM 5007 C CA . ASN A 1 649 ? 26.266 18.431 -24.003 1.00 89.19 649 ASN A CA 1
ATOM 5008 C C . ASN A 1 649 ? 25.869 18.130 -22.544 1.00 89.19 649 ASN A C 1
ATOM 5010 O O . ASN A 1 649 ? 25.721 19.035 -21.723 1.00 89.19 649 ASN A O 1
ATOM 5014 N N . THR A 1 650 ? 25.645 16.850 -22.238 1.00 90.94 650 THR A N 1
ATOM 5015 C CA . THR A 1 650 ? 25.312 16.389 -20.885 1.00 90.94 650 THR A CA 1
ATOM 5016 C C . THR A 1 650 ? 26.498 16.607 -19.946 1.00 90.94 650 THR A C 1
ATOM 5018 O O . THR A 1 650 ? 27.614 16.170 -20.238 1.00 90.94 650 THR A O 1
ATOM 5021 N N . THR A 1 651 ? 26.260 17.242 -18.799 1.00 90.12 651 THR A N 1
ATOM 5022 C CA . THR A 1 651 ? 27.257 17.393 -17.731 1.00 90.12 651 THR A CA 1
ATOM 5023 C C . THR A 1 651 ? 27.026 16.354 -16.637 1.00 90.12 651 THR A C 1
ATOM 5025 O O . THR A 1 651 ? 25.904 15.898 -16.416 1.00 90.12 651 THR A O 1
ATOM 5028 N N . VAL A 1 652 ? 28.103 15.942 -15.964 1.00 89.50 652 VAL A N 1
ATOM 5029 C CA . VAL A 1 652 ? 28.057 14.916 -14.913 1.00 89.50 652 VAL A CA 1
ATOM 5030 C C . VAL A 1 652 ? 28.662 15.479 -13.640 1.00 89.50 652 VAL A C 1
ATOM 5032 O O . VAL A 1 652 ? 29.806 15.934 -13.639 1.00 89.50 652 VAL A O 1
ATOM 5035 N N . SER A 1 653 ? 27.904 15.414 -12.552 1.00 88.62 653 SER A N 1
ATOM 5036 C CA . SER A 1 653 ? 28.377 15.683 -11.197 1.00 88.62 653 SER A CA 1
ATOM 5037 C C . SER A 1 653 ? 28.307 14.403 -10.363 1.00 88.62 653 SER A C 1
ATOM 5039 O O . SER A 1 653 ? 27.424 13.567 -10.552 1.00 88.62 653 SER A O 1
ATOM 5041 N N . ALA A 1 654 ? 29.273 14.214 -9.464 1.00 86.62 654 ALA A N 1
ATOM 5042 C CA . ALA A 1 654 ? 29.383 13.014 -8.638 1.00 86.62 654 ALA A CA 1
ATOM 5043 C C . ALA A 1 654 ? 29.469 13.378 -7.154 1.00 86.62 654 ALA A C 1
ATOM 5045 O O . ALA A 1 654 ? 30.092 14.374 -6.784 1.00 86.62 654 ALA A O 1
ATOM 5046 N N . HIS A 1 655 ? 28.867 12.545 -6.310 1.00 85.62 655 HIS A N 1
ATOM 5047 C CA . HIS A 1 655 ? 28.872 12.674 -4.858 1.00 85.62 655 HIS A CA 1
ATOM 5048 C C . HIS A 1 655 ? 29.297 11.359 -4.202 1.00 85.62 655 HIS A C 1
ATOM 5050 O O . HIS A 1 655 ? 28.766 10.294 -4.537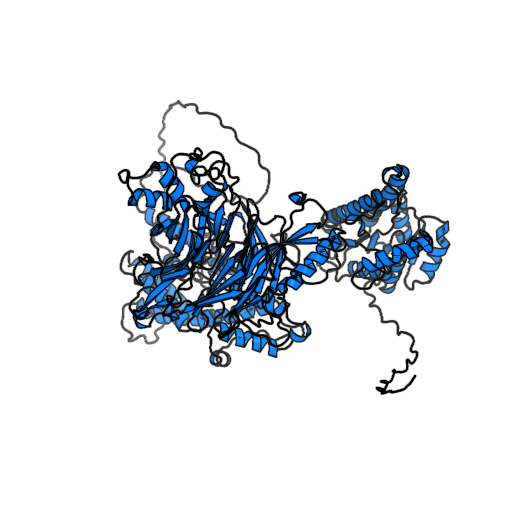 1.00 85.62 655 HIS A O 1
ATOM 5056 N N . ASP A 1 656 ? 30.229 11.436 -3.249 1.00 81.06 656 ASP A N 1
ATOM 5057 C CA . ASP A 1 656 ? 30.607 10.291 -2.418 1.00 81.06 656 ASP A CA 1
ATOM 5058 C C . ASP A 1 656 ? 29.477 9.973 -1.432 1.00 81.06 656 ASP A C 1
ATOM 5060 O O . ASP A 1 656 ? 28.970 10.856 -0.749 1.00 81.06 656 ASP A O 1
ATOM 5064 N N . LEU A 1 657 ? 29.076 8.707 -1.341 1.00 79.00 657 LEU A N 1
ATOM 5065 C CA . LEU A 1 657 ? 27.974 8.270 -0.477 1.00 79.00 657 LEU A CA 1
ATOM 5066 C C . LEU A 1 657 ? 28.454 7.999 0.955 1.00 79.00 657 LEU A C 1
ATOM 5068 O O . LEU A 1 657 ? 28.108 6.968 1.526 1.00 79.00 657 LEU A O 1
ATOM 5072 N N . ASP A 1 658 ? 29.273 8.880 1.528 1.00 77.38 658 ASP A N 1
ATOM 5073 C CA . ASP A 1 658 ? 29.929 8.692 2.832 1.00 77.38 658 ASP A CA 1
ATOM 5074 C C . ASP A 1 658 ? 30.696 7.355 2.942 1.00 77.38 658 ASP A C 1
ATOM 5076 O O . ASP A 1 658 ? 30.713 6.716 3.998 1.00 77.38 658 ASP A O 1
ATOM 5080 N N . LYS A 1 659 ? 31.315 6.890 1.845 1.00 74.00 659 LYS A N 1
ATOM 5081 C CA . LYS A 1 659 ? 31.996 5.580 1.747 1.00 74.00 659 LYS A CA 1
ATOM 5082 C C . LYS A 1 659 ? 31.105 4.356 2.041 1.00 74.00 659 LYS A C 1
ATOM 5084 O O . LYS A 1 659 ? 31.618 3.305 2.437 1.00 74.00 659 LYS A O 1
ATOM 5089 N N . ARG A 1 660 ? 29.783 4.466 1.862 1.00 75.50 660 ARG A N 1
ATOM 5090 C CA . ARG A 1 660 ? 28.848 3.330 1.968 1.00 75.50 660 ARG A CA 1
ATOM 5091 C C . ARG A 1 660 ? 29.127 2.275 0.896 1.00 75.50 660 ARG A C 1
ATOM 5093 O O . ARG A 1 660 ? 29.457 2.602 -0.239 1.00 75.50 660 ARG A O 1
ATOM 5100 N N . TRP A 1 661 ? 28.959 1.006 1.266 1.00 76.12 661 TRP A N 1
ATOM 5101 C CA . TRP A 1 661 ? 29.156 -0.144 0.374 1.00 76.12 661 TRP A CA 1
ATOM 5102 C C . TRP A 1 661 ? 27.836 -0.814 -0.043 1.00 76.12 661 TRP A C 1
ATOM 5104 O O . TRP A 1 661 ? 27.810 -1.560 -1.023 1.00 76.12 661 TRP A O 1
ATOM 5114 N N . ASP A 1 662 ? 26.755 -0.579 0.708 1.00 80.12 662 ASP A N 1
ATOM 5115 C CA . ASP A 1 662 ? 25.443 -1.196 0.514 1.00 80.12 662 ASP A CA 1
ATOM 5116 C C . ASP A 1 662 ? 24.643 -0.522 -0.612 1.00 80.12 662 ASP A C 1
ATOM 5118 O O . ASP A 1 662 ? 24.846 0.663 -0.898 1.00 80.12 662 ASP A O 1
ATOM 5122 N N . PRO A 1 663 ? 23.732 -1.258 -1.278 1.00 81.94 663 PRO A N 1
ATOM 5123 C CA . PRO A 1 663 ? 23.073 -0.743 -2.461 1.00 81.94 663 PRO A CA 1
ATOM 5124 C C . PRO A 1 663 ? 22.052 0.358 -2.169 1.00 81.94 663 PRO A C 1
ATOM 5126 O O . PRO A 1 663 ? 21.354 0.306 -1.157 1.00 81.94 663 PRO A O 1
ATOM 5129 N N . VAL A 1 664 ? 21.902 1.315 -3.091 1.00 86.69 664 VAL A N 1
ATOM 5130 C CA . VAL A 1 664 ? 20.783 2.276 -3.081 1.00 86.69 664 VAL A CA 1
ATOM 5131 C C . VAL A 1 664 ? 19.534 1.590 -3.628 1.00 86.69 664 VAL A C 1
ATOM 5133 O O . VAL A 1 664 ? 19.527 1.114 -4.761 1.00 86.69 664 VAL A O 1
ATOM 5136 N N . VAL A 1 665 ? 18.477 1.529 -2.815 1.00 85.56 665 VAL A N 1
ATOM 5137 C CA . VAL A 1 665 ? 17.280 0.703 -3.071 1.00 85.56 665 VAL A CA 1
ATOM 5138 C C . VAL A 1 665 ? 16.066 1.510 -3.532 1.00 85.56 665 VAL A C 1
ATOM 5140 O O . VAL A 1 665 ? 15.060 0.935 -3.937 1.00 85.56 665 VAL A O 1
ATOM 5143 N N . GLY A 1 666 ? 16.134 2.840 -3.480 1.00 86.50 666 GLY A N 1
ATOM 5144 C CA . GLY A 1 666 ? 15.075 3.712 -3.977 1.00 86.50 666 GLY A CA 1
ATOM 5145 C C . GLY A 1 666 ? 15.436 5.189 -3.873 1.00 86.50 666 GLY A C 1
ATOM 5146 O O . GLY A 1 666 ? 16.257 5.583 -3.042 1.00 86.50 666 GLY A O 1
ATOM 5147 N N . CYS A 1 667 ? 14.795 6.000 -4.712 1.00 89.06 667 CYS A N 1
ATOM 5148 C CA . CYS A 1 667 ? 14.884 7.454 -4.661 1.00 89.06 667 CYS A CA 1
ATOM 5149 C C . CYS A 1 667 ? 13.532 8.112 -4.965 1.00 89.06 667 CYS A C 1
ATOM 5151 O O . CYS A 1 667 ? 12.719 7.584 -5.734 1.00 89.06 667 CYS A O 1
ATOM 5153 N N . ALA A 1 668 ? 13.318 9.274 -4.355 1.00 88.31 668 ALA A N 1
ATOM 5154 C CA . ALA A 1 668 ? 12.156 10.133 -4.507 1.00 88.31 668 ALA A CA 1
ATOM 5155 C C . ALA A 1 668 ? 12.608 11.547 -4.891 1.00 88.31 668 ALA A C 1
ATOM 5157 O O . ALA A 1 668 ? 13.602 12.056 -4.372 1.00 88.31 668 ALA A O 1
ATOM 5158 N N . PHE A 1 669 ? 11.866 12.187 -5.791 1.00 85.62 669 PHE A N 1
ATOM 5159 C CA . PHE A 1 669 ? 12.137 13.552 -6.241 1.00 85.62 669 PHE A CA 1
ATOM 5160 C C . PHE A 1 669 ? 11.135 14.534 -5.642 1.00 85.62 669 PHE A C 1
ATOM 5162 O O . PHE A 1 669 ? 9.993 14.176 -5.359 1.00 85.62 669 PHE A O 1
ATOM 5169 N N . ASN A 1 670 ? 11.566 15.782 -5.494 1.00 78.62 670 ASN A N 1
ATOM 5170 C CA . ASN A 1 670 ? 10.728 16.881 -5.037 1.00 78.62 670 ASN A CA 1
ATOM 5171 C C . ASN A 1 670 ? 9.854 17.466 -6.169 1.00 78.62 670 ASN A C 1
ATOM 5173 O O . ASN A 1 670 ? 10.358 17.712 -7.265 1.00 78.62 670 ASN A O 1
ATOM 5177 N N . GLY A 1 671 ? 8.578 17.765 -5.887 1.00 62.88 671 GLY A N 1
ATOM 5178 C CA . GLY A 1 671 ? 7.661 18.501 -6.773 1.00 62.88 671 GLY A CA 1
ATOM 5179 C C . GLY A 1 671 ? 7.532 20.023 -6.540 1.00 62.88 671 GLY A C 1
ATOM 5180 O O . GLY A 1 671 ? 6.801 20.677 -7.279 1.00 62.88 671 GLY A O 1
ATOM 5181 N N . PHE A 1 672 ? 8.188 20.610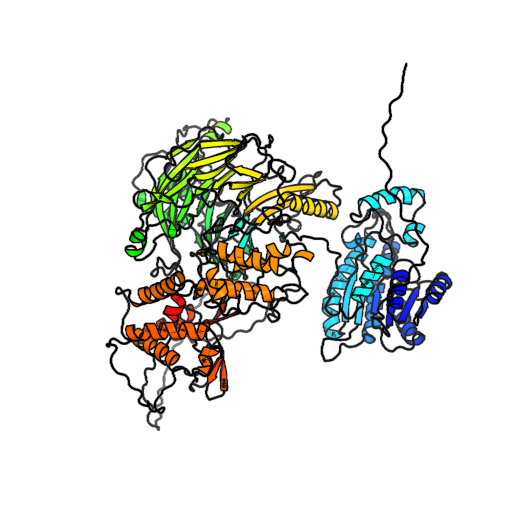 -5.530 1.00 57.44 672 PHE A N 1
ATOM 5182 C CA . PHE A 1 672 ? 7.880 21.963 -5.027 1.00 57.44 672 PHE A CA 1
ATOM 5183 C C . PHE A 1 672 ? 8.622 23.137 -5.695 1.00 57.44 672 PHE A C 1
ATOM 5185 O O . PHE A 1 672 ? 8.129 24.262 -5.621 1.00 57.44 672 PHE A O 1
ATOM 5192 N N . ALA A 1 673 ? 9.787 22.937 -6.319 1.00 55.50 673 ALA A N 1
ATOM 5193 C CA . ALA A 1 673 ? 10.655 24.043 -6.747 1.00 55.50 673 ALA A CA 1
ATOM 5194 C C . ALA A 1 673 ? 10.861 24.099 -8.272 1.00 55.50 673 ALA A C 1
ATOM 5196 O O . ALA A 1 673 ? 11.176 23.095 -8.904 1.00 55.50 673 ALA A O 1
ATOM 5197 N N . GLN A 1 674 ? 10.691 25.298 -8.850 1.00 55.09 674 GLN A N 1
ATOM 5198 C CA . GLN A 1 674 ? 10.900 25.566 -10.282 1.00 55.09 674 GLN A CA 1
ATOM 5199 C C . GLN A 1 674 ? 12.388 25.652 -10.666 1.00 55.09 674 GLN A C 1
ATOM 5201 O O . GLN A 1 674 ? 12.725 25.294 -11.792 1.00 55.09 674 GLN A O 1
ATOM 5206 N N . ASP A 1 675 ? 13.248 26.065 -9.723 1.00 54.62 675 ASP A N 1
ATOM 5207 C CA . ASP A 1 675 ? 14.657 26.413 -9.982 1.00 54.62 675 ASP A CA 1
ATOM 5208 C C . ASP A 1 675 ? 15.682 25.531 -9.241 1.00 54.62 675 ASP A C 1
ATOM 5210 O O . ASP A 1 675 ? 16.881 25.672 -9.456 1.00 54.62 675 ASP A O 1
ATOM 5214 N N . SER A 1 676 ? 15.250 24.631 -8.347 1.00 64.50 676 SER A N 1
ATOM 5215 C CA . SER A 1 676 ? 16.157 23.691 -7.666 1.00 64.50 676 SER A CA 1
ATOM 5216 C C . SER A 1 676 ? 15.472 22.354 -7.424 1.00 64.50 676 SER A C 1
ATOM 5218 O O . SER A 1 676 ? 14.455 22.276 -6.736 1.00 64.50 676 SER A O 1
ATOM 5220 N N . ALA A 1 677 ? 16.020 21.287 -7.992 1.00 75.94 677 ALA A N 1
ATOM 5221 C CA . ALA A 1 677 ? 15.501 19.948 -7.777 1.00 75.94 677 ALA A CA 1
ATOM 5222 C C . ALA A 1 677 ? 16.205 19.300 -6.578 1.00 75.94 677 ALA A C 1
ATOM 5224 O O . ALA A 1 677 ? 17.381 19.540 -6.317 1.00 75.94 677 ALA A O 1
ATOM 5225 N N . GLU A 1 678 ? 15.479 18.485 -5.822 1.00 82.62 678 GLU A N 1
ATOM 5226 C CA . GLU A 1 678 ? 16.021 17.753 -4.680 1.00 82.62 678 GLU A CA 1
ATOM 5227 C C . GLU A 1 678 ? 15.653 16.281 -4.831 1.00 82.62 678 GLU A C 1
ATOM 5229 O O . GLU A 1 678 ? 14.520 15.952 -5.195 1.00 82.62 678 GLU A O 1
ATOM 5234 N N . VAL A 1 679 ? 16.621 15.408 -4.569 1.00 87.00 679 VAL A N 1
ATOM 5235 C CA . VAL A 1 679 ? 16.451 13.958 -4.577 1.00 87.00 679 VAL A CA 1
ATOM 5236 C C . VAL A 1 679 ? 16.736 13.421 -3.185 1.00 87.00 679 VAL A C 1
ATOM 5238 O O . VAL A 1 679 ? 17.805 13.650 -2.628 1.00 87.00 679 VAL A O 1
ATOM 5241 N N . GLN A 1 680 ? 15.776 12.697 -2.623 1.00 89.06 680 GLN A N 1
ATOM 5242 C CA . GLN A 1 680 ? 15.955 11.900 -1.415 1.00 89.06 680 GLN A CA 1
ATOM 5243 C C . GLN A 1 680 ? 16.141 10.443 -1.820 1.00 89.06 680 GLN A C 1
ATOM 5245 O O . GLN A 1 680 ? 15.532 9.978 -2.784 1.00 89.06 680 GLN A O 1
ATOM 5250 N N . PHE A 1 681 ? 17.003 9.713 -1.126 1.00 88.25 681 PHE A N 1
ATOM 5251 C CA . PHE A 1 681 ? 17.252 8.309 -1.435 1.00 88.25 681 PHE A CA 1
ATOM 5252 C C . PHE A 1 681 ? 17.595 7.518 -0.184 1.00 88.25 681 PHE A C 1
ATOM 5254 O O . PHE A 1 681 ? 17.986 8.067 0.846 1.00 88.25 681 PHE A O 1
ATOM 5261 N N . THR A 1 682 ? 17.449 6.201 -0.287 1.00 87.19 682 THR A N 1
ATOM 5262 C CA . THR A 1 682 ? 17.769 5.279 0.799 1.00 87.19 682 THR A CA 1
ATOM 5263 C C . THR A 1 682 ? 18.615 4.116 0.289 1.00 87.19 682 THR A C 1
ATOM 5265 O O . THR A 1 682 ? 18.411 3.604 -0.813 1.00 87.19 682 THR A O 1
ATOM 5268 N N . SER A 1 683 ? 19.597 3.730 1.092 1.00 86.50 683 SER A N 1
ATOM 5269 C CA . SER A 1 683 ? 20.433 2.547 0.932 1.00 86.50 683 SER A CA 1
ATOM 5270 C C . SER A 1 683 ? 19.920 1.426 1.827 1.00 86.50 683 SER A C 1
ATOM 5272 O O . SER A 1 683 ? 19.209 1.676 2.801 1.00 86.50 683 SER A O 1
ATOM 5274 N N . GLN A 1 684 ? 20.245 0.188 1.472 1.00 85.69 684 GLN A N 1
ATOM 5275 C CA . GLN A 1 684 ? 19.611 -0.989 2.053 1.00 85.69 684 GLN A CA 1
ATOM 5276 C C . GLN A 1 684 ? 19.799 -1.098 3.568 1.00 85.69 684 GLN A C 1
ATOM 5278 O O . GLN A 1 684 ? 18.872 -1.518 4.246 1.00 85.69 684 GLN A O 1
ATOM 5283 N N . ILE A 1 685 ? 20.965 -0.737 4.106 1.00 82.50 685 ILE A N 1
ATOM 5284 C CA . ILE A 1 685 ? 21.291 -0.918 5.530 1.00 82.50 685 ILE A CA 1
ATOM 5285 C C . ILE A 1 685 ? 21.695 0.413 6.172 1.00 82.50 685 ILE A C 1
ATOM 5287 O O . ILE A 1 685 ? 21.273 0.732 7.280 1.00 82.50 685 ILE A O 1
ATOM 5291 N N . SER A 1 686 ? 22.500 1.219 5.480 1.00 71.31 686 SER A N 1
ATOM 5292 C CA . SER A 1 686 ? 23.197 2.357 6.097 1.00 71.31 686 SER A CA 1
ATOM 5293 C C . SER A 1 686 ? 22.389 3.667 6.123 1.00 71.31 686 SER A C 1
ATOM 5295 O O . SER A 1 686 ? 22.704 4.580 6.888 1.00 71.31 686 SER A O 1
ATOM 5297 N N . ALA A 1 687 ? 21.357 3.810 5.287 1.00 63.78 687 ALA A N 1
ATOM 5298 C CA . ALA A 1 687 ? 20.671 5.091 5.080 1.00 63.78 687 ALA A CA 1
ATOM 5299 C C . ALA A 1 687 ? 19.729 5.600 6.184 1.00 63.78 687 ALA A C 1
ATOM 5301 O O . ALA A 1 687 ? 19.590 6.820 6.270 1.00 63.78 687 ALA A O 1
ATOM 5302 N N . PRO A 1 688 ? 19.116 4.786 7.067 1.00 59.56 688 PRO A N 1
ATOM 5303 C CA . PRO A 1 688 ? 18.344 5.321 8.200 1.00 59.56 688 PRO A CA 1
ATOM 5304 C C . PRO A 1 688 ? 19.178 6.221 9.139 1.00 59.56 688 PRO A C 1
ATOM 5306 O O . PRO A 1 688 ? 18.643 7.050 9.887 1.00 59.56 688 PRO A O 1
ATOM 5309 N N . VAL A 1 689 ? 20.507 6.085 9.087 1.00 57.09 689 VAL A N 1
ATOM 5310 C CA . VAL A 1 689 ? 21.465 6.739 9.989 1.00 57.09 689 VAL A CA 1
ATOM 5311 C C . VAL A 1 689 ? 22.346 7.775 9.267 1.00 57.09 689 VAL A C 1
ATOM 5313 O O . VAL A 1 689 ? 22.871 8.678 9.916 1.00 57.09 689 VAL A O 1
ATOM 5316 N N . ALA A 1 690 ? 22.478 7.702 7.937 1.00 65.12 690 ALA A N 1
ATOM 5317 C CA . ALA A 1 690 ? 23.414 8.525 7.164 1.00 65.12 690 ALA A CA 1
ATOM 5318 C C . ALA A 1 690 ? 22.943 9.975 6.938 1.00 65.12 690 ALA A C 1
ATOM 5320 O O . ALA A 1 690 ? 21.777 10.223 6.614 1.00 65.12 690 ALA A O 1
ATOM 5321 N N . ALA A 1 691 ? 23.882 10.925 7.030 1.00 60.38 691 ALA A N 1
ATOM 5322 C CA . ALA A 1 691 ? 23.641 12.346 6.770 1.00 60.38 691 ALA A CA 1
ATOM 5323 C C . ALA A 1 691 ? 23.363 12.631 5.279 1.00 60.38 691 ALA A C 1
ATOM 5325 O O . ALA A 1 691 ? 22.508 13.457 4.964 1.00 60.38 691 ALA A O 1
ATOM 5326 N N . THR A 1 692 ? 24.007 11.901 4.355 1.00 67.00 692 THR A N 1
ATOM 5327 C CA . THR A 1 692 ? 23.821 12.046 2.896 1.00 67.00 692 THR A CA 1
ATOM 5328 C C . THR A 1 692 ? 22.645 11.215 2.359 1.00 67.00 692 THR A C 1
ATOM 5330 O O . THR A 1 692 ? 22.812 10.279 1.579 1.00 67.00 692 THR A O 1
ATOM 5333 N N . SER A 1 693 ? 21.421 11.536 2.780 1.00 78.12 693 SER A N 1
ATOM 5334 C CA . SER A 1 693 ? 20.195 10.877 2.268 1.00 78.12 693 SER A CA 1
ATOM 5335 C C . SER A 1 693 ? 19.286 11.809 1.457 1.00 78.12 693 SER A C 1
ATOM 5337 O O . SER A 1 693 ? 18.204 11.413 1.023 1.00 78.12 693 SER A O 1
ATOM 5339 N N . GLY A 1 694 ? 19.741 13.041 1.220 1.00 82.75 694 GLY A N 1
ATOM 5340 C CA . GLY A 1 694 ? 19.108 14.015 0.337 1.00 82.75 694 GLY A CA 1
ATOM 5341 C C . GLY A 1 694 ? 20.158 14.890 -0.341 1.00 82.75 694 GLY A C 1
ATOM 5342 O O . GLY A 1 694 ? 21.084 15.347 0.328 1.00 82.75 694 GLY A O 1
ATOM 5343 N N . LEU A 1 695 ? 20.027 15.118 -1.646 1.00 83.00 695 LEU A N 1
ATOM 5344 C CA . LEU A 1 695 ? 20.928 15.953 -2.443 1.00 83.00 695 LEU A CA 1
ATOM 5345 C C . LEU A 1 695 ? 20.129 17.002 -3.210 1.00 83.00 695 LEU A C 1
ATOM 5347 O O . LEU A 1 695 ? 19.092 16.694 -3.802 1.00 83.00 695 LEU A O 1
ATOM 5351 N N . LYS A 1 696 ? 20.642 18.233 -3.236 1.00 83.00 696 LYS A N 1
ATOM 5352 C CA . LYS A 1 696 ? 20.182 19.257 -4.175 1.00 83.00 696 LYS A CA 1
ATOM 5353 C C . LYS A 1 696 ? 20.882 19.049 -5.514 1.00 83.00 696 LYS A C 1
ATOM 5355 O O . LYS A 1 696 ? 22.042 18.640 -5.547 1.00 83.00 696 LYS A O 1
ATOM 5360 N N . MET A 1 697 ? 20.145 19.297 -6.589 1.00 81.31 697 MET A N 1
ATOM 5361 C CA . MET A 1 697 ? 20.601 19.203 -7.970 1.00 81.31 697 MET A CA 1
ATOM 5362 C C . MET A 1 697 ? 20.630 20.619 -8.573 1.00 81.31 697 MET A C 1
ATOM 5364 O O . MET A 1 697 ? 19.638 21.343 -8.416 1.00 81.31 697 MET A O 1
ATOM 5368 N N . PRO A 1 698 ? 21.727 21.022 -9.242 1.00 76.19 698 PRO A N 1
ATOM 5369 C CA . PRO A 1 698 ? 22.944 20.242 -9.514 1.00 76.19 698 PRO A CA 1
ATOM 5370 C C . PRO A 1 698 ? 23.744 19.905 -8.239 1.00 76.19 698 PRO A C 1
ATOM 5372 O O . PRO A 1 698 ? 23.630 20.600 -7.232 1.00 76.19 698 PRO A O 1
ATOM 5375 N N . ILE A 1 699 ? 24.505 18.801 -8.243 1.00 78.69 699 ILE A N 1
ATOM 5376 C CA . ILE A 1 699 ? 25.256 18.369 -7.052 1.00 78.69 699 ILE A CA 1
ATOM 5377 C C . ILE A 1 699 ? 26.463 19.298 -6.851 1.00 78.69 699 ILE A C 1
ATOM 5379 O O . ILE A 1 699 ? 27.457 19.205 -7.571 1.00 78.69 699 ILE A O 1
ATOM 5383 N N . GLU A 1 700 ? 26.397 20.153 -5.831 1.00 74.06 700 GLU A N 1
ATOM 5384 C CA . GLU A 1 700 ? 27.493 21.037 -5.411 1.00 74.06 700 GLU A CA 1
ATOM 5385 C C . GLU A 1 700 ? 28.339 20.429 -4.268 1.00 74.06 700 GLU A C 1
ATOM 5387 O O . GLU A 1 700 ? 27.895 19.527 -3.552 1.00 74.06 700 GLU A O 1
ATOM 5392 N N . GLN A 1 701 ? 29.581 20.913 -4.093 1.00 58.56 701 GLN A N 1
ATOM 5393 C CA . GLN A 1 701 ? 30.539 20.388 -3.099 1.00 58.56 701 GLN A CA 1
ATOM 5394 C C . GLN A 1 701 ? 30.139 20.667 -1.636 1.00 58.56 701 GLN A C 1
ATOM 5396 O O . GLN A 1 701 ? 30.475 19.873 -0.762 1.00 58.56 701 GLN A O 1
ATOM 5401 N N . GLU A 1 702 ? 29.404 21.751 -1.365 1.00 55.62 702 GLU A N 1
ATOM 5402 C CA . GLU A 1 702 ? 28.931 22.144 -0.026 1.00 55.62 702 GLU A CA 1
ATOM 5403 C C . GLU A 1 702 ? 27.415 21.919 0.107 1.00 55.62 702 GLU A C 1
ATOM 5405 O O . GLU A 1 702 ? 26.632 22.834 0.349 1.00 55.62 702 GLU A O 1
ATOM 5410 N N . ASN A 1 703 ? 26.968 20.678 -0.083 1.00 56.81 703 ASN A N 1
ATOM 5411 C CA . ASN A 1 703 ? 25.566 20.319 0.124 1.00 56.81 703 ASN A CA 1
ATOM 5412 C C . ASN A 1 703 ? 25.281 20.124 1.629 1.00 56.81 703 ASN A C 1
ATOM 5414 O O . ASN A 1 703 ? 25.297 19.004 2.140 1.00 56.81 703 ASN A O 1
ATOM 5418 N N . GLU A 1 704 ? 24.999 21.210 2.358 1.00 51.25 704 GLU A N 1
ATOM 5419 C CA . GLU A 1 704 ? 24.369 21.130 3.685 1.00 51.25 704 GLU A CA 1
ATOM 5420 C C . GLU A 1 704 ? 22.928 20.615 3.526 1.00 51.25 704 GLU A C 1
ATOM 5422 O O . GLU A 1 704 ? 21.987 21.373 3.273 1.00 51.25 704 GLU A O 1
ATOM 5427 N N . SER A 1 705 ? 22.747 19.298 3.623 1.00 56.62 705 SER A N 1
ATOM 5428 C CA . SER A 1 705 ? 21.429 18.667 3.567 1.00 56.62 705 SER A CA 1
ATOM 5429 C C . SER A 1 705 ? 20.928 18.361 4.977 1.00 56.62 705 SER A C 1
ATOM 5431 O O . SER A 1 705 ? 21.594 17.685 5.764 1.00 56.62 705 SER A O 1
ATOM 5433 N N . ARG A 1 706 ? 19.746 18.886 5.324 1.00 62.56 706 ARG A N 1
ATOM 5434 C CA . ARG A 1 706 ? 19.032 18.520 6.558 1.00 62.56 706 ARG A CA 1
ATOM 5435 C C . ARG A 1 706 ? 18.596 17.059 6.431 1.00 62.56 706 ARG A C 1
ATOM 5437 O O . ARG A 1 706 ? 18.126 16.652 5.375 1.00 62.56 706 ARG A O 1
ATOM 5444 N N . ALA A 1 707 ? 18.714 16.294 7.515 1.00 70.56 707 ALA A N 1
ATOM 5445 C CA . ALA A 1 707 ? 18.237 14.913 7.562 1.00 70.56 707 ALA A CA 1
ATOM 5446 C C . ALA A 1 707 ? 16.768 14.822 7.082 1.00 70.56 707 ALA A C 1
ATOM 5448 O O . ALA A 1 707 ? 15.919 15.523 7.650 1.00 70.56 707 ALA A O 1
ATOM 5449 N N . PRO A 1 708 ? 16.461 14.004 6.056 1.00 80.06 708 PRO A N 1
ATOM 5450 C CA . PRO A 1 708 ? 15.102 13.858 5.542 1.00 80.06 708 PRO A CA 1
ATOM 5451 C C . PRO A 1 708 ? 14.104 13.359 6.597 1.00 80.06 708 PRO A C 1
ATOM 5453 O O . PRO A 1 708 ? 14.446 12.543 7.455 1.00 80.06 708 PRO A O 1
ATOM 5456 N N . LEU A 1 709 ? 12.840 13.782 6.491 1.00 79.88 709 LEU A N 1
ATOM 5457 C CA . LEU A 1 709 ? 11.787 13.414 7.451 1.00 79.88 709 LEU A CA 1
ATOM 5458 C C . LEU A 1 709 ? 11.506 11.910 7.494 1.00 79.88 709 LEU A C 1
ATOM 5460 O O . LEU A 1 709 ? 11.277 11.359 8.569 1.00 79.88 709 LEU A O 1
ATOM 5464 N N . PHE A 1 710 ? 11.603 11.214 6.356 1.00 83.12 710 PHE A N 1
ATOM 5465 C CA . PHE A 1 710 ? 11.368 9.768 6.309 1.00 83.12 710 PHE A CA 1
ATOM 5466 C C . PHE A 1 710 ? 12.311 8.990 7.249 1.00 83.12 710 PHE A C 1
ATOM 5468 O O . PHE A 1 710 ? 11.923 7.957 7.791 1.00 83.12 710 PHE A O 1
ATOM 5475 N N . GLN A 1 711 ? 13.528 9.496 7.505 1.00 84.62 711 GLN A N 1
ATOM 5476 C CA . GLN A 1 711 ? 14.464 8.865 8.441 1.00 84.62 711 GLN A CA 1
ATOM 5477 C C . GLN A 1 711 ? 13.944 8.898 9.881 1.00 84.62 711 GLN A C 1
ATOM 5479 O O . GLN A 1 711 ? 14.214 7.974 10.644 1.00 84.62 711 GLN A O 1
ATOM 5484 N N . GLN A 1 712 ? 13.208 9.945 10.267 1.00 80.12 712 GLN A N 1
ATOM 5485 C CA . GLN A 1 712 ? 12.623 10.049 11.606 1.00 80.12 712 GLN A CA 1
ATOM 5486 C C . GLN A 1 712 ? 11.559 8.969 11.806 1.00 80.12 712 GLN A C 1
ATOM 5488 O O . GLN A 1 712 ? 11.637 8.221 12.776 1.00 80.12 712 GLN A O 1
ATOM 5493 N N . SER A 1 713 ? 10.668 8.800 10.826 1.00 78.94 713 SER A N 1
ATOM 5494 C CA . SER A 1 713 ? 9.630 7.760 10.841 1.00 78.94 713 SER A CA 1
ATOM 5495 C C . SER A 1 713 ? 10.209 6.341 10.896 1.00 78.94 713 SER A C 1
ATOM 5497 O O . SER A 1 713 ? 9.727 5.496 11.655 1.00 78.94 713 SER A O 1
ATOM 5499 N N . ILE A 1 714 ? 11.293 6.081 10.151 1.00 84.50 714 ILE A N 1
ATOM 5500 C CA . ILE A 1 714 ? 12.005 4.799 10.223 1.00 84.50 714 ILE A CA 1
ATOM 5501 C C . ILE A 1 714 ? 12.590 4.584 11.625 1.00 84.50 714 ILE A C 1
ATOM 5503 O O . ILE A 1 714 ? 12.402 3.512 12.188 1.00 84.50 714 ILE A O 1
ATOM 5507 N N . ARG A 1 715 ? 13.248 5.592 12.217 1.00 84.19 715 ARG A N 1
ATOM 5508 C CA . ARG A 1 715 ? 13.835 5.494 13.569 1.00 84.19 715 ARG A CA 1
ATOM 5509 C C . ARG A 1 715 ? 12.787 5.306 14.660 1.00 84.19 715 ARG A C 1
ATOM 5511 O O . ARG A 1 715 ? 13.054 4.645 15.658 1.00 84.19 715 ARG A O 1
ATOM 5518 N N . GLU A 1 716 ? 11.616 5.912 14.517 1.00 81.25 716 GLU A N 1
ATOM 5519 C CA . GLU A 1 716 ? 10.498 5.709 15.441 1.00 81.25 716 GLU A CA 1
ATOM 5520 C C . GLU A 1 716 ? 9.972 4.278 15.349 1.00 81.25 716 GLU A C 1
ATOM 5522 O O . GLU A 1 716 ? 9.864 3.602 16.371 1.00 81.25 716 GLU A O 1
ATOM 5527 N N . SER A 1 717 ? 9.760 3.778 14.131 1.00 82.12 717 SER A N 1
ATOM 5528 C CA . SER A 1 717 ? 9.348 2.390 13.894 1.00 82.12 717 SER A CA 1
ATOM 5529 C C . SER A 1 717 ? 10.400 1.382 14.372 1.00 82.12 717 SER A C 1
ATOM 5531 O O . SER A 1 717 ? 10.054 0.365 14.964 1.00 82.12 717 SER A O 1
ATOM 5533 N N . GLU A 1 718 ? 11.686 1.686 14.190 1.00 84.56 718 GLU A N 1
ATOM 5534 C CA . GLU A 1 718 ? 12.809 0.889 14.691 1.00 84.56 718 GLU A CA 1
ATOM 5535 C C . GLU A 1 718 ? 12.818 0.828 16.221 1.00 84.56 718 GLU A C 1
ATOM 5537 O O . GLU A 1 718 ? 12.983 -0.242 16.800 1.00 84.56 718 GLU A O 1
ATOM 5542 N N . LYS A 1 719 ? 12.594 1.962 16.898 1.00 82.88 719 LYS A N 1
ATOM 5543 C CA . LYS A 1 719 ? 12.477 2.007 18.363 1.00 82.88 719 LYS A CA 1
ATOM 5544 C C . LYS A 1 719 ? 11.283 1.204 18.859 1.00 82.88 719 LYS A C 1
ATOM 5546 O O . LYS A 1 719 ? 11.420 0.501 19.856 1.00 82.88 719 LYS A O 1
ATOM 5551 N N . LEU A 1 720 ? 10.141 1.300 18.176 1.00 80.69 720 LEU A N 1
ATOM 5552 C CA . LEU A 1 720 ? 8.950 0.515 18.496 1.00 80.69 720 LEU A CA 1
ATOM 5553 C C . LEU A 1 720 ? 9.230 -0.979 18.331 1.00 80.69 720 LEU A C 1
ATOM 5555 O O . LEU A 1 720 ? 9.019 -1.733 19.272 1.00 80.69 720 LEU A O 1
ATOM 5559 N N . PHE A 1 721 ? 9.804 -1.394 17.201 1.00 80.44 721 PHE A N 1
ATOM 5560 C CA . PHE A 1 721 ? 10.178 -2.787 16.960 1.00 80.44 721 PHE A CA 1
ATOM 5561 C C . PHE A 1 721 ? 11.193 -3.302 17.990 1.00 80.44 721 PHE A C 1
ATOM 5563 O O . PHE A 1 721 ? 11.044 -4.399 18.526 1.00 80.44 721 PHE A O 1
ATOM 5570 N N . SER A 1 722 ? 12.212 -2.501 18.300 1.00 80.19 722 SER A N 1
ATOM 5571 C CA . SER A 1 722 ? 13.217 -2.805 19.318 1.00 80.19 722 SER A CA 1
ATOM 5572 C C . SER A 1 722 ? 12.589 -3.002 20.698 1.00 80.19 722 SER A C 1
ATOM 5574 O O . SER A 1 722 ? 12.951 -3.936 21.412 1.00 80.19 722 SER A O 1
ATOM 5576 N N . ALA A 1 723 ? 11.622 -2.154 21.060 1.00 76.88 723 ALA A N 1
ATOM 5577 C CA . ALA A 1 723 ? 10.885 -2.261 22.312 1.00 76.88 723 ALA A CA 1
ATOM 5578 C C . ALA A 1 723 ? 9.962 -3.490 22.334 1.00 76.88 723 ALA A C 1
ATOM 5580 O O . ALA A 1 723 ? 9.934 -4.201 23.333 1.00 76.88 723 ALA A O 1
ATOM 5581 N N . GLU A 1 724 ? 9.256 -3.769 21.235 1.00 73.69 724 GLU A N 1
ATOM 5582 C CA . GLU A 1 724 ? 8.372 -4.935 21.093 1.00 73.69 724 GLU A CA 1
ATOM 5583 C C . GLU A 1 724 ? 9.122 -6.271 21.179 1.00 73.69 724 GLU A C 1
ATOM 5585 O O . GLU A 1 724 ? 8.554 -7.260 21.637 1.00 73.69 724 GLU A O 1
ATOM 5590 N N . ASN A 1 725 ? 10.388 -6.302 20.749 1.00 72.88 725 ASN A N 1
ATOM 5591 C CA . ASN A 1 725 ? 11.211 -7.513 20.690 1.00 72.88 725 ASN A CA 1
ATOM 5592 C C . ASN A 1 725 ? 12.336 -7.545 21.746 1.00 72.88 725 ASN A C 1
ATOM 5594 O O . ASN A 1 725 ? 13.224 -8.389 21.655 1.00 72.88 725 ASN A O 1
ATOM 5598 N N . GLU A 1 726 ? 12.317 -6.635 22.728 1.00 73.38 726 GLU A N 1
ATOM 5599 C CA . GLU A 1 726 ? 13.298 -6.546 23.828 1.00 73.38 726 GLU A CA 1
ATOM 5600 C C . GLU A 1 726 ? 14.768 -6.459 23.371 1.00 73.38 726 GLU A C 1
ATOM 5602 O O . GLU A 1 726 ? 15.687 -6.951 24.023 1.00 73.38 726 GLU A O 1
ATOM 5607 N N . LEU A 1 727 ? 15.018 -5.789 22.247 1.00 74.31 727 LEU A N 1
ATOM 5608 C CA . LEU A 1 727 ? 16.339 -5.760 21.618 1.00 74.31 727 LEU A CA 1
ATOM 5609 C C . LEU A 1 727 ? 17.290 -4.723 22.232 1.00 74.31 727 LEU A C 1
ATOM 5611 O O . LEU A 1 727 ? 18.420 -4.609 21.781 1.00 74.31 727 LEU A O 1
ATOM 5615 N N . ALA A 1 728 ? 16.866 -3.933 23.225 1.00 78.50 728 ALA A N 1
ATOM 5616 C CA . ALA A 1 728 ? 17.683 -2.888 23.867 1.00 78.50 728 ALA A CA 1
ATOM 5617 C C . ALA A 1 728 ? 18.357 -1.901 22.879 1.00 78.50 728 ALA A C 1
ATOM 5619 O O . ALA A 1 728 ? 19.427 -1.361 23.148 1.00 78.50 728 ALA A O 1
ATOM 5620 N N . GLY A 1 729 ? 17.733 -1.662 21.721 1.00 74.50 729 GLY A N 1
ATOM 5621 C CA . GLY A 1 729 ? 18.283 -0.831 20.641 1.00 74.50 729 GLY A CA 1
ATOM 5622 C C . GLY A 1 729 ? 19.067 -1.602 19.574 1.00 74.50 729 GLY A C 1
ATOM 5623 O O . GLY A 1 729 ? 19.399 -1.021 18.547 1.00 74.50 729 GLY A O 1
ATOM 5624 N N . HIS A 1 730 ? 19.310 -2.901 19.762 1.00 79.56 730 HIS A N 1
ATOM 5625 C CA . HIS A 1 730 ? 19.987 -3.783 18.809 1.00 79.56 730 HIS A CA 1
ATOM 5626 C C . HIS A 1 730 ? 19.027 -4.245 17.708 1.00 79.56 730 HIS A C 1
ATOM 5628 O O . HIS A 1 730 ? 18.657 -5.415 17.613 1.00 79.56 730 HIS A O 1
ATOM 5634 N N . THR A 1 731 ? 18.585 -3.303 16.879 1.00 81.44 731 THR A N 1
ATOM 5635 C CA . THR A 1 731 ? 17.765 -3.573 15.695 1.00 81.44 731 THR A CA 1
ATOM 5636 C C . THR A 1 731 ? 18.572 -3.286 14.438 1.00 81.44 731 THR A C 1
ATOM 5638 O O . THR A 1 731 ? 19.316 -2.315 14.361 1.00 81.44 731 THR A O 1
ATOM 5641 N N . LEU A 1 732 ? 18.434 -4.162 13.452 1.00 84.25 732 LEU A N 1
ATOM 5642 C CA . LEU A 1 732 ? 18.914 -3.967 12.100 1.00 84.25 732 LEU A CA 1
ATOM 5643 C C . LEU A 1 732 ? 17.728 -3.562 11.227 1.00 84.25 732 LEU A C 1
ATOM 5645 O O . LEU A 1 732 ? 16.819 -4.355 10.971 1.00 84.25 732 LEU A O 1
ATOM 5649 N N . THR A 1 733 ? 17.763 -2.332 10.737 1.00 87.00 733 THR A N 1
ATOM 5650 C CA . THR A 1 733 ? 16.808 -1.849 9.744 1.00 87.00 733 THR A CA 1
ATOM 5651 C C . THR A 1 733 ? 17.298 -2.186 8.339 1.00 87.00 733 THR A C 1
ATOM 5653 O O . THR A 1 733 ? 18.421 -1.847 7.970 1.00 87.00 733 THR A O 1
ATOM 5656 N N . LYS A 1 734 ? 16.439 -2.813 7.529 1.00 87.44 734 LYS A N 1
ATOM 5657 C CA . LYS A 1 734 ? 16.660 -2.990 6.090 1.00 87.44 734 LYS A CA 1
ATOM 5658 C C . LYS A 1 734 ? 15.635 -2.195 5.296 1.00 87.44 734 LYS A C 1
ATOM 5660 O O . LYS A 1 734 ? 14.439 -2.462 5.396 1.00 87.44 734 LYS A O 1
ATOM 5665 N N . ALA A 1 735 ? 16.094 -1.244 4.493 1.00 89.75 735 ALA A N 1
ATOM 5666 C CA . ALA A 1 735 ? 15.266 -0.566 3.509 1.00 89.75 735 ALA A CA 1
ATOM 5667 C C . ALA A 1 735 ? 15.198 -1.385 2.218 1.00 89.75 735 ALA A C 1
ATOM 5669 O O . ALA A 1 735 ? 16.205 -1.909 1.747 1.00 89.75 735 ALA A O 1
ATOM 5670 N N . TRP A 1 736 ? 14.011 -1.455 1.625 1.00 90.31 736 TRP A N 1
ATOM 5671 C CA . TRP A 1 736 ? 13.769 -2.207 0.392 1.00 90.31 736 TRP A CA 1
ATOM 5672 C C . TRP A 1 736 ? 13.368 -1.315 -0.772 1.00 90.31 736 TRP A C 1
ATOM 5674 O O . TRP A 1 736 ? 13.647 -1.650 -1.921 1.00 90.31 736 TRP A O 1
ATOM 5684 N N . ALA A 1 737 ? 12.728 -0.180 -0.490 1.00 88.94 737 ALA A N 1
ATOM 5685 C CA . ALA A 1 737 ? 12.233 0.704 -1.530 1.00 88.94 737 ALA A CA 1
ATOM 5686 C C . ALA A 1 737 ? 11.938 2.117 -1.026 1.00 88.94 737 ALA A C 1
ATOM 5688 O O . ALA A 1 737 ? 11.686 2.347 0.160 1.00 88.94 737 ALA A O 1
ATOM 5689 N N . MET A 1 738 ? 11.903 3.049 -1.976 1.00 90.75 738 MET A N 1
ATOM 5690 C CA . MET A 1 738 ? 11.419 4.410 -1.788 1.00 90.75 738 MET A CA 1
ATOM 5691 C C . MET A 1 738 ? 10.813 4.923 -3.094 1.00 90.75 738 MET A C 1
ATOM 5693 O O . MET A 1 738 ? 11.405 4.756 -4.166 1.00 90.75 738 MET A O 1
ATOM 5697 N N . CYS A 1 739 ? 9.658 5.574 -2.997 1.00 90.69 739 CYS A N 1
ATOM 5698 C CA . CYS A 1 739 ? 9.020 6.245 -4.125 1.00 90.69 739 CYS A CA 1
ATOM 5699 C C . CYS A 1 739 ? 8.343 7.546 -3.679 1.00 90.69 739 CYS A C 1
ATOM 5701 O O . CYS A 1 739 ? 7.992 7.715 -2.510 1.00 90.69 739 CYS A O 1
ATOM 5703 N N . SER A 1 740 ? 8.187 8.478 -4.615 1.00 88.50 740 SER A N 1
ATOM 5704 C CA . SER A 1 740 ? 7.413 9.701 -4.412 1.00 88.50 740 SER A CA 1
ATOM 5705 C C . SER A 1 740 ? 5.948 9.468 -4.765 1.00 88.50 740 SER A C 1
ATOM 5707 O O . SER A 1 740 ? 5.640 8.694 -5.674 1.00 88.50 740 SER A O 1
ATOM 5709 N N . SER A 1 741 ? 5.049 10.198 -4.111 1.00 86.44 741 SER A N 1
ATOM 5710 C CA . SER A 1 741 ? 3.685 10.370 -4.609 1.00 86.44 741 SER A CA 1
ATOM 5711 C C . SER A 1 741 ? 3.695 10.955 -6.030 1.00 86.44 741 SER A C 1
ATOM 5713 O O . SER A 1 741 ? 4.660 11.621 -6.428 1.00 86.44 741 SER A O 1
ATOM 5715 N N . PRO A 1 742 ? 2.605 10.794 -6.798 1.00 79.19 742 PRO A N 1
ATOM 5716 C CA . PRO A 1 742 ? 2.488 11.401 -8.125 1.00 79.19 742 PRO A CA 1
ATOM 5717 C C . PRO A 1 742 ? 2.687 12.927 -8.136 1.00 79.19 742 PRO A C 1
ATOM 5719 O O . PRO A 1 742 ? 3.183 13.485 -9.112 1.00 79.19 742 PRO A O 1
ATOM 5722 N N . LEU A 1 743 ? 2.322 13.615 -7.049 1.00 74.31 743 LEU A N 1
ATOM 5723 C CA . LEU A 1 743 ? 2.513 15.059 -6.898 1.00 74.31 743 LEU A CA 1
ATOM 5724 C C . LEU A 1 743 ? 3.951 15.444 -6.487 1.00 74.31 743 LEU A C 1
ATOM 5726 O O . LEU A 1 743 ? 4.349 16.587 -6.717 1.00 74.31 743 LEU A O 1
ATOM 5730 N N . GLY A 1 744 ? 4.750 14.505 -5.965 1.00 76.56 744 GLY A N 1
ATOM 5731 C CA . GLY A 1 744 ? 6.123 14.746 -5.495 1.00 76.56 744 GLY A CA 1
ATOM 5732 C C . GLY A 1 744 ? 6.216 15.424 -4.129 1.00 76.56 744 GLY A C 1
ATOM 5733 O O . GLY A 1 744 ? 7.232 16.034 -3.805 1.00 76.56 744 GLY A O 1
ATOM 5734 N N . ASP A 1 745 ? 5.133 15.366 -3.366 1.00 75.75 745 ASP A N 1
ATOM 5735 C CA . ASP A 1 745 ? 4.925 16.010 -2.072 1.00 75.75 745 ASP A CA 1
ATOM 5736 C C . ASP A 1 745 ? 5.085 15.051 -0.886 1.00 75.75 745 ASP A C 1
ATOM 5738 O O . ASP A 1 745 ? 5.438 15.488 0.209 1.00 75.75 745 ASP A O 1
ATOM 5742 N N . LEU A 1 746 ? 4.848 13.756 -1.107 1.00 83.31 746 LEU A N 1
ATOM 5743 C CA . LEU A 1 746 ? 4.996 12.695 -0.118 1.00 83.31 746 LEU A CA 1
ATOM 5744 C C . LEU A 1 746 ? 6.055 11.697 -0.584 1.00 83.31 746 LEU A C 1
ATOM 5746 O O . LEU A 1 746 ? 6.223 11.439 -1.778 1.00 83.31 746 LEU A O 1
ATOM 5750 N N . VAL A 1 747 ? 6.728 11.091 0.382 1.00 88.31 747 VAL A N 1
ATOM 5751 C CA . VAL A 1 747 ? 7.685 10.006 0.199 1.00 88.31 747 VAL A CA 1
ATOM 5752 C C . VAL A 1 747 ? 7.153 8.785 0.930 1.00 88.31 747 VAL A C 1
ATOM 5754 O O . VAL A 1 747 ? 6.909 8.835 2.134 1.00 88.31 747 VAL A O 1
ATOM 5757 N N . ALA A 1 748 ? 6.986 7.685 0.201 1.00 90.50 748 ALA A N 1
ATOM 5758 C CA . ALA A 1 748 ? 6.710 6.380 0.779 1.00 90.50 748 ALA A CA 1
ATOM 5759 C C . ALA A 1 748 ? 8.015 5.581 0.861 1.00 90.50 748 ALA A C 1
ATOM 5761 O O . ALA A 1 748 ? 8.736 5.444 -0.132 1.00 90.50 748 ALA A O 1
ATOM 5762 N N . SER A 1 749 ? 8.313 5.050 2.044 1.00 91.12 749 SER A N 1
ATOM 5763 C CA . SER A 1 749 ? 9.499 4.239 2.328 1.00 91.12 749 SER A CA 1
ATOM 5764 C C . SER A 1 749 ? 9.082 2.866 2.844 1.00 91.12 749 SER A C 1
ATOM 5766 O O . SER A 1 749 ? 8.246 2.778 3.737 1.00 91.12 749 SER A O 1
ATOM 5768 N N . GLY A 1 750 ? 9.638 1.802 2.261 1.00 90.31 750 GLY A N 1
ATOM 5769 C CA . GLY A 1 750 ? 9.375 0.417 2.660 1.00 90.31 750 GLY A CA 1
ATOM 5770 C C . GLY A 1 750 ? 10.581 -0.180 3.376 1.00 90.31 750 GLY A C 1
ATOM 5771 O O . GLY A 1 750 ? 11.659 -0.283 2.780 1.00 90.31 750 GLY A O 1
ATOM 5772 N N . VAL A 1 751 ? 10.408 -0.578 4.637 1.00 90.25 751 VAL A N 1
ATOM 5773 C CA . VAL A 1 751 ? 11.476 -1.121 5.488 1.00 90.25 751 VAL A CA 1
ATOM 5774 C C . VAL A 1 751 ? 11.041 -2.391 6.220 1.00 90.25 751 VAL A C 1
ATOM 5776 O O . VAL A 1 751 ? 9.860 -2.627 6.453 1.00 90.25 751 VAL A O 1
ATOM 5779 N N . SER A 1 752 ? 12.009 -3.211 6.608 1.00 88.75 752 SER A N 1
ATOM 5780 C CA . SER A 1 752 ? 11.830 -4.352 7.511 1.00 88.75 752 SER A CA 1
ATOM 5781 C C . SER A 1 752 ? 12.818 -4.242 8.666 1.00 88.75 752 SER A C 1
ATOM 5783 O O . SER A 1 752 ? 13.957 -3.824 8.443 1.00 88.75 752 SER A O 1
ATOM 5785 N N . PHE A 1 753 ? 12.421 -4.678 9.855 1.00 86.69 753 PHE A N 1
ATOM 5786 C CA . PHE A 1 753 ? 13.260 -4.650 11.050 1.00 86.69 753 PHE A CA 1
ATOM 5787 C C . PHE A 1 753 ? 13.632 -6.065 11.490 1.00 86.69 753 PHE A C 1
ATOM 5789 O O . PHE A 1 753 ? 12.825 -6.989 11.382 1.00 86.69 753 PHE A O 1
ATOM 5796 N N . HIS A 1 754 ? 14.863 -6.228 11.973 1.00 83.19 754 HIS A N 1
ATOM 5797 C CA . HIS A 1 754 ? 15.433 -7.517 12.367 1.00 83.19 754 HIS A CA 1
ATOM 5798 C C . HIS A 1 754 ? 16.236 -7.382 13.666 1.00 83.19 754 HIS A C 1
ATOM 5800 O O . HIS A 1 754 ? 16.790 -6.314 13.919 1.00 83.19 754 HIS A O 1
ATOM 5806 N N . PRO A 1 755 ? 16.365 -8.436 14.487 1.00 82.44 755 PRO A N 1
ATOM 5807 C CA . PRO A 1 755 ? 17.320 -8.455 15.595 1.00 82.44 755 PRO A CA 1
ATOM 5808 C C . PRO A 1 755 ? 18.765 -8.277 15.101 1.00 82.44 755 PRO A C 1
ATOM 5810 O O . PRO A 1 755 ? 19.185 -8.968 14.177 1.00 82.44 755 PRO A O 1
ATOM 5813 N N . GLY A 1 756 ? 19.528 -7.362 15.705 1.00 71.56 756 GLY A N 1
ATOM 5814 C CA . GLY A 1 756 ? 20.883 -7.013 15.250 1.00 71.56 756 GLY A CA 1
ATOM 5815 C C . GLY A 1 756 ? 21.980 -8.024 15.612 1.00 71.56 756 GLY A C 1
ATOM 5816 O O . GLY A 1 756 ? 22.957 -8.147 14.878 1.00 71.56 756 GLY A O 1
ATOM 5817 N N . ASP A 1 757 ? 21.802 -8.780 16.700 1.00 62.78 757 ASP A N 1
ATOM 5818 C CA . ASP A 1 757 ? 22.859 -9.618 17.298 1.00 62.78 757 ASP A CA 1
ATOM 5819 C C . ASP A 1 757 ? 22.690 -11.131 17.017 1.00 62.78 757 ASP A C 1
ATOM 5821 O O . ASP A 1 757 ? 23.367 -11.967 17.619 1.00 62.78 757 ASP A O 1
ATOM 5825 N N . MET A 1 758 ? 21.788 -11.516 16.106 1.00 56.47 758 MET A N 1
ATOM 5826 C CA . MET A 1 758 ? 21.452 -12.916 15.798 1.00 56.47 758 MET A CA 1
ATOM 5827 C C . MET A 1 758 ? 21.582 -13.204 14.297 1.00 56.47 758 MET A C 1
ATOM 5829 O O . MET A 1 758 ? 21.417 -12.318 13.462 1.00 56.47 758 MET A O 1
ATOM 5833 N N . VAL A 1 759 ? 21.844 -14.467 13.937 1.00 54.31 759 VAL A N 1
ATOM 5834 C CA . VAL A 1 759 ? 21.694 -14.925 12.544 1.00 54.31 759 VAL A CA 1
ATOM 5835 C C . VAL A 1 759 ? 20.235 -14.717 12.137 1.00 54.31 759 VAL A C 1
ATOM 5837 O O . VAL A 1 759 ? 19.341 -15.095 12.893 1.00 54.31 759 VAL A O 1
ATOM 5840 N N . GLU A 1 760 ? 20.005 -14.113 10.969 1.00 55.62 760 GLU A N 1
ATOM 5841 C CA . GLU A 1 760 ? 18.679 -13.793 10.427 1.00 55.62 760 GLU A CA 1
ATOM 5842 C C . GLU A 1 760 ? 17.857 -15.078 10.228 1.00 55.62 760 GLU A C 1
ATOM 5844 O O . GLU A 1 760 ? 17.891 -15.717 9.179 1.00 55.62 760 GLU A O 1
ATOM 5849 N N . TYR A 1 761 ? 17.156 -15.498 11.280 1.00 48.84 761 TYR A N 1
ATOM 5850 C CA . TYR A 1 761 ? 16.244 -16.631 11.272 1.00 48.84 761 TYR A CA 1
ATOM 5851 C C . TYR A 1 761 ? 14.888 -16.147 11.765 1.00 48.84 761 TYR A C 1
ATOM 5853 O O . TYR A 1 761 ? 14.573 -16.185 12.954 1.00 48.84 761 TYR A O 1
ATOM 5861 N N . THR A 1 762 ? 14.088 -15.639 10.835 1.00 54.09 762 THR A N 1
ATOM 5862 C CA . THR A 1 762 ? 12.690 -15.299 11.081 1.00 54.09 762 THR A CA 1
ATOM 5863 C C . THR A 1 762 ? 11.814 -16.339 10.393 1.00 54.09 762 THR A C 1
ATOM 5865 O O . THR A 1 762 ? 12.137 -16.869 9.329 1.00 54.09 762 THR A O 1
ATOM 5868 N N . ILE A 1 763 ? 10.692 -16.677 11.020 1.00 59.41 763 ILE A N 1
ATOM 5869 C CA . ILE A 1 763 ? 9.673 -17.499 10.369 1.00 59.41 763 ILE A CA 1
ATOM 5870 C C . ILE A 1 763 ? 8.849 -16.599 9.446 1.00 59.41 763 ILE A C 1
ATOM 5872 O O . ILE A 1 763 ? 8.522 -15.470 9.807 1.00 59.41 763 ILE A O 1
ATOM 5876 N N . ALA A 1 764 ? 8.459 -17.091 8.268 1.00 57.09 764 ALA A N 1
ATOM 5877 C CA . ALA A 1 764 ? 7.691 -16.299 7.298 1.00 57.09 764 ALA A CA 1
ATOM 5878 C C . ALA A 1 764 ? 6.424 -15.657 7.912 1.00 57.09 764 ALA A C 1
ATOM 5880 O O . ALA A 1 764 ? 6.066 -14.532 7.577 1.00 57.09 764 ALA A O 1
ATOM 5881 N N . ALA A 1 765 ? 5.797 -16.311 8.898 1.00 53.62 765 ALA A N 1
ATOM 5882 C CA . ALA A 1 765 ? 4.624 -15.798 9.614 1.00 53.62 765 ALA A CA 1
ATOM 5883 C C . ALA A 1 765 ? 4.880 -14.516 10.439 1.00 53.62 765 ALA A C 1
ATOM 5885 O O . ALA A 1 765 ? 3.945 -13.747 10.686 1.00 53.62 765 ALA A O 1
ATOM 5886 N N . THR A 1 766 ? 6.123 -14.273 10.869 1.00 65.56 766 THR A N 1
ATOM 5887 C CA . THR A 1 766 ? 6.542 -13.056 11.591 1.00 65.56 766 THR A CA 1
ATOM 5888 C C . THR A 1 766 ? 7.155 -12.013 10.663 1.00 65.56 766 THR A C 1
ATOM 5890 O O . THR A 1 766 ? 7.563 -10.955 11.130 1.00 65.56 766 THR A O 1
ATOM 5893 N N . SER A 1 767 ? 7.232 -12.293 9.360 1.00 70.88 767 SER A N 1
ATOM 5894 C CA . SER A 1 767 ? 7.749 -11.349 8.378 1.00 70.88 767 SER A CA 1
ATOM 5895 C C . SER A 1 767 ? 6.826 -10.126 8.311 1.00 70.88 767 SER A C 1
ATOM 5897 O O . SER A 1 767 ? 5.606 -10.253 8.216 1.00 70.88 767 SER A O 1
ATOM 5899 N N . ARG A 1 768 ? 7.379 -8.924 8.487 1.00 83.19 768 ARG A N 1
ATOM 5900 C CA . ARG A 1 768 ? 6.616 -7.673 8.445 1.00 83.19 768 ARG A CA 1
ATOM 5901 C C . ARG A 1 768 ? 7.339 -6.650 7.589 1.00 83.19 768 ARG A C 1
ATOM 5903 O O . ARG A 1 768 ? 8.553 -6.485 7.721 1.00 83.19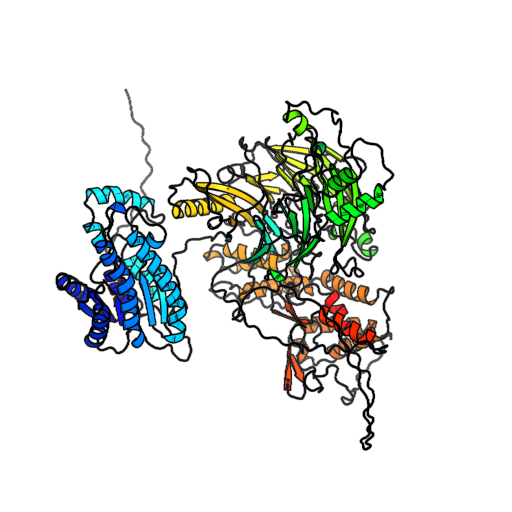 768 ARG A O 1
ATOM 5910 N N . THR A 1 769 ? 6.584 -5.965 6.739 1.00 87.88 769 THR A N 1
ATOM 5911 C CA . THR A 1 769 ? 7.048 -4.772 6.025 1.00 87.88 769 THR A CA 1
ATOM 5912 C C . THR A 1 769 ? 6.344 -3.561 6.601 1.00 87.88 769 THR A C 1
ATOM 5914 O O . THR A 1 769 ? 5.119 -3.536 6.676 1.00 87.88 769 THR A O 1
ATOM 5917 N N . HIS A 1 770 ? 7.119 -2.562 6.994 1.00 88.38 770 HIS A N 1
ATOM 5918 C CA . HIS A 1 770 ? 6.631 -1.278 7.463 1.00 88.38 770 HIS A CA 1
ATOM 5919 C C . HIS A 1 770 ? 6.729 -0.279 6.316 1.00 88.38 770 HIS A C 1
ATOM 5921 O O . HIS A 1 770 ? 7.805 -0.077 5.750 1.00 88.38 770 HIS A O 1
ATOM 5927 N N . ILE A 1 771 ? 5.605 0.340 5.974 1.00 89.06 771 ILE A N 1
ATOM 5928 C CA . ILE A 1 771 ? 5.540 1.413 4.992 1.00 89.06 771 ILE A CA 1
ATOM 5929 C C . ILE A 1 771 ? 5.257 2.716 5.733 1.00 89.06 771 ILE A C 1
ATOM 5931 O O . ILE A 1 771 ? 4.175 2.910 6.286 1.00 89.06 771 ILE A O 1
ATOM 5935 N N . GLY A 1 772 ? 6.249 3.604 5.743 1.00 86.75 772 GLY A N 1
ATOM 5936 C CA . GLY A 1 772 ? 6.113 4.965 6.252 1.00 86.75 772 GLY A CA 1
ATOM 5937 C C . GLY A 1 772 ? 5.844 5.927 5.102 1.00 86.75 772 GLY A C 1
ATOM 5938 O O . GLY A 1 772 ? 6.632 5.969 4.154 1.00 86.75 772 GLY A O 1
ATOM 5939 N N . ILE A 1 773 ? 4.757 6.696 5.187 1.00 86.50 773 ILE A N 1
ATOM 5940 C CA . ILE A 1 773 ? 4.438 7.790 4.260 1.00 86.50 773 ILE A CA 1
ATOM 5941 C C . ILE A 1 773 ? 4.669 9.098 5.005 1.00 86.50 773 ILE A C 1
ATOM 5943 O O . ILE A 1 773 ? 4.100 9.297 6.072 1.00 86.50 773 ILE A O 1
ATOM 5947 N N . GLN A 1 774 ? 5.523 9.960 4.462 1.00 83.12 774 GLN A N 1
ATOM 5948 C CA . GLN A 1 774 ? 5.922 11.212 5.103 1.00 83.12 774 GLN A CA 1
ATOM 5949 C C . GLN A 1 774 ? 5.948 12.358 4.090 1.00 83.12 774 GLN A C 1
ATOM 5951 O O . GLN A 1 774 ? 6.238 12.116 2.915 1.00 83.12 774 GLN A O 1
ATOM 5956 N N . PRO A 1 775 ? 5.699 13.609 4.506 1.00 79.56 775 PRO A N 1
ATOM 5957 C CA . PRO A 1 775 ? 5.957 14.771 3.667 1.00 79.56 775 PRO A CA 1
ATOM 5958 C C . PRO A 1 775 ? 7.417 14.834 3.209 1.00 79.56 775 PRO A C 1
ATOM 5960 O O . PRO A 1 775 ? 8.342 14.503 3.952 1.00 79.56 775 PRO A O 1
ATOM 5963 N N . PHE A 1 776 ? 7.644 15.312 1.985 1.00 77.94 776 PHE A N 1
ATOM 5964 C CA . PHE A 1 776 ? 8.994 15.499 1.451 1.00 77.94 776 PHE A CA 1
ATOM 5965 C C . PHE A 1 776 ? 9.780 16.562 2.249 1.00 77.94 776 PHE A C 1
ATOM 5967 O O . PHE A 1 776 ? 11.002 16.457 2.382 1.00 77.94 776 PHE A O 1
ATOM 5974 N N . ARG A 1 777 ? 9.095 17.584 2.796 1.00 73.69 777 ARG A N 1
ATOM 5975 C CA . ARG A 1 777 ? 9.669 18.667 3.621 1.00 73.69 777 ARG A CA 1
ATOM 5976 C C . ARG A 1 777 ? 8.808 18.979 4.848 1.00 73.69 777 ARG A C 1
ATOM 5978 O O . ARG A 1 777 ? 7.604 18.760 4.845 1.00 73.69 777 ARG A O 1
ATOM 5985 N N . ASP A 1 778 ? 9.457 19.552 5.857 1.00 66.94 778 ASP A N 1
ATOM 5986 C CA . ASP A 1 778 ? 8.852 20.051 7.097 1.00 66.94 778 ASP A CA 1
ATOM 5987 C C . ASP A 1 778 ? 7.972 21.284 6.815 1.00 66.94 778 ASP A C 1
ATOM 5989 O O . ASP A 1 778 ? 8.440 22.273 6.244 1.00 66.94 778 ASP A O 1
ATOM 5993 N N . THR A 1 779 ? 6.691 21.208 7.179 1.00 56.91 779 THR A N 1
ATOM 5994 C CA . THR A 1 779 ? 5.645 22.205 6.883 1.00 56.91 779 THR A CA 1
ATOM 5995 C C . THR A 1 779 ? 5.552 23.330 7.922 1.00 56.91 779 THR A C 1
ATOM 5997 O O . THR A 1 779 ? 4.754 24.252 7.751 1.00 56.91 779 THR A O 1
ATOM 6000 N N . SER A 1 780 ? 6.393 23.318 8.962 1.00 51.59 780 SER A N 1
ATOM 6001 C CA . SER A 1 780 ? 6.342 24.243 10.111 1.00 51.59 780 SER A CA 1
ATOM 6002 C C . SER A 1 780 ? 6.555 25.740 9.807 1.00 51.59 780 SER A C 1
ATOM 6004 O O . SER A 1 780 ? 6.325 26.569 10.686 1.00 51.59 780 SER A O 1
ATOM 6006 N N . GLY A 1 781 ? 6.974 26.125 8.592 1.00 44.53 781 GLY A N 1
ATOM 6007 C CA . GLY A 1 781 ? 7.302 27.522 8.247 1.00 44.53 781 GLY A CA 1
ATOM 6008 C C . GLY A 1 781 ? 6.366 28.226 7.254 1.00 44.53 781 GLY A C 1
ATOM 6009 O O . GLY A 1 781 ? 6.252 29.448 7.295 1.00 44.53 781 GLY A O 1
ATOM 6010 N N . ALA A 1 782 ? 5.716 27.484 6.356 1.00 48.41 782 ALA A N 1
ATOM 6011 C CA . ALA A 1 782 ? 4.723 27.977 5.400 1.00 48.41 782 ALA A CA 1
ATOM 6012 C C . ALA A 1 782 ? 4.122 26.776 4.662 1.00 48.41 782 ALA A C 1
ATOM 6014 O O . ALA A 1 782 ? 4.858 25.950 4.121 1.00 48.41 782 ALA A O 1
ATOM 6015 N N . PHE A 1 783 ? 2.795 26.700 4.591 1.00 48.50 783 PHE A N 1
ATOM 6016 C CA . PHE A 1 783 ? 2.130 25.721 3.742 1.00 48.50 783 PHE A CA 1
ATOM 6017 C C . PHE A 1 783 ? 2.413 26.060 2.270 1.00 48.50 783 PHE A C 1
ATOM 6019 O O . PHE A 1 783 ? 2.009 27.121 1.789 1.00 48.50 783 PHE A O 1
ATOM 6026 N N . LEU A 1 784 ? 3.146 25.196 1.568 1.00 49.84 784 LEU A N 1
ATOM 6027 C CA . LEU A 1 784 ? 3.445 25.325 0.144 1.00 49.84 784 LEU A CA 1
ATOM 6028 C C . LEU A 1 784 ? 2.984 24.045 -0.548 1.00 49.84 784 LEU A C 1
ATOM 6030 O O . LEU A 1 784 ? 3.634 23.015 -0.412 1.00 49.84 784 LEU A O 1
ATOM 6034 N N . LEU A 1 785 ? 1.881 24.096 -1.295 1.00 52.78 785 LEU A N 1
ATOM 6035 C CA . LEU A 1 785 ? 1.585 23.067 -2.292 1.00 52.78 785 LEU A CA 1
ATOM 6036 C C . LEU A 1 785 ? 2.601 23.139 -3.433 1.00 52.78 785 LEU A C 1
ATOM 6038 O O . LEU A 1 785 ? 3.216 24.197 -3.632 1.00 52.78 785 LEU A O 1
ATOM 6042 N N . PRO A 1 786 ? 2.766 22.056 -4.218 1.00 50.06 786 PRO A N 1
ATOM 6043 C CA . PRO A 1 786 ? 3.520 22.137 -5.457 1.00 50.06 786 PRO A CA 1
ATOM 6044 C C . PRO A 1 786 ? 2.984 23.325 -6.261 1.00 50.06 786 PRO A C 1
ATOM 6046 O O . PRO A 1 786 ? 1.794 23.386 -6.561 1.00 50.06 786 PRO A O 1
ATOM 6049 N N . SER A 1 787 ? 3.833 24.311 -6.569 1.00 46.50 787 SER A N 1
ATOM 6050 C CA . SER A 1 787 ? 3.444 25.375 -7.504 1.00 46.50 787 SER A CA 1
ATOM 6051 C C . SER A 1 787 ? 2.943 24.744 -8.809 1.00 46.50 787 SER A C 1
ATOM 6053 O O . SER A 1 787 ? 3.325 23.613 -9.101 1.00 46.50 787 SER A O 1
ATOM 6055 N N . SER A 1 788 ? 2.096 25.447 -9.574 1.00 43.69 788 SER A N 1
ATOM 6056 C CA . SER A 1 788 ? 1.576 25.036 -10.893 1.00 43.69 788 SER A CA 1
ATOM 6057 C C . SER A 1 788 ? 2.565 24.139 -11.662 1.00 43.69 788 SER A C 1
ATOM 6059 O O . SER A 1 788 ? 3.471 24.638 -12.340 1.00 43.69 788 SER A O 1
ATOM 6061 N N . GLY A 1 789 ? 2.424 22.812 -11.504 1.00 48.66 789 GLY A N 1
ATOM 6062 C CA . GLY A 1 789 ? 3.323 21.818 -12.085 1.00 48.66 789 GLY A CA 1
ATOM 6063 C C . GLY A 1 789 ? 4.174 20.944 -11.141 1.00 48.66 789 GLY A C 1
ATOM 6064 O O . GLY A 1 789 ? 5.402 21.000 -11.224 1.00 48.66 789 GLY A O 1
ATOM 6065 N N . GLY A 1 790 ? 3.542 20.047 -10.377 1.00 51.59 790 GLY A N 1
ATOM 6066 C CA . GLY A 1 790 ? 4.217 18.928 -9.693 1.00 51.59 790 GLY A CA 1
ATOM 6067 C C . GLY A 1 790 ? 4.964 17.954 -10.632 1.00 51.59 790 GLY A C 1
ATOM 6068 O O . GLY A 1 790 ? 5.187 18.239 -11.814 1.00 51.59 790 GLY A O 1
ATOM 6069 N N . LEU A 1 791 ? 5.369 16.784 -10.112 1.00 51.66 791 LEU A N 1
ATOM 6070 C CA . LEU A 1 791 ? 6.131 15.780 -10.883 1.00 51.66 791 LEU A CA 1
ATOM 6071 C C . LEU A 1 791 ? 5.391 15.263 -12.132 1.00 51.66 791 LEU A C 1
ATOM 6073 O O . LEU A 1 791 ? 6.037 14.894 -13.111 1.00 51.66 791 LEU A O 1
ATOM 6077 N N . CYS A 1 792 ? 4.057 15.288 -12.133 1.00 57.16 792 CYS A N 1
ATOM 6078 C CA . CYS A 1 792 ? 3.208 14.907 -13.266 1.00 57.16 792 CYS A CA 1
ATOM 6079 C C . CYS A 1 792 ? 2.258 16.044 -13.695 1.00 57.16 792 CYS A C 1
ATOM 6081 O O . CYS A 1 792 ? 2.129 17.068 -13.016 1.00 57.16 792 CYS A O 1
ATOM 6083 N N . GLN A 1 793 ? 1.596 15.884 -14.849 1.00 60.31 793 GLN A N 1
ATOM 6084 C CA . GLN A 1 793 ? 0.556 16.820 -15.278 1.00 60.31 793 GLN A CA 1
ATOM 6085 C C . GLN A 1 793 ? -0.691 16.655 -14.410 1.00 60.31 793 GLN A C 1
ATOM 6087 O O . GLN A 1 793 ? -1.136 15.544 -14.138 1.00 60.31 793 GLN A O 1
ATOM 6092 N N . VAL A 1 794 ? -1.305 17.768 -14.018 1.00 60.25 794 VAL A N 1
ATOM 6093 C CA . VAL A 1 794 ? -2.490 17.732 -13.150 1.00 60.25 794 VAL A CA 1
ATOM 6094 C C . VAL A 1 794 ? -3.705 17.097 -13.840 1.00 60.25 794 VAL A C 1
ATOM 6096 O O . VAL A 1 794 ? -4.548 16.493 -13.179 1.00 60.25 794 VAL A O 1
ATOM 6099 N N . GLU A 1 795 ? -3.760 17.163 -15.170 1.00 57.31 795 GLU A N 1
ATOM 6100 C CA . GLU A 1 795 ? -4.759 16.475 -15.998 1.00 57.31 795 GLU A CA 1
ATOM 6101 C C . GLU A 1 795 ? -4.657 14.942 -15.921 1.00 57.31 795 GLU A C 1
ATOM 6103 O O . GLU A 1 795 ? -5.666 14.258 -16.083 1.00 57.31 795 GLU A O 1
ATOM 6108 N N . ASP A 1 796 ? -3.467 14.407 -15.630 1.00 64.12 796 ASP A N 1
ATOM 6109 C CA . ASP A 1 796 ? -3.203 12.966 -15.531 1.00 64.12 796 ASP A CA 1
ATOM 6110 C C . ASP A 1 796 ? -3.468 12.408 -14.126 1.00 64.12 796 ASP A C 1
ATOM 6112 O O . ASP A 1 796 ? -3.540 11.195 -13.930 1.00 64.12 796 ASP A O 1
ATOM 6116 N N . LEU A 1 797 ? -3.634 13.283 -13.132 1.00 70.88 797 LEU A N 1
ATOM 6117 C CA . LEU A 1 797 ? -3.919 12.881 -11.763 1.00 70.88 797 LEU A CA 1
ATOM 6118 C C . LEU A 1 797 ? -5.380 12.487 -11.597 1.00 70.88 797 LEU A C 1
ATOM 6120 O O . LEU A 1 797 ? -6.295 13.240 -11.952 1.00 70.88 797 LEU A O 1
ATOM 6124 N N . SER A 1 798 ? -5.604 11.349 -10.942 1.00 75.00 798 SER A N 1
ATOM 6125 C CA . SER A 1 798 ? -6.938 10.962 -10.493 1.00 75.00 798 SER A CA 1
ATOM 6126 C C . SER A 1 798 ? -7.482 11.943 -9.441 1.00 75.00 798 SER A C 1
ATOM 6128 O O . SER A 1 798 ? -6.739 12.669 -8.766 1.00 75.00 798 SER A O 1
ATOM 6130 N N . ALA A 1 799 ? -8.808 12.025 -9.308 1.00 72.31 799 ALA A N 1
ATOM 6131 C CA . ALA A 1 799 ? -9.413 12.832 -8.248 1.00 72.31 799 ALA A CA 1
ATOM 6132 C C . ALA A 1 799 ? -9.097 12.236 -6.867 1.00 72.31 799 ALA A C 1
ATOM 6134 O O . ALA A 1 799 ? -8.901 12.973 -5.907 1.00 72.31 799 ALA A O 1
ATOM 6135 N N . GLU A 1 800 ? -8.963 10.916 -6.812 1.00 76.62 800 GLU A N 1
ATOM 6136 C CA . GLU A 1 800 ? -8.561 10.124 -5.664 1.00 76.62 800 GLU A CA 1
ATOM 6137 C C . GLU A 1 800 ? -7.190 10.552 -5.120 1.00 76.62 800 GLU A C 1
ATOM 6139 O O . GLU A 1 800 ? -7.074 10.838 -3.929 1.00 76.62 800 GLU A O 1
ATOM 6144 N N . THR A 1 801 ? -6.189 10.708 -5.994 1.00 78.69 801 THR A N 1
ATOM 6145 C CA . THR A 1 801 ? -4.844 11.182 -5.621 1.00 78.69 801 THR A CA 1
ATOM 6146 C C . THR A 1 801 ? -4.873 12.572 -5.002 1.00 78.69 801 THR A C 1
ATOM 6148 O O . THR A 1 801 ? -4.249 12.799 -3.970 1.00 78.69 801 THR A O 1
ATOM 6151 N N . LEU A 1 802 ? -5.623 13.505 -5.599 1.00 74.38 802 LEU A N 1
ATOM 6152 C CA . LEU A 1 802 ? -5.718 14.864 -5.061 1.00 74.38 802 LEU A CA 1
ATOM 6153 C C . LEU A 1 802 ? -6.389 14.887 -3.684 1.00 74.38 802 LEU A C 1
ATOM 6155 O O . LEU A 1 802 ? -5.944 15.628 -2.813 1.00 74.38 802 LEU A O 1
ATOM 6159 N N . ILE A 1 803 ? -7.444 14.086 -3.486 1.00 72.81 803 ILE A N 1
ATOM 6160 C CA . ILE A 1 803 ? -8.125 13.979 -2.187 1.00 72.81 803 ILE A CA 1
ATOM 6161 C C . ILE A 1 803 ? -7.181 13.398 -1.143 1.00 72.81 803 ILE A C 1
ATOM 6163 O O . ILE A 1 803 ? -7.111 13.933 -0.040 1.00 72.81 803 ILE A O 1
ATOM 6167 N N . TYR A 1 804 ? -6.468 12.321 -1.480 1.00 77.75 804 TYR A N 1
ATOM 6168 C CA . TYR A 1 804 ? -5.545 11.680 -0.555 1.00 77.75 804 TYR A CA 1
ATOM 6169 C C . TYR A 1 804 ? -4.436 12.642 -0.116 1.00 77.75 804 TYR A C 1
ATOM 6171 O O . TYR A 1 804 ? -4.299 12.886 1.078 1.00 77.75 804 TYR A O 1
ATOM 6179 N N . CYS A 1 805 ? -3.719 13.264 -1.061 1.00 75.00 805 CYS A N 1
ATOM 6180 C CA . CYS A 1 805 ? -2.663 14.230 -0.740 1.00 75.00 805 CYS A CA 1
ATOM 6181 C C . CYS A 1 805 ? -3.202 15.406 0.088 1.00 75.00 805 CYS A C 1
ATOM 6183 O O . CYS A 1 805 ? -2.613 15.749 1.109 1.00 75.00 805 CYS A O 1
ATOM 6185 N N . ALA A 1 806 ? -4.366 15.963 -0.283 1.00 70.44 806 ALA A N 1
ATOM 6186 C CA . ALA A 1 806 ? -5.014 17.021 0.494 1.00 70.44 806 ALA A CA 1
ATOM 6187 C C . ALA A 1 806 ? -5.277 16.594 1.942 1.00 70.44 806 ALA A C 1
ATOM 6189 O O . ALA A 1 806 ? -4.947 17.326 2.872 1.00 70.44 806 ALA A O 1
ATOM 6190 N N . LYS A 1 807 ? -5.868 15.406 2.122 1.00 71.12 807 LYS A N 1
ATOM 6191 C CA . LYS A 1 807 ? -6.189 14.838 3.431 1.00 71.12 807 LYS A CA 1
ATOM 6192 C C . LYS A 1 807 ? -4.925 14.657 4.270 1.00 71.12 807 LYS A C 1
ATOM 6194 O O . LYS A 1 807 ? -4.891 15.146 5.395 1.00 71.12 807 LYS A O 1
ATOM 6199 N N . THR A 1 808 ? -3.895 14.015 3.718 1.00 71.62 808 THR A N 1
ATOM 6200 C CA . THR A 1 808 ? -2.629 13.771 4.422 1.00 71.62 808 THR A CA 1
ATOM 6201 C C . THR A 1 808 ? -1.975 15.081 4.852 1.00 71.62 808 THR A C 1
ATOM 6203 O O . THR A 1 808 ? -1.599 15.219 6.006 1.00 71.62 808 THR A O 1
ATOM 6206 N N . TRP A 1 809 ? -1.913 16.097 3.988 1.00 69.25 809 TRP A N 1
ATOM 6207 C CA . TRP A 1 809 ? -1.338 17.393 4.363 1.00 69.25 809 TRP A CA 1
ATOM 6208 C C . TRP A 1 809 ? -2.040 18.069 5.543 1.00 69.25 809 TRP A C 1
ATOM 6210 O O . TRP A 1 809 ? -1.389 18.736 6.341 1.00 69.25 809 TRP A O 1
ATOM 6220 N N . ILE A 1 810 ? -3.361 17.923 5.650 1.00 62.59 810 ILE A N 1
ATOM 6221 C CA . ILE A 1 810 ? -4.141 18.511 6.746 1.00 62.59 810 ILE A CA 1
ATOM 6222 C C . ILE A 1 810 ? -3.896 17.756 8.051 1.00 62.59 810 ILE A C 1
ATOM 6224 O O . ILE A 1 810 ? -3.778 18.375 9.109 1.00 62.59 810 ILE A O 1
ATOM 6228 N N . GLU A 1 811 ? -3.815 16.427 7.980 1.00 63.59 811 GLU A N 1
ATOM 6229 C CA . GLU A 1 811 ? -3.465 15.583 9.124 1.00 63.59 811 GLU A CA 1
ATOM 6230 C C . GLU A 1 811 ? -2.064 15.926 9.666 1.00 63.59 811 GLU A C 1
ATOM 6232 O O . GLU A 1 811 ? -1.837 15.830 10.867 1.00 63.59 811 GLU A O 1
ATOM 6237 N N . GLU A 1 812 ? -1.167 16.446 8.828 1.00 62.12 812 GLU A N 1
ATOM 6238 C CA . GLU A 1 812 ? 0.168 16.906 9.236 1.00 62.12 812 GLU A CA 1
ATOM 6239 C C . GLU A 1 812 ? 0.201 18.342 9.802 1.00 62.12 812 GLU A C 1
ATOM 6241 O O . GLU A 1 812 ? 1.216 18.773 10.350 1.00 62.12 812 GLU A O 1
ATOM 6246 N N . LEU A 1 813 ? -0.886 19.119 9.706 1.00 61.25 813 LEU A N 1
ATOM 6247 C CA . LEU A 1 813 ? -0.938 20.457 10.308 1.00 61.25 813 LEU A CA 1
ATOM 6248 C C . LEU A 1 813 ? -1.123 20.376 11.836 1.00 61.25 813 LEU A C 1
ATOM 6250 O O . LEU A 1 813 ? -1.931 19.557 12.295 1.00 61.25 813 LEU A O 1
ATOM 6254 N N . PRO A 1 814 ? -0.475 21.265 12.624 1.00 61.16 814 PRO A N 1
ATOM 6255 C CA . PRO A 1 814 ? -0.735 21.396 14.058 1.00 61.16 814 PRO A CA 1
ATOM 6256 C C . PRO A 1 814 ? -2.225 21.625 14.332 1.00 61.16 814 PRO A C 1
ATOM 6258 O O . PRO A 1 814 ? -2.865 22.392 13.611 1.00 61.16 814 PRO A O 1
ATOM 6261 N N . GLU A 1 815 ? -2.780 21.000 15.377 1.00 59.41 815 GLU A N 1
ATOM 6262 C CA . GLU A 1 815 ? -4.220 21.081 15.694 1.00 59.41 815 GLU A CA 1
ATOM 6263 C C . GLU A 1 815 ? -4.728 22.528 15.791 1.00 59.41 815 GLU A C 1
ATOM 6265 O O . GLU A 1 815 ? -5.799 22.841 15.274 1.00 59.41 815 GLU A O 1
ATOM 6270 N N . GLU A 1 816 ? -3.920 23.424 16.362 1.00 57.50 816 GLU A N 1
ATOM 6271 C CA . GLU A 1 816 ? -4.211 24.857 16.501 1.00 57.50 816 GLU A CA 1
ATOM 6272 C C . GLU A 1 816 ? -4.384 25.565 15.144 1.00 57.50 816 GLU A C 1
ATOM 6274 O O . GLU A 1 816 ? -5.212 26.463 15.008 1.00 57.50 816 GLU A O 1
ATOM 6279 N N . SER A 1 817 ? -3.652 25.128 14.113 1.00 56.34 817 SER A N 1
ATOM 6280 C CA . SER A 1 817 ? -3.682 25.706 12.763 1.00 56.34 817 SER A CA 1
ATOM 6281 C C . SER A 1 817 ? -4.793 25.130 11.878 1.00 56.34 817 SER A C 1
ATOM 6283 O O . SER A 1 817 ? -5.134 25.728 10.858 1.00 56.34 817 SER A O 1
ATOM 6285 N N . ARG A 1 818 ? -5.393 23.985 12.242 1.00 58.84 818 ARG A N 1
ATOM 6286 C CA . ARG A 1 818 ? -6.454 23.333 11.443 1.00 58.84 818 ARG A CA 1
ATOM 6287 C C . ARG A 1 818 ? -7.777 24.106 11.442 1.00 58.84 818 ARG A C 1
ATOM 6289 O O . ARG A 1 818 ? -8.573 23.945 10.517 1.00 58.84 818 ARG A O 1
ATOM 6296 N N . ALA A 1 819 ? -8.019 24.930 12.462 1.00 53.25 819 ALA A N 1
ATOM 6297 C CA . ALA A 1 819 ? -9.252 25.703 12.624 1.00 53.25 819 ALA A CA 1
ATOM 6298 C C . ALA A 1 819 ? -9.209 27.093 11.955 1.00 53.25 819 ALA A C 1
ATOM 6300 O O . ALA A 1 819 ? -10.242 27.756 11.837 1.00 53.25 819 ALA A O 1
ATOM 6301 N N . GLU A 1 820 ? -8.041 27.557 11.495 1.00 57.88 820 GLU A N 1
ATOM 6302 C CA . GLU A 1 820 ? -7.905 28.897 10.923 1.00 57.88 820 GLU A CA 1
ATOM 6303 C C . GLU A 1 820 ? -8.444 28.976 9.484 1.00 57.88 820 GLU A C 1
ATOM 6305 O O . GLU A 1 820 ? -7.966 28.309 8.564 1.00 57.88 820 GLU A O 1
ATOM 6310 N N . THR A 1 821 ? -9.401 29.880 9.244 1.00 56.28 821 THR A N 1
ATOM 6311 C CA . THR A 1 821 ? -9.957 30.150 7.902 1.00 56.28 821 THR A CA 1
ATOM 6312 C C . THR A 1 821 ? -8.878 30.569 6.893 1.00 56.28 821 THR A C 1
ATOM 6314 O O . THR A 1 821 ? -8.964 30.225 5.717 1.00 56.28 821 THR A O 1
ATOM 6317 N N . ALA A 1 822 ? -7.817 31.238 7.358 1.00 57.94 822 ALA A N 1
ATOM 6318 C CA . ALA A 1 822 ? -6.689 31.645 6.524 1.00 57.94 822 ALA A CA 1
ATOM 6319 C C . ALA A 1 822 ? -5.943 30.448 5.906 1.00 57.94 822 ALA A C 1
ATOM 6321 O O . ALA A 1 822 ? -5.552 30.505 4.742 1.00 57.94 822 ALA A O 1
ATOM 6322 N N . VAL A 1 823 ? -5.793 29.342 6.642 1.00 57.75 823 VAL A N 1
ATOM 6323 C CA . VAL A 1 823 ? -5.122 28.125 6.154 1.00 57.75 823 VAL A CA 1
ATOM 6324 C C . VAL A 1 823 ? -5.946 27.460 5.053 1.00 57.75 823 VAL A C 1
ATOM 6326 O O . VAL A 1 823 ? -5.399 27.067 4.023 1.00 57.75 823 VAL A O 1
ATOM 6329 N N . ARG A 1 824 ? -7.276 27.422 5.206 1.00 58.59 824 ARG A N 1
ATOM 6330 C CA . ARG A 1 824 ? -8.202 26.952 4.162 1.00 58.59 824 ARG A CA 1
ATOM 6331 C C . ARG A 1 824 ? -8.056 27.758 2.870 1.00 58.59 824 ARG A C 1
ATOM 6333 O O . ARG A 1 824 ? -7.948 27.164 1.799 1.00 58.59 824 ARG A O 1
ATOM 6340 N N . ASP A 1 825 ? -8.043 29.085 2.964 1.00 59.25 825 ASP A N 1
ATOM 6341 C CA . ASP A 1 825 ? -7.927 29.964 1.796 1.00 59.25 825 ASP A CA 1
ATOM 6342 C C . ASP A 1 825 ? -6.558 29.832 1.115 1.00 59.25 825 ASP A C 1
ATOM 6344 O O . ASP A 1 825 ? -6.470 29.866 -0.115 1.00 59.25 825 ASP A O 1
ATOM 6348 N N . ILE A 1 826 ? -5.493 29.604 1.891 1.00 61.62 826 ILE A N 1
ATOM 6349 C CA . ILE A 1 826 ? -4.155 29.303 1.369 1.00 61.62 826 ILE A CA 1
ATOM 6350 C C . ILE A 1 826 ? -4.169 27.970 0.613 1.00 61.62 826 ILE A C 1
ATOM 6352 O O . ILE A 1 826 ? -3.811 27.967 -0.565 1.00 61.62 826 ILE A O 1
ATOM 6356 N N . ILE A 1 827 ? -4.646 26.881 1.230 1.00 61.22 827 ILE A N 1
ATOM 6357 C CA . ILE A 1 827 ? -4.762 25.552 0.602 1.00 61.22 827 ILE A CA 1
ATOM 6358 C C . ILE A 1 827 ? -5.551 25.658 -0.704 1.00 61.22 827 ILE A C 1
ATOM 6360 O O . ILE A 1 827 ? -5.084 25.216 -1.751 1.00 61.22 827 ILE A O 1
ATOM 6364 N N . LEU A 1 828 ? -6.722 26.298 -0.667 1.00 62.22 828 LEU A N 1
ATOM 6365 C CA . LEU A 1 828 ? -7.569 26.495 -1.838 1.00 62.22 828 LEU A CA 1
ATOM 6366 C C . LEU A 1 828 ? -6.867 27.298 -2.927 1.00 62.22 828 LEU A C 1
ATOM 6368 O O . LEU A 1 828 ? -6.798 26.843 -4.065 1.00 62.22 828 LEU A O 1
ATOM 6372 N N . SER A 1 829 ? -6.318 28.467 -2.593 1.00 59.31 829 SER A N 1
ATOM 6373 C CA . SER A 1 829 ? -5.610 29.320 -3.555 1.00 59.31 829 SER A CA 1
ATOM 6374 C C . SER A 1 829 ? -4.436 28.599 -4.215 1.00 59.31 829 SER A C 1
ATOM 6376 O O . SER A 1 829 ? -4.198 28.763 -5.410 1.00 59.31 829 SER A O 1
ATOM 6378 N N . GLN A 1 830 ? -3.735 27.755 -3.463 1.00 58.38 830 GLN A N 1
ATOM 6379 C CA . GLN A 1 830 ? -2.629 26.972 -3.974 1.00 58.38 830 GLN A CA 1
ATOM 6380 C C . GLN A 1 830 ? -3.106 25.775 -4.805 1.00 58.38 830 GLN A C 1
ATOM 6382 O O . GLN A 1 830 ? -2.480 25.482 -5.820 1.00 58.38 830 GLN A O 1
ATOM 6387 N N . PHE A 1 831 ? -4.229 25.130 -4.466 1.00 62.62 831 PHE A N 1
ATOM 6388 C CA . PHE A 1 831 ? -4.854 24.102 -5.309 1.00 62.62 831 PHE A CA 1
ATOM 6389 C C . PHE A 1 831 ? -5.289 24.690 -6.651 1.00 62.62 831 PHE A C 1
ATOM 6391 O O . PHE A 1 831 ? -5.006 24.095 -7.687 1.00 62.62 831 PHE A O 1
ATOM 6398 N N . TRP A 1 832 ? -5.905 25.876 -6.649 1.00 60.44 832 TRP A N 1
ATOM 6399 C CA . TRP A 1 832 ? -6.262 26.601 -7.872 1.00 60.44 832 TRP A CA 1
ATOM 6400 C C . TRP A 1 832 ? -5.035 26.890 -8.733 1.00 60.44 832 TRP A C 1
ATOM 6402 O O . TRP A 1 832 ? -5.036 26.570 -9.920 1.00 60.44 832 TRP A O 1
ATOM 6412 N N . ASN A 1 833 ? -3.958 27.393 -8.123 1.00 57.56 833 ASN A N 1
ATOM 6413 C CA . ASN A 1 833 ? -2.693 27.606 -8.823 1.00 57.56 833 ASN A CA 1
ATOM 6414 C C . ASN A 1 833 ? -2.122 26.287 -9.369 1.00 57.56 833 ASN A C 1
ATOM 6416 O O . ASN A 1 833 ? -1.694 26.240 -10.517 1.00 57.56 833 ASN A O 1
ATOM 6420 N N . THR A 1 834 ? -2.148 25.206 -8.580 1.00 54.94 834 THR A N 1
ATOM 6421 C CA . THR A 1 834 ? -1.672 23.872 -8.990 1.00 54.94 834 THR A CA 1
ATOM 6422 C C . THR A 1 834 ? -2.445 23.382 -10.213 1.00 54.94 834 THR A C 1
ATOM 6424 O O . THR A 1 834 ? -1.841 22.933 -11.181 1.00 54.94 834 THR A O 1
ATOM 6427 N N . LEU A 1 835 ? -3.771 23.545 -10.195 1.00 55.66 835 LEU A N 1
ATOM 6428 C CA . LEU A 1 835 ? -4.702 23.205 -11.273 1.00 55.66 835 LEU A CA 1
ATOM 6429 C C . LEU A 1 835 ? -4.650 24.185 -12.464 1.00 55.66 835 LEU A C 1
ATOM 6431 O O . LEU A 1 835 ? -5.348 23.956 -13.446 1.00 55.66 835 LEU A O 1
ATOM 6435 N N . GLY A 1 836 ? -3.850 25.257 -12.401 1.00 53.22 836 GLY A N 1
ATOM 6436 C CA . GLY A 1 836 ? -3.726 26.250 -13.474 1.00 53.22 836 GLY A CA 1
ATOM 6437 C C . GLY A 1 836 ? -4.934 27.185 -13.633 1.00 53.22 836 GLY A C 1
ATOM 6438 O O . GLY A 1 836 ? -5.117 27.760 -14.703 1.00 53.22 836 GLY A O 1
ATOM 6439 N N . LEU A 1 837 ? -5.764 27.343 -12.599 1.00 53.38 837 LEU A N 1
ATOM 6440 C CA . LEU A 1 837 ? -6.990 28.150 -12.622 1.00 53.38 837 LEU A CA 1
ATOM 6441 C C . LEU A 1 837 ? -6.763 29.536 -11.984 1.00 53.38 837 LEU A C 1
ATOM 6443 O O . LEU A 1 837 ? -6.109 29.651 -10.947 1.00 53.38 837 LEU A O 1
ATOM 6447 N N . SER A 1 838 ? -7.278 30.610 -12.603 1.00 49.31 838 SER A N 1
ATOM 6448 C CA . SER A 1 838 ? -7.021 31.999 -12.172 1.00 49.31 838 SER A CA 1
ATOM 6449 C C . SER A 1 838 ? -7.900 32.446 -10.988 1.00 49.31 838 SER A C 1
ATOM 6451 O O . SER A 1 838 ? -9.019 31.974 -10.799 1.00 49.31 838 SER A O 1
ATOM 6453 N N . LYS A 1 839 ? -7.424 33.420 -10.193 1.00 41.38 839 LYS A N 1
ATOM 6454 C CA . LYS A 1 839 ? -8.171 33.995 -9.050 1.00 41.38 839 LYS A CA 1
ATOM 6455 C C . LYS A 1 839 ? -9.475 34.712 -9.436 1.00 41.38 839 LYS A C 1
ATOM 6457 O O . LYS A 1 839 ? -10.334 34.864 -8.578 1.00 41.38 839 LYS A O 1
ATOM 6462 N N . GLU A 1 840 ? -9.653 35.134 -10.689 1.00 41.47 840 GLU A N 1
ATOM 6463 C CA . GLU A 1 840 ? -10.900 35.769 -11.158 1.00 41.47 840 GLU A CA 1
ATOM 6464 C C . GLU A 1 840 ? -12.107 34.807 -11.137 1.00 41.47 840 GLU A C 1
ATOM 6466 O O . GLU A 1 840 ? -13.250 35.257 -11.155 1.00 41.47 840 GLU A O 1
ATOM 6471 N N . PHE A 1 841 ? -11.874 33.492 -11.021 1.00 42.00 841 PHE A N 1
ATOM 6472 C CA . PHE A 1 841 ? -12.927 32.480 -10.874 1.00 42.00 841 PHE A CA 1
ATOM 6473 C C . PHE A 1 841 ? -13.590 32.463 -9.483 1.00 42.00 841 PHE A C 1
ATOM 6475 O O . PHE A 1 841 ? -14.717 31.982 -9.349 1.00 42.00 841 PHE A O 1
ATOM 6482 N N . SER A 1 842 ? -12.948 33.004 -8.436 1.00 43.47 842 SER A N 1
ATOM 6483 C CA . SER A 1 842 ? -13.501 32.975 -7.070 1.00 43.47 842 SER A CA 1
ATOM 6484 C C . SER A 1 842 ? -14.568 34.040 -6.802 1.00 43.47 842 SER A C 1
ATOM 6486 O O . SER A 1 842 ? -15.342 33.895 -5.860 1.00 43.47 842 SER A O 1
ATOM 6488 N N . SER A 1 843 ? -14.633 35.101 -7.614 1.00 40.50 843 SER A N 1
ATOM 6489 C CA . SER A 1 843 ? -15.592 36.200 -7.439 1.00 40.50 843 SER A CA 1
ATOM 6490 C C . SER A 1 843 ? -16.903 36.012 -8.210 1.00 40.50 843 SER A C 1
ATOM 6492 O O . SER A 1 843 ? -17.870 36.711 -7.919 1.00 40.50 843 SER A O 1
ATOM 6494 N N . ASN A 1 844 ? -16.945 35.077 -9.167 1.00 38.34 844 ASN A N 1
ATOM 6495 C CA . ASN A 1 844 ? -18.073 34.855 -10.083 1.00 38.34 844 ASN A CA 1
ATOM 6496 C C . ASN A 1 844 ? -18.768 33.488 -9.913 1.00 38.34 844 ASN A C 1
ATOM 6498 O O . ASN A 1 844 ? -19.749 33.219 -10.605 1.00 38.34 844 ASN A O 1
ATOM 6502 N N . SER A 1 845 ? -18.267 32.613 -9.033 1.00 41.94 845 SER A N 1
ATOM 6503 C CA . SER A 1 845 ? -18.807 31.265 -8.829 1.00 41.94 845 SER A CA 1
ATOM 6504 C C . SER A 1 845 ? -19.739 31.215 -7.608 1.00 41.94 845 SER A C 1
ATOM 6506 O O . SER A 1 845 ? -19.346 31.526 -6.488 1.00 41.94 845 SER A O 1
ATOM 6508 N N . ASP A 1 846 ? -20.985 30.768 -7.809 1.00 41.00 846 ASP A N 1
ATOM 6509 C CA . ASP A 1 846 ? -22.017 30.519 -6.775 1.00 41.00 846 ASP A CA 1
ATOM 6510 C C . ASP A 1 846 ? -21.664 29.333 -5.834 1.00 41.00 846 ASP A C 1
ATOM 6512 O O . ASP A 1 846 ? -22.535 28.731 -5.193 1.00 41.00 846 ASP A O 1
ATOM 6516 N N . ILE A 1 847 ? -20.385 28.943 -5.748 1.00 44.78 847 ILE A N 1
ATOM 6517 C CA . ILE A 1 847 ? -19.926 27.806 -4.948 1.00 44.78 847 ILE A CA 1
ATOM 6518 C C . ILE A 1 847 ? -20.036 28.184 -3.467 1.00 44.78 847 ILE A C 1
ATOM 6520 O O . ILE A 1 847 ? -19.150 28.803 -2.882 1.00 44.78 847 ILE A O 1
ATOM 6524 N N . LYS A 1 848 ? -21.148 27.785 -2.839 1.00 41.28 848 LYS A N 1
ATOM 6525 C CA . LYS A 1 848 ? -21.314 27.838 -1.384 1.00 41.28 848 LYS A CA 1
ATOM 6526 C C . LYS A 1 848 ? -20.381 26.825 -0.735 1.00 41.28 848 LYS A C 1
ATOM 6528 O O . LYS A 1 848 ? -20.675 25.633 -0.651 1.00 41.28 848 LYS A O 1
ATOM 6533 N N . TYR A 1 849 ? -19.242 27.323 -0.290 1.00 48.09 849 TYR A N 1
ATOM 6534 C CA . TYR A 1 849 ? -18.334 26.611 0.588 1.00 48.09 849 TYR A CA 1
ATOM 6535 C C . TYR A 1 849 ? -19.050 26.256 1.904 1.00 48.09 849 TYR A C 1
ATOM 6537 O O . TYR A 1 849 ? -19.807 27.087 2.407 1.00 48.09 849 TYR A O 1
ATOM 6545 N N . PRO A 1 850 ? -18.829 25.061 2.489 1.00 44.25 850 PRO A N 1
ATOM 6546 C CA . PRO A 1 850 ? -19.310 24.775 3.838 1.00 44.25 850 PRO A CA 1
ATOM 6547 C C . PRO A 1 850 ? -18.800 25.853 4.801 1.00 44.25 850 PRO A C 1
ATOM 6549 O O . PRO A 1 850 ? -17.599 26.160 4.779 1.00 44.25 850 PRO A O 1
ATOM 6552 N N . GLU A 1 851 ? -19.698 26.458 5.581 1.00 41.53 851 GLU A N 1
ATOM 6553 C CA . GLU A 1 851 ? -19.332 27.414 6.628 1.00 41.53 851 GLU A CA 1
ATOM 6554 C C . GLU A 1 851 ? -18.464 26.689 7.658 1.00 41.53 851 GLU A C 1
ATOM 6556 O O . GLU A 1 851 ? -18.804 25.593 8.097 1.00 41.53 851 GLU A O 1
ATOM 6561 N N . ALA A 1 852 ? -17.306 27.265 7.984 1.00 39.53 852 ALA A N 1
ATOM 6562 C CA . ALA A 1 852 ? -16.396 26.671 8.953 1.00 39.53 852 ALA A CA 1
ATOM 6563 C C . ALA A 1 852 ? -17.080 26.651 10.326 1.00 39.53 852 ALA A C 1
ATOM 6565 O O . ALA A 1 852 ? -17.386 27.702 10.888 1.00 39.53 852 ALA A O 1
ATOM 6566 N N . THR A 1 853 ? -17.337 25.462 10.861 1.00 42.47 853 THR A N 1
ATOM 6567 C CA . THR A 1 853 ? -17.696 25.305 12.270 1.00 42.47 853 THR A CA 1
ATOM 6568 C C . THR A 1 853 ? -16.456 25.522 13.140 1.00 42.47 853 THR A C 1
ATOM 6570 O O . THR A 1 853 ? -15.337 25.264 12.697 1.00 42.47 853 THR A O 1
ATOM 6573 N N . ASN A 1 854 ? -16.637 25.962 14.390 1.00 39.31 854 ASN A N 1
ATOM 6574 C CA . ASN A 1 854 ? -15.537 26.200 15.343 1.00 39.31 854 ASN A CA 1
ATOM 6575 C C . ASN A 1 854 ? -14.655 24.958 15.623 1.00 39.31 854 ASN A C 1
ATOM 6577 O O . ASN A 1 854 ? -13.587 25.108 16.204 1.00 39.31 854 ASN A O 1
ATOM 6581 N N . ASP A 1 855 ? -15.077 23.766 15.189 1.00 42.44 855 ASP A N 1
ATOM 6582 C CA . ASP A 1 855 ? -14.379 22.486 15.371 1.00 42.44 855 ASP A CA 1
ATOM 6583 C C . ASP A 1 855 ? -13.448 22.103 14.191 1.00 42.44 855 ASP A C 1
ATOM 6585 O O . ASP A 1 855 ? -12.945 20.981 14.134 1.00 42.44 855 ASP A O 1
ATOM 6589 N N . GLY A 1 856 ? -13.204 23.014 13.237 1.00 47.03 856 GLY A N 1
ATOM 6590 C CA . GLY A 1 856 ? -12.439 22.731 12.013 1.00 47.03 856 GLY A CA 1
ATOM 6591 C C . GLY A 1 856 ? -13.274 22.043 10.922 1.00 47.03 856 GLY A C 1
ATOM 6592 O O . GLY A 1 856 ? -14.457 21.765 11.110 1.00 47.03 856 GLY A O 1
ATOM 6593 N N . LEU A 1 857 ? -12.675 21.811 9.745 1.00 48.62 857 LEU A N 1
ATOM 6594 C CA . LEU A 1 857 ? -13.346 21.158 8.610 1.00 48.62 857 LEU A CA 1
ATOM 6595 C C . LEU A 1 857 ? -13.308 19.625 8.758 1.00 48.62 857 LEU A C 1
ATOM 6597 O O . LEU A 1 857 ? -12.226 19.035 8.789 1.00 48.62 857 LEU A O 1
ATOM 6601 N N . ASN A 1 858 ? -14.464 18.959 8.787 1.00 52.03 858 ASN A N 1
ATOM 6602 C CA . ASN A 1 858 ? -14.543 17.491 8.847 1.00 52.03 858 ASN A CA 1
ATOM 6603 C C . ASN A 1 858 ? -14.263 16.825 7.471 1.00 52.03 858 ASN A C 1
ATOM 6605 O O . ASN A 1 858 ? -14.312 17.466 6.418 1.00 52.03 858 ASN A O 1
ATOM 6609 N N . LEU A 1 859 ? -13.980 15.510 7.444 1.00 50.91 859 LEU A N 1
ATOM 6610 C CA . LEU A 1 859 ? -13.662 14.756 6.208 1.00 50.91 859 LEU A CA 1
ATOM 6611 C C . LEU A 1 859 ? -14.749 14.894 5.122 1.00 50.91 859 LEU A C 1
ATOM 6613 O O . LEU A 1 859 ? -14.458 14.897 3.921 1.00 50.91 859 LEU A O 1
ATOM 6617 N N . ARG A 1 860 ? -16.012 15.050 5.535 1.00 54.75 860 ARG A N 1
ATOM 6618 C CA . ARG A 1 860 ? -17.155 15.251 4.638 1.00 54.75 860 ARG A CA 1
ATOM 6619 C C . ARG A 1 860 ? -17.109 16.629 3.971 1.00 54.75 860 ARG A C 1
ATOM 6621 O O . ARG A 1 860 ? -17.343 16.722 2.769 1.00 54.75 860 ARG A O 1
ATOM 6628 N N . GLU A 1 861 ? -16.760 17.679 4.704 1.00 57.62 861 GLU A N 1
ATOM 6629 C CA . GLU A 1 861 ? -16.623 19.047 4.190 1.00 57.62 861 GLU A CA 1
ATOM 6630 C C . GLU A 1 861 ? -15.449 19.192 3.215 1.00 57.62 861 GLU A C 1
ATOM 6632 O O . GLU A 1 861 ? -15.590 19.864 2.193 1.00 57.62 861 GLU A O 1
ATOM 6637 N N . TRP A 1 862 ? -14.334 18.492 3.445 1.00 57.22 862 TRP A N 1
ATOM 6638 C CA . TRP A 1 862 ? -13.221 18.421 2.486 1.00 57.22 862 TRP A CA 1
ATOM 6639 C C . TRP A 1 862 ? -13.558 17.610 1.240 1.00 57.22 862 TRP A C 1
ATOM 6641 O O . TRP A 1 862 ? -13.228 18.019 0.128 1.00 57.22 862 TRP A O 1
ATOM 6651 N N . THR A 1 863 ? -14.275 16.497 1.397 1.00 55.75 863 THR A N 1
ATOM 6652 C CA . THR A 1 863 ? -14.781 15.732 0.252 1.00 55.75 863 THR A CA 1
ATOM 6653 C C . THR A 1 863 ? -15.672 16.618 -0.621 1.00 55.75 863 THR A C 1
ATOM 6655 O O . THR A 1 863 ? -15.519 16.639 -1.840 1.00 55.75 863 THR A O 1
ATOM 6658 N N . LEU A 1 864 ? -16.554 17.416 -0.011 1.00 59.19 864 LEU A N 1
ATOM 6659 C CA . LEU A 1 864 ? -17.375 18.402 -0.718 1.00 59.19 864 LEU A CA 1
ATOM 6660 C C . LEU A 1 864 ? -16.532 19.508 -1.372 1.00 59.19 864 LEU A C 1
ATOM 6662 O O . LEU A 1 864 ? -16.840 19.918 -2.491 1.00 59.19 864 LEU A O 1
ATOM 6666 N N . LEU A 1 865 ? -15.453 19.954 -0.725 1.00 59.72 865 LEU A N 1
ATOM 6667 C CA . LEU A 1 865 ? -14.539 20.956 -1.268 1.00 59.72 865 LEU A CA 1
ATOM 6668 C C . LEU A 1 865 ? -13.788 20.455 -2.503 1.00 59.72 865 LEU A C 1
ATOM 6670 O O . LEU A 1 865 ? -13.744 21.150 -3.513 1.00 59.72 865 LEU A O 1
ATOM 6674 N N . VAL A 1 866 ? -13.241 19.238 -2.466 1.00 57.59 866 VAL A N 1
ATOM 6675 C CA . VAL A 1 866 ? -12.546 18.656 -3.622 1.00 57.59 866 VAL A CA 1
ATOM 6676 C C . VAL A 1 866 ? -13.530 18.313 -4.739 1.00 57.59 866 VAL A C 1
ATOM 6678 O O . VAL A 1 866 ? -13.226 18.524 -5.914 1.00 57.59 866 VAL A O 1
ATOM 6681 N N . GLN A 1 867 ? -14.747 17.876 -4.394 1.00 60.78 867 GLN A N 1
ATOM 6682 C CA . GLN A 1 867 ? -15.835 17.764 -5.365 1.00 60.78 867 GLN A CA 1
ATOM 6683 C C . GLN A 1 867 ? -16.127 19.117 -6.032 1.00 60.78 867 GLN A C 1
ATOM 6685 O O . GLN A 1 867 ? -16.301 19.151 -7.248 1.00 60.78 867 GLN A O 1
ATOM 6690 N N . ALA A 1 868 ? -16.150 20.223 -5.282 1.00 57.59 868 ALA A N 1
ATOM 6691 C CA . ALA A 1 868 ? -16.353 21.568 -5.824 1.00 57.59 868 ALA A CA 1
ATOM 6692 C C . ALA A 1 868 ? -15.167 22.050 -6.684 1.00 57.59 868 ALA A C 1
ATOM 6694 O O . ALA A 1 868 ? -15.387 22.539 -7.789 1.00 57.59 868 ALA A O 1
ATOM 6695 N N . LEU A 1 869 ? -13.924 21.828 -6.241 1.00 56.66 869 LEU A N 1
ATOM 6696 C CA . LEU A 1 869 ? -12.700 22.143 -6.991 1.00 56.66 869 LEU A CA 1
ATOM 6697 C C . LEU A 1 869 ? -12.659 21.410 -8.334 1.00 56.66 869 LEU A C 1
ATOM 6699 O O . LEU A 1 869 ? -12.470 22.021 -9.383 1.00 56.66 869 LEU A O 1
ATOM 6703 N N . ARG A 1 870 ? -12.898 20.094 -8.329 1.00 60.16 870 ARG A N 1
ATOM 6704 C CA . ARG A 1 870 ? -12.973 19.316 -9.569 1.00 60.16 870 ARG A CA 1
ATOM 6705 C C . ARG A 1 870 ? -14.160 19.749 -10.423 1.00 60.16 870 ARG A C 1
ATOM 6707 O O . ARG A 1 870 ? -14.002 19.805 -11.634 1.00 60.16 870 ARG A O 1
ATOM 6714 N N . ARG A 1 871 ? -15.321 20.097 -9.850 1.00 58.62 871 ARG A N 1
ATOM 6715 C CA . ARG A 1 871 ? -16.428 20.671 -10.639 1.00 58.62 871 ARG A CA 1
ATOM 6716 C C . ARG A 1 871 ? -15.996 21.934 -11.372 1.00 58.62 871 ARG A C 1
ATOM 6718 O O . ARG A 1 871 ? -16.285 22.032 -12.554 1.00 58.62 871 ARG A O 1
ATOM 6725 N N . ALA A 1 872 ? -15.284 22.851 -10.729 1.00 54.56 872 ALA A N 1
ATOM 6726 C CA . ALA A 1 872 ? -14.782 24.043 -11.405 1.00 54.56 872 ALA A CA 1
ATOM 6727 C C . ALA A 1 872 ? -13.796 23.693 -12.537 1.00 54.56 872 ALA A C 1
ATOM 6729 O O . ALA A 1 872 ? -13.969 24.163 -13.658 1.00 54.56 872 ALA A O 1
ATOM 6730 N N . VAL A 1 873 ? -12.857 22.765 -12.304 1.00 53.72 873 VAL A N 1
ATOM 6731 C CA . VAL A 1 873 ? -11.953 22.246 -13.355 1.00 53.72 873 VAL A CA 1
ATOM 6732 C C . VAL A 1 873 ? -12.731 21.610 -14.519 1.00 53.72 873 VAL A C 1
ATOM 6734 O O . VAL A 1 873 ? -12.416 21.847 -15.677 1.00 53.72 873 VAL A O 1
ATOM 6737 N N . PHE A 1 874 ? -13.763 20.807 -14.238 1.00 52.16 874 PHE A N 1
ATOM 6738 C CA . PHE A 1 874 ? -14.510 20.075 -15.270 1.00 52.16 874 PHE A CA 1
ATOM 6739 C C . PHE A 1 874 ? -15.576 20.906 -15.992 1.00 52.16 874 PHE A C 1
ATOM 6741 O O . PHE A 1 874 ? -15.887 20.589 -17.139 1.00 52.16 874 PHE A O 1
ATOM 6748 N N . PHE A 1 875 ? -16.172 21.903 -15.333 1.00 49.72 875 PHE A N 1
ATOM 6749 C CA . PHE A 1 875 ? -17.337 22.638 -15.837 1.00 49.72 875 PHE A CA 1
ATOM 6750 C C . PHE A 1 875 ? -17.091 24.105 -16.171 1.00 49.72 875 PHE A C 1
ATOM 6752 O O . PHE A 1 875 ? -17.905 24.677 -16.896 1.00 49.72 875 PHE A O 1
ATOM 6759 N N . GLU A 1 876 ? -16.056 24.731 -15.616 1.00 49.12 876 GLU A N 1
ATOM 6760 C CA . GLU A 1 876 ? -15.829 26.174 -15.766 1.00 49.12 876 GLU A CA 1
ATOM 6761 C C . GLU A 1 876 ? -14.623 26.502 -16.643 1.00 49.12 876 GLU A C 1
ATOM 6763 O O . GLU A 1 876 ? -14.634 27.550 -17.290 1.00 49.12 876 GLU A O 1
ATOM 6768 N N . ASP A 1 877 ? -13.654 25.589 -16.779 1.00 49.59 877 ASP A N 1
ATOM 6769 C CA . ASP A 1 877 ? -12.685 25.680 -17.867 1.00 49.59 877 ASP A CA 1
ATOM 6770 C C . ASP A 1 877 ? -13.380 25.404 -19.210 1.00 49.59 877 ASP A C 1
ATOM 6772 O O . ASP A 1 877 ? -13.752 24.271 -19.549 1.00 49.59 877 ASP A O 1
ATOM 6776 N N . GLN A 1 878 ? -13.558 26.473 -19.991 1.00 44.97 878 GLN A N 1
ATOM 6777 C CA . GLN A 1 878 ? -14.147 26.385 -21.320 1.00 44.97 878 GLN A CA 1
ATOM 6778 C C . GLN A 1 878 ? -13.351 25.448 -22.230 1.00 44.97 878 GLN A C 1
ATOM 6780 O O . GLN A 1 878 ? -13.968 24.826 -23.089 1.00 44.97 878 GLN A O 1
ATOM 6785 N N . ASN A 1 879 ? -12.036 25.286 -22.038 1.00 45.50 879 ASN A N 1
ATOM 6786 C CA . ASN A 1 879 ? -11.225 24.394 -22.863 1.00 45.50 879 ASN A CA 1
ATOM 6787 C C . ASN A 1 879 ? -11.525 22.923 -22.578 1.00 45.50 879 ASN A C 1
ATOM 6789 O O . ASN A 1 879 ? -11.804 22.191 -23.521 1.00 45.50 879 ASN A O 1
ATOM 6793 N N . THR A 1 880 ? -11.572 22.492 -21.318 1.00 47.84 880 THR A N 1
ATOM 6794 C CA . THR A 1 880 ? -11.895 21.102 -20.947 1.00 47.84 880 THR A CA 1
ATOM 6795 C C . THR A 1 880 ? -13.303 20.696 -21.395 1.00 47.84 880 THR A C 1
ATOM 6797 O O . THR A 1 880 ? -13.512 19.612 -21.954 1.00 47.84 880 THR A O 1
ATOM 6800 N N . LEU A 1 881 ? -14.292 21.574 -21.200 1.00 45.59 881 LEU A N 1
ATOM 6801 C CA . LEU A 1 881 ? -15.674 21.301 -21.593 1.00 45.59 881 LEU A CA 1
ATOM 6802 C C . LEU A 1 881 ? -15.822 21.322 -23.123 1.00 45.59 881 LEU A C 1
ATOM 6804 O O . LEU A 1 881 ? -16.386 20.391 -23.698 1.00 45.59 881 LEU A O 1
ATOM 6808 N N . LYS A 1 882 ? -15.229 22.309 -23.807 1.00 44.09 882 LYS A N 1
ATOM 6809 C CA . LYS A 1 882 ? -15.186 22.378 -25.276 1.00 44.09 882 LYS A CA 1
ATOM 6810 C C . LYS A 1 882 ? -14.418 21.208 -25.884 1.00 44.09 882 LYS A C 1
ATOM 6812 O O . LYS A 1 882 ? -14.874 20.689 -26.887 1.00 44.09 882 LYS A O 1
ATOM 6817 N N . GLN A 1 883 ? -13.324 20.737 -25.285 1.00 47.94 883 GLN A N 1
ATOM 6818 C CA . GLN A 1 883 ? -12.588 19.549 -25.730 1.00 47.94 883 GLN A CA 1
ATOM 6819 C C . GLN A 1 883 ? -13.423 18.280 -25.572 1.00 47.94 883 GLN A C 1
ATOM 6821 O O . GLN A 1 883 ? -13.448 17.466 -26.484 1.00 47.94 883 GLN A O 1
ATOM 6826 N N . ARG A 1 884 ? -14.156 18.108 -24.465 1.00 49.56 884 ARG A N 1
ATOM 6827 C CA . ARG A 1 884 ? -15.033 16.941 -24.259 1.00 49.56 884 ARG A CA 1
ATOM 6828 C C . ARG A 1 884 ? -16.248 16.941 -25.175 1.00 49.56 884 ARG A C 1
ATOM 6830 O O . ARG A 1 884 ? -16.604 15.892 -25.699 1.00 49.56 884 ARG A O 1
ATOM 6837 N N . TYR A 1 885 ? -16.861 18.099 -25.403 1.00 49.94 885 TYR A N 1
ATOM 6838 C CA . TYR A 1 885 ? -17.958 18.215 -26.361 1.00 49.94 885 TYR A CA 1
ATOM 6839 C C . TYR A 1 885 ? -17.462 18.162 -27.808 1.00 49.94 885 TYR A C 1
ATOM 6841 O O . TYR A 1 885 ? -18.101 17.511 -28.619 1.00 49.94 885 TYR A O 1
ATOM 6849 N N . SER A 1 886 ? -16.287 18.713 -28.124 1.00 44.31 886 SER A N 1
ATOM 6850 C CA . SER A 1 886 ? -15.597 18.508 -29.406 1.00 44.31 886 SER A CA 1
ATOM 6851 C C . SER A 1 886 ? -15.252 17.028 -29.617 1.00 44.31 886 SER A C 1
ATOM 6853 O O . SER A 1 886 ? -15.485 16.496 -30.695 1.00 44.31 886 SER A O 1
ATOM 6855 N N . ARG A 1 887 ? -14.815 16.313 -28.570 1.00 47.56 887 ARG A N 1
ATOM 6856 C CA . ARG A 1 887 ? -14.593 14.853 -28.544 1.00 47.56 887 ARG A CA 1
ATOM 6857 C C . ARG A 1 887 ? -15.897 14.091 -28.787 1.00 47.56 887 ARG A C 1
ATOM 6859 O O . ARG A 1 887 ? -15.906 13.144 -29.566 1.00 47.56 887 ARG A O 1
ATOM 6866 N N . LEU A 1 888 ? -17.001 14.526 -28.179 1.00 48.66 888 LEU A N 1
ATOM 6867 C CA . LEU A 1 888 ? -18.330 13.941 -28.368 1.00 48.66 888 LEU A CA 1
ATOM 6868 C C . LEU A 1 888 ? -18.864 14.187 -29.787 1.00 48.66 888 LEU A C 1
ATOM 6870 O O . LEU A 1 888 ? -19.399 13.261 -30.386 1.00 48.66 888 LEU A O 1
ATOM 6874 N N . LEU A 1 889 ? -18.650 15.385 -30.342 1.00 47.12 889 LEU A N 1
ATOM 6875 C CA . LEU A 1 889 ? -18.993 15.765 -31.716 1.00 47.12 889 LEU A CA 1
ATOM 6876 C C . LEU A 1 889 ? -18.121 15.025 -32.744 1.00 47.12 889 LEU A C 1
ATOM 6878 O O . LEU A 1 889 ? -18.642 14.511 -33.722 1.00 47.12 889 LEU A O 1
ATOM 6882 N N . THR A 1 890 ? -16.820 14.873 -32.503 1.00 44.44 890 THR A N 1
ATOM 6883 C CA . THR A 1 890 ? -15.896 14.153 -33.400 1.00 44.44 890 THR A CA 1
ATOM 6884 C C . THR A 1 890 ? -16.213 12.657 -33.448 1.00 44.44 890 THR A C 1
ATOM 6886 O O . THR A 1 890 ? -16.236 12.068 -34.524 1.00 44.44 890 THR A O 1
ATOM 6889 N N . LEU A 1 891 ? -16.537 12.035 -32.305 1.00 45.88 891 LEU A N 1
ATOM 6890 C CA . LEU A 1 891 ? -17.036 10.651 -32.256 1.00 45.88 891 LEU A CA 1
ATOM 6891 C C . LEU A 1 891 ? -18.375 10.485 -32.988 1.00 45.88 891 LEU A C 1
ATOM 6893 O O . LEU A 1 891 ? -18.644 9.421 -33.540 1.00 45.88 891 LEU A O 1
ATOM 6897 N N . PHE A 1 892 ? -19.199 11.531 -32.989 1.00 48.75 892 PHE A N 1
ATOM 6898 C CA . PHE A 1 892 ? -20.483 11.577 -33.683 1.00 48.75 892 PHE A CA 1
ATOM 6899 C C . PHE A 1 892 ? -20.340 11.706 -35.200 1.00 48.75 892 PHE A C 1
ATOM 6901 O O . PHE A 1 892 ? -21.076 11.071 -35.952 1.00 48.75 892 PHE A O 1
ATOM 6908 N N . PHE A 1 893 ? -19.401 12.545 -35.637 1.00 47.66 893 PHE A N 1
ATOM 6909 C CA . PHE A 1 893 ? -19.218 12.922 -37.034 1.00 47.66 893 PHE A CA 1
ATOM 6910 C C . PHE A 1 893 ? -18.106 12.143 -37.740 1.00 47.66 893 PHE A C 1
ATOM 6912 O O . PHE A 1 893 ? -17.879 12.399 -38.919 1.00 47.66 893 PHE A O 1
ATOM 6919 N N . ASN A 1 894 ? -17.439 11.180 -37.085 1.00 43.22 894 ASN A N 1
ATOM 6920 C CA . ASN A 1 894 ? -16.430 10.352 -37.746 1.00 43.22 894 ASN A CA 1
ATOM 6921 C C . ASN A 1 894 ? -17.082 9.537 -38.894 1.00 43.22 894 ASN A C 1
ATOM 6923 O O . ASN A 1 894 ? -17.806 8.573 -38.628 1.00 43.22 894 ASN A O 1
ATOM 6927 N N . PRO A 1 895 ? -16.854 9.881 -40.179 1.00 37.72 895 PRO A N 1
ATOM 6928 C CA . PRO A 1 895 ? -17.693 9.419 -41.290 1.00 37.72 895 PRO A CA 1
ATOM 6929 C C . PRO A 1 895 ? -17.423 7.973 -41.722 1.00 37.72 895 PRO A C 1
ATOM 6931 O O . PRO A 1 895 ? -18.063 7.473 -42.646 1.00 37.72 895 PRO A O 1
ATOM 6934 N N . LYS A 1 896 ? -16.426 7.301 -41.134 1.00 38.72 896 LYS A N 1
ATOM 6935 C CA . LYS A 1 896 ? -15.819 6.106 -41.742 1.00 38.72 896 LYS A CA 1
ATOM 6936 C C . LYS A 1 896 ? -16.327 4.755 -41.241 1.00 38.72 896 LYS A C 1
ATOM 6938 O O . LYS A 1 896 ? -15.806 3.732 -41.675 1.00 38.72 896 LYS A O 1
ATOM 6943 N N . GLY A 1 897 ? -17.390 4.701 -40.439 1.00 44.47 897 GLY A N 1
ATOM 6944 C CA . GLY A 1 897 ? -18.071 3.421 -40.243 1.00 44.47 897 GLY A CA 1
ATOM 6945 C C . GLY A 1 897 ? -19.031 3.359 -39.073 1.00 44.47 897 GLY A C 1
ATOM 6946 O O . GLY A 1 897 ? -18.651 2.925 -37.994 1.00 44.47 897 GLY A O 1
ATOM 6947 N N . THR A 1 898 ? -20.293 3.723 -39.294 1.00 37.72 898 THR A N 1
ATOM 6948 C CA . THR A 1 898 ? -21.493 3.012 -38.805 1.00 37.72 898 THR A CA 1
ATOM 6949 C C . THR A 1 898 ? -22.748 3.729 -39.319 1.00 37.72 898 THR A C 1
ATOM 6951 O O . THR A 1 898 ? -22.747 4.932 -39.537 1.00 37.72 898 THR A O 1
ATOM 6954 N N . SER A 1 899 ? -23.800 2.960 -39.594 1.00 42.28 899 SER A N 1
ATOM 6955 C CA . SER A 1 899 ? -25.099 3.373 -40.150 1.00 42.28 899 SER A CA 1
ATOM 6956 C C . SER A 1 899 ? -25.709 4.612 -39.468 1.00 42.28 899 SER A C 1
ATOM 6958 O O . SER A 1 899 ? -26.129 4.535 -38.317 1.00 42.28 899 SER A O 1
ATOM 6960 N N . GLN A 1 900 ? -25.794 5.726 -40.198 1.00 47.56 900 GLN A N 1
ATOM 6961 C CA . GLN A 1 900 ? -26.034 7.078 -39.673 1.00 47.56 900 GLN A CA 1
ATOM 6962 C C . GLN A 1 900 ? -27.506 7.510 -39.421 1.00 47.56 900 GLN A C 1
ATOM 6964 O O . GLN A 1 900 ? -27.699 8.642 -38.994 1.00 47.56 900 GLN A O 1
ATOM 6969 N N . SER A 1 901 ? -28.562 6.704 -39.627 1.00 49.19 901 SER A N 1
ATOM 6970 C CA . SER A 1 901 ? -29.955 7.228 -39.529 1.00 49.19 901 SER A CA 1
ATOM 6971 C C . SER A 1 901 ? -30.634 7.106 -38.156 1.00 49.19 901 SER A C 1
ATOM 6973 O O . SER A 1 901 ? -31.330 8.023 -37.713 1.00 49.19 901 SER A O 1
ATOM 6975 N N . ASP A 1 902 ? -30.464 5.980 -37.463 1.00 43.44 902 ASP A N 1
ATOM 6976 C CA . ASP A 1 902 ? -31.327 5.646 -36.316 1.00 43.44 902 ASP A CA 1
ATOM 6977 C C . ASP A 1 902 ? -30.827 6.283 -35.007 1.00 43.44 902 ASP A C 1
ATOM 6979 O O . ASP A 1 902 ? -31.620 6.717 -34.166 1.00 43.44 902 ASP A O 1
ATOM 6983 N N . ASP A 1 903 ? -29.506 6.424 -34.874 1.00 46.53 903 ASP A N 1
ATOM 6984 C CA . ASP A 1 903 ? -28.850 6.954 -33.676 1.00 46.53 903 ASP A CA 1
ATOM 6985 C C . ASP A 1 903 ? -29.038 8.478 -33.548 1.00 46.53 903 ASP A C 1
ATOM 6987 O O . ASP A 1 903 ? -29.348 8.970 -32.463 1.00 46.53 903 ASP A O 1
ATOM 6991 N N . ALA A 1 904 ? -28.965 9.226 -34.658 1.00 49.38 904 ALA A N 1
ATOM 6992 C CA . ALA A 1 904 ? -29.221 10.670 -34.683 1.00 49.38 904 ALA A CA 1
ATOM 6993 C C . ALA A 1 904 ? -30.656 11.007 -34.238 1.00 49.38 904 ALA A C 1
ATOM 6995 O O . ALA A 1 904 ? -30.865 11.920 -33.439 1.00 49.38 904 ALA A O 1
ATOM 6996 N N . THR A 1 905 ? -31.636 10.203 -34.663 1.00 49.84 905 THR A N 1
ATOM 6997 C CA . THR A 1 905 ? -33.054 10.370 -34.311 1.00 49.84 905 THR A CA 1
ATOM 6998 C C . THR A 1 905 ? -33.308 10.103 -32.818 1.00 49.84 905 THR A C 1
ATOM 7000 O O . THR A 1 905 ? -34.058 10.832 -32.168 1.00 49.84 905 THR A O 1
ATOM 7003 N N . ALA A 1 906 ? -32.684 9.074 -32.233 1.00 47.94 906 ALA A N 1
ATOM 7004 C CA . ALA A 1 906 ? -32.795 8.784 -30.797 1.00 47.94 906 ALA A CA 1
ATOM 7005 C C . ALA A 1 906 ? -32.172 9.894 -29.933 1.00 47.94 906 ALA A C 1
ATOM 7007 O O . ALA A 1 906 ? -32.673 10.221 -28.855 1.00 47.94 906 ALA A O 1
ATOM 7008 N N . ILE A 1 907 ? -31.102 10.508 -30.434 1.00 51.09 907 ILE A N 1
ATOM 7009 C CA . ILE A 1 907 ? -30.365 11.569 -29.750 1.00 51.09 907 ILE A CA 1
ATOM 7010 C C . ILE A 1 907 ? -31.124 12.885 -29.834 1.00 51.09 907 ILE A C 1
ATOM 7012 O O . ILE A 1 907 ? -31.320 13.543 -28.815 1.00 51.09 907 ILE A O 1
ATOM 7016 N N . GLN A 1 908 ? -31.649 13.210 -31.013 1.00 56.28 908 GLN A N 1
ATOM 7017 C CA . GLN A 1 908 ? -32.580 14.310 -31.201 1.00 56.28 908 GLN A CA 1
ATOM 7018 C C . GLN A 1 908 ? -33.785 14.172 -30.261 1.00 56.28 908 GLN A C 1
ATOM 7020 O O . GLN A 1 908 ? -34.162 15.155 -29.628 1.00 56.28 908 GLN A O 1
ATOM 7025 N N . LYS A 1 909 ? -34.342 12.962 -30.094 1.00 54.09 909 LYS A N 1
ATOM 7026 C CA . LYS A 1 909 ? -35.420 12.696 -29.126 1.00 54.09 909 LYS A CA 1
ATOM 7027 C C . LYS A 1 909 ? -34.984 12.973 -27.686 1.00 54.09 909 LYS A C 1
ATOM 7029 O O . LYS A 1 909 ? -35.650 13.759 -27.028 1.00 54.09 909 LYS A O 1
ATOM 7034 N N . LEU A 1 910 ? -33.867 12.421 -27.201 1.00 54.38 910 LEU A N 1
ATOM 7035 C CA . LEU A 1 910 ? -33.422 12.667 -25.818 1.00 54.38 910 LEU A CA 1
ATOM 7036 C C . LEU A 1 910 ? -33.104 14.149 -25.564 1.00 54.38 910 LEU A C 1
ATOM 7038 O O . LEU A 1 910 ? -33.534 14.705 -24.559 1.00 54.38 910 LEU A O 1
ATOM 7042 N N . VAL A 1 911 ? -32.379 14.797 -26.481 1.00 60.31 911 VAL A N 1
ATOM 7043 C CA . VAL A 1 911 ? -32.042 16.227 -26.400 1.00 60.31 911 VAL A CA 1
ATOM 7044 C C . VAL A 1 911 ? -33.320 17.063 -26.362 1.00 60.31 911 VAL A C 1
ATOM 7046 O O . VAL A 1 911 ? -33.465 17.922 -25.496 1.00 60.31 911 VAL A O 1
ATOM 7049 N N . THR A 1 912 ? -34.285 16.763 -27.232 1.00 60.66 912 THR A N 1
ATOM 7050 C CA . THR A 1 912 ? -35.588 17.442 -27.264 1.00 60.66 912 THR A CA 1
ATOM 7051 C C . THR A 1 912 ? -36.370 17.235 -25.962 1.00 60.66 912 THR A C 1
ATOM 7053 O O . THR A 1 912 ? -36.921 18.195 -25.429 1.00 60.66 912 THR A O 1
ATOM 7056 N N . GLU A 1 913 ? -36.387 16.023 -25.404 1.00 58.00 913 GLU A N 1
ATOM 7057 C CA . GLU A 1 913 ? -37.085 15.724 -24.146 1.00 58.00 913 GLU A CA 1
ATOM 7058 C C . GLU A 1 913 ? -36.436 16.412 -22.934 1.00 58.00 913 GLU A C 1
ATOM 7060 O O . GLU A 1 913 ? -37.134 17.011 -22.117 1.00 58.00 913 GLU A O 1
ATOM 7065 N N . VAL A 1 914 ? -35.101 16.455 -22.859 1.00 59.38 914 VAL A N 1
ATOM 7066 C CA . VAL A 1 914 ? -34.384 17.200 -21.807 1.00 59.38 914 VAL A CA 1
ATOM 7067 C C . VAL A 1 914 ? -34.622 18.715 -21.924 1.00 59.38 914 VAL A C 1
ATOM 7069 O O . VAL A 1 914 ? -34.701 19.421 -20.915 1.00 59.38 914 VAL A O 1
ATOM 7072 N N . LEU A 1 915 ? -34.790 19.244 -23.140 1.00 65.00 915 LEU A N 1
ATOM 7073 C CA . LEU A 1 915 ? -35.077 20.666 -23.368 1.00 65.00 915 LEU A CA 1
ATOM 7074 C C . LEU A 1 915 ? -36.528 21.061 -23.052 1.00 65.00 915 LEU A C 1
ATOM 7076 O O . LEU A 1 915 ? -36.773 22.207 -22.657 1.00 65.00 915 LEU A O 1
ATOM 7080 N N . LYS A 1 916 ? -37.477 20.124 -23.147 1.00 60.59 916 LYS A N 1
ATOM 7081 C CA . LYS A 1 916 ? -38.891 20.320 -22.779 1.00 60.59 916 LYS A CA 1
ATOM 7082 C C . LYS A 1 916 ? -39.148 20.339 -21.268 1.00 60.59 916 LYS A C 1
ATOM 7084 O O . LYS A 1 916 ? -40.256 20.667 -20.849 1.00 60.59 916 LYS A O 1
ATOM 7089 N N . LEU A 1 917 ? -38.143 20.037 -20.443 1.00 57.34 917 LEU A N 1
ATOM 7090 C CA . LEU A 1 917 ? -38.303 19.965 -18.990 1.00 57.34 917 LEU A CA 1
ATOM 7091 C C . LEU A 1 917 ? -38.788 21.292 -18.367 1.00 57.34 917 LEU A C 1
ATOM 7093 O O . LEU A 1 917 ? -38.309 22.366 -18.770 1.00 57.34 917 LEU A O 1
ATOM 7097 N N . PRO A 1 918 ? -39.665 21.239 -17.338 1.00 55.91 918 PRO A N 1
ATOM 7098 C CA . PRO A 1 918 ? -40.067 22.403 -16.552 1.00 55.91 918 PRO A CA 1
ATOM 7099 C C . PRO A 1 918 ? -38.864 23.096 -15.907 1.00 55.91 918 PRO A C 1
ATOM 7101 O O . PRO A 1 918 ? -37.912 22.441 -15.484 1.00 55.91 918 PRO A O 1
ATOM 7104 N N . LYS A 1 919 ? -38.920 24.432 -15.776 1.00 55.69 919 LYS A N 1
ATOM 7105 C CA . LYS A 1 919 ? -37.842 25.228 -15.151 1.00 55.69 919 LYS A CA 1
ATOM 7106 C C . LYS A 1 919 ? -37.467 24.737 -13.751 1.00 55.69 919 LYS A C 1
ATOM 7108 O O . LYS A 1 919 ? -36.297 24.790 -13.399 1.00 55.69 919 LYS A O 1
ATOM 7113 N N . SER A 1 920 ? -38.433 24.243 -12.978 1.00 52.56 920 SER A N 1
ATOM 7114 C CA . SER A 1 920 ? -38.211 23.697 -11.637 1.00 52.56 920 SER A CA 1
ATOM 7115 C C . SER A 1 920 ? -37.246 22.511 -11.641 1.00 52.56 920 SER A C 1
ATOM 7117 O O . SER A 1 920 ? -36.303 22.516 -10.863 1.00 52.56 920 SER A O 1
ATOM 7119 N N . SER A 1 921 ? -37.409 21.560 -12.563 1.00 53.62 921 SER A N 1
ATOM 7120 C CA . SER A 1 921 ? -36.695 20.280 -12.531 1.00 53.62 921 SER A CA 1
ATOM 7121 C C . SER A 1 921 ? -35.184 20.419 -12.734 1.00 53.62 921 SER A C 1
ATOM 7123 O O . SER A 1 921 ? -34.410 19.738 -12.074 1.00 53.62 921 SER A O 1
ATOM 7125 N N . TYR A 1 922 ? -34.725 21.292 -13.640 1.00 56.56 922 TYR A N 1
ATOM 7126 C CA . TYR A 1 922 ? -33.283 21.463 -13.905 1.00 56.56 922 TYR A CA 1
ATOM 7127 C C . TYR A 1 922 ? -32.658 22.640 -13.152 1.00 56.56 922 TYR A C 1
ATOM 7129 O O . TYR A 1 922 ? -31.435 22.751 -13.128 1.00 56.56 922 TYR A O 1
ATOM 7137 N N . ASN A 1 923 ? -33.461 23.503 -12.523 1.00 57.56 923 ASN A N 1
ATOM 7138 C CA . ASN A 1 923 ? -32.949 24.530 -11.614 1.00 57.56 923 ASN A CA 1
ATOM 7139 C C . ASN A 1 923 ? -32.583 23.966 -10.233 1.00 57.56 923 ASN A C 1
ATOM 7141 O O . ASN A 1 923 ? -31.896 24.649 -9.480 1.00 57.56 923 ASN A O 1
ATOM 7145 N N . GLU A 1 924 ? -32.974 22.726 -9.920 1.00 53.25 924 GLU A N 1
ATOM 7146 C CA . GLU A 1 924 ? -32.539 22.009 -8.712 1.00 53.25 924 GLU A CA 1
ATOM 7147 C C . GLU A 1 924 ? -31.020 21.777 -8.667 1.00 53.25 924 GLU A C 1
ATOM 7149 O O . GLU A 1 924 ? -30.452 21.608 -7.589 1.00 53.25 924 GLU A O 1
ATOM 7154 N N . SER A 1 925 ? -30.332 21.788 -9.818 1.00 51.12 925 SER A N 1
ATOM 7155 C CA . SER A 1 925 ? -28.871 21.701 -9.855 1.00 51.12 925 SER A CA 1
ATOM 7156 C C . SER A 1 925 ? -28.255 22.576 -10.946 1.00 51.12 925 SER A C 1
ATOM 7158 O O . SER A 1 925 ? -28.700 22.603 -12.090 1.00 51.12 925 SER A O 1
ATOM 7160 N N . GLU A 1 926 ? -27.160 23.261 -10.615 1.00 55.25 926 GLU A N 1
ATOM 7161 C CA . GLU A 1 926 ? -26.397 24.083 -11.563 1.00 55.25 926 GLU A CA 1
ATOM 7162 C C . GLU A 1 926 ? -25.914 23.279 -12.784 1.00 55.25 926 GLU A C 1
ATOM 7164 O O . GLU A 1 926 ? -25.941 23.756 -13.920 1.00 55.25 926 GLU A O 1
ATOM 7169 N N . VAL A 1 927 ? -25.549 22.016 -12.550 1.00 53.88 927 VAL A N 1
ATOM 7170 C CA . VAL A 1 927 ? -25.169 21.051 -13.586 1.00 53.88 927 VAL A CA 1
ATOM 7171 C C . VAL A 1 927 ? -26.337 20.782 -14.539 1.00 53.88 927 VAL A C 1
ATOM 7173 O O . VAL A 1 927 ? -26.130 20.760 -15.747 1.00 53.88 927 VAL A O 1
ATOM 7176 N N . GLY A 1 928 ? -27.568 20.657 -14.029 1.00 60.91 928 GLY A N 1
ATOM 7177 C CA . GLY A 1 928 ? -28.776 20.527 -14.848 1.00 60.91 928 GLY A CA 1
ATOM 7178 C C . GLY A 1 928 ? -28.991 21.724 -15.779 1.00 60.91 928 GLY A C 1
ATOM 7179 O O . GLY A 1 928 ? -29.282 21.534 -16.961 1.00 60.91 928 GLY A O 1
ATOM 7180 N N . ARG A 1 929 ? -28.752 22.955 -15.296 1.00 63.09 929 ARG A N 1
ATOM 7181 C CA . ARG A 1 929 ? -28.776 24.165 -16.144 1.00 63.09 929 ARG A CA 1
ATOM 7182 C C . ARG A 1 929 ? -27.698 24.130 -17.228 1.00 63.09 929 ARG A C 1
ATOM 7184 O O . ARG A 1 929 ? -28.012 24.390 -18.385 1.00 63.09 929 ARG A O 1
ATOM 7191 N N . LYS A 1 930 ? -26.449 23.793 -16.878 1.00 59.44 930 LYS A N 1
ATOM 7192 C CA . LYS A 1 930 ? -25.320 23.720 -17.829 1.00 59.44 930 LYS A CA 1
ATOM 7193 C C . LYS A 1 930 ? -25.539 22.630 -18.891 1.00 59.44 930 LYS A C 1
ATOM 7195 O O . LYS A 1 930 ? -25.377 22.917 -20.073 1.00 59.44 930 LYS A O 1
ATOM 7200 N N . ILE A 1 931 ? -25.988 21.428 -18.508 1.00 60.97 931 ILE A N 1
ATOM 7201 C CA . ILE A 1 931 ? -26.346 20.345 -19.447 1.00 60.97 931 ILE A CA 1
ATOM 7202 C C . ILE A 1 931 ? -27.439 20.812 -20.411 1.00 60.97 931 ILE A C 1
ATOM 7204 O O . ILE A 1 931 ? -27.299 20.634 -21.618 1.00 60.97 931 ILE A O 1
ATOM 7208 N N . ARG A 1 932 ? -28.495 21.464 -19.905 1.00 63.88 932 ARG A N 1
ATOM 7209 C CA . ARG A 1 932 ? -29.572 22.008 -20.742 1.00 63.88 932 ARG A CA 1
ATOM 7210 C C . ARG A 1 932 ? -29.050 23.041 -21.742 1.00 63.88 932 ARG A C 1
ATOM 7212 O O . ARG A 1 932 ? -29.436 22.987 -22.903 1.00 63.88 932 ARG A O 1
ATOM 7219 N N . THR A 1 933 ? -28.173 23.955 -21.322 1.00 62.78 933 THR A N 1
ATOM 7220 C CA . THR A 1 933 ? -27.549 24.942 -22.222 1.00 62.78 933 THR A CA 1
ATOM 7221 C C . THR A 1 933 ? -26.753 24.261 -23.329 1.00 62.78 933 THR A C 1
ATOM 7223 O O . THR A 1 933 ? -26.863 24.649 -24.490 1.00 62.78 933 THR A O 1
ATOM 7226 N N . VAL A 1 934 ? -25.993 23.214 -22.999 1.00 58.84 934 VAL A N 1
ATOM 7227 C CA . VAL A 1 934 ? -25.231 22.486 -24.014 1.00 58.84 934 VAL A CA 1
ATOM 7228 C C . VAL A 1 934 ? -26.159 21.712 -24.950 1.00 58.84 934 VAL A C 1
ATOM 7230 O O . VAL A 1 934 ? -26.032 21.836 -26.163 1.00 58.84 934 VAL A O 1
ATOM 7233 N N . TYR A 1 935 ? -27.157 21.001 -24.432 1.00 63.38 935 TYR A N 1
ATOM 7234 C CA . TYR A 1 935 ? -28.142 20.292 -25.255 1.00 63.38 935 TYR A CA 1
ATOM 7235 C C . TYR A 1 935 ? -28.932 21.251 -26.160 1.00 63.38 935 TYR A C 1
ATOM 7237 O O . TYR A 1 935 ? -29.177 20.933 -27.321 1.00 63.38 935 TYR A O 1
ATOM 7245 N N . ALA A 1 936 ? -29.235 22.464 -25.685 1.00 63.19 936 ALA A N 1
ATOM 7246 C CA . ALA A 1 936 ? -29.846 23.526 -26.486 1.00 63.19 936 ALA A CA 1
ATOM 7247 C C . ALA A 1 936 ? -28.923 23.982 -27.623 1.00 63.19 936 ALA A C 1
ATOM 7249 O O . ALA A 1 936 ? -29.397 24.230 -28.725 1.00 63.19 936 ALA A O 1
ATOM 7250 N N . SER A 1 937 ? -27.612 24.051 -27.373 1.00 57.75 937 SER A N 1
ATOM 7251 C CA . SER A 1 937 ? -26.617 24.389 -28.398 1.00 57.75 937 SER A CA 1
ATOM 7252 C C . SER A 1 937 ? -26.356 23.261 -29.403 1.00 57.75 937 SER A C 1
ATOM 7254 O O . SER A 1 937 ? -25.930 23.542 -30.518 1.00 57.75 937 SER A O 1
ATOM 7256 N N . MET A 1 938 ? -26.633 22.004 -29.034 1.00 57.09 938 MET A N 1
ATOM 7257 C CA . MET A 1 938 ? -26.497 20.831 -29.909 1.00 57.09 938 MET A CA 1
ATOM 7258 C C . MET A 1 938 ? -27.727 20.607 -30.793 1.00 57.09 938 MET A C 1
ATOM 7260 O O . MET A 1 938 ? -27.597 20.029 -31.868 1.00 57.09 938 MET A O 1
ATOM 7264 N N . LEU A 1 939 ? -28.911 21.065 -30.370 1.00 64.19 939 LEU A N 1
ATOM 7265 C CA . LEU A 1 939 ? -30.163 20.864 -31.102 1.00 64.19 939 LEU A CA 1
ATOM 7266 C C . LEU A 1 939 ? -30.094 21.339 -32.573 1.00 64.19 939 LEU A C 1
ATOM 7268 O O . LEU A 1 939 ? -30.432 20.525 -33.428 1.00 64.19 939 LEU A O 1
ATOM 7272 N N . PRO A 1 940 ? -29.571 22.543 -32.904 1.00 58.59 940 PRO A N 1
ATOM 7273 C CA . PRO A 1 940 ? -29.459 23.014 -34.292 1.00 58.59 940 PRO A CA 1
ATOM 7274 C C . PRO A 1 940 ? -28.559 22.150 -35.182 1.00 58.59 940 PRO A C 1
ATOM 7276 O O . PRO A 1 940 ? -28.704 22.166 -36.394 1.00 58.59 940 PRO A O 1
ATOM 7279 N N . TRP A 1 941 ? -27.625 21.402 -34.589 1.00 55.66 941 TRP A N 1
ATOM 7280 C CA . TRP A 1 941 ? -26.703 20.513 -35.304 1.00 55.66 941 TRP A CA 1
ATOM 7281 C C . TRP A 1 941 ? -27.310 19.125 -35.549 1.00 55.66 941 TRP A C 1
ATOM 7283 O O . TRP A 1 941 ? -26.787 18.353 -36.345 1.00 55.66 941 TRP A O 1
ATOM 7293 N N . LEU A 1 942 ? -28.381 18.788 -34.822 1.00 56.06 942 LEU A N 1
ATOM 7294 C CA . LEU A 1 942 ? -29.129 17.532 -34.937 1.00 56.06 942 LEU A CA 1
ATOM 7295 C C . LEU A 1 942 ? -30.372 17.685 -35.825 1.00 56.06 942 LEU A C 1
ATOM 7297 O O . LEU A 1 942 ? -30.869 16.702 -36.369 1.00 56.06 942 LEU A O 1
ATOM 7301 N N . THR A 1 943 ? -30.892 18.906 -35.945 1.00 59.41 943 THR A N 1
ATOM 7302 C CA . THR A 1 943 ? -31.974 19.293 -36.849 1.00 59.41 943 THR A CA 1
ATOM 7303 C C . THR A 1 943 ? -31.374 20.072 -38.015 1.00 59.41 943 THR A C 1
ATOM 7305 O O . THR A 1 943 ? -31.198 21.278 -37.890 1.00 59.41 943 THR A O 1
ATOM 7308 N N . ASP A 1 944 ? -31.051 19.436 -39.140 1.00 49.06 944 ASP A N 1
ATOM 7309 C CA . ASP A 1 944 ? -30.680 20.168 -40.362 1.00 49.06 944 ASP A CA 1
ATOM 7310 C C . ASP A 1 944 ? -31.864 21.050 -40.835 1.00 49.06 944 ASP A C 1
ATOM 7312 O O . ASP A 1 944 ? -32.701 20.603 -41.618 1.00 49.06 944 ASP A O 1
ATOM 7316 N N . ALA A 1 945 ? -31.981 22.282 -40.320 1.00 35.19 945 ALA A N 1
ATOM 7317 C CA . ALA A 1 945 ? -32.831 23.364 -40.829 1.00 35.19 945 ALA A CA 1
ATOM 7318 C C . ALA A 1 945 ? -32.479 24.708 -40.156 1.00 35.19 945 ALA A C 1
ATOM 7320 O O . ALA A 1 945 ? -32.296 24.784 -38.943 1.00 35.19 945 ALA A O 1
ATOM 7321 N N . GLU A 1 946 ? -32.387 25.759 -40.972 1.00 29.80 946 GLU A N 1
ATOM 7322 C CA . GLU A 1 946 ? -31.973 27.125 -40.625 1.00 29.80 946 GLU A CA 1
ATOM 7323 C C . GLU A 1 946 ? -32.745 27.778 -39.457 1.00 29.80 946 GLU A C 1
ATOM 7325 O O . GLU A 1 946 ? -33.914 27.464 -39.215 1.00 29.80 946 GLU A O 1
ATOM 7330 N N . PRO A 1 947 ? -32.115 28.736 -38.747 1.00 35.81 947 PRO A N 1
ATOM 7331 C CA . PRO A 1 947 ? -32.715 29.423 -37.618 1.00 35.81 947 PRO A CA 1
ATOM 7332 C C . PRO A 1 947 ? -33.597 30.573 -38.110 1.00 35.81 947 PRO A C 1
ATOM 7334 O O . PRO A 1 947 ? -33.163 31.716 -38.094 1.00 35.81 947 PRO A O 1
ATOM 7337 N N . ASP A 1 948 ? -34.833 30.300 -38.523 1.00 30.44 948 ASP A N 1
ATOM 7338 C CA . ASP A 1 948 ? -35.822 31.371 -38.673 1.00 30.44 948 ASP A CA 1
ATOM 7339 C C . ASP A 1 948 ? -37.251 30.881 -38.406 1.00 30.44 948 ASP A C 1
ATOM 7341 O O . ASP A 1 948 ? -37.786 30.013 -39.090 1.00 30.44 948 ASP A O 1
ATOM 7345 N N . GLY A 1 949 ? -37.880 31.491 -37.396 1.00 37.31 949 GLY A N 1
ATOM 7346 C CA . GLY A 1 949 ? -39.330 31.470 -37.198 1.00 37.31 949 GLY A CA 1
ATOM 7347 C C . GLY A 1 949 ? -39.899 30.311 -36.375 1.00 37.31 949 GLY A C 1
ATOM 7348 O O . GLY A 1 949 ? -40.541 29.416 -36.912 1.00 37.31 949 GLY A O 1
ATOM 7349 N N . MET A 1 950 ? -39.806 30.394 -35.046 1.00 29.61 950 MET A N 1
ATOM 7350 C CA . MET A 1 950 ? -40.835 29.812 -34.175 1.00 29.61 950 MET A CA 1
ATOM 7351 C C . MET A 1 950 ? -41.339 30.886 -33.211 1.00 29.61 950 MET A C 1
ATOM 7353 O O . MET A 1 950 ? -40.761 31.126 -32.151 1.00 29.61 950 MET A O 1
ATOM 7357 N N . GLU A 1 951 ? -42.416 31.559 -33.621 1.00 29.11 951 GLU A N 1
ATOM 7358 C CA . GLU A 1 951 ? -43.310 32.245 -32.693 1.00 29.11 951 GLU A CA 1
ATOM 7359 C C . GLU A 1 951 ? -44.034 31.215 -31.819 1.00 29.11 951 GLU A C 1
ATOM 7361 O O . GLU A 1 951 ? -44.307 30.086 -32.227 1.00 29.11 951 GLU A O 1
ATOM 7366 N N . ASN A 1 952 ? -44.302 31.636 -30.584 1.00 36.03 952 ASN A N 1
ATOM 7367 C CA . ASN A 1 952 ? -45.029 30.890 -29.570 1.00 36.03 952 ASN A CA 1
ATOM 7368 C C . ASN A 1 952 ? -46.422 30.497 -30.073 1.00 36.03 952 ASN A C 1
ATOM 7370 O O . ASN A 1 952 ? -47.332 31.315 -29.995 1.00 36.03 952 ASN A O 1
ATOM 7374 N N . ASP A 1 953 ? -46.612 29.239 -30.461 1.00 27.80 953 ASP A N 1
ATOM 7375 C CA . ASP A 1 953 ? -47.937 28.631 -30.469 1.00 27.80 953 ASP A CA 1
ATOM 7376 C C . ASP A 1 953 ? -47.925 27.293 -29.733 1.00 27.80 953 ASP A C 1
ATOM 7378 O O . ASP A 1 953 ? -47.019 26.464 -29.850 1.00 27.80 953 ASP A O 1
ATOM 7382 N N . ALA A 1 954 ? -48.937 27.149 -28.883 1.00 33.81 954 ALA A N 1
ATOM 7383 C CA . ALA A 1 954 ? -49.132 26.055 -27.956 1.00 33.81 954 ALA A CA 1
ATOM 7384 C C . ALA A 1 954 ? -49.207 24.710 -28.693 1.00 33.81 954 ALA A C 1
ATOM 7386 O O . ALA A 1 954 ? -50.199 24.397 -29.347 1.00 33.81 954 ALA A O 1
ATOM 7387 N N . VAL A 1 955 ? -48.171 23.886 -28.537 1.00 31.38 955 VAL A N 1
ATOM 7388 C CA . VAL A 1 955 ? -48.224 22.475 -28.923 1.00 31.38 955 VAL A CA 1
ATOM 7389 C C . VAL A 1 955 ? -49.082 21.739 -27.895 1.00 31.38 955 VAL A C 1
ATOM 7391 O O . VAL A 1 955 ? -48.699 21.595 -26.733 1.00 31.38 955 VAL A O 1
ATOM 7394 N N . GLU A 1 956 ? -50.259 21.303 -28.340 1.00 28.11 956 GLU A N 1
ATOM 7395 C CA . GLU A 1 956 ? -51.186 20.450 -27.601 1.00 28.11 956 GLU A CA 1
ATOM 7396 C C . GLU A 1 956 ? -50.485 19.216 -27.005 1.00 28.11 956 GLU A C 1
ATOM 7398 O O . GLU A 1 956 ? -49.712 18.500 -27.642 1.00 28.11 956 GLU A O 1
ATOM 7403 N N . THR A 1 957 ? -50.787 18.972 -25.736 1.00 31.69 957 THR A N 1
ATOM 7404 C CA . THR A 1 957 ? -50.173 18.015 -24.809 1.00 31.69 957 THR A CA 1
ATOM 7405 C C . THR A 1 957 ? -50.696 16.573 -24.927 1.00 31.69 957 THR A C 1
ATOM 7407 O O . THR A 1 957 ? -50.620 15.825 -23.957 1.00 31.69 957 THR A O 1
ATOM 7410 N N . SER A 1 958 ? -51.234 16.134 -26.071 1.00 31.38 958 SER A N 1
ATOM 7411 C CA . SER A 1 958 ? -52.075 14.916 -26.116 1.00 31.38 958 SER A CA 1
ATOM 7412 C C . SER A 1 958 ? -51.585 13.730 -26.964 1.00 31.38 958 SER A C 1
ATOM 7414 O O . SER A 1 958 ? -52.346 12.784 -27.154 1.00 31.38 958 SER A O 1
ATOM 7416 N N . ALA A 1 959 ? -50.325 13.678 -27.411 1.00 32.50 959 ALA A N 1
ATOM 7417 C CA . ALA A 1 959 ? -49.806 12.483 -28.097 1.00 32.50 959 ALA A CA 1
ATOM 7418 C C . ALA A 1 959 ? -48.303 12.244 -27.867 1.00 32.50 959 ALA A C 1
ATOM 7420 O O . ALA A 1 959 ? -47.501 12.331 -28.793 1.00 32.50 959 ALA A O 1
ATOM 7421 N N . TYR A 1 960 ? -47.905 11.910 -26.637 1.00 33.84 960 TYR A N 1
ATOM 7422 C CA . TYR A 1 960 ? -46.524 11.517 -26.336 1.00 33.84 960 TYR A CA 1
ATOM 7423 C C . TYR A 1 960 ? -46.484 10.065 -25.850 1.00 33.84 960 TYR A C 1
ATOM 7425 O O . TYR A 1 960 ? -46.840 9.774 -24.714 1.00 33.84 960 TYR A O 1
ATOM 7433 N N . LYS A 1 961 ? -46.067 9.137 -26.724 1.00 42.22 961 LYS A N 1
ATOM 7434 C CA . LYS A 1 961 ? -45.686 7.775 -26.314 1.00 42.22 961 LYS A CA 1
ATOM 7435 C C . LYS A 1 961 ? -44.400 7.861 -25.487 1.00 42.22 961 LYS A C 1
ATOM 7437 O O . LYS A 1 961 ? -43.428 8.470 -25.928 1.00 42.22 961 LYS A O 1
ATOM 7442 N N . HIS A 1 962 ? -44.436 7.275 -24.299 1.00 49.69 962 HIS A N 1
ATOM 7443 C CA . HIS A 1 962 ? -43.393 7.334 -23.280 1.00 49.69 962 HIS A CA 1
ATOM 7444 C C . HIS A 1 962 ? -42.047 6.772 -23.775 1.00 49.69 962 HIS A C 1
ATOM 7446 O O . HIS A 1 962 ? -42.012 5.823 -24.553 1.00 49.69 962 HIS A O 1
ATOM 7452 N N . VAL A 1 963 ? -40.937 7.397 -23.359 1.00 54.44 963 VAL A N 1
ATOM 7453 C CA . VAL A 1 963 ? -39.564 7.060 -23.801 1.00 54.44 963 VAL A CA 1
ATOM 7454 C C . VAL A 1 963 ? -39.033 5.789 -23.130 1.00 54.44 963 VAL A C 1
ATOM 7456 O O . VAL A 1 963 ? -38.163 5.122 -23.688 1.00 54.44 963 VAL A O 1
ATOM 7459 N N . GLU A 1 964 ? -39.552 5.451 -21.949 1.00 61.91 964 GLU A N 1
ATOM 7460 C CA . GLU A 1 964 ? -39.138 4.295 -21.157 1.00 61.91 964 GLU A CA 1
ATOM 7461 C C . GLU A 1 964 ? -40.365 3.505 -20.688 1.00 61.91 964 GLU A C 1
ATOM 7463 O O . GLU A 1 964 ? -41.346 4.085 -20.214 1.00 61.91 964 GLU A O 1
ATOM 7468 N N . GLU A 1 965 ? -40.284 2.184 -20.816 1.00 77.38 965 GLU A N 1
ATOM 7469 C CA . GLU A 1 965 ? -41.255 1.220 -20.297 1.00 77.38 965 GLU A CA 1
ATOM 7470 C C . GLU A 1 965 ? -40.644 0.504 -19.089 1.00 77.38 965 GLU A C 1
ATOM 7472 O O . GLU A 1 965 ? -39.423 0.325 -18.992 1.00 77.38 965 GLU A O 1
ATOM 7477 N N . CYS A 1 966 ? -41.496 0.151 -18.135 1.00 79.94 966 CYS A N 1
ATOM 7478 C CA . CYS A 1 966 ? -41.104 -0.544 -16.926 1.00 79.94 966 CYS A CA 1
ATOM 7479 C C . CYS A 1 966 ? -40.853 -2.025 -17.215 1.00 79.94 966 CYS A C 1
ATOM 7481 O O . CYS A 1 966 ? -41.796 -2.742 -17.514 1.00 79.94 966 CYS A O 1
ATOM 7483 N N . GLU A 1 967 ? -39.633 -2.520 -17.012 1.00 79.25 967 GLU A N 1
ATOM 7484 C CA . GLU A 1 967 ? -39.277 -3.936 -17.234 1.00 79.25 967 GLU A CA 1
ATOM 7485 C C . GLU A 1 967 ? -40.051 -4.916 -16.327 1.00 79.25 967 GLU A C 1
ATOM 7487 O O . GLU A 1 967 ? -40.036 -6.122 -16.556 1.00 79.25 967 GLU A O 1
ATOM 7492 N N . ILE A 1 968 ? -40.719 -4.410 -15.283 1.00 82.06 968 ILE A N 1
ATOM 7493 C CA . ILE A 1 968 ? -41.501 -5.212 -14.333 1.00 82.06 968 ILE A CA 1
ATOM 7494 C C . ILE A 1 968 ? -42.970 -5.337 -14.764 1.00 82.06 968 ILE A C 1
ATOM 7496 O O . ILE A 1 968 ? -43.592 -6.369 -14.523 1.00 82.06 968 ILE A O 1
ATOM 7500 N N . CYS A 1 969 ? -43.556 -4.282 -15.338 1.00 84.00 969 CYS A N 1
ATOM 7501 C CA . CYS A 1 969 ? -45.006 -4.212 -15.577 1.00 84.00 969 CYS A CA 1
ATOM 7502 C C . CYS A 1 969 ? -45.408 -3.675 -16.953 1.00 84.00 969 CYS A C 1
ATOM 7504 O O . CYS A 1 969 ? -46.595 -3.459 -17.184 1.00 84.00 969 CYS A O 1
ATOM 7506 N N . ASP A 1 970 ? -44.433 -3.420 -17.825 1.00 80.38 970 ASP A N 1
ATOM 7507 C CA . ASP A 1 970 ? -44.559 -2.872 -19.181 1.00 80.38 970 ASP A CA 1
ATOM 7508 C C . ASP A 1 970 ? -45.277 -1.514 -19.270 1.00 80.38 970 ASP A C 1
ATOM 7510 O O . ASP A 1 970 ? -45.555 -1.001 -20.352 1.00 80.38 970 ASP A O 1
ATOM 7514 N N . ASP A 1 971 ? -45.564 -0.899 -18.122 1.00 79.12 971 ASP A N 1
ATOM 7515 C CA . ASP A 1 971 ? -46.228 0.389 -18.048 1.00 79.12 971 ASP A CA 1
ATOM 7516 C C . ASP A 1 971 ? -45.224 1.536 -18.195 1.00 79.12 971 ASP A C 1
ATOM 7518 O O . ASP A 1 971 ? -44.017 1.398 -17.974 1.00 79.12 971 ASP A O 1
ATOM 7522 N N . SER A 1 972 ? -45.731 2.702 -18.564 1.00 72.50 972 SER A N 1
ATOM 7523 C CA . SER A 1 972 ? -44.895 3.854 -18.857 1.00 72.50 972 SER A CA 1
ATOM 7524 C C . SER A 1 972 ? -44.126 4.384 -17.649 1.00 72.50 972 SER A C 1
ATOM 7526 O O . SER A 1 972 ? -44.653 4.501 -16.539 1.00 72.50 972 SER A O 1
ATOM 7528 N N . ILE A 1 973 ? -42.876 4.781 -17.883 1.00 73.38 973 ILE A N 1
ATOM 7529 C CA . ILE A 1 973 ? -42.071 5.520 -16.915 1.00 73.38 973 ILE A CA 1
ATOM 7530 C C . ILE A 1 973 ? -42.130 7.010 -17.255 1.00 73.38 973 ILE A C 1
ATOM 7532 O O . ILE A 1 973 ? -41.665 7.463 -18.304 1.00 73.38 973 ILE A O 1
ATOM 7536 N N . GLY A 1 974 ? -42.688 7.790 -16.329 1.00 66.50 974 GLY A N 1
ATOM 7537 C CA . GLY A 1 974 ? -42.692 9.246 -16.406 1.00 66.50 974 GLY A CA 1
ATOM 7538 C C . GLY A 1 974 ? -41.313 9.840 -16.102 1.00 66.50 974 GLY A C 1
ATOM 7539 O O . GLY A 1 974 ? -40.554 9.337 -15.265 1.00 66.50 974 GLY A O 1
ATOM 7540 N N . PHE A 1 975 ? -40.976 10.951 -16.758 1.00 64.56 975 PHE A N 1
ATOM 7541 C CA . PHE A 1 975 ? -39.776 11.727 -16.437 1.00 64.56 975 PHE A CA 1
ATOM 7542 C C . PHE A 1 975 ? -40.113 12.825 -15.414 1.00 64.56 975 PHE A C 1
ATOM 7544 O O . PHE A 1 975 ? -40.352 13.975 -15.770 1.00 64.56 975 PHE A O 1
ATOM 7551 N N . GLU A 1 976 ? -40.186 12.442 -14.133 1.00 66.94 976 GLU A N 1
ATOM 7552 C CA . GLU A 1 976 ? -40.570 13.333 -13.018 1.00 66.94 976 GLU A CA 1
ATOM 7553 C C . GLU A 1 976 ? -39.361 13.982 -12.314 1.00 66.94 976 GLU A C 1
ATOM 7555 O O . GLU A 1 976 ? -39.450 15.109 -11.831 1.00 66.94 976 GLU A O 1
ATOM 7560 N N . SER A 1 977 ? -38.216 13.291 -12.272 1.00 69.75 977 SER A N 1
ATOM 7561 C CA . SER A 1 977 ? -36.998 13.717 -11.571 1.00 69.75 977 SER A CA 1
ATOM 7562 C C . SER A 1 977 ? -35.736 13.315 -12.341 1.00 69.75 977 SER A C 1
ATOM 7564 O O . SER A 1 977 ? -35.766 12.404 -13.161 1.00 69.75 977 SER A O 1
ATOM 7566 N N . PHE A 1 978 ? -34.609 13.975 -12.050 1.00 66.00 978 PHE A N 1
ATOM 7567 C CA . PHE A 1 978 ? -33.274 13.602 -12.536 1.00 66.00 978 PHE A CA 1
ATOM 7568 C C . PHE A 1 978 ? -32.597 12.500 -11.706 1.00 66.00 978 PHE A C 1
ATOM 7570 O O . PHE A 1 978 ? -31.633 11.894 -12.171 1.00 66.00 978 PHE A O 1
ATOM 7577 N N . ALA A 1 979 ? -33.051 12.264 -10.471 1.00 66.88 979 ALA A N 1
ATOM 7578 C CA . ALA A 1 979 ? -32.418 11.320 -9.546 1.00 66.88 979 ALA A CA 1
ATOM 7579 C C . ALA A 1 979 ? -33.127 9.960 -9.505 1.00 66.88 979 ALA A C 1
ATOM 7581 O O . ALA A 1 979 ? -32.481 8.928 -9.324 1.00 66.88 979 ALA A O 1
ATOM 7582 N N . TRP A 1 980 ? -34.442 9.955 -9.706 1.00 80.94 980 TRP A N 1
ATOM 7583 C CA . TRP A 1 980 ? -35.281 8.766 -9.636 1.00 80.94 980 TRP A CA 1
ATOM 7584 C C . TRP A 1 980 ? -36.325 8.763 -10.755 1.00 80.94 980 TRP A C 1
ATOM 7586 O O . TRP A 1 980 ? -36.624 9.789 -11.371 1.00 80.94 980 TRP A O 1
ATOM 7596 N N . ALA A 1 981 ? -36.846 7.582 -11.049 1.00 82.44 981 ALA A N 1
ATOM 7597 C CA . ALA A 1 981 ? -37.911 7.338 -12.003 1.00 82.44 981 ALA A CA 1
ATOM 7598 C C . ALA A 1 981 ? -39.001 6.519 -11.321 1.00 82.44 981 ALA A C 1
ATOM 7600 O O . ALA A 1 981 ? -38.698 5.698 -10.459 1.00 82.44 981 ALA A O 1
ATOM 7601 N N . ARG A 1 982 ? -40.254 6.714 -11.722 1.00 85.94 982 ARG A N 1
ATOM 7602 C CA . ARG A 1 982 ? -41.376 5.924 -11.224 1.00 85.94 982 ARG A CA 1
ATOM 7603 C C . ARG A 1 982 ? -42.313 5.596 -12.375 1.00 85.94 982 ARG A C 1
ATOM 7605 O O . ARG A 1 982 ? -42.623 6.475 -13.182 1.00 85.94 982 ARG A O 1
ATOM 7612 N N . CYS A 1 983 ? -42.723 4.336 -12.474 1.00 85.94 983 CYS A N 1
ATOM 7613 C CA . CYS A 1 983 ? -43.766 3.943 -13.421 1.00 85.94 983 CYS A CA 1
ATOM 7614 C C . CYS A 1 983 ? -45.159 4.286 -12.876 1.00 85.94 983 CYS A C 1
ATOM 7616 O O . CYS A 1 983 ? -45.332 4.479 -11.672 1.00 85.94 983 CYS A O 1
ATOM 7618 N N . SER A 1 984 ? -46.176 4.309 -13.734 1.00 80.56 984 SER A N 1
ATOM 7619 C CA . SER A 1 984 ? -47.568 4.572 -13.327 1.00 80.56 984 SER A CA 1
ATOM 7620 C C . SER A 1 984 ? -48.145 3.554 -12.334 1.00 80.56 984 SER A C 1
ATOM 7622 O O . SER A 1 984 ? -49.069 3.896 -11.600 1.00 80.56 984 SER A O 1
ATOM 7624 N N . GLN A 1 985 ? -47.570 2.348 -12.241 1.00 81.56 985 GLN A N 1
ATOM 7625 C CA . GLN A 1 985 ? -47.920 1.344 -11.223 1.00 81.56 985 GLN A CA 1
ATOM 7626 C C . GLN A 1 985 ? -47.148 1.500 -9.898 1.00 81.56 985 GLN A C 1
ATOM 7628 O O . GLN A 1 985 ? -47.375 0.739 -8.961 1.00 81.56 985 GLN A O 1
ATOM 7633 N N . GLY A 1 986 ? -46.243 2.479 -9.791 1.00 83.31 986 GLY A N 1
ATOM 7634 C CA . GLY A 1 986 ? -45.537 2.805 -8.549 1.00 83.31 986 GLY A CA 1
ATOM 7635 C C . GLY A 1 986 ? -44.184 2.118 -8.332 1.00 83.31 986 GLY A C 1
ATOM 7636 O O . GLY A 1 986 ? -43.576 2.355 -7.295 1.00 83.31 986 GLY A O 1
ATOM 7637 N N . HIS A 1 987 ? -43.668 1.319 -9.276 1.00 86.62 987 HIS A N 1
ATOM 7638 C CA . HIS A 1 987 ? -42.276 0.842 -9.211 1.00 86.62 987 HIS A CA 1
ATOM 7639 C C . HIS A 1 987 ? -41.301 2.009 -9.357 1.00 86.62 987 HIS A C 1
ATOM 7641 O O . HIS A 1 987 ? -41.405 2.778 -10.317 1.00 86.62 987 HIS A O 1
ATOM 7647 N N . GLU A 1 988 ? -40.359 2.110 -8.422 1.00 88.12 988 GLU A N 1
ATOM 7648 C CA . GLU A 1 988 ? -39.366 3.179 -8.352 1.00 88.12 988 GLU A CA 1
ATOM 7649 C C . GLU A 1 988 ? -37.972 2.675 -8.731 1.00 88.12 988 GLU A C 1
ATOM 7651 O O . GLU A 1 988 ? -37.532 1.606 -8.308 1.00 88.12 988 GLU A O 1
ATOM 7656 N N . PHE A 1 989 ? -37.258 3.482 -9.511 1.00 86.38 989 PHE A N 1
ATOM 7657 C CA . PHE A 1 989 ? -35.921 3.193 -10.012 1.00 86.38 989 PHE A CA 1
ATOM 7658 C C . PHE A 1 989 ? -34.995 4.383 -9.778 1.00 86.38 989 PHE A C 1
ATOM 7660 O O . PHE A 1 989 ? -35.419 5.539 -9.789 1.00 86.38 989 PHE A O 1
ATOM 7667 N N . VAL A 1 990 ? -33.696 4.123 -9.643 1.00 84.75 990 VAL A N 1
ATOM 7668 C CA . VAL A 1 990 ? -32.683 5.188 -9.661 1.00 84.75 990 VAL A CA 1
ATOM 7669 C C . VAL A 1 990 ? -32.398 5.566 -11.112 1.00 84.75 990 VAL A C 1
ATOM 7671 O O . VAL A 1 990 ? -32.267 4.688 -11.963 1.00 84.75 990 VAL A O 1
ATOM 7674 N N . ARG A 1 991 ? -32.264 6.860 -11.416 1.00 80.94 991 ARG A N 1
ATOM 7675 C CA . ARG A 1 991 ? -31.850 7.303 -12.754 1.00 80.94 991 ARG A CA 1
ATOM 7676 C C . ARG A 1 991 ? -30.335 7.351 -12.885 1.00 80.94 991 ARG A C 1
ATOM 7678 O O . ARG A 1 991 ? -29.594 7.689 -11.960 1.00 80.94 991 ARG A O 1
ATOM 7685 N N . CYS A 1 992 ? -29.867 7.040 -14.084 1.00 75.12 992 CYS A N 1
ATOM 7686 C CA . CYS A 1 992 ? -28.490 7.235 -14.476 1.00 75.12 992 CYS A CA 1
ATOM 7687 C C . CYS A 1 992 ? -28.116 8.716 -14.381 1.00 75.12 992 CYS A C 1
ATOM 7689 O O . CYS A 1 992 ? -28.721 9.564 -15.022 1.00 75.12 992 CYS A O 1
ATOM 7691 N N . SER A 1 993 ? -27.042 9.030 -13.662 1.00 74.62 993 SER A N 1
ATOM 7692 C CA . SER A 1 993 ? -26.597 10.414 -13.470 1.00 74.62 993 SER A CA 1
ATOM 7693 C C . SER A 1 993 ? -26.016 11.080 -14.733 1.00 74.62 993 SER A C 1
ATOM 7695 O O . SER A 1 993 ? -25.675 12.254 -14.685 1.00 74.62 993 SER A O 1
ATOM 7697 N N . LEU A 1 994 ? -25.885 10.362 -15.854 1.00 71.12 994 LEU A N 1
ATOM 7698 C CA . LEU A 1 994 ? -25.407 10.908 -17.133 1.00 71.12 994 LEU A CA 1
ATOM 7699 C C . LEU A 1 994 ? -26.515 11.008 -18.183 1.00 71.12 994 LEU A C 1
ATOM 7701 O O . LEU A 1 994 ? -26.676 12.042 -18.816 1.00 71.12 994 LEU A O 1
ATOM 7705 N N . THR A 1 995 ? -27.253 9.919 -18.387 1.00 65.38 995 THR A N 1
ATOM 7706 C CA . THR A 1 995 ? -28.267 9.804 -19.449 1.00 65.38 995 THR A CA 1
ATOM 7707 C C . THR A 1 995 ? -29.676 10.060 -18.940 1.00 65.38 995 THR A C 1
ATOM 7709 O O . THR A 1 995 ? -30.606 10.165 -19.731 1.00 65.38 995 THR A O 1
ATOM 7712 N N . PHE A 1 996 ? -29.833 10.097 -17.617 1.00 71.25 996 PHE A N 1
ATOM 7713 C CA . PHE A 1 996 ? -31.097 10.153 -16.902 1.00 71.25 996 PHE A CA 1
ATOM 7714 C C . PHE A 1 996 ? -32.050 8.998 -17.184 1.00 71.25 996 PHE A C 1
ATOM 7716 O O . PHE A 1 996 ? -33.157 9.046 -16.684 1.00 71.25 996 PHE A O 1
ATOM 7723 N N . LEU A 1 997 ? -31.644 7.941 -17.889 1.00 72.81 997 LEU A N 1
ATOM 7724 C CA . LEU A 1 997 ? -32.455 6.730 -18.066 1.00 72.81 997 LEU A CA 1
ATOM 7725 C C . LEU A 1 997 ? -32.614 5.965 -16.741 1.00 72.81 997 LEU A C 1
ATOM 7727 O O . LEU A 1 997 ? -31.715 6.003 -15.895 1.00 72.81 997 LEU A O 1
ATOM 7731 N N . ALA A 1 998 ? -33.737 5.277 -16.552 1.00 76.19 998 ALA A N 1
ATOM 7732 C CA . ALA A 1 998 ? -34.003 4.444 -15.384 1.00 76.19 998 ALA A CA 1
ATOM 7733 C C . ALA A 1 998 ? -33.072 3.216 -15.350 1.00 76.19 998 ALA A C 1
ATOM 7735 O O . ALA A 1 998 ? -32.890 2.519 -16.346 1.00 76.19 998 ALA A O 1
ATOM 7736 N N . ILE A 1 999 ? -32.474 2.939 -14.189 1.00 82.12 999 ILE A N 1
ATOM 7737 C CA . ILE A 1 999 ? -31.672 1.737 -13.932 1.00 82.12 999 ILE A CA 1
ATOM 7738 C C . ILE A 1 999 ? -32.614 0.685 -13.340 1.00 82.12 999 ILE A C 1
ATOM 7740 O O . ILE A 1 999 ? -32.928 0.742 -12.152 1.00 82.12 999 ILE A O 1
ATOM 7744 N N . GLN A 1 1000 ? -33.086 -0.242 -14.176 1.00 82.00 1000 GLN A N 1
ATOM 7745 C CA . GLN A 1 1000 ? -34.191 -1.149 -13.835 1.00 82.00 1000 GLN A CA 1
ATOM 7746 C C . GLN A 1 1000 ? -33.756 -2.541 -13.335 1.00 82.00 1000 GLN A C 1
ATOM 7748 O O . GLN A 1 1000 ? -34.586 -3.277 -12.811 1.00 82.00 1000 GLN A O 1
ATOM 7753 N N . ALA A 1 1001 ? -32.460 -2.880 -13.404 1.00 76.75 1001 ALA A N 1
ATOM 7754 C CA . ALA A 1 1001 ? -31.929 -4.184 -12.991 1.00 76.75 1001 ALA A CA 1
ATOM 7755 C C . ALA A 1 1001 ? -30.623 -4.079 -12.165 1.00 76.75 1001 ALA A C 1
ATOM 7757 O O . ALA A 1 1001 ? -29.892 -3.089 -12.262 1.00 76.75 1001 ALA A O 1
ATOM 7758 N N . PRO A 1 1002 ? -30.279 -5.091 -11.350 1.00 72.81 1002 PRO A N 1
ATOM 7759 C CA . PRO A 1 1002 ? -28.962 -5.187 -10.722 1.00 72.81 1002 PRO A CA 1
ATOM 7760 C C . PRO A 1 1002 ? -27.869 -5.533 -11.750 1.00 72.81 1002 PRO A C 1
ATOM 7762 O O . PRO A 1 1002 ? -28.122 -6.174 -12.767 1.00 72.81 1002 PRO A O 1
ATOM 7765 N N . GLY A 1 1003 ? -26.630 -5.096 -11.501 1.00 69.94 1003 GLY A N 1
ATOM 7766 C CA . GLY A 1 1003 ? -25.469 -5.400 -12.356 1.00 69.94 1003 GLY A CA 1
ATOM 7767 C C . GLY A 1 1003 ? -25.367 -4.589 -13.657 1.00 69.94 1003 GLY A C 1
ATOM 7768 O O . GLY A 1 1003 ? -24.352 -4.664 -14.348 1.00 69.94 1003 GLY A O 1
ATOM 7769 N N . ILE A 1 1004 ? -26.369 -3.762 -13.980 1.00 74.19 1004 ILE A N 1
ATOM 7770 C CA . ILE A 1 1004 ? -26.354 -2.890 -15.170 1.00 74.19 1004 ILE A CA 1
ATOM 7771 C C . ILE A 1 1004 ? -25.881 -1.467 -14.858 1.00 74.19 1004 ILE A C 1
ATOM 7773 O O . ILE A 1 1004 ? -25.988 -0.583 -15.706 1.00 74.19 1004 ILE A O 1
ATOM 7777 N N . SER A 1 1005 ? -25.363 -1.225 -13.652 1.00 80.00 1005 SER A N 1
ATOM 7778 C CA . SER A 1 1005 ? -24.898 0.088 -13.206 1.00 80.00 1005 SER A CA 1
ATOM 7779 C C . SER A 1 1005 ? -23.468 0.067 -12.683 1.00 80.00 1005 SER A C 1
ATOM 7781 O O . SER A 1 1005 ? -23.066 -0.894 -12.041 1.00 80.00 1005 SER A O 1
ATOM 7783 N N . LYS A 1 1006 ? -22.752 1.172 -12.886 1.00 79.56 1006 LYS A N 1
ATOM 7784 C CA . LYS A 1 1006 ? -21.494 1.531 -12.223 1.00 79.56 1006 LYS A CA 1
ATOM 7785 C C . LYS A 1 1006 ? -21.718 2.728 -11.294 1.00 79.56 1006 LYS A C 1
ATOM 7787 O O . LYS A 1 1006 ? -22.626 3.531 -11.510 1.00 79.56 1006 LYS A O 1
ATOM 7792 N N . LEU A 1 1007 ? -20.905 2.876 -10.261 1.00 81.19 1007 LEU A N 1
ATOM 7793 C CA . LEU A 1 1007 ? -20.970 3.953 -9.276 1.00 81.19 1007 LEU A CA 1
ATOM 7794 C C . LEU A 1 1007 ? -19.682 4.773 -9.269 1.00 81.19 1007 LEU A C 1
ATOM 7796 O O . LEU A 1 1007 ? -18.593 4.270 -9.502 1.00 81.19 1007 LEU A O 1
ATOM 7800 N N . CYS A 1 1008 ? -19.782 6.068 -9.004 1.00 77.00 1008 CYS A N 1
ATOM 7801 C CA . CYS A 1 1008 ? -18.593 6.889 -8.790 1.00 77.00 1008 CYS A CA 1
ATOM 7802 C C . CYS A 1 1008 ? -17.917 6.508 -7.463 1.00 77.00 1008 CYS A C 1
ATOM 7804 O O . CYS A 1 1008 ? -18.592 6.559 -6.438 1.00 77.00 1008 CYS A O 1
ATOM 7806 N N . GLY A 1 1009 ? -16.602 6.265 -7.445 1.00 71.81 1009 GLY A N 1
ATOM 7807 C CA . GLY A 1 1009 ? -15.819 5.946 -6.240 1.00 71.81 1009 GLY A CA 1
ATOM 7808 C C . GLY A 1 1009 ? -15.757 7.059 -5.192 1.00 71.81 1009 GLY A C 1
ATOM 7809 O O . GLY A 1 1009 ? -15.655 6.784 -4.004 1.00 71.81 1009 GLY A O 1
ATOM 7810 N N . ILE A 1 1010 ? -15.933 8.316 -5.613 1.00 71.56 1010 ILE A N 1
ATOM 7811 C CA . ILE A 1 1010 ? -16.008 9.482 -4.716 1.00 71.56 1010 ILE A CA 1
ATOM 7812 C C . ILE A 1 1010 ? -17.461 9.761 -4.288 1.00 71.56 1010 ILE A C 1
ATOM 7814 O O . ILE A 1 1010 ? -17.846 9.444 -3.170 1.00 71.56 1010 ILE A O 1
ATOM 7818 N N . CYS A 1 1011 ? -18.319 10.289 -5.172 1.00 68.50 1011 CYS A N 1
ATOM 7819 C CA . CYS A 1 1011 ? -19.655 10.790 -4.789 1.00 68.50 1011 CYS A CA 1
ATOM 7820 C C . CYS A 1 1011 ? -20.808 9.767 -4.776 1.00 68.50 1011 CYS A C 1
ATOM 7822 O O . CYS A 1 1011 ? -21.923 10.128 -4.416 1.00 68.50 1011 CYS A O 1
ATOM 7824 N N . GLY A 1 1012 ? -20.601 8.530 -5.236 1.00 73.94 1012 GLY A N 1
ATOM 7825 C CA . GLY A 1 1012 ? -21.584 7.438 -5.090 1.00 73.94 1012 GLY A CA 1
ATOM 7826 C C . GLY A 1 1012 ? -22.729 7.463 -6.092 1.00 73.94 1012 GLY A C 1
ATOM 7827 O O . GLY A 1 1012 ? -23.520 6.526 -6.161 1.00 73.94 1012 GLY A O 1
ATOM 7828 N N . LYS A 1 1013 ? -22.792 8.502 -6.930 1.00 76.69 1013 LYS A N 1
ATOM 7829 C CA . LYS A 1 1013 ? -23.757 8.594 -8.025 1.00 76.69 1013 LYS A CA 1
ATOM 7830 C C . LYS A 1 1013 ? -23.680 7.372 -8.936 1.00 76.69 1013 LYS A C 1
ATOM 7832 O O . LYS A 1 1013 ? -22.585 6.950 -9.317 1.00 76.69 1013 LYS A O 1
ATOM 7837 N N . ARG A 1 1014 ? -24.857 6.856 -9.297 1.00 82.00 1014 ARG A N 1
ATOM 7838 C CA . ARG A 1 1014 ? -25.034 5.684 -10.155 1.00 82.00 1014 ARG A CA 1
ATOM 7839 C C . ARG A 1 1014 ? -25.148 6.082 -11.621 1.00 82.00 1014 ARG A C 1
ATOM 7841 O O . ARG A 1 1014 ? -25.775 7.079 -11.984 1.00 82.00 1014 ARG A O 1
ATOM 7848 N N . TYR A 1 1015 ? -24.545 5.266 -12.461 1.00 78.75 1015 TYR A N 1
ATOM 7849 C CA . TYR A 1 1015 ? -24.464 5.399 -13.903 1.00 78.75 1015 TYR A CA 1
ATOM 7850 C C . TYR A 1 1015 ? -24.793 4.049 -14.526 1.00 78.75 1015 TYR A C 1
ATOM 7852 O O . TYR A 1 1015 ? -24.505 3.028 -13.920 1.00 78.75 1015 TYR A O 1
ATOM 7860 N N . LEU A 1 1016 ? -25.367 4.010 -15.725 1.00 75.25 1016 LEU A N 1
ATOM 7861 C CA . LEU A 1 1016 ? -25.490 2.748 -16.458 1.00 75.25 1016 LEU A CA 1
ATOM 7862 C C . LEU A 1 1016 ? -24.101 2.216 -16.854 1.00 75.25 1016 LEU A C 1
ATOM 7864 O O . LEU A 1 1016 ? -23.180 2.982 -17.142 1.00 75.25 1016 LEU A O 1
ATOM 7868 N N . ASN A 1 1017 ? -23.954 0.895 -16.843 1.00 73.00 1017 ASN A N 1
ATOM 7869 C CA . ASN A 1 1017 ? -22.748 0.195 -17.258 1.00 73.00 1017 ASN A CA 1
ATOM 7870 C C . ASN A 1 1017 ? -22.745 0.036 -18.788 1.00 73.00 1017 ASN A C 1
ATOM 7872 O O . ASN A 1 1017 ? -23.688 -0.485 -19.385 1.00 73.00 1017 ASN A O 1
ATOM 7876 N N . GLU A 1 1018 ? -21.664 0.472 -19.430 1.00 66.06 1018 GLU A N 1
ATOM 7877 C CA . GLU A 1 1018 ? -21.490 0.421 -20.884 1.00 66.06 1018 GLU A CA 1
ATOM 7878 C C . GLU A 1 1018 ? -21.465 -1.004 -21.463 1.00 66.06 1018 GLU A C 1
ATOM 7880 O O . GLU A 1 1018 ? -21.885 -1.211 -22.602 1.00 66.06 1018 GLU A O 1
ATOM 7885 N N . GLU A 1 1019 ? -21.019 -2.005 -20.698 1.00 63.03 1019 GLU A N 1
ATOM 7886 C CA . GLU A 1 1019 ? -20.967 -3.400 -21.153 1.00 63.03 1019 GLU A CA 1
ATOM 7887 C C . GLU A 1 1019 ? -22.358 -4.006 -21.335 1.00 63.03 1019 GLU A C 1
ATOM 7889 O O . GLU A 1 1019 ? -22.589 -4.749 -22.294 1.00 63.03 1019 GLU A O 1
ATOM 7894 N N . TYR A 1 1020 ? -23.294 -3.658 -20.450 1.00 63.84 1020 TYR A N 1
ATOM 7895 C CA . TYR A 1 1020 ? -24.692 -4.054 -20.584 1.00 63.84 1020 TYR A CA 1
ATOM 7896 C C . TYR A 1 1020 ? -25.282 -3.475 -21.875 1.00 63.84 1020 TYR A C 1
ATOM 7898 O O . TYR A 1 1020 ? -25.794 -4.219 -22.710 1.00 63.84 1020 TYR A O 1
ATOM 7906 N N . LEU A 1 1021 ? -25.072 -2.175 -22.114 1.00 59.16 1021 LEU A N 1
ATOM 7907 C CA . LEU A 1 1021 ? -25.524 -1.494 -23.332 1.00 59.16 1021 LEU A CA 1
ATOM 7908 C C . LEU A 1 1021 ? -24.953 -2.145 -24.610 1.00 59.16 1021 LEU A C 1
ATOM 7910 O O . LEU A 1 1021 ? -25.672 -2.303 -25.598 1.00 59.16 1021 LEU A O 1
ATOM 7914 N N . ARG A 1 1022 ? -23.681 -2.579 -24.595 1.00 56.06 1022 ARG A N 1
ATOM 7915 C CA . ARG A 1 1022 ? -23.036 -3.287 -25.722 1.00 56.06 1022 ARG A CA 1
ATOM 7916 C C . ARG A 1 1022 ? -23.627 -4.680 -25.981 1.00 56.06 1022 ARG A C 1
ATOM 7918 O O . ARG A 1 1022 ? -23.733 -5.081 -27.142 1.00 56.06 1022 ARG A O 1
ATOM 7925 N N . LYS A 1 1023 ? -23.979 -5.438 -24.935 1.00 53.22 1023 LYS A N 1
ATOM 7926 C CA . LYS A 1 1023 ? -24.551 -6.794 -25.066 1.00 53.22 1023 LYS A CA 1
ATOM 7927 C C . LYS A 1 1023 ? -25.965 -6.761 -25.650 1.00 53.22 1023 LYS A C 1
ATOM 7929 O O . LYS A 1 1023 ? -26.254 -7.541 -26.558 1.00 53.22 1023 LYS A O 1
ATOM 7934 N N . THR A 1 1024 ? -26.805 -5.831 -25.200 1.00 51.62 1024 THR A N 1
ATOM 7935 C CA . THR A 1 1024 ? -28.188 -5.682 -25.684 1.00 51.62 1024 THR A CA 1
ATOM 7936 C C . THR A 1 1024 ? -28.233 -5.334 -27.178 1.00 51.62 1024 THR A C 1
ATOM 7938 O O . THR A 1 1024 ? -29.031 -5.900 -27.919 1.00 51.62 1024 THR A O 1
ATOM 7941 N N . ASP A 1 1025 ? -27.308 -4.502 -27.671 1.00 45.69 1025 ASP A N 1
ATOM 7942 C CA . ASP A 1 1025 ? -27.215 -4.130 -29.095 1.00 45.69 1025 ASP A CA 1
ATOM 7943 C C . ASP A 1 1025 ? -26.832 -5.329 -29.994 1.00 45.69 1025 ASP A C 1
ATOM 7945 O O . ASP A 1 1025 ? -27.410 -5.531 -31.062 1.00 45.69 1025 ASP A O 1
ATOM 7949 N N . ARG A 1 1026 ? -25.920 -6.211 -29.545 1.00 44.16 1026 ARG A N 1
ATOM 7950 C CA . ARG A 1 1026 ? -25.591 -7.452 -30.281 1.00 44.16 1026 ARG A CA 1
ATOM 7951 C C . ARG A 1 1026 ? -26.793 -8.389 -30.397 1.00 44.16 1026 ARG A C 1
ATOM 7953 O O . ARG A 1 1026 ? -26.993 -8.987 -31.455 1.00 44.16 1026 ARG A O 1
ATOM 7960 N N . LEU A 1 1027 ? -27.593 -8.501 -29.338 1.00 38.84 1027 LEU A N 1
ATOM 7961 C CA . LEU A 1 1027 ? -28.815 -9.310 -29.323 1.00 38.84 1027 LEU A CA 1
ATOM 7962 C C . LEU A 1 1027 ? -29.894 -8.724 -30.250 1.00 38.84 1027 LEU A C 1
ATOM 7964 O O . LEU A 1 1027 ? -30.521 -9.465 -31.001 1.00 38.84 1027 LEU A O 1
ATOM 7968 N N . ILE A 1 1028 ? -30.047 -7.397 -30.285 1.00 44.31 1028 ILE A N 1
ATOM 7969 C CA . ILE A 1 1028 ? -31.007 -6.709 -31.166 1.00 44.31 1028 ILE A CA 1
ATOM 7970 C C . ILE A 1 1028 ? -30.582 -6.792 -32.643 1.00 44.31 1028 ILE A C 1
ATOM 7972 O O . ILE A 1 1028 ? -31.421 -7.029 -33.513 1.00 44.31 1028 ILE A O 1
ATOM 7976 N N . ARG A 1 1029 ? -29.286 -6.636 -32.951 1.00 39.41 1029 ARG A N 1
ATOM 7977 C CA . ARG A 1 1029 ? -28.758 -6.717 -34.330 1.00 39.41 1029 ARG A CA 1
ATOM 7978 C C . ARG A 1 1029 ? -28.765 -8.138 -34.895 1.00 39.41 1029 ARG A C 1
ATOM 7980 O O . ARG A 1 1029 ? -28.979 -8.309 -36.091 1.00 39.41 1029 ARG A O 1
ATOM 7987 N N . SER A 1 1030 ? -28.557 -9.153 -34.054 1.00 38.78 1030 SER A N 1
ATOM 7988 C CA . SER A 1 1030 ? -28.624 -10.569 -34.459 1.00 38.78 1030 SER A CA 1
ATOM 7989 C C . SER A 1 1030 ? -30.058 -11.110 -34.570 1.00 38.78 1030 SER A C 1
ATOM 7991 O O . SER A 1 1030 ? -30.273 -12.147 -35.194 1.00 38.78 1030 SER A O 1
ATOM 7993 N N . GLY A 1 1031 ? -31.059 -10.377 -34.068 1.00 38.88 1031 GLY A N 1
ATOM 7994 C CA . GLY A 1 1031 ? -32.484 -10.721 -34.157 1.00 38.88 1031 GLY A CA 1
ATOM 7995 C C . GLY A 1 1031 ? -33.115 -10.643 -35.558 1.00 38.88 1031 GLY A C 1
ATOM 7996 O O . GLY A 1 1031 ? -34.315 -10.855 -35.685 1.00 38.88 1031 GLY A O 1
ATOM 7997 N N . GLY A 1 1032 ? -32.339 -10.351 -36.609 1.00 37.94 1032 GLY A N 1
ATOM 7998 C CA . GLY A 1 1032 ? -32.805 -10.341 -38.002 1.00 37.94 1032 GLY A CA 1
ATOM 7999 C C . GLY A 1 1032 ? -32.665 -11.670 -38.754 1.00 37.94 1032 GLY A C 1
ATOM 8000 O O . GLY A 1 1032 ? -33.149 -11.766 -39.876 1.00 37.94 1032 GLY A O 1
ATOM 8001 N N . ASN A 1 1033 ? -32.013 -12.687 -38.182 1.00 35.31 1033 ASN A N 1
ATOM 8002 C CA . ASN A 1 1033 ? -31.902 -14.004 -38.812 1.00 35.31 1033 ASN A CA 1
ATOM 8003 C C . ASN A 1 1033 ? -31.722 -15.089 -37.742 1.00 35.31 1033 ASN A C 1
ATOM 8005 O O . ASN A 1 1033 ? -30.607 -15.422 -37.351 1.00 35.31 1033 ASN A O 1
ATOM 8009 N N . ARG A 1 1034 ? -32.832 -15.651 -37.259 1.00 30.67 1034 ARG A N 1
ATOM 8010 C CA . ARG A 1 1034 ? -32.831 -16.930 -36.540 1.00 30.67 1034 ARG A CA 1
ATOM 8011 C C . ARG A 1 1034 ? -33.563 -17.958 -37.392 1.00 30.67 1034 ARG A C 1
ATOM 8013 O O . ARG A 1 1034 ? -34.768 -18.142 -37.256 1.00 30.67 1034 ARG A O 1
ATOM 8020 N N . GLN A 1 1035 ? -32.815 -18.623 -38.271 1.00 28.59 1035 GLN A N 1
ATOM 8021 C CA . GLN A 1 1035 ? -33.052 -20.049 -38.449 1.00 28.59 1035 GLN A CA 1
ATOM 8022 C C . GLN A 1 1035 ? -32.470 -20.744 -37.219 1.00 28.59 1035 GLN A C 1
ATOM 8024 O O . GLN A 1 1035 ? -31.385 -20.418 -36.747 1.00 28.59 1035 GLN A O 1
ATOM 8029 N N . SER A 1 1036 ? -33.302 -21.601 -36.652 1.00 30.70 1036 SER A N 1
ATOM 8030 C CA . SER A 1 1036 ? -33.105 -22.397 -35.454 1.00 30.70 1036 SER A CA 1
ATOM 8031 C C . SER A 1 1036 ? -31.877 -23.299 -35.546 1.00 30.70 1036 SER A C 1
ATOM 8033 O O . SER A 1 1036 ? -31.883 -24.206 -36.373 1.00 30.70 1036 SER A O 1
ATOM 8035 N N . GLU A 1 1037 ? -30.924 -23.130 -34.632 1.00 27.84 1037 GLU A N 1
ATOM 8036 C CA . GLU A 1 1037 ? -30.087 -24.228 -34.144 1.00 27.84 1037 GLU A CA 1
ATOM 8037 C C . GLU A 1 1037 ? -29.956 -24.117 -32.615 1.00 27.84 1037 GLU A C 1
ATOM 8039 O O . GLU A 1 1037 ? -29.651 -23.058 -32.069 1.00 27.84 1037 GLU A O 1
ATOM 8044 N N . ASP A 1 1038 ? -30.293 -25.241 -31.985 1.00 28.88 1038 ASP A N 1
ATOM 8045 C CA . ASP A 1 1038 ? -30.126 -25.695 -30.607 1.00 28.88 1038 ASP A CA 1
ATOM 8046 C C . ASP A 1 1038 ? -30.729 -24.927 -29.420 1.00 28.88 1038 ASP A C 1
ATOM 8048 O O . ASP A 1 1038 ? -30.315 -23.850 -28.991 1.00 28.88 1038 ASP A O 1
ATOM 8052 N N . GLY A 1 1039 ? -31.716 -25.601 -28.821 1.00 31.95 1039 GLY A N 1
ATOM 8053 C CA . GLY A 1 1039 ? -32.294 -25.285 -27.530 1.00 31.95 1039 GLY A CA 1
ATOM 8054 C C . GLY A 1 1039 ? -31.315 -25.566 -26.395 1.00 31.95 1039 GLY A C 1
ATOM 8055 O O . GLY A 1 1039 ? -31.042 -26.713 -26.055 1.00 31.95 1039 GLY A O 1
ATOM 8056 N N . GLY A 1 1040 ? -30.870 -24.494 -25.753 1.00 24.22 1040 GLY A N 1
ATOM 8057 C CA . GLY A 1 1040 ? -30.449 -24.492 -24.361 1.00 24.22 1040 GLY A CA 1
ATOM 8058 C C . GLY A 1 1040 ? -31.230 -23.398 -23.646 1.00 24.22 1040 GLY A C 1
ATOM 8059 O O . GLY A 1 1040 ? -31.085 -22.223 -23.981 1.00 24.22 1040 GLY A O 1
ATOM 8060 N N . GLN A 1 1041 ? -32.089 -23.774 -22.697 1.00 25.23 1041 GLN A N 1
ATOM 8061 C CA . GLN A 1 1041 ? -32.671 -22.839 -21.735 1.00 25.23 1041 GLN A CA 1
ATOM 8062 C C . GLN A 1 1041 ? -31.527 -22.089 -21.038 1.00 25.23 1041 GLN A C 1
ATOM 8064 O O . GLN A 1 1041 ? -30.766 -22.679 -20.276 1.00 25.23 1041 GLN A O 1
ATOM 8069 N N . GLN A 1 1042 ? -31.381 -20.793 -21.315 1.00 24.06 1042 GLN A N 1
ATOM 8070 C CA . GLN A 1 1042 ? -30.626 -19.901 -20.441 1.00 24.06 1042 GLN A CA 1
ATOM 8071 C C . GLN A 1 1042 ? -31.541 -19.526 -19.278 1.00 24.06 1042 GLN A C 1
ATOM 8073 O O . GLN A 1 1042 ? -32.313 -18.574 -19.367 1.00 24.06 1042 GLN A O 1
ATOM 8078 N N . ASP A 1 1043 ? -31.455 -20.304 -18.202 1.00 23.69 1043 ASP A N 1
ATOM 8079 C CA . ASP A 1 1043 ? -31.932 -19.877 -16.894 1.00 23.69 1043 ASP A CA 1
ATOM 8080 C C . ASP A 1 1043 ? -31.139 -18.636 -16.469 1.00 23.69 1043 ASP A C 1
ATOM 8082 O O . ASP A 1 1043 ? -29.912 -18.658 -16.329 1.00 23.69 1043 ASP A O 1
ATOM 8086 N N . VAL A 1 1044 ? -31.854 -17.531 -16.262 1.00 26.09 1044 VAL A N 1
ATOM 8087 C CA . VAL A 1 1044 ? -31.360 -16.372 -15.520 1.00 26.09 1044 VAL A CA 1
ATOM 8088 C C . VAL A 1 1044 ? -31.239 -16.815 -14.064 1.00 26.09 1044 VAL A C 1
ATOM 8090 O O . VAL A 1 1044 ? -32.192 -16.755 -13.292 1.00 26.09 1044 VAL A O 1
ATOM 8093 N N . VAL A 1 1045 ? -30.070 -17.335 -13.697 1.00 24.25 1045 VAL A N 1
ATOM 8094 C CA . VAL A 1 1045 ? -29.782 -17.749 -12.325 1.00 24.25 1045 VAL A CA 1
ATOM 8095 C C . VAL A 1 1045 ? -29.494 -16.504 -11.484 1.00 24.25 1045 VAL A C 1
ATOM 8097 O O . VAL A 1 1045 ? -28.372 -16.004 -11.438 1.00 24.25 1045 VAL A O 1
ATOM 8100 N N . MET A 1 1046 ? -30.530 -16.032 -10.789 1.00 25.56 1046 MET A N 1
ATOM 8101 C CA . MET A 1 1046 ? -30.387 -15.496 -9.435 1.00 25.56 1046 MET A CA 1
ATOM 8102 C C . MET A 1 1046 ? -29.787 -16.619 -8.580 1.00 25.56 1046 MET A C 1
ATOM 8104 O O . MET A 1 1046 ? -30.399 -17.680 -8.455 1.00 25.56 1046 MET A O 1
ATOM 8108 N N . ARG A 1 1047 ? -28.582 -16.433 -8.037 1.00 25.19 1047 ARG A N 1
ATOM 8109 C CA . ARG A 1 1047 ? -28.091 -17.278 -6.946 1.00 25.19 1047 ARG A CA 1
ATOM 8110 C C . ARG A 1 1047 ? -27.534 -16.423 -5.833 1.00 25.19 1047 ARG A C 1
ATOM 8112 O O . ARG A 1 1047 ? -26.715 -15.533 -6.056 1.00 25.19 1047 ARG A O 1
ATOM 8119 N N . ASP A 1 1048 ? -28.066 -16.752 -4.673 1.00 26.36 1048 ASP A N 1
ATOM 8120 C CA . ASP A 1 1048 ? -27.876 -16.142 -3.382 1.00 26.36 1048 ASP A CA 1
ATOM 8121 C C . ASP A 1 1048 ? -26.415 -16.168 -2.937 1.00 26.36 1048 ASP A C 1
ATOM 8123 O O . ASP A 1 1048 ? -25.635 -17.070 -3.260 1.00 26.36 1048 ASP A O 1
ATOM 8127 N N . ALA A 1 1049 ? -26.076 -15.142 -2.165 1.00 28.52 1049 ALA A N 1
ATOM 8128 C CA . ALA A 1 1049 ? -24.945 -15.153 -1.269 1.00 28.52 1049 ALA A CA 1
ATOM 8129 C C . ALA A 1 1049 ? -25.225 -16.168 -0.156 1.00 28.52 1049 ALA A C 1
ATOM 8131 O O . ALA A 1 1049 ? -26.166 -15.976 0.600 1.00 28.52 1049 ALA A O 1
ATOM 8132 N N . ASP A 1 1050 ? -24.423 -17.228 -0.073 1.00 26.44 1050 ASP A N 1
ATOM 8133 C CA . ASP A 1 1050 ? -24.076 -17.886 1.188 1.00 26.44 1050 ASP A CA 1
ATOM 8134 C C . ASP A 1 1050 ? -22.867 -18.811 0.978 1.00 26.44 1050 ASP A C 1
ATOM 8136 O O . ASP A 1 1050 ? -22.710 -19.458 -0.060 1.00 26.44 1050 ASP A O 1
ATOM 8140 N N . GLY A 1 1051 ? -21.953 -18.793 1.950 1.00 26.64 1051 GLY A N 1
ATOM 8141 C CA . GLY A 1 1051 ? -20.661 -19.474 1.893 1.00 26.64 1051 GLY A CA 1
ATOM 8142 C C . GLY A 1 1051 ? -20.721 -20.986 2.132 1.00 26.64 1051 GLY A C 1
ATOM 8143 O O . GLY A 1 1051 ? -21.668 -21.509 2.712 1.00 26.64 1051 GLY A O 1
ATOM 8144 N N . GLY A 1 1052 ? -19.644 -21.682 1.751 1.00 24.55 1052 GLY A N 1
ATOM 8145 C CA . GLY A 1 1052 ? -19.390 -23.052 2.203 1.00 24.55 1052 GLY A CA 1
ATOM 8146 C C . GLY A 1 1052 ? -18.561 -23.923 1.257 1.00 24.55 1052 GLY A C 1
ATOM 8147 O O . GLY A 1 1052 ? -19.102 -24.479 0.314 1.00 24.55 1052 GLY A O 1
ATOM 8148 N N . GLN A 1 1053 ? -17.281 -24.078 1.616 1.00 25.16 1053 GLN A N 1
ATOM 8149 C CA . GLN A 1 1053 ? -16.398 -25.253 1.477 1.00 25.16 1053 GLN A CA 1
ATOM 8150 C C . GLN A 1 1053 ? -16.047 -25.834 0.088 1.00 25.16 1053 GLN A C 1
ATOM 8152 O O . GLN A 1 1053 ? -16.880 -26.308 -0.678 1.00 25.16 1053 GLN A O 1
ATOM 8157 N N . GLU A 1 1054 ? -14.733 -25.868 -0.153 1.00 24.98 1054 GLU A N 1
ATOM 8158 C CA . GLU A 1 1054 ? -14.011 -26.645 -1.167 1.00 24.98 1054 GLU A CA 1
ATOM 8159 C C . GLU A 1 1054 ? -14.016 -28.151 -0.836 1.00 24.98 1054 GLU A C 1
ATOM 8161 O O . GLU A 1 1054 ? -13.823 -28.486 0.331 1.00 24.98 1054 GLU A O 1
ATOM 8166 N N . GLU A 1 1055 ? -14.187 -29.036 -1.840 1.00 25.00 1055 GLU A N 1
ATOM 8167 C CA . GLU A 1 1055 ? -13.308 -30.198 -2.161 1.00 25.00 1055 GLU A CA 1
ATOM 8168 C C . GLU A 1 1055 ? -13.853 -31.086 -3.333 1.00 25.00 1055 GLU A C 1
ATOM 8170 O O . GLU A 1 1055 ? -14.960 -30.830 -3.808 1.00 25.00 1055 GLU A O 1
ATOM 8175 N N . PRO A 1 1056 ? -13.073 -32.029 -3.932 1.00 26.91 1056 PRO A N 1
ATOM 8176 C CA . PRO A 1 1056 ? -12.728 -32.003 -5.361 1.00 26.91 1056 PRO A CA 1
ATOM 8177 C C . PRO A 1 1056 ? -13.455 -33.036 -6.252 1.00 26.91 1056 PRO A C 1
ATOM 8179 O O . PRO A 1 1056 ? -13.946 -34.064 -5.792 1.00 26.91 1056 PRO A O 1
ATOM 8182 N N . ILE A 1 1057 ? -13.443 -32.802 -7.572 1.00 23.28 1057 ILE A N 1
ATOM 8183 C CA . ILE A 1 1057 ? -14.011 -33.701 -8.593 1.00 23.28 1057 ILE A CA 1
ATOM 8184 C C . ILE A 1 1057 ? -12.891 -34.476 -9.308 1.00 23.28 1057 ILE A C 1
ATOM 8186 O O . ILE A 1 1057 ? -11.993 -33.878 -9.899 1.00 23.28 1057 ILE A O 1
ATOM 8190 N N . LEU A 1 1058 ? -12.993 -35.810 -9.302 1.00 23.48 1058 LEU A N 1
ATOM 8191 C CA . LEU A 1 1058 ? -12.317 -36.725 -10.234 1.00 23.48 1058 LEU A CA 1
ATOM 8192 C C . LEU A 1 1058 ? -13.317 -37.242 -11.295 1.00 23.48 1058 LEU A C 1
ATOM 8194 O O . LEU A 1 1058 ? -14.522 -37.230 -11.039 1.00 23.48 1058 LEU A O 1
ATOM 8198 N N . PRO A 1 1059 ? -12.850 -37.690 -12.479 1.00 28.34 1059 PRO A N 1
ATOM 8199 C CA . PRO A 1 1059 ? -13.686 -37.853 -13.667 1.00 28.34 1059 PRO A CA 1
ATOM 8200 C C . PRO A 1 1059 ? -14.198 -39.291 -13.864 1.00 28.34 1059 PRO A C 1
ATOM 8202 O O . PRO A 1 1059 ? -13.495 -40.258 -13.579 1.00 28.34 1059 PRO A O 1
ATOM 8205 N N . SER A 1 1060 ? -15.387 -39.434 -14.453 1.00 24.86 1060 SER A N 1
ATOM 8206 C CA . SER A 1 1060 ? -15.893 -40.699 -15.015 1.00 24.86 1060 SER A CA 1
ATOM 8207 C C . SER A 1 1060 ? -16.723 -40.394 -16.271 1.00 24.86 1060 SER A C 1
ATOM 8209 O O . SER A 1 1060 ? -17.749 -39.727 -16.178 1.00 24.86 1060 SER A O 1
ATOM 8211 N N . THR A 1 1061 ? -16.152 -40.590 -17.461 1.00 25.02 1061 THR A N 1
ATOM 8212 C CA . THR A 1 1061 ? -16.355 -41.739 -18.374 1.00 25.02 1061 THR A CA 1
ATOM 8213 C C . THR A 1 1061 ? -17.726 -41.802 -19.044 1.00 25.02 1061 THR A C 1
ATOM 8215 O O . THR A 1 1061 ? -18.750 -42.036 -18.409 1.00 25.02 1061 THR A O 1
ATOM 8218 N N . GLU A 1 1062 ? -17.657 -41.644 -20.364 1.00 25.59 1062 GLU A N 1
ATOM 8219 C CA . GLU A 1 1062 ? -18.649 -41.905 -21.402 1.00 25.59 1062 GLU A CA 1
ATOM 8220 C C . GLU A 1 1062 ? -19.339 -43.271 -21.256 1.00 25.59 1062 GLU A C 1
ATOM 8222 O O . GLU A 1 1062 ? -18.719 -44.250 -20.840 1.00 25.59 1062 GLU A O 1
ATOM 8227 N N . THR A 1 1063 ? -20.603 -43.361 -21.675 1.00 26.45 1063 THR A N 1
ATOM 8228 C CA . THR A 1 1063 ? -21.084 -44.476 -22.511 1.00 26.45 1063 THR A CA 1
ATOM 8229 C C . THR A 1 1063 ? -22.422 -44.143 -23.173 1.00 26.45 1063 THR A C 1
ATOM 8231 O O . THR A 1 1063 ? -23.395 -43.757 -22.530 1.00 26.45 1063 THR A O 1
ATOM 8234 N N . ASP A 1 1064 ? -22.372 -44.299 -24.491 1.00 26.55 1064 ASP A N 1
ATOM 8235 C CA . ASP A 1 1064 ? -23.380 -44.500 -25.528 1.00 26.55 1064 ASP A CA 1
ATOM 8236 C C . ASP A 1 1064 ? -24.846 -44.757 -25.157 1.00 26.55 1064 ASP A C 1
ATOM 8238 O O . ASP A 1 1064 ? -25.203 -45.551 -24.286 1.00 26.55 1064 ASP A O 1
ATOM 8242 N N . GLY A 1 1065 ? -25.704 -44.136 -25.968 1.00 24.14 1065 GLY A N 1
ATOM 8243 C CA . GLY A 1 1065 ? -27.135 -44.380 -26.008 1.00 24.14 1065 GLY A CA 1
ATOM 8244 C C . GLY A 1 1065 ? -27.555 -45.573 -26.864 1.00 24.14 1065 GLY A C 1
ATOM 8245 O O . GLY A 1 1065 ? -26.749 -46.299 -27.436 1.00 24.14 1065 GLY A O 1
ATOM 8246 N N . THR A 1 1066 ? -28.872 -45.751 -26.945 1.00 24.55 1066 THR A N 1
ATOM 8247 C CA . THR A 1 1066 ? -29.677 -46.126 -28.125 1.00 24.55 1066 THR A CA 1
ATOM 8248 C C . THR A 1 1066 ? -31.089 -46.460 -27.643 1.00 24.55 1066 THR A C 1
ATOM 8250 O O . THR A 1 1066 ? -31.264 -47.127 -26.626 1.00 24.55 1066 THR A O 1
ATOM 8253 N N . GLY A 1 1067 ? -32.113 -46.000 -28.365 1.00 24.66 1067 GLY A N 1
ATOM 8254 C CA . GLY A 1 1067 ? -33.497 -46.378 -28.074 1.00 24.66 1067 GLY A CA 1
ATOM 8255 C C . GLY A 1 1067 ? -34.537 -45.493 -28.749 1.00 24.66 1067 GLY A C 1
ATOM 8256 O O . GLY A 1 1067 ? -35.060 -44.571 -28.137 1.00 24.66 1067 GLY A O 1
ATOM 8257 N N . GLU A 1 1068 ? -34.816 -45.794 -30.015 1.00 23.53 1068 GLU A N 1
ATOM 8258 C CA . GLU A 1 1068 ? -35.915 -45.268 -30.833 1.00 23.53 1068 GLU A CA 1
ATOM 8259 C C . GLU A 1 1068 ? -37.308 -45.485 -30.205 1.00 23.53 1068 GLU A C 1
ATOM 8261 O O . GLU A 1 1068 ? -37.524 -46.465 -29.490 1.00 23.53 1068 GLU A O 1
ATOM 8266 N N . GLY A 1 1069 ? -38.304 -44.668 -30.592 1.00 23.66 1069 GLY A N 1
ATOM 8267 C CA . GLY A 1 1069 ? -39.702 -45.118 -30.523 1.00 23.66 1069 GLY A CA 1
ATOM 8268 C C . GLY A 1 1069 ? -40.823 -44.070 -30.538 1.00 23.66 1069 GLY A C 1
ATOM 8269 O O . GLY A 1 1069 ? -41.340 -43.713 -29.492 1.00 23.66 1069 GLY A O 1
ATOM 8270 N N . ASN A 1 1070 ? -41.297 -43.741 -31.746 1.00 23.58 1070 ASN A N 1
ATOM 8271 C CA . ASN A 1 1070 ? -42.707 -43.560 -32.149 1.00 23.58 1070 ASN A CA 1
ATOM 8272 C C . ASN A 1 1070 ? -43.649 -42.503 -31.511 1.00 23.58 1070 ASN A C 1
ATOM 8274 O O . ASN A 1 1070 ? -44.204 -42.681 -30.435 1.00 23.58 1070 ASN A O 1
ATOM 8278 N N . ALA A 1 1071 ? -44.015 -41.544 -32.376 1.00 24.75 1071 ALA A N 1
ATOM 8279 C CA . ALA A 1 1071 ? -45.371 -41.224 -32.859 1.00 24.75 1071 ALA A CA 1
ATOM 8280 C C . ALA A 1 1071 ? -46.520 -40.941 -31.863 1.00 24.75 1071 ALA A C 1
ATOM 8282 O O . ALA A 1 1071 ? -47.020 -41.850 -31.206 1.00 24.75 1071 ALA A O 1
ATOM 8283 N N . LYS A 1 1072 ? -47.134 -39.751 -31.993 1.00 25.11 1072 LYS A N 1
ATOM 8284 C CA . LYS A 1 1072 ? -48.496 -39.589 -32.556 1.00 25.11 1072 LYS A CA 1
ATOM 8285 C C . LYS A 1 1072 ? -48.938 -38.124 -32.640 1.00 25.11 1072 LYS A C 1
ATOM 8287 O O . LYS A 1 1072 ? -48.720 -37.334 -31.732 1.00 25.11 1072 LYS A O 1
ATOM 8292 N N . GLN A 1 1073 ? -49.596 -37.822 -33.757 1.00 24.88 1073 GLN A N 1
ATOM 8293 C CA . GLN A 1 1073 ? -50.387 -36.622 -34.014 1.00 24.88 1073 GLN A CA 1
ATOM 8294 C C . GLN A 1 1073 ? -51.618 -36.555 -33.100 1.00 24.88 1073 GLN A C 1
ATOM 8296 O O . GLN A 1 1073 ? -52.237 -37.582 -32.816 1.00 24.88 1073 GLN A O 1
ATOM 8301 N N . GLY A 1 1074 ? -52.008 -35.333 -32.747 1.00 24.38 1074 GLY A N 1
ATOM 8302 C CA . GLY A 1 1074 ? -53.321 -34.979 -32.221 1.00 24.38 1074 GLY A CA 1
ATOM 8303 C C . GLY A 1 1074 ? -53.598 -33.513 -32.541 1.00 24.38 1074 GLY A C 1
ATOM 8304 O O . GLY A 1 1074 ? -53.029 -32.628 -31.912 1.00 24.38 1074 GLY A O 1
ATOM 8305 N N . GLU A 1 1075 ? -54.412 -33.278 -33.569 1.00 23.23 1075 GLU A N 1
ATOM 8306 C CA . GLU A 1 1075 ? -55.085 -32.003 -33.813 1.00 23.23 1075 GLU A CA 1
ATOM 8307 C C . GLU A 1 1075 ? -56.119 -31.765 -32.709 1.00 23.23 1075 GLU A C 1
ATOM 8309 O O . GLU A 1 1075 ? -56.909 -32.661 -32.422 1.00 23.23 1075 GLU A O 1
ATOM 8314 N N . GLU A 1 1076 ? -56.193 -30.549 -32.169 1.00 24.42 1076 GLU A N 1
ATOM 8315 C CA . GLU A 1 1076 ? -57.474 -30.003 -31.731 1.00 24.42 1076 GLU A CA 1
ATOM 8316 C C . GLU A 1 1076 ? -57.490 -28.477 -31.846 1.00 24.42 1076 GLU A C 1
ATOM 8318 O O . GLU A 1 1076 ? -56.521 -27.762 -31.595 1.00 24.42 1076 GLU A O 1
ATOM 8323 N N . THR A 1 1077 ? -58.621 -28.015 -32.352 1.00 22.95 1077 THR A N 1
ATOM 8324 C CA . THR A 1 1077 ? -58.903 -26.698 -32.900 1.00 22.95 1077 THR A CA 1
ATOM 8325 C C . THR A 1 1077 ? -59.506 -25.742 -31.870 1.00 22.95 1077 THR A C 1
ATOM 8327 O O . THR A 1 1077 ? -60.354 -26.149 -31.084 1.00 22.95 1077 THR A O 1
ATOM 8330 N N . ALA A 1 1078 ? -59.237 -24.449 -32.092 1.00 23.48 1078 ALA A N 1
ATOM 8331 C CA . ALA A 1 1078 ? -60.217 -23.352 -32.157 1.00 23.48 1078 ALA A CA 1
ATOM 8332 C C . ALA A 1 1078 ? -60.232 -22.285 -31.039 1.00 23.48 1078 ALA A C 1
ATOM 8334 O O . ALA A 1 1078 ? -60.392 -22.577 -29.862 1.00 23.48 1078 ALA A O 1
ATOM 8335 N N . GLN A 1 1079 ? -60.278 -21.038 -31.544 1.00 22.58 1079 GLN A N 1
ATOM 8336 C CA . GLN A 1 1079 ? -60.870 -19.808 -30.981 1.00 22.58 1079 GLN A CA 1
ATOM 8337 C C . GLN A 1 1079 ? -60.071 -19.116 -29.865 1.00 22.58 1079 GLN A C 1
ATOM 8339 O O . GLN A 1 1079 ? -59.738 -19.713 -28.861 1.00 22.58 1079 GLN A O 1
ATOM 8344 N N . GLY A 1 1080 ? -59.753 -17.824 -29.925 1.00 21.98 1080 GLY A N 1
ATOM 8345 C CA . GLY A 1 1080 ? -60.116 -16.733 -30.828 1.00 21.98 1080 GLY A CA 1
ATOM 8346 C C . GLY A 1 1080 ? -59.726 -15.411 -30.144 1.00 21.98 1080 GLY A C 1
ATOM 8347 O O . GLY A 1 1080 ? -59.688 -15.360 -28.919 1.00 21.98 1080 GLY A O 1
ATOM 8348 N N . GLY A 1 1081 ? -59.441 -14.348 -30.906 1.00 22.67 1081 GLY A N 1
ATOM 8349 C CA . GLY A 1 1081 ? -59.275 -13.001 -30.330 1.00 22.67 1081 GLY A CA 1
ATOM 8350 C C . GLY A 1 1081 ? -58.182 -12.129 -30.945 1.00 22.67 1081 GLY A C 1
ATOM 8351 O O . GLY A 1 1081 ? -57.113 -11.975 -30.378 1.00 22.67 1081 GLY A O 1
ATOM 8352 N N . ALA A 1 1082 ? -58.490 -11.569 -32.115 1.00 22.84 1082 ALA A N 1
ATOM 8353 C CA . ALA A 1 1082 ? -58.109 -10.241 -32.603 1.00 22.84 1082 ALA A CA 1
ATOM 8354 C C . ALA A 1 1082 ? -56.981 -9.459 -31.884 1.00 22.84 1082 ALA A C 1
ATOM 8356 O O . ALA A 1 1082 ? -57.178 -8.884 -30.822 1.00 22.84 1082 ALA A O 1
ATOM 8357 N N . GLY A 1 1083 ? -55.883 -9.284 -32.625 1.00 27.34 1083 GLY A N 1
ATOM 8358 C CA . GLY A 1 1083 ? -55.331 -7.965 -32.943 1.00 27.34 1083 GLY A CA 1
ATOM 8359 C C . GLY A 1 1083 ? -54.621 -7.188 -31.835 1.00 27.34 1083 GLY A C 1
ATOM 8360 O O . GLY A 1 1083 ? -55.242 -6.399 -31.135 1.00 27.34 1083 GLY A O 1
ATOM 8361 N N . ALA A 1 1084 ? -53.289 -7.248 -31.832 1.00 23.58 1084 ALA A N 1
ATOM 8362 C CA . ALA A 1 1084 ? -52.466 -6.144 -31.352 1.00 23.58 1084 ALA A CA 1
ATOM 8363 C C . ALA A 1 1084 ? -51.239 -5.969 -32.256 1.00 23.58 1084 ALA A C 1
ATOM 8365 O O . ALA A 1 1084 ? -50.523 -6.911 -32.585 1.00 23.58 1084 ALA A O 1
ATOM 8366 N N . SER A 1 1085 ? -51.086 -4.736 -32.718 1.00 24.14 1085 SER A N 1
ATOM 8367 C CA . SER A 1 1085 ? -50.140 -4.241 -33.709 1.00 24.14 1085 SER A CA 1
ATOM 8368 C C . SER A 1 1085 ? -48.673 -4.497 -33.368 1.00 24.14 1085 SER A C 1
ATOM 8370 O O . SER A 1 1085 ? -48.223 -4.183 -32.268 1.00 24.14 1085 SER A O 1
ATOM 8372 N N . SER A 1 1086 ? -47.909 -4.891 -34.383 1.00 33.22 1086 SER A N 1
ATOM 8373 C CA . SER A 1 1086 ? -46.462 -4.707 -34.453 1.00 33.22 1086 SER A CA 1
ATOM 8374 C C . SER A 1 1086 ? -46.080 -3.243 -34.182 1.00 33.22 1086 SER A C 1
ATOM 8376 O O . SER A 1 1086 ? -46.423 -2.366 -34.977 1.00 33.22 1086 SER A O 1
ATOM 8378 N N . ASN A 1 1087 ? -45.344 -2.968 -33.104 1.00 25.38 1087 ASN A N 1
ATOM 8379 C CA . ASN A 1 1087 ? -44.621 -1.708 -32.931 1.00 25.38 1087 ASN A CA 1
ATOM 8380 C C . ASN A 1 1087 ? -43.155 -2.005 -32.607 1.00 25.38 1087 ASN A C 1
ATOM 8382 O O . ASN A 1 1087 ? -42.814 -2.426 -31.509 1.00 25.38 1087 ASN A O 1
ATOM 8386 N N . ASN A 1 1088 ? -42.296 -1.765 -33.598 1.00 33.06 1088 ASN A N 1
ATOM 8387 C CA . ASN A 1 1088 ? -40.840 -1.770 -33.488 1.00 33.06 1088 ASN A CA 1
ATOM 8388 C C . ASN A 1 1088 ? -40.356 -0.538 -32.695 1.00 33.06 1088 ASN A C 1
ATOM 8390 O O . ASN A 1 1088 ? -39.912 0.447 -33.286 1.00 33.06 1088 ASN A O 1
ATOM 8394 N N . GLY A 1 1089 ? -40.430 -0.578 -31.365 1.00 32.97 1089 GLY A N 1
ATOM 8395 C CA . GLY A 1 1089 ? -39.766 0.396 -30.493 1.00 32.97 1089 GLY A CA 1
ATOM 8396 C C . GLY A 1 1089 ? -38.316 -0.013 -30.222 1.00 32.97 1089 GLY A C 1
ATOM 8397 O O . GLY A 1 1089 ? -38.056 -0.765 -29.292 1.00 32.97 1089 GLY A O 1
ATOM 8398 N N . ARG A 1 1090 ? -37.353 0.438 -31.040 1.00 35.81 1090 ARG A N 1
ATOM 8399 C CA . ARG A 1 1090 ? -35.912 0.284 -30.739 1.00 35.81 1090 ARG A CA 1
ATOM 8400 C C . ARG A 1 1090 ? -35.456 1.358 -29.739 1.00 35.81 1090 ARG A C 1
ATOM 8402 O O . ARG A 1 1090 ? -35.889 2.504 -29.824 1.00 35.81 1090 ARG A O 1
ATOM 8409 N N . SER A 1 1091 ? -34.610 0.952 -28.790 1.00 38.31 1091 SER A N 1
ATOM 8410 C CA . SER A 1 1091 ? -34.345 1.636 -27.517 1.00 38.31 1091 SER A CA 1
ATOM 8411 C C . SER A 1 1091 ? -33.400 2.859 -27.598 1.00 38.31 1091 SER A C 1
ATOM 8413 O O . SER A 1 1091 ? -32.559 2.939 -28.494 1.00 38.31 1091 SER A O 1
ATOM 8415 N N . PRO A 1 1092 ? -33.460 3.790 -26.620 1.00 41.47 1092 PRO A N 1
ATOM 8416 C CA . PRO A 1 1092 ? -32.587 4.978 -26.498 1.00 41.47 1092 PRO A CA 1
ATOM 8417 C C . PRO A 1 1092 ? -31.101 4.690 -26.156 1.00 41.47 1092 PRO A C 1
ATOM 8419 O O . PRO A 1 1092 ? -30.348 5.593 -25.782 1.00 41.47 1092 PRO A O 1
ATOM 8422 N N . ILE A 1 1093 ? -30.645 3.441 -26.289 1.00 44.72 1093 ILE A N 1
ATOM 8423 C CA . ILE A 1 1093 ? -29.356 2.927 -25.791 1.00 44.72 1093 ILE A CA 1
ATOM 8424 C C . ILE A 1 1093 ? -28.131 3.521 -26.518 1.00 44.72 1093 ILE A C 1
ATOM 8426 O O . ILE A 1 1093 ? -27.030 3.544 -25.957 1.00 44.72 1093 ILE A O 1
ATOM 8430 N N . THR A 1 1094 ? -28.286 4.081 -27.722 1.00 46.84 1094 THR A N 1
ATOM 8431 C CA . THR A 1 1094 ? -27.124 4.553 -28.490 1.00 46.84 1094 THR A CA 1
ATOM 8432 C C . THR A 1 1094 ? -26.549 5.898 -28.027 1.00 46.84 1094 THR A C 1
ATOM 8434 O O . THR A 1 1094 ? -25.331 6.076 -28.049 1.00 46.84 1094 THR A O 1
ATOM 8437 N N . LEU A 1 1095 ? -27.365 6.833 -27.525 1.00 46.94 1095 LEU A N 1
ATOM 8438 C CA . LEU A 1 1095 ? -26.845 8.082 -26.942 1.00 46.94 1095 LEU A CA 1
ATOM 8439 C C . LEU A 1 1095 ? -26.100 7.812 -25.638 1.00 46.94 1095 LEU A C 1
ATOM 8441 O O . LEU A 1 1095 ? -25.031 8.366 -25.396 1.00 46.94 1095 LEU A O 1
ATOM 8445 N N . ALA A 1 1096 ? -26.652 6.914 -24.819 1.00 48.28 1096 ALA A N 1
ATOM 8446 C CA . ALA A 1 1096 ? -25.992 6.435 -23.619 1.00 48.28 1096 ALA A CA 1
ATOM 8447 C C . ALA A 1 1096 ? -24.599 5.897 -23.961 1.00 48.28 1096 ALA A C 1
ATOM 8449 O O . ALA A 1 1096 ? -23.620 6.306 -23.348 1.00 48.28 1096 ALA A O 1
ATOM 8450 N N . ARG A 1 1097 ? -24.485 5.080 -25.016 1.00 50.38 1097 ARG A N 1
ATOM 8451 C CA . ARG A 1 1097 ? -23.203 4.563 -25.514 1.00 50.38 1097 ARG A CA 1
ATOM 8452 C C . ARG A 1 1097 ? -22.197 5.673 -25.841 1.00 50.38 1097 ARG A C 1
ATOM 8454 O O . ARG A 1 1097 ? -21.035 5.558 -25.454 1.00 50.38 1097 ARG A O 1
ATOM 8461 N N . ILE A 1 1098 ? -22.623 6.732 -26.529 1.00 48.53 1098 ILE A N 1
ATOM 8462 C CA . ILE A 1 1098 ? -21.749 7.846 -26.936 1.00 48.53 1098 ILE A CA 1
ATOM 8463 C C . ILE A 1 1098 ? -21.355 8.709 -25.729 1.00 48.53 1098 ILE A C 1
ATOM 8465 O O . ILE A 1 1098 ? -20.177 9.011 -25.552 1.00 48.53 1098 ILE A O 1
ATOM 8469 N N . LEU A 1 1099 ? -22.308 9.033 -24.849 1.00 52.84 1099 LEU A N 1
ATOM 8470 C CA . LEU A 1 1099 ? -22.054 9.778 -23.613 1.00 52.84 1099 LEU A CA 1
ATOM 8471 C C . LEU A 1 1099 ? -21.105 9.017 -22.676 1.00 52.84 1099 LEU A C 1
ATOM 8473 O O . LEU A 1 1099 ? -20.205 9.624 -22.098 1.00 52.84 1099 LEU A O 1
ATOM 8477 N N . PHE A 1 1100 ? -21.259 7.694 -22.559 1.00 56.38 1100 PHE A N 1
ATOM 8478 C CA . PHE A 1 1100 ? -20.385 6.852 -21.738 1.00 56.38 1100 PHE A CA 1
ATOM 8479 C C . PHE A 1 1100 ? -18.997 6.657 -22.335 1.00 56.38 1100 PHE A C 1
ATOM 8481 O O . PHE A 1 1100 ? -18.029 6.692 -21.587 1.00 56.38 1100 PHE A O 1
ATOM 8488 N N . SER A 1 1101 ? -18.883 6.540 -23.660 1.00 49.41 1101 SER A N 1
ATOM 8489 C CA . SER A 1 1101 ? -17.576 6.479 -24.338 1.00 49.41 1101 SER A CA 1
ATOM 8490 C C . SER A 1 1101 ? -16.810 7.810 -24.266 1.00 49.41 1101 SER A C 1
ATOM 8492 O O . SER A 1 1101 ? -15.606 7.840 -24.494 1.00 49.41 1101 SER A O 1
ATOM 8494 N N . ALA A 1 1102 ? -17.501 8.914 -23.958 1.00 49.72 1102 ALA A N 1
ATOM 8495 C CA . ALA A 1 1102 ? -16.908 10.234 -23.757 1.00 49.72 1102 ALA A CA 1
ATOM 8496 C C . ALA A 1 1102 ? -16.633 10.571 -22.274 1.00 49.72 1102 ALA A C 1
ATOM 8498 O O . ALA A 1 1102 ? -15.931 11.547 -21.995 1.00 49.72 1102 ALA A O 1
ATOM 8499 N N . CYS A 1 1103 ? -17.172 9.791 -21.325 1.00 60.09 1103 CYS A N 1
ATOM 8500 C CA . CYS A 1 1103 ? -17.054 10.029 -19.885 1.00 60.09 1103 CYS A CA 1
ATOM 8501 C C . CYS A 1 1103 ? -16.306 8.882 -19.195 1.00 60.09 1103 CYS A C 1
ATOM 8503 O O . CYS A 1 1103 ? -16.914 7.932 -18.701 1.00 60.09 1103 CYS A O 1
ATOM 8505 N N . ASP A 1 1104 ? -14.985 9.024 -19.099 1.00 62.88 1104 ASP A N 1
ATOM 8506 C CA . ASP A 1 1104 ? -14.099 8.064 -18.426 1.00 62.88 1104 ASP A CA 1
ATOM 8507 C C . ASP A 1 1104 ? -14.077 8.228 -16.890 1.00 62.88 1104 ASP A C 1
ATOM 8509 O O . ASP A 1 1104 ? -13.605 7.352 -16.168 1.00 62.88 1104 ASP A O 1
ATOM 8513 N N . VAL A 1 1105 ? -14.639 9.332 -16.383 1.00 67.88 1105 VAL A N 1
ATOM 8514 C CA . VAL A 1 1105 ? -14.744 9.685 -14.958 1.00 67.88 1105 VAL A CA 1
ATOM 8515 C C . VAL A 1 1105 ? -16.122 10.262 -14.632 1.00 67.88 1105 VAL A C 1
ATOM 8517 O O . VAL A 1 1105 ? -16.857 10.711 -15.516 1.00 67.88 1105 VAL A O 1
ATOM 8520 N N . CYS A 1 1106 ? -16.473 10.291 -13.348 1.00 70.88 1106 CYS A N 1
ATOM 8521 C CA . CYS A 1 1106 ? -17.716 10.862 -12.851 1.00 70.88 1106 CYS A CA 1
ATOM 8522 C C . CYS A 1 1106 ? -17.882 12.314 -13.294 1.00 70.88 1106 CYS A C 1
ATOM 8524 O O . CYS A 1 1106 ? -17.086 13.185 -12.942 1.00 70.88 1106 CYS A O 1
ATOM 8526 N N . PHE A 1 1107 ? -18.992 12.586 -13.974 1.00 65.56 1107 PHE A N 1
ATOM 8527 C CA . PHE A 1 1107 ? -19.320 13.912 -14.483 1.00 65.56 1107 PHE A CA 1
ATOM 8528 C C . PHE A 1 1107 ? -19.417 14.967 -13.367 1.00 65.56 1107 PHE A C 1
ATOM 8530 O O . PHE A 1 1107 ? -19.083 16.120 -13.584 1.00 65.56 1107 PHE A O 1
ATOM 8537 N N . TYR A 1 1108 ? -19.815 14.578 -12.150 1.00 65.06 1108 TYR A N 1
ATOM 8538 C CA . TYR A 1 1108 ? -20.061 15.511 -11.041 1.00 65.06 1108 TYR A CA 1
ATOM 8539 C C . TYR A 1 1108 ? -18.866 15.782 -10.134 1.00 65.06 1108 TYR A C 1
ATOM 8541 O O . TYR A 1 1108 ? -18.928 16.732 -9.357 1.00 65.06 1108 TYR A O 1
ATOM 8549 N N . CYS A 1 1109 ? -17.842 14.934 -10.127 1.00 63.16 1109 CYS A N 1
ATOM 8550 C CA . CYS A 1 1109 ? -16.717 15.103 -9.201 1.00 63.16 1109 CYS A CA 1
ATOM 8551 C C . CYS A 1 1109 ? -15.369 14.605 -9.726 1.00 63.16 1109 CYS A C 1
ATOM 8553 O O . CYS A 1 1109 ? -14.387 14.678 -8.997 1.00 63.16 1109 CYS A O 1
ATOM 8555 N N . GLY A 1 1110 ? -15.309 14.057 -10.941 1.00 66.62 1110 GLY A N 1
ATOM 8556 C CA . GLY A 1 1110 ? -14.082 13.506 -11.518 1.00 66.62 1110 GLY A CA 1
ATOM 8557 C C . GLY A 1 1110 ? -13.590 12.194 -10.930 1.00 66.62 1110 GLY A C 1
ATOM 8558 O O . GLY A 1 1110 ? -12.533 11.736 -11.343 1.00 66.62 1110 GLY A O 1
ATOM 8559 N N . GLY A 1 1111 ? -14.315 11.607 -9.976 1.00 71.69 1111 GLY A N 1
ATOM 8560 C CA . GLY A 1 1111 ? -13.951 10.312 -9.402 1.00 71.69 1111 GLY A CA 1
ATOM 8561 C C . GLY A 1 1111 ? -14.061 9.197 -10.424 1.00 71.69 1111 GLY A C 1
ATOM 8562 O O . GLY A 1 1111 ? -14.952 9.231 -11.279 1.00 71.69 1111 GLY A O 1
ATOM 8563 N N . LYS A 1 1112 ? -13.189 8.200 -10.327 1.00 76.50 1112 LYS A N 1
ATOM 8564 C CA . LYS A 1 1112 ? -13.249 7.020 -11.185 1.00 76.50 1112 LYS A CA 1
ATOM 8565 C C . LYS A 1 1112 ? -14.510 6.216 -10.901 1.00 76.50 1112 LYS A C 1
ATOM 8567 O O . LYS A 1 1112 ? -15.081 6.261 -9.807 1.00 76.50 1112 LYS A O 1
ATOM 8572 N N . PHE A 1 1113 ? -14.989 5.515 -11.919 1.00 75.62 1113 PHE A N 1
ATOM 8573 C CA . PHE A 1 1113 ? -16.111 4.602 -11.749 1.00 75.62 1113 PHE A CA 1
ATOM 8574 C C . PHE A 1 1113 ? -15.632 3.274 -11.155 1.00 75.62 1113 PHE A C 1
ATOM 8576 O O . PHE A 1 1113 ? -14.561 2.786 -11.499 1.00 75.62 1113 PHE A O 1
ATOM 8583 N N . MET A 1 1114 ? -16.451 2.708 -10.276 1.00 71.56 1114 MET A N 1
ATOM 8584 C CA . MET A 1 1114 ? -16.349 1.372 -9.690 1.00 71.56 1114 MET A CA 1
ATOM 8585 C C . MET A 1 1114 ? -17.656 0.638 -10.028 1.00 71.56 1114 MET A C 1
ATOM 8587 O O . MET A 1 1114 ? -18.682 1.298 -10.205 1.00 71.56 1114 MET A O 1
ATOM 8591 N N . GLY A 1 1115 ? -17.674 -0.686 -10.150 1.00 58.97 1115 GLY A N 1
ATOM 8592 C CA . GLY A 1 1115 ? -18.918 -1.415 -10.443 1.00 58.97 1115 GLY A CA 1
ATOM 8593 C C . GLY A 1 1115 ? -18.723 -2.710 -11.194 1.00 58.97 1115 GLY A C 1
ATOM 8594 O O . GLY A 1 1115 ? -18.035 -2.674 -12.241 1.00 58.97 1115 GLY A O 1
#

pLDDT: mean 70.23, std 21.77, range [21.98, 98.56]

Foldseek 3Di:
DDDDDDDDDDDDDDDDDDDDDDDPDQQALQCAPAEEEQEPQLFFLNLLLQQLSLSSHYEYEAEDADPVSVVSSVVSCVVGPHHYDYDHFHLLDLCRLLRSLVVSCVRSVHQAHQEYELDDADFDQAAPVPDDVVNLSRGCSRLPVSLVSNVVNRLVRWWAADPVLQDGTHEYEYEAAPLLQVNDHRRVSVNVSRVVSLVVQQVCQVVPCVPGVYAGEYDYAYFEDTPVVVVVDDPVRCVVCLQVCLVLDPPGSGHHYSNVSSVVSSVSSGSVVSVPHSYDDPDDDDAFDKDLFDAPEFQQWEAALQRWIWGQGWQKIKIWDADLDPDPPCPDPPDDDDDRTQIAIEGDQDDDCVLQPADDFDDVLLVTDWLRPHSFGFHDKYWFFFQFEFLSHIWMWTQTRSQWIWIWYACFFPSYNVRIDTQDTCLVQQLVVLCVPCPCPVDDDDDHPVSVSVQRSRWQEKEKAYDADPVQFDPVLVVPPPDQDDFTWMWTWTQQQKIWIKGWDACRHPNCVVDPGIDIHTFEMDGDHQPPPPPPDDPPPCPPVSVLRGWHWNDKEKAHWHAAPVRWIKIWIWTDTNQKIFIWMWTDGSHDHHIYTDPDTLDIDNPRSPPPQPDWYWQLDAQPQWTWIWTDDLQFIKIWTAGNHRRSPIDIDTDGQVNDRFDWREKAWALADNHKIKIFTAGFFCRLPDQPRMAIPPGDPPTNDDRWPVSVVQVVVLVVVCSSVVLSSQKTKTWRHWYAHQQSFKIKTKIWIDGNPDDPDDDSSNGMITIRIGTRDDCVPDDGRRFQTGSGHPVSRFLSSVSVVLVVVLVNDDQVVQQDPVVVVVSVVRLCRNLVHDPVVVVPDPDDQPDRDNNGQDSVSSLSVLLVVLLCSCQVPPCNVVVLVVVLVCVLPVPDDDDNDPLLVLLLVLLVVLLPDDPVAQVVDPVSVSVNVVSVVCNCVSDPDDPDDDDDDDDDPPDDDAQDAQPVPRAHWDPPHLQWIAGPVGDIFGAANFSRHGPRDPPQWWAFPRPGGIHGDLVVLVVVVVVVVVVPDDPDDDDDDPDPDPDDDDDDDDDDDDDDDDDDDDDDDDDDDDDDDDDDDDDDDDDPDDHSSSVSNSRVSSRSADSSNSGGIGD

Radius of gyration: 36.62 Å; chains: 1; bounding box: 112×85×101 Å

Sequence (1115 aa):
MSAEGSRAVSPIPRPERGEQAPTVSIVPSSLRGKTAIVSGSCHGIGAAIVTELSGRGAYVVINYPDPSLEEEARMLQSTLRNPSTAICADLSAPTGAKHLVEQALVDLNVSTIDILVNNAARIVLKPLDQLLLEDYHTMFDLNIRGYFLLTQAVLPYLPKKNTDGTSGGGRIVNLCSGSARMPGVNQSLYAATKGAIESFSKALAVELPPKYGCTVNCVSPGIIETPGMRASMTPEEWQFIKPQIESMVPVGARAGVPEEVAWAVAFLCEERSSNTNANVRALAMHEAIILANWPSCLNSLAWSHDCILALAAGETVELLVPVLRADSDDIDTGLQGTQQWINVHIRTNLFTSNEVTPVDPLPSRANSVGEEISTSEVAAIDWSPPGLAKHTGCALAVLATNLSLSIWASDSDPKIARSWKRVLVLNHELERYCQNIYGEEAIRGELDWETRRRLRRRIRSFAWSPKPRLSQFSERSIQDAEFPVNGSFIAVSNDYNDVVILRIDSPFSFFSPSATKWSAHAVAHLSQEPKLDLHPNPRPFLLDETLDDQRYISNLSWSPWSTNEEGVPEALLAYTTNYRLHLRRIRSSPFASDATFDSVDIFVDTSVGTRTTQLLRWMPRGCGEVYYLMAFSQSGAFCYEVPIRDPANTTVSAHDLDKRWDPVVGCAFNGFAQDSAEVQFTSQISAPVAATSGLKMPIEQENESRAPLFQQSIRESEKLFSAENELAGHTLTKAWAMCSSPLGDLVASGVSFHPGDMVEYTIAATSRTHIGIQPFRDTSGAFLLPSSGGLCQVEDLSAETLIYCAKTWIEELPEESRAETAVRDIILSQFWNTLGLSKEFSSNSDIKYPEATNDGLNLREWTLLVQALRRAVFFEDQNTLKQRYSRLLTLFFNPKGTSQSDDATAIQKLVTEVLKLPKSSYNESEVGRKIRTVYASMLPWLTDAEPDGMENDAVETSAYKHVEECEICDDSIGFESFAWARCSQGHEFVRCSLTFLAIQAPGISKLCGICGKRYLNEEYLRKTDRLIRSGGNRQSEDGGQQDVVMRDADGGQEEPILPSTETDGTGEGNAKQGEETAQGGAGASSNNGRSPITLARILFSACDVCFYCGGKFMG

Secondary structure (DSSP, 8-state):
---------PPPPPPP-------------TTTT-EEEESS-SSHHHHHHHHHHHHTT-EEEEEESSGGGHHHHHHHHHH-SS-EEEEE--TTSTTHHHHHHHHHHHHTT-S---EEEE---------GGG--HHHHHHHHIIIIIIHHHHHHHHGGGSPPBPTTSSSB--EEEEE--GGGTSPPTT-HHHHHHHHHHHHHHHHHHHHHHHHH--EEEEE---SB--HHHHHTS-HHHHHHHHHHHHHH-TTTSS-B-HHHHHHHHHHHHSGGGTT--S------S--PEEESS---STT-EEE-TTS-EEEEETTEEEEEEE-----SS-TTS---S--SEEEEEEE-S---TTTS---PPPPGGGT--TTTS----EEEEEEPPTTSBGGGBPPEEEEETTS-EEEEEESS-TTSGGGEEEEEETHHHHHHHHHHHHTTT---SSS-HHHHHHHHH-EEEEEEPPPP-GGGS-HHHHHH-SS----EEEEEEETTSEEEEEEEE-TT-TT-TT--S-EEEEEEEEE--------SS--TT-HHHHHHS------EEEPPPEE-TTS-EEEEEEEEETTEEEEEEEEE-TTSS-EEE-SS-SEEE-SS-GGG--EEEE-SS-BTTEEEEEEEETTEEEEEEEESS-GGG-EEEEE--TT--SPEEEEEE-SS-SS-EEEEEEESSSTTT-S-SEEEES--TT--PPPPHHHHHHHHHHHHHHHHTT-TT-EEEEEEEEEE-TTSSEEEEEEEEEETTS-----GGG--EEEEEEESS--TT---PPPS--SS-GGGS-HHHHHHHHHHHHHTS-HHHHT-HHHHHHHHHHHHHHTT--GGGGTT----PPP--TT---HHHHHHHHHHHHHHHHHT-HHHHHHHHHHHHHHHH-TTSS--SHHHHHHHHHHHHHHTS-HHHHHT-HHHHHHHHHHHHHHHHHS-S-S---------S-----SEE-TTT-PEEE---SSEEEETT--EEEEPTTT--EE-STTSEEEETTT--EEE-HHHHHHHHHHHHHTT------------------------PPP--------------------------------THHHHHHHHHH-SS-TTT-PPEE-